Protein 7C94 (pdb70)

Nearest PDB structures (foldseek):
  7c94-assembly1_B  TM=1.005E+00  e=8.792E-43  Mus musculus
  7c94-assembly2_E  TM=1.000E+00  e=1.530E-39  Mus musculus
  4kvc-assembly1_H  TM=7.774E-01  e=2.489E-33  Mus musculus
  4aei-assembly1_H  TM=5.999E-01  e=3.374E-35  Mus musculus
  6p50-assembly1_H  TM=6.810E-01  e=2.862E-30  Mus musculus

GO terms:
  GO:0005102 signaling receptor binding (F, IDA)
  GO:0032587 ruffle membrane (C, IDA)
  GO:0042995 cell projection (C, IDA)
  GO:0045121 membrane raft (C, IDA)
  GO:0061851 leading edge of lamellipodium (C, IDA)
  GO:0097197 tetraspanin-enriched microdomain (C, IDA)
  GO:0005829 cytosol (C, IDA)
  GO:0005886 plasma membrane (C, IDA)
  GO:0016020 membrane (C, IDA)
  GO:0016323 basolateral plasma membrane (C, IDA)
  GO:0016324 apical plasma membrane (C, IDA)
  GO:0031258 lamellipodium membrane (C, IDA)
  GO:0031410 cytoplasmic vesicle (C, IDA)
  GO:0031527 filopodium membrane (C, IDA)
  GO:0031528 microvillus membrane (C, IDA)
  GO:1901731 positive regulation of platelet aggregation (P, IDA)
  GO:0090091 positive regulation of extracellular matrix disassembly (P, IDA)
  GO:0016020 membrane (C, EXP)
  GO:0030168 platelet activation (P, TAS)
  GO:0044319 wound healing, spreading of cells (P, IMP)

Sequence (901 aa):
DIVMTQSPSSLAMSVGQKVTMNCKSSQSLLNSSNQKNYLAWYQQKPGQSPKLLVYFASTRESGVPDRFIGSGSGTDFTLTISSAQAEDLADYFCQQYYSTPPTFGAGTKLELKRADAAPTVSIFPPSSEQLTSGGASVVCFLNNFYPKDINVKWKIDGSERQNGVLNSWTDQDSKDSTYSMSSTLTLTKDEYERHNSYTCEATHKTSTSPIVKSFNRNECEVQLVESGGGLVKPGGSLKLSCAASGFTFTRYAMSWVRQTPEKRLEWVATISNGGSYTYYLDSVKGRFTLSRDNAKNTLYLQMSSLRSEDTAMYYCARREGGQAGPAWFVYWGQGTLVTVSAAKTTPPSVYPLAPGAQTNSMVTLGCLVKGYFPEPVTVTWNSGSLSSGVHTFPAVLQSDLYTLSSSVTVPSSTWPSETVTCNVAHPASSTKVDKKIVPRDCGVTGIRIEDDIVMTQSPSSLAMSVGQKVTMNCKSSQSLLNSSNQKNYLAWYQQKPGQSPKLLVYFASTRESGVPDRFIGSGSGTDFTLTISSAQAEDLADYFCQQYYSTPPTFGAGTKLELKRADAAPTVSIFPPSSEQLTSGGASVVCFLNNFYPKDINVKWKIDGSERQNGVLNSWTDQDSKDSTYSMSSTLTLTKDEYERHNSYTCEATHKTSTSPIVKSFNRNEEVQLVESGGGLVKPGGSLKLSCAASGFTFTRYAMSWVRQTPEKRLEWVATISNGGSYTYYLDSVKGRFTLSRDNAKNTLYLQMSSLRSEDTAMYYCARREGGQAGPAWFVYWGQGTLVTVSAAKTTPPSVYPLAPGSQTNSMVTLGCLVKGYFPEPVTVTWNSGSLSSGVHTFPAVLQSDLYTLSSSVTVPSSTWPSETVTCNVAHPASSTKVDKKIVPRDCGVTGIRIED

CATH classification: 2.60.40.10 (+1 more: 2.60.40.10)

InterPro domains:
  IPR052684 Podoplanin domain-containing protein [PTHR47390] (1-162)

Organism: Homo sapiens (NCBI:txid9606)

Solvent-accessible surface area: 39483 Å² total; per-residue (Å²): 133,4,89,8,77,19,50,60,88,33,30,37,0,47,90,35,76,144,5,61,0,59,0,82,6,79,91,58,0,58,39,92,101,59,126,90,16,38,0,0,0,0,12,14,52,107,84,108,21,2,92,5,0,0,46,43,3,70,58,86,41,103,76,10,44,114,55,2,70,9,43,39,67,15,54,65,2,31,0,18,0,48,63,0,73,59,134,3,49,7,22,0,2,0,0,0,3,83,29,65,24,6,22,9,0,62,8,0,92,9,15,49,113,68,78,68,27,52,11,68,12,17,16,0,9,1,5,56,70,6,37,120,78,35,17,0,3,0,0,0,0,0,4,59,0,1,29,50,117,29,77,27,67,5,48,13,58,65,71,108,64,155,113,38,33,56,54,10,110,24,103,39,53,126,99,57,18,6,9,2,2,4,1,12,0,29,10,80,77,92,58,15,79,172,61,67,38,0,16,0,21,2,55,14,137,48,39,144,72,62,44,78,90,61,26,56,69,113,127,87,126,38,100,13,76,20,57,43,27,28,100,18,124,69,51,23,79,29,95,0,30,0,50,10,52,51,33,78,2,73,179,67,1,0,0,0,0,7,14,25,98,145,83,108,4,49,2,0,0,1,3,0,12,46,28,78,95,48,44,47,23,109,65,0,112,86,27,4,75,10,42,34,55,51,104,65,47,16,0,66,0,51,0,43,59,2,106,77,112,3,25,3,60,0,8,0,0,20,4,27,40,47,65,48,20,8,1,22,1,28,89,23,2,126,18,15,110,1,33,7,12,63,14,162,68,39,65,15,50,12,20,14,5,3,44,52,124,89,125,102,86,94,11,14,0,0,0,2,0,37,15,1,5,36,86,84,14,79,26,51,0,21,46,34,79,41,83,102,42,43,31,60,0,59,29,32,102,51,99,77,43,32,11,18,4,0,1,0,45,7,60,24,99,26,11,30,23,98,33,6,3,0,15,3,18,1,85,48,26,98,42,140,44,65,53,53,5,21,30,60,61,83,112,128,128,29,26,2,45,44,184,138,8,85,5,74,15,48,59,90,36,33,43,0,44,89,40,72,149,3,60,0,58,1,117,7,72,104,54,0,55,38,103,109,68,124,79,10,42,0,0,0,0,17,13,41,115,88,113,36,4,119,4,3,0,48,39,5,67,64,92,44,106,81,10,48,112,63,3,87,8,47,36,67,14,53,75,4,31,0,19,0,41,55,0,69,60,121,3,49,6,23,0,2,0,0,1,2,85,38,62,13,4,24,6,0,58,11,1,85,4,12,50,76,71,79,88,25,59,7,74,8,20,19,2,9,11,12,81,72,2,40,30,20,10,17,0,2,0,0,0,0,0,2,52,0,8,25,46,112,31,66,26,80,5,51,10,69,77,66,95,60,142,111,42,39,49,52,12,109,23,104,41,57,120,101,59,15,4,8,2,2,4,0,10,0,25,14,78,56,49,41,11,76,158,52,68,35,0,19,0,22,0,47,7,145,54,42,143,70,59,43,84,81,61,21,56,67,89,138,168,33,90,11,85,13,61,35,27,32,94,32,132,69,45,26,61,34,61,0,30,0,54,6,50,48,34,85,4,69,149,29,0,0,0,0,0,9,9,22,82,142,110,108,3,57,2,0,0,1,3,0,6,42,26,81,103,49,40,45,22,96,64,0,115,88,22,8,76,6,49,31,52,46,100,152,54,16,0,53,0,68,0,38,65,2,114,70,111,1,27,1,57,0,9,0,0,19,3,27,39,44,89,63,17,8,4,21,2,27,83,27,5,78,14,23,98,0,17,9,13,56,19,64,29,10,5,6,5,14,10,13,3,10,42,29,146,139,144,91,92,94,14,11,0,0,0,1,0,37,7,0,4,27,82,89,22,68,19,55,1,42,105,36,87,49,88,99,37,40,24,67,1,61,31,35,88,45,102,62,44,34,12,17,5,0,0,0,39,9,60,28,108,32,10,62,107,102,76,8,26,0,25,3,14,1,82,48,17,104,4,150,24,102,45,111,3,82,56,84,134,92,111,183,127,20,26,4,51,36,189

B-factor: mean 46.24, std 14.69, range [21.7, 136.29]

Structure (mmCIF, N/CA/C/O backbone):
data_7C94
#
_entry.id   7C94
#
_cell.length_a   43.100
_cell.length_b   42.960
_cell.length_c   221.080
_cell.angle_alpha   90.000
_cell.angle_beta   91.366
_cell.angle_gamma   90.000
#
_symmetry.space_group_name_H-M   'P 1 21 1'
#
loop_
_entity.id
_entity.type
_entity.pdbx_description
1 polymer 'Light chain of Fab fragment'
2 polymer 'Heavy chain of Fab fragment'
3 polymer 'Peptide from Podoplanin'
4 branched 'N-acetyl-alpha-neuraminic acid-(2-3)-beta-D-galactopyranose-(1-3)-[N-acetyl-alpha-neuraminic acid-(2-6)]2-acetamido-2-deoxy-alpha-D-galactopyranose'
5 non-polymer 'PHOSPHATE ION'
6 non-polymer GLYCEROL
7 water water
#
loop_
_atom_site.group_PDB
_atom_site.id
_atom_site.type_symbol
_atom_site.label_atom_id
_atom_site.label_alt_id
_atom_site.label_comp_id
_atom_site.label_asym_id
_atom_site.label_entity_id
_atom_site.label_seq_id
_atom_site.pdbx_PDB_ins_code
_atom_site.Cartn_x
_atom_site.Cartn_y
_atom_site.Cartn_z
_atom_site.occupancy
_atom_site.B_iso_or_equiv
_atom_site.auth_seq_id
_atom_site.auth_comp_id
_atom_site.auth_asym_id
_atom_site.auth_atom_id
_atom_site.pdbx_PDB_model_num
ATOM 1 N N . ASP A 1 1 ? -36.04723 7.68116 -98.96405 1.000 58.26494 1 ASP A N 1
ATOM 2 C CA . ASP A 1 1 ? -34.88489 7.39941 -98.13021 1.000 56.78241 1 ASP A CA 1
ATOM 3 C C . ASP A 1 1 ? -33.95389 6.40804 -98.82292 1.000 51.15994 1 ASP A C 1
ATOM 4 O O . ASP A 1 1 ? -34.22831 5.20888 -98.86333 1.000 52.24447 1 ASP A O 1
ATOM 9 N N . ILE A 1 2 ? -32.85405 6.91600 -99.36727 1.000 45.79005 2 ILE A N 1
ATOM 10 C CA . ILE A 1 2 ? -31.88771 6.09955 -100.09279 1.000 41.97572 2 ILE A CA 1
ATOM 11 C C . ILE A 1 2 ? -30.87129 5.54361 -99.10681 1.000 40.16289 2 ILE A C 1
ATOM 12 O O . ILE A 1 2 ? -30.49935 6.20849 -98.13274 1.000 39.75710 2 ILE A O 1
ATOM 17 N N . VAL A 1 3 ? -30.42501 4.31482 -99.35169 1.000 38.96592 3 VAL A N 1
ATOM 18 C CA . VAL A 1 3 ? -29.49156 3.61946 -98.47268 1.000 37.71594 3 VAL A CA 1
ATOM 19 C C . VAL A 1 3 ? -28.13357 3.57377 -99.15926 1.000 35.88669 3 VAL A C 1
ATOM 20 O O . VAL A 1 3 ? -27.99394 2.98361 -100.23791 1.000 34.30255 3 VAL A O 1
ATOM 24 N N . MET A 1 4 ? -27.13575 4.19323 -98.53474 1.000 36.23356 4 MET A N 1
ATOM 25 C CA . MET A 1 4 ? -25.77257 4.20992 -99.04771 1.000 38.02899 4 MET A CA 1
ATOM 26 C C . MET A 1 4 ? -24.96453 3.11369 -98.36617 1.000 40.08575 4 MET A C 1
ATOM 27 O O . MET A 1 4 ? -24.92271 3.04315 -97.13337 1.000 41.96462 4 MET A O 1
ATOM 32 N N . THR A 1 5 ? -24.32494 2.26544 -99.16614 1.000 41.09102 5 THR A N 1
ATOM 33 C CA . THR A 1 5 ? -23.53488 1.14755 -98.66398 1.000 42.31095 5 THR A CA 1
ATOM 34 C C . THR A 1 5 ? -22.07036 1.38722 -99.00934 1.000 42.68762 5 THR A C 1
ATOM 35 O O . THR A 1 5 ? -21.71308 1.46303 -100.18994 1.000 42.94904 5 THR A O 1
ATOM 39 N N . GLN A 1 6 ? -21.22937 1.50379 -97.98552 1.000 43.96812 6 GLN A N 1
ATOM 40 C CA . GLN A 1 6 ? -19.80234 1.73287 -98.16611 1.000 47.60885 6 GLN A CA 1
ATOM 41 C C . GLN A 1 6 ? -19.03729 0.44304 -97.91676 1.000 52.62220 6 GLN A C 1
ATOM 42 O O . GLN A 1 6 ? -19.28518 -0.25119 -96.92510 1.000 56.88632 6 GLN A O 1
ATOM 48 N N . SER A 1 7 ? -18.10851 0.12864 -98.81825 1.000 52.42251 7 SER A N 1
ATOM 49 C CA . SER A 1 7 ? -17.32986 -1.09974 -98.74188 1.000 54.37134 7 SER A CA 1
ATOM 50 C C . SER A 1 7 ? -15.85718 -0.79036 -98.98126 1.000 56.91931 7 SER A C 1
ATOM 51 O O . SER A 1 7 ? -15.52822 -0.02112 -99.90079 1.000 57.16385 7 SER A O 1
ATOM 54 N N . PRO A 1 8 ? -14.94244 -1.33849 -98.16237 1.000 57.76407 8 PRO A N 1
ATOM 55 C CA . PRO A 1 8 ? -15.27770 -2.03815 -96.92133 1.000 59.75662 8 PRO A CA 1
ATOM 56 C C . PRO A 1 8 ? -15.30066 -1.06912 -95.74119 1.000 60.48739 8 PRO A C 1
ATOM 57 O O . PRO A 1 8 ? -15.04048 0.11835 -95.94113 1.000 58.14865 8 PRO A O 1
ATOM 61 N N . SER A 1 9 ? -15.59927 -1.56046 -94.53663 1.000 62.75387 9 SER A N 1
ATOM 62 C CA . SER A 1 9 ? -15.66986 -0.66348 -93.38763 1.000 39.02278 9 SER A CA 1
ATOM 63 C C . SER A 1 9 ? -14.28849 -0.14557 -93.00142 1.000 49.11522 9 SER A C 1
ATOM 64 O O . SER A 1 9 ? -14.14657 1.01855 -92.61135 1.000 38.00137 9 SER A O 1
ATOM 67 N N . SER A 1 10 ? -13.25809 -0.98037 -93.12394 1.000 50.03145 10 SER A N 1
ATOM 68 C CA . SER A 1 10 ? -11.88766 -0.58444 -92.83271 1.000 48.28639 10 SER A CA 1
ATOM 69 C C . SER A 1 10 ? -11.00576 -0.92883 -94.02417 1.000 48.94294 10 SER A C 1
ATOM 70 O O . SER A 1 10 ? -11.25387 -1.90503 -94.73634 1.000 49.73182 10 SER A O 1
ATOM 73 N N . LEU A 1 11 ? -9.97044 -0.11981 -94.23920 1.000 49.56795 11 LEU A N 1
ATOM 74 C CA . LEU A 1 11 ? -9.10915 -0.25760 -95.41031 1.000 52.37776 11 LEU A CA 1
ATOM 75 C C . LEU A 1 11 ? -7.65264 -0.17294 -94.97266 1.000 54.72565 11 LEU A C 1
ATOM 76 O O . LEU A 1 11 ? -7.19545 0.88414 -94.52652 1.000 56.12216 11 LEU A O 1
ATOM 81 N N . ALA A 1 12 ? -6.92793 -1.28236 -95.10083 1.000 52.57971 12 ALA A N 1
ATOM 82 C CA . ALA A 1 12 ? -5.51289 -1.33750 -94.75562 1.000 51.31016 12 ALA A CA 1
ATOM 83 C C . ALA A 1 12 ? -4.68670 -0.93486 -95.97057 1.000 49.36965 12 ALA A C 1
ATOM 84 O O . ALA A 1 12 ? -4.79559 -1.55535 -97.03392 1.000 49.13575 12 ALA A O 1
ATOM 86 N N . MET A 1 13 ? -3.85715 0.09371 -95.81179 1.000 48.20456 13 MET A N 1
ATOM 87 C CA . MET A 1 13 ? -3.10921 0.66027 -96.92281 1.000 47.59811 13 MET A CA 1
ATOM 88 C C . MET A 1 13 ? -1.63417 0.78676 -96.56911 1.000 48.36323 13 MET A C 1
ATOM 89 O O . MET A 1 13 ? -1.25001 0.83294 -95.39766 1.000 37.47288 13 MET A O 1
ATOM 94 N N . SER A 1 14 ? -0.81231 0.85740 -97.61078 1.000 36.27969 14 SER A N 1
ATOM 95 C CA . SER A 1 14 ? 0.59623 1.19456 -97.49332 1.000 36.12072 14 SER A CA 1
ATOM 96 C C . SER A 1 14 ? 0.84627 2.53537 -98.16995 1.000 35.57139 14 SER A C 1
ATOM 97 O O . SER A 1 14 ? 0.18604 2.88334 -99.15261 1.000 33.64596 14 SER A O 1
ATOM 100 N N . VAL A 1 15 ? 1.80060 3.29230 -97.62857 1.000 36.27277 15 VAL A N 1
ATOM 101 C CA . VAL A 1 15 ? 2.07836 4.62462 -98.15435 1.000 34.88621 15 VAL A CA 1
ATOM 102 C C . VAL A 1 15 ? 2.54807 4.50494 -99.59625 1.000 33.38890 15 VAL A C 1
ATOM 103 O O . VAL A 1 15 ? 3.52711 3.80868 -99.89186 1.000 34.28130 15 VAL A O 1
ATOM 107 N N . GLY A 1 16 ? 1.84160 5.17442 -100.50451 1.000 30.92171 16 GLY A N 1
ATOM 108 C CA . GLY A 1 16 ? 2.19702 5.19057 -101.90562 1.000 30.18488 16 GLY A CA 1
ATOM 109 C C . GLY A 1 16 ? 1.42699 4.22092 -102.77601 1.000 43.24213 16 GLY A C 1
ATOM 110 O O . GLY A 1 16 ? 1.57569 4.26901 -104.00379 1.000 29.88525 16 GLY A O 1
ATOM 111 N N . GLN A 1 17 ? 0.61444 3.34727 -102.18804 1.000 43.88642 17 GLN A N 1
ATOM 112 C CA . GLN A 1 17 ? -0.13990 2.37238 -102.95964 1.000 43.55839 17 GLN A CA 1
ATOM 113 C C . GLN A 1 17 ? -1.50100 2.93810 -103.34664 1.000 40.09336 17 GLN A C 1
ATOM 114 O O . GLN A 1 17 ? -2.08429 3.76037 -102.63378 1.000 38.52522 17 GLN A O 1
ATOM 120 N N . LYS A 1 18 ? -1.99913 2.49285 -104.49821 1.000 39.16691 18 LYS A N 1
ATOM 121 C CA . LYS A 1 18 ? -3.31164 2.92297 -104.96376 1.000 36.78102 18 LYS A CA 1
ATOM 122 C C . LYS A 1 18 ? -4.39453 2.34728 -104.06019 1.000 41.00490 18 LYS A C 1
ATOM 123 O O . LYS A 1 18 ? -4.34728 1.16860 -103.69170 1.000 41.58211 18 LYS A O 1
ATOM 129 N N . VAL A 1 19 ? -5.36853 3.18117 -103.70068 1.000 45.38959 19 VAL A N 1
ATOM 130 C CA . VAL A 1 19 ? -6.41436 2.81891 -102.75133 1.000 51.36377 19 VAL A CA 1
ATOM 131 C C . VAL A 1 19 ? -7.76368 3.04488 -103.41570 1.000 56.04419 19 VAL A C 1
ATOM 132 O O . VAL A 1 19 ? -7.99034 4.09733 -104.02477 1.000 56.42393 19 VAL A O 1
ATOM 136 N N . THR A 1 20 ? -8.64783 2.05283 -103.31506 1.000 59.60178 20 THR A N 1
ATOM 137 C CA . THR A 1 20 ? -9.97046 2.11334 -103.92622 1.000 62.28496 20 THR A CA 1
ATOM 138 C C . THR A 1 20 ? -11.03396 1.91693 -102.85374 1.000 62.90789 20 THR A C 1
ATOM 139 O O . THR A 1 20 ? -10.89411 1.05240 -101.97975 1.000 64.64023 20 THR A O 1
ATOM 143 N N . MET A 1 21 ? -12.07666 2.74253 -102.91080 1.000 58.37255 21 MET A N 1
ATOM 144 C CA . MET A 1 21 ? -13.20630 2.68620 -101.99367 1.000 55.13344 21 MET A CA 1
ATOM 145 C C . MET A 1 21 ? -14.49637 2.59663 -102.79317 1.000 51.04179 21 MET A C 1
ATOM 146 O O . MET A 1 21 ? -14.65346 3.28017 -103.80960 1.000 49.59468 21 MET A O 1
ATOM 151 N N . ASN A 1 22 ? -15.41973 1.76054 -102.33039 1.000 49.03626 22 ASN A N 1
ATOM 152 C CA . ASN A 1 22 ? -16.67534 1.53610 -103.02954 1.000 46.50026 22 ASN A CA 1
ATOM 153 C C . ASN A 1 22 ? -17.84132 2.12902 -102.24889 1.000 43.12060 22 ASN A C 1
ATOM 154 O O . ASN A 1 22 ? -17.83327 2.16834 -101.01484 1.000 41.73314 22 ASN A O 1
ATOM 159 N N . CYS A 1 23 ? -18.84466 2.59184 -102.99056 1.000 42.12333 23 CYS A N 1
ATOM 160 C CA . CYS A 1 23 ? -20.04192 3.17870 -102.40061 1.000 42.23518 23 CYS A CA 1
ATOM 161 C C . CYS A 1 23 ? -21.21274 2.87867 -103.32047 1.000 42.25672 23 CYS A C 1
ATOM 162 O O . CYS A 1 23 ? -21.16738 3.21480 -104.50779 1.000 29.31584 23 CYS A O 1
ATOM 165 N N . LYS A 1 24 ? -22.25600 2.25850 -102.77777 1.000 31.00618 24 LYS A N 1
ATOM 166 C CA . LYS A 1 24 ? -23.40376 1.83780 -103.56706 1.000 44.71449 24 LYS A CA 1
ATOM 167 C C . LYS A 1 24 ? -24.68135 2.39037 -102.94895 1.000 43.20100 24 LYS A C 1
ATOM 168 O O . LYS A 1 24 ? -24.82414 2.42076 -101.72247 1.000 43.48599 24 LYS A O 1
ATOM 173 N N . SER A 1 25 ? -25.60403 2.83088 -103.80294 1.000 43.41728 25 SER A N 1
ATOM 174 C CA . SER A 1 25 ? -26.88069 3.38593 -103.37511 1.000 44.15712 25 SER A CA 1
ATOM 175 C C . SER A 1 25 ? -28.02702 2.48510 -103.81867 1.000 45.40322 25 SER A C 1
ATOM 176 O O . SER A 1 25 ? -27.96864 1.85209 -104.87717 1.000 44.73615 25 SER A O 1
ATOM 179 N N . SER A 1 26 ? -29.08171 2.44454 -103.00170 1.000 42.54892 26 SER A N 1
ATOM 180 C CA . SER A 1 26 ? -30.26134 1.64894 -103.32130 1.000 41.80355 26 SER A CA 1
ATOM 181 C C . SER A 1 26 ? -31.08670 2.24226 -104.45579 1.000 42.30805 26 SER A C 1
ATOM 182 O O . SER A 1 26 ? -32.05694 1.61248 -104.88614 1.000 44.80228 26 SER A O 1
ATOM 185 N N . GLN A 1 27 ? -30.73175 3.42625 -104.94533 1.000 40.83348 27 GLN A N 1
ATOM 186 C CA . GLN A 1 27 ? -31.41704 4.06464 -106.05667 1.000 39.93302 27 GLN A CA 1
ATOM 187 C C . GLN A 1 27 ? -30.38201 4.60600 -107.03154 1.000 39.16896 27 GLN A C 1
ATOM 188 O O . GLN A 1 27 ? -29.20386 4.76103 -106.69882 1.000 39.24470 27 GLN A O 1
ATOM 194 N N . SER A 1 28 ? -30.83648 4.89990 -108.24538 1.000 38.33282 28 SER A N 1
ATOM 195 C CA . SER A 1 28 ? -29.96949 5.49474 -109.25336 1.000 37.98297 28 SER A CA 1
ATOM 196 C C . SER A 1 28 ? -29.84504 6.99101 -108.99277 1.000 40.18899 28 SER A C 1
ATOM 197 O O . SER A 1 28 ? -30.85317 7.70455 -108.94247 1.000 40.96892 28 SER A O 1
ATOM 200 N N . LEU A 1 29 ? -28.61115 7.46367 -108.81671 1.000 40.14225 29 LEU A N 1
ATOM 201 C CA . LEU A 1 29 ? -28.33149 8.88150 -108.64078 1.000 31.35440 29 LEU A CA 1
ATOM 202 C C . LEU A 1 29 ? -28.06913 9.58877 -109.96574 1.000 32.22200 29 LEU A C 1
ATOM 203 O O . LEU A 1 29 ? -27.50780 10.69002 -109.97200 1.000 50.73126 29 LEU A O 1
ATOM 208 N N . LEU A 1 30 ? -28.46657 8.98054 -111.08074 1.000 37.41487 30 LEU A N 1
ATOM 209 C CA . LEU A 1 30 ? -28.21454 9.52131 -112.40978 1.000 39.72817 30 LEU A CA 1
ATOM 210 C C . LEU A 1 30 ? -29.40634 10.36381 -112.85047 1.000 43.99799 30 LEU A C 1
ATOM 211 O O . LEU A 1 30 ? -30.52134 9.84775 -112.98524 1.000 46.84050 30 LEU A O 1
ATOM 216 N N . ASN A 1 31 ? -29.16890 11.65225 -113.08428 1.000 45.18710 31 ASN A N 1
ATOM 217 C CA . ASN A 1 31 ? -30.17761 12.54152 -113.65167 1.000 47.09258 31 ASN A CA 1
ATOM 218 C C . ASN A 1 31 ? -30.00704 12.53946 -115.16679 1.000 51.07256 31 ASN A C 1
ATOM 219 O O . ASN A 1 31 ? -29.03914 13.10021 -115.68990 1.000 49.82547 31 ASN A O 1
ATOM 224 N N . SER A 1 32 ? -30.95014 11.91123 -115.87210 1.000 55.39348 32 SER A N 1
ATOM 225 C CA . SER A 1 32 ? -30.84440 11.75072 -117.31862 1.000 59.45355 32 SER A CA 1
ATOM 226 C C . SER A 1 32 ? -30.95825 13.06444 -118.08106 1.000 59.76118 32 SER A C 1
ATOM 227 O O . SER A 1 32 ? -30.67720 13.08635 -119.28379 1.000 64.02917 32 SER A O 1
ATOM 230 N N . SER A 1 33 ? -31.35761 14.15308 -117.42134 1.000 55.19981 33 SER A N 1
ATOM 231 C CA . SER A 1 33 ? -31.49354 15.42962 -118.11518 1.000 56.52208 33 SER A CA 1
ATOM 232 C C . SER A 1 33 ? -30.15463 16.14677 -118.23633 1.000 56.63914 33 SER A C 1
ATOM 233 O O . SER A 1 33 ? -29.89469 16.81381 -119.24355 1.000 57.62572 33 SER A O 1
ATOM 236 N N . ASN A 1 34 ? -29.30147 16.03569 -117.22090 1.000 57.87418 34 ASN A N 1
ATOM 237 C CA . ASN A 1 34 ? -27.95880 16.59893 -117.26624 1.000 60.12984 34 ASN A CA 1
ATOM 238 C C . ASN A 1 34 ? -26.86838 15.53558 -117.23649 1.000 61.48375 34 ASN A C 1
ATOM 239 O O . ASN A 1 34 ? -25.68221 15.88442 -117.20730 1.000 62.26172 34 ASN A O 1
ATOM 244 N N . GLN A 1 35 ? -27.23899 14.25183 -117.23932 1.000 61.39934 35 GLN A N 1
ATOM 245 C CA . GLN A 1 35 ? -26.28738 13.13880 -117.30870 1.000 60.57914 35 GLN A CA 1
ATOM 246 C C . GLN A 1 35 ? -25.25784 13.19571 -116.18407 1.000 57.94036 35 GLN A C 1
ATOM 247 O O . GLN A 1 35 ? -24.10491 12.79719 -116.36312 1.000 57.51774 35 GLN A O 1
ATOM 253 N N . LYS A 1 36 ? -25.65890 13.69081 -115.01788 1.000 55.75502 36 LYS A N 1
ATOM 254 C CA . LYS A 1 36 ? -24.75094 13.87270 -113.89580 1.000 54.50439 36 LYS A CA 1
ATOM 255 C C . LYS A 1 36 ? -25.20749 13.04311 -112.70520 1.000 51.09367 36 LYS A C 1
ATOM 256 O O . LYS A 1 36 ? -26.40245 12.97619 -112.39996 1.000 49.72383 36 LYS A O 1
ATOM 262 N N . ASN A 1 37 ? -24.24362 12.41315 -112.04021 1.000 48.21752 37 ASN A N 1
ATOM 263 C CA . ASN A 1 37 ? -24.50381 11.60242 -110.86117 1.000 45.79786 37 ASN A CA 1
ATOM 264 C C . ASN A 1 37 ? -24.44393 12.46172 -109.60640 1.000 44.60042 37 ASN A C 1
ATOM 265 O O . ASN A 1 37 ? -23.57856 13.33086 -109.47598 1.000 45.69085 37 ASN A O 1
ATOM 270 N N . TYR A 1 38 ? -25.35552 12.19914 -108.67383 1.000 42.64978 38 TYR A N 1
ATOM 271 C CA . TYR A 1 38 ? -25.53055 13.02690 -107.48145 1.000 39.92357 38 TYR A CA 1
ATOM 272 C C . TYR A 1 38 ? -24.93797 12.28859 -106.28231 1.000 37.03660 38 TYR A C 1
ATOM 273 O O . TYR A 1 38 ? -25.65168 11.70477 -105.46621 1.000 36.09571 38 TYR A O 1
ATOM 282 N N . LEU A 1 39 ? -23.61104 12.33813 -106.17211 1.000 35.18366 39 LEU A N 1
ATOM 283 C CA . LEU A 1 39 ? -22.88760 11.62041 -105.13040 1.000 35.95410 39 LEU A CA 1
ATOM 284 C C . LEU A 1 39 ? -21.63813 12.41080 -104.77203 1.000 37.95428 39 LEU A C 1
ATOM 285 O O . LEU A 1 39 ? -20.86708 12.78910 -105.65938 1.000 40.04393 39 LEU A O 1
ATOM 290 N N . ALA A 1 40 ? -21.43979 12.65548 -103.47928 1.000 36.65858 40 ALA A N 1
ATOM 291 C CA . ALA A 1 40 ? -20.29597 13.41225 -102.99484 1.000 34.96432 40 ALA A CA 1
ATOM 292 C C . ALA A 1 40 ? -19.45430 12.55294 -102.06066 1.000 34.99934 40 ALA A C 1
ATOM 293 O O . ALA A 1 40 ? -19.93367 11.57570 -101.48193 1.000 36.11205 40 ALA A O 1
ATOM 295 N N . TRP A 1 41 ? -18.18565 12.93036 -101.91841 1.000 34.30874 41 TRP A N 1
ATOM 296 C CA . TRP A 1 41 ? -17.24545 12.23754 -101.04844 1.000 33.73985 41 TRP A CA 1
ATOM 297 C C . TRP A 1 41 ? -16.66896 13.20731 -100.02671 1.000 33.03260 41 TRP A C 1
ATOM 298 O O . TRP A 1 41 ? -16.29606 14.33395 -100.36848 1.000 33.70799 41 TRP A O 1
ATOM 309 N N . TYR A 1 42 ? -16.58746 12.76181 -98.77346 1.000 32.06948 42 TYR A N 1
ATOM 310 C CA . TYR A 1 42 ? -16.07073 13.58083 -97.68656 1.000 32.99464 42 TYR A CA 1
ATOM 311 C C . TYR A 1 42 ? -14.95218 12.84835 -96.96174 1.000 36.94539 42 TYR A C 1
ATOM 312 O O . TYR A 1 42 ? -14.99097 11.62370 -96.81550 1.000 39.05233 42 TYR A O 1
ATOM 321 N N . GLN A 1 43 ?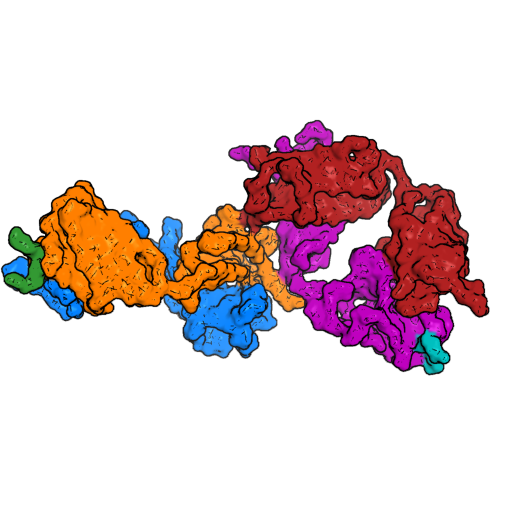 -13.96042 13.60786 -96.50713 1.000 38.42102 43 GLN A N 1
ATOM 322 C CA . GLN A 1 43 ? -12.89064 13.10293 -95.65979 1.000 38.70773 43 GLN A CA 1
ATOM 323 C C . GLN A 1 43 ? -13.03135 13.70816 -94.27051 1.000 38.35500 43 GLN A C 1
ATOM 324 O O . GLN A 1 43 ? -13.37744 14.88537 -94.13234 1.000 39.87870 43 GLN A O 1
ATOM 330 N N . GLN A 1 44 ? -12.76861 12.90515 -93.24093 1.000 38.71076 44 GLN A N 1
ATOM 331 C CA . GLN A 1 44 ? -12.86639 13.37513 -91.86104 1.000 38.71631 44 GLN A CA 1
ATOM 332 C C . GLN A 1 44 ? -11.69590 12.82304 -91.06026 1.000 40.46497 44 GLN A C 1
ATOM 333 O O . GLN A 1 44 ? -11.64647 11.62185 -90.77708 1.000 39.47103 44 GLN A O 1
ATOM 339 N N . LYS A 1 45 ? -10.75211 13.70032 -90.70154 1.000 41.92160 45 LYS A N 1
ATOM 340 C CA . LYS A 1 45 ? -9.72181 13.34989 -89.73854 1.000 43.96681 45 LYS A CA 1
ATOM 341 C C . LYS A 1 45 ? -10.31230 13.36246 -88.33018 1.000 41.94000 45 LYS A C 1
ATOM 342 O O . LYS A 1 45 ? -11.27665 14.08402 -88.06430 1.000 30.39139 45 LYS A O 1
ATOM 348 N N . PRO A 1 46 ? -9.76039 12.56828 -87.41422 1.000 41.76991 46 PRO A N 1
ATOM 349 C CA . PRO A 1 46 ? -10.25847 12.58763 -86.03288 1.000 43.13960 46 PRO A CA 1
ATOM 350 C C . PRO A 1 46 ? -10.13531 13.97582 -85.41911 1.000 45.54949 46 PRO A C 1
ATOM 351 O O . PRO A 1 46 ? -9.12951 14.66756 -85.59544 1.000 47.75608 46 PRO A O 1
ATOM 355 N N . GLY A 1 47 ? -11.17984 14.38459 -84.70117 1.000 48.64290 47 GLY A N 1
ATOM 356 C CA . GLY A 1 47 ? -11.20240 15.67973 -84.05782 1.000 53.97111 47 GLY A CA 1
ATOM 357 C C . GLY A 1 47 ? -11.49379 16.84831 -84.97210 1.000 55.40436 47 GLY A C 1
ATOM 358 O O . GLY A 1 47 ? -11.44371 17.99820 -84.51586 1.000 60.12379 47 GLY A O 1
ATOM 359 N N . GLN A 1 48 ? -11.79302 16.59829 -86.24119 1.000 49.68694 48 GLN A N 1
ATOM 360 C CA . GLN A 1 48 ? -12.09508 17.63738 -87.21522 1.000 49.49419 48 GLN A CA 1
ATOM 361 C C . GLN A 1 48 ? -13.47264 17.38796 -87.82066 1.000 50.13866 48 GLN A C 1
ATOM 362 O O . GLN A 1 48 ? -14.12612 16.37434 -87.54918 1.000 50.28719 48 GLN A O 1
ATOM 368 N N . SER A 1 49 ? -13.90851 18.32925 -88.65247 1.000 47.74059 49 SER A N 1
ATOM 369 C CA . SER A 1 49 ? -15.17520 18.25603 -89.36341 1.000 43.42841 49 SER A CA 1
ATOM 370 C C . SER A 1 49 ? -14.98241 17.59795 -90.72077 1.000 40.33079 49 SER A C 1
ATOM 371 O O . SER A 1 49 ? -13.87221 17.58674 -91.26105 1.000 40.55130 49 SER A O 1
ATOM 374 N N . PRO A 1 50 ? -16.04670 17.04723 -91.30927 1.000 37.14793 50 PRO A N 1
ATOM 375 C CA . PRO A 1 50 ? -15.91055 16.43082 -92.63455 1.000 35.49978 50 PRO A CA 1
ATOM 376 C C . PRO A 1 50 ? -15.50016 17.45903 -93.67711 1.000 35.39713 50 PRO A C 1
ATOM 377 O O . PRO A 1 50 ? -15.98799 18.59080 -93.69007 1.000 34.69874 50 PRO A O 1
ATOM 381 N N . LYS A 1 51 ? -14.58382 17.05449 -94.54951 1.000 36.17315 51 LYS A N 1
ATOM 382 C CA . LYS A 1 51 ? -14.06426 17.91023 -95.60567 1.000 38.22221 51 LYS A CA 1
ATOM 383 C C . LYS A 1 51 ? -14.46655 17.33747 -96.95348 1.000 28.53556 51 LYS A C 1
ATOM 384 O O . LYS A 1 51 ? -14.20339 16.16281 -97.23474 1.000 28.50723 51 LYS A O 1
ATOM 390 N N . LEU A 1 52 ? -15.10981 18.16169 -97.77745 1.000 30.18996 52 LEU A N 1
ATOM 391 C CA . LEU A 1 52 ? -15.51092 17.70572 -99.10092 1.000 29.95307 52 LEU A CA 1
ATOM 392 C C . LEU A 1 52 ? -14.28722 17.41450 -99.95816 1.000 29.97637 52 LEU A C 1
ATOM 393 O O . LEU A 1 52 ? -13.31733 18.18027 -99.97172 1.000 29.85661 52 LEU A O 1
ATOM 398 N N . LEU A 1 53 ? -14.33919 16.29575 -100.67622 1.000 30.93044 53 LEU A N 1
ATOM 399 C CA . LEU A 1 53 ? -13.27827 15.89750 -101.58906 1.000 33.52589 53 LEU A CA 1
ATOM 400 C C . LEU A 1 53 ? -13.73927 15.95500 -103.03919 1.000 35.64181 53 LEU A C 1
ATOM 401 O O . LEU A 1 53 ? -13.14525 16.66687 -103.85506 1.000 36.45657 53 LEU A O 1
ATOM 406 N N . VAL A 1 54 ? -14.79165 15.21591 -103.37956 1.000 36.97746 54 VAL A N 1
ATOM 407 C CA . VAL A 1 54 ? -15.30550 15.14048 -104.74105 1.000 37.60525 54 VAL A CA 1
ATOM 408 C C . VAL A 1 54 ? -16.82400 15.12328 -104.68166 1.000 40.12614 54 VAL A C 1
ATOM 409 O O . VAL A 1 54 ? -17.40970 14.31110 -103.95961 1.000 42.16283 54 VAL A O 1
ATOM 413 N N . TYR A 1 55 ? -17.45707 16.02734 -105.42140 1.000 38.20743 55 TYR A N 1
ATOM 414 C CA . TYR A 1 55 ? -18.89726 16.02970 -105.62794 1.000 38.20278 55 TYR A CA 1
ATOM 415 C C . TYR A 1 55 ? -19.19864 15.70545 -107.08589 1.000 38.21162 55 TYR A C 1
ATOM 416 O O . TYR A 1 55 ? -18.31333 15.72188 -107.94551 1.000 37.14508 55 TYR A O 1
ATOM 425 N N . PHE A 1 56 ? -20.47202 15.41225 -107.35546 1.000 39.39675 56 PHE A N 1
ATOM 426 C CA . PHE A 1 56 ? -20.91892 14.99740 -108.68702 1.000 40.14437 56 PHE A CA 1
ATOM 427 C C . PHE A 1 56 ? -20.11791 13.79546 -109.18076 1.000 38.76369 56 PHE A C 1
ATOM 428 O O . PHE A 1 56 ? -19.68976 13.73739 -110.33598 1.000 38.77552 56 PHE A O 1
ATOM 436 N N . ALA A 1 57 ? -19.89634 12.83937 -108.27446 1.000 37.63053 57 ALA A N 1
ATOM 437 C CA . ALA A 1 57 ? -19.23194 11.56994 -108.55669 1.000 39.43366 57 ALA A CA 1
ATOM 438 C C . ALA A 1 57 ? -17.75445 11.73533 -108.90084 1.000 41.97920 57 ALA A C 1
ATOM 439 O O . ALA A 1 57 ? -16.90616 11.06091 -108.31042 1.000 42.53344 57 ALA A O 1
ATOM 441 N N . SER A 1 58 ? -17.42618 12.61910 -109.84613 1.000 42.79734 58 SER A N 1
ATOM 442 C CA . SER A 1 58 ? -16.05853 12.73164 -110.33507 1.000 33.81486 58 SER A CA 1
ATOM 443 C C . SER A 1 58 ? -15.47567 14.13721 -110.29880 1.000 48.77819 58 SER A C 1
ATOM 444 O O . SER A 1 58 ? -14.28426 14.28921 -110.58997 1.000 52.84124 58 SER A O 1
ATOM 447 N N . THR A 1 59 ? -16.25708 15.16050 -109.96516 1.000 44.84877 59 THR A N 1
ATOM 448 C CA . THR A 1 59 ? -15.75576 16.52979 -109.96606 1.000 43.92829 59 THR A CA 1
ATOM 449 C C . THR A 1 59 ? -15.05879 16.82132 -108.64172 1.000 43.96696 59 THR A C 1
ATOM 450 O O . THR A 1 59 ? -15.66731 16.70240 -107.57327 1.000 43.42825 59 THR A O 1
ATOM 454 N N . ARG A 1 60 ? -13.78675 17.20680 -108.71289 1.000 42.55144 60 ARG A N 1
ATOM 455 C CA . ARG A 1 60 ? -12.97650 17.43099 -107.52459 1.000 41.16645 60 ARG A CA 1
ATOM 456 C C . ARG A 1 60 ? -13.08877 18.87500 -107.05418 1.000 38.68602 60 ARG A C 1
ATOM 457 O O . ARG A 1 60 ? -13.07811 19.80917 -107.86102 1.000 38.78195 60 ARG A O 1
ATOM 465 N N . GLU A 1 61 ? -13.19274 19.04771 -105.73935 1.000 32.18370 61 GLU A N 1
ATOM 466 C CA . GLU A 1 61 ? -13.26166 20.37711 -105.15131 1.000 50.36892 61 GLU A CA 1
ATOM 467 C C . GLU A 1 61 ? -11.89529 21.05435 -105.21163 1.000 54.96955 61 GLU A C 1
ATOM 468 O O . GLU A 1 61 ? -10.85248 20.39630 -105.25937 1.000 59.79711 61 GLU A O 1
ATOM 474 N N . SER A 1 62 ? -11.91072 22.38635 -105.23014 1.000 53.07503 62 SER A N 1
ATOM 475 C CA . SER A 1 62 ? -10.67055 23.14915 -105.24365 1.000 57.56827 62 SER A CA 1
ATOM 476 C C . SER A 1 62 ? -9.89116 22.91916 -103.95488 1.000 53.86465 62 SER A C 1
ATOM 477 O O . SER A 1 62 ? -10.45533 22.92605 -102.85692 1.000 52.86674 62 SER A O 1
ATOM 480 N N . GLY A 1 63 ? -8.58126 22.71489 -104.09550 1.000 52.38068 63 GLY A N 1
ATOM 481 C CA . GLY A 1 63 ? -7.71344 22.43865 -102.97464 1.000 51.26050 63 GLY A CA 1
ATOM 482 C C . GLY A 1 63 ? -7.54090 20.96735 -102.65403 1.000 48.77428 63 GLY A C 1
ATOM 483 O O . GLY A 1 63 ? -6.54149 20.59915 -102.03226 1.000 49.72467 63 GLY A O 1
ATOM 484 N N . VAL A 1 64 ? -8.47948 20.12675 -103.06418 1.000 45.58109 64 VAL A N 1
ATOM 485 C CA . VAL A 1 64 ? -8.37323 18.68138 -102.83055 1.000 40.49423 64 VAL A CA 1
ATOM 486 C C . VAL A 1 64 ? -7.19823 18.13057 -103.63071 1.000 40.71432 64 VAL A C 1
ATOM 487 O O . VAL A 1 64 ? -6.98004 18.56623 -104.77265 1.000 41.40272 64 VAL A O 1
ATOM 491 N N . PRO A 1 65 ? -6.41232 17.20346 -103.07963 1.000 41.32439 65 PRO A N 1
ATOM 492 C CA . PRO A 1 65 ? -5.27561 16.65573 -103.82890 1.000 43.46948 65 PRO A CA 1
ATOM 493 C C . PRO A 1 65 ? -5.70826 15.93512 -105.09685 1.000 46.14804 65 PRO A C 1
ATOM 494 O O . PRO A 1 65 ? -6.76987 15.31139 -105.15577 1.000 47.73744 65 PRO A O 1
ATOM 498 N N . ASP A 1 66 ? -4.85455 16.02723 -106.12325 1.000 49.06603 66 ASP A N 1
ATOM 499 C CA . ASP A 1 66 ? -5.13338 15.39212 -107.40797 1.000 53.18492 66 ASP A CA 1
ATOM 500 C C . ASP A 1 66 ? -5.11800 13.87197 -107.32804 1.000 53.79706 66 ASP A C 1
ATOM 501 O O . ASP A 1 66 ? -5.65449 13.21766 -108.22704 1.000 52.47272 66 ASP A O 1
ATOM 506 N N . ARG A 1 67 ? -4.51133 13.30337 -106.28498 1.000 56.25911 67 ARG A N 1
ATOM 507 C CA . ARG A 1 67 ? -4.46970 11.85824 -106.13075 1.000 58.61986 67 ARG A CA 1
ATOM 508 C C . ARG A 1 67 ? -5.84338 11.25680 -105.86952 1.000 37.10638 67 ARG A C 1
ATOM 509 O O . ARG A 1 67 ? -6.05194 10.07360 -106.16562 1.000 37.33483 67 ARG A O 1
ATOM 517 N N . PHE A 1 68 ? -6.78001 12.03520 -105.32921 1.000 35.97234 68 PHE A N 1
ATOM 518 C CA . PHE A 1 68 ? -8.13723 11.55037 -105.12617 1.000 34.92871 68 PHE A CA 1
ATOM 519 C C . PHE A 1 68 ? -8.87461 11.51219 -106.45958 1.000 35.17964 68 PHE A C 1
ATOM 520 O O . PHE A 1 68 ? -8.89978 12.50735 -107.19246 1.000 35.46586 68 PHE A O 1
ATOM 528 N N . ILE A 1 69 ? -9.48077 10.36371 -106.76874 1.000 35.76786 69 ILE A N 1
ATOM 529 C CA . ILE A 1 69 ? -10.16997 10.15269 -108.03538 1.000 36.14400 69 ILE A CA 1
ATOM 530 C C . ILE A 1 69 ? -11.59234 9.70803 -107.73992 1.000 35.22981 69 ILE A C 1
ATOM 531 O O . ILE A 1 69 ? -11.80261 8.75019 -106.99157 1.000 34.31996 69 ILE A O 1
ATOM 536 N N . GLY A 1 70 ? -12.56477 10.40113 -108.32341 1.000 35.39698 70 GLY A N 1
ATOM 537 C CA . GLY A 1 70 ? -13.96807 10.03087 -108.22161 1.000 33.70161 70 GLY A CA 1
ATOM 538 C C . GLY A 1 70 ? -14.42583 9.37285 -109.51262 1.000 44.81082 70 GLY A C 1
ATOM 539 O O . GLY A 1 70 ? -14.19104 9.89472 -110.60025 1.000 45.87666 70 GLY A O 1
ATOM 540 N N . SER A 1 71 ? -15.10182 8.23756 -109.36804 1.000 45.04278 71 SER A N 1
ATOM 541 C CA . SER A 1 71 ? -15.53575 7.46997 -110.52101 1.000 46.29556 71 SER A CA 1
ATOM 542 C C . SER A 1 71 ? -16.80965 6.71087 -110.17901 1.000 48.95422 71 SER A C 1
ATOM 543 O O . SER A 1 71 ? -17.10974 6.45406 -109.00769 1.000 47.59411 71 SER A O 1
ATOM 546 N N . GLY A 1 72 ? -17.56043 6.36734 -111.21762 1.000 53.20857 72 GLY A N 1
ATOM 547 C CA . GLY A 1 72 ? -18.78730 5.61211 -111.07244 1.000 57.75357 72 GLY A CA 1
ATOM 548 C C . GLY A 1 72 ? -19.97179 6.32139 -111.69791 1.000 62.92172 72 GLY A C 1
ATOM 549 O O . GLY A 1 72 ? -19.90215 7.47851 -112.10844 1.000 64.66516 72 GLY A O 1
ATOM 550 N N . SER A 1 73 ? -21.07774 5.57929 -111.75920 1.000 67.04309 73 SER A N 1
ATOM 551 C CA . SER A 1 73 ? -22.33366 6.10419 -112.28533 1.000 69.42028 73 SER A CA 1
ATOM 552 C C . SER A 1 73 ? -23.47063 5.19602 -111.83010 1.000 68.26290 73 SER A C 1
ATOM 553 O O . SER A 1 73 ? -23.24593 4.08113 -111.34818 1.000 68.13847 73 SER A O 1
ATOM 556 N N . GLY A 1 74 ? -24.69991 5.68009 -111.99982 1.000 66.93602 74 GLY A N 1
ATOM 557 C CA . GLY A 1 74 ? -25.86051 4.93039 -111.57887 1.000 65.28099 74 GLY A CA 1
ATOM 558 C C . GLY A 1 74 ? -25.93313 4.69240 -110.08569 1.000 61.29888 74 GLY A C 1
ATOM 559 O O . GLY A 1 74 ? -25.99854 5.64739 -109.30503 1.000 60.11711 74 GLY A O 1
ATOM 560 N N . THR A 1 75 ? -25.91034 3.42255 -109.68088 1.000 58.95088 75 THR A N 1
ATOM 561 C CA . THR A 1 75 ? -25.99016 3.05093 -108.27843 1.000 54.07569 75 THR A CA 1
ATOM 562 C C . THR A 1 75 ? -24.63885 2.70213 -107.67185 1.000 50.73484 75 THR A C 1
ATOM 563 O O . THR A 1 75 ? -24.57422 2.45057 -106.46750 1.000 48.97885 75 THR A O 1
ATOM 567 N N . ASP A 1 76 ? -23.56198 2.69444 -108.45859 1.000 49.65420 76 ASP A N 1
ATOM 568 C CA . ASP A 1 76 ? -22.23906 2.30755 -107.97876 1.000 47.57276 76 ASP A CA 1
ATOM 569 C C . ASP A 1 76 ? -21.26243 3.45599 -108.18309 1.000 43.55108 76 ASP A C 1
ATOM 570 O O . ASP A 1 76 ? -21.19030 4.02559 -109.27667 1.000 44.14671 76 ASP A O 1
ATOM 575 N N . PHE A 1 77 ? -20.50861 3.78437 -107.13355 1.000 39.43957 77 PHE A N 1
ATOM 576 C CA . PHE A 1 77 ? -19.54375 4.87568 -107.17375 1.000 37.64164 77 PHE A CA 1
ATOM 577 C C . PHE A 1 77 ? -18.25847 4.45334 -106.47658 1.000 34.92000 77 PHE A C 1
ATOM 578 O O . PHE A 1 77 ? -18.26685 3.59095 -105.59429 1.000 33.77210 77 PHE A O 1
ATOM 586 N N . THR A 1 78 ? -17.15351 5.08271 -106.87253 1.000 35.79641 78 THR A N 1
ATOM 587 C CA . THR A 1 78 ? -15.83479 4.69786 -106.39461 1.000 38.18094 78 THR A CA 1
ATOM 588 C C . THR A 1 78 ? -14.99841 5.93492 -106.09998 1.000 39.87293 78 THR A C 1
ATOM 589 O O . THR A 1 78 ? -14.98894 6.89218 -106.87951 1.000 39.49283 78 THR A O 1
ATOM 593 N N . LEU A 1 79 ? -14.30619 5.90815 -104.96398 1.000 40.97113 79 LEU A N 1
ATOM 594 C CA . LEU A 1 79 ? -13.29324 6.89711 -104.61816 1.000 32.59611 79 LEU A CA 1
ATOM 595 C C . LEU A 1 79 ? -11.93168 6.21906 -104.68737 1.000 53.56180 79 LEU A C 1
ATOM 596 O O . LEU A 1 79 ? -11.71056 5.19684 -104.02831 1.000 55.31861 79 LEU A O 1
ATOM 601 N N . THR A 1 80 ? -11.02604 6.78339 -105.48180 1.000 53.32757 80 THR A N 1
ATOM 602 C CA . THR A 1 80 ? -9.71722 6.19276 -105.72589 1.000 54.58590 80 THR A CA 1
ATOM 603 C C . THR A 1 80 ? -8.62966 7.15683 -105.27656 1.000 53.16386 80 THR A C 1
ATOM 604 O O . THR A 1 80 ? -8.69528 8.35476 -105.57125 1.000 53.46265 80 THR A O 1
ATOM 608 N N . ILE A 1 81 ? -7.63195 6.63086 -104.57046 1.000 51.94236 81 ILE A N 1
ATOM 609 C CA . ILE A 1 81 ? -6.50965 7.41535 -104.06529 1.000 50.45463 81 ILE A CA 1
ATOM 610 C C . ILE A 1 81 ? -5.24357 6.82490 -104.67276 1.000 52.73302 81 ILE A C 1
ATOM 611 O O . ILE A 1 81 ? -4.71648 5.82164 -104.17739 1.000 54.68152 81 ILE A O 1
ATOM 616 N N . SER A 1 82 ? -4.74505 7.43997 -105.74164 1.000 43.01254 82 SER A N 1
ATOM 617 C CA . SER A 1 82 ? -3.49004 7.00681 -106.34133 1.000 44.03383 82 SER A CA 1
ATOM 618 C C . SER A 1 82 ? -2.32417 7.50775 -105.49894 1.000 45.79766 82 SER A C 1
ATOM 619 O O . SER A 1 82 ? -2.26795 8.69029 -105.15003 1.000 47.23435 82 SER A O 1
ATOM 622 N N . SER A 1 83 ? -1.39184 6.61124 -105.18112 1.000 45.22706 83 SER A N 1
ATOM 623 C CA . SER A 1 83 ? -0.24720 6.92684 -104.32731 1.000 46.24864 83 SER A CA 1
ATOM 624 C C . SER A 1 83 ? -0.72303 7.52668 -103.00083 1.000 45.47870 83 SER A C 1
ATOM 625 O O . SER A 1 83 ? -0.55461 8.71143 -102.71162 1.000 46.64289 83 SER A O 1
ATOM 628 N N . ALA A 1 84 ? -1.34866 6.66003 -102.20792 1.000 43.69802 84 ALA A N 1
ATOM 629 C CA . ALA A 1 84 ? -1.90716 7.08042 -100.93070 1.000 41.53323 84 ALA A CA 1
ATOM 630 C C . ALA A 1 84 ? -0.79867 7.51532 -99.98204 1.000 42.00939 84 ALA A C 1
ATOM 631 O O . ALA A 1 84 ? 0.29861 6.95446 -99.97356 1.000 43.05870 84 ALA A O 1
ATOM 633 N N . GLN A 1 85 ? -1.10133 8.52458 -99.17136 1.000 43.62541 85 GLN A N 1
ATOM 634 C CA . GLN A 1 85 ? -0.12451 9.13448 -98.28105 1.000 49.60167 85 GLN A CA 1
ATOM 635 C C . GLN A 1 85 ? -0.60771 9.04414 -96.83892 1.000 57.71753 85 GLN A C 1
ATOM 636 O O . GLN A 1 85 ? -1.80031 8.88887 -96.57892 1.000 56.89620 85 GLN A O 1
ATOM 642 N N . ALA A 1 86 ? 0.33726 9.14778 -95.89862 1.000 68.17938 86 ALA A N 1
ATOM 643 C CA . ALA A 1 86 ? 0.00358 9.05485 -94.48354 1.000 78.27805 86 ALA A CA 1
ATOM 644 C C . ALA A 1 86 ? -0.87424 10.20610 -94.01441 1.000 86.96581 86 ALA A C 1
ATOM 645 O O . ALA A 1 86 ? -1.52980 10.07177 -92.97801 1.000 94.54855 86 ALA A O 1
ATOM 647 N N . GLU A 1 87 ? -0.90042 11.32973 -94.73881 1.000 86.24086 87 GLU A N 1
ATOM 648 C CA . GLU A 1 87 ? -1.84465 12.38259 -94.40379 1.000 91.61401 87 GLU A CA 1
ATOM 649 C C . GLU A 1 87 ? -3.27103 11.98923 -94.74741 1.000 86.22603 87 GLU A C 1
ATOM 650 O O . GLU A 1 87 ? -4.20283 12.57810 -94.19785 1.000 85.78012 87 GLU A O 1
ATOM 656 N N . ASP A 1 88 ? -3.46377 11.01201 -95.63483 1.000 74.23168 88 ASP A N 1
ATOM 657 C CA . ASP A 1 88 ? -4.78910 10.59269 -96.06413 1.000 63.74913 88 ASP A CA 1
ATOM 658 C C . ASP A 1 88 ? -5.42291 9.55548 -95.14675 1.000 57.18454 88 ASP A C 1
ATOM 659 O O . ASP A 1 88 ? -6.53863 9.11389 -95.43069 1.000 57.50634 88 ASP A O 1
ATOM 664 N N . LEU A 1 89 ? -4.75980 9.16063 -94.06198 1.000 49.21432 89 LEU A N 1
ATOM 665 C CA . LEU A 1 89 ? -5.33067 8.20248 -93.11358 1.000 39.20823 89 LEU A CA 1
ATOM 666 C C . LEU A 1 89 ? -6.50096 8.86267 -92.39618 1.000 34.16728 89 LEU A C 1
ATOM 667 O O . LEU A 1 89 ? -6.30983 9.64744 -91.46392 1.000 32.05911 89 LEU A O 1
ATOM 672 N N . ALA A 1 90 ? -7.72004 8.55093 -92.82804 1.000 32.91924 90 ALA A N 1
ATOM 673 C CA . ALA A 1 90 ? -8.89698 9.20769 -92.27831 1.000 33.05000 90 ALA A CA 1
ATOM 674 C C . ALA A 1 90 ? -10.13694 8.38231 -92.59900 1.000 32.65762 90 ALA A C 1
ATOM 675 O O . ALA A 1 90 ? -10.06581 7.32861 -93.23421 1.000 31.06310 90 ALA A O 1
ATOM 677 N N . ASP A 1 91 ? -11.28041 8.88205 -92.13942 1.000 33.27412 91 ASP A N 1
ATOM 678 C CA . ASP A 1 91 ? -12.59133 8.34600 -92.48216 1.000 31.72627 91 ASP A CA 1
ATOM 679 C C . ASP A 1 91 ? -13.07266 8.97157 -93.77837 1.000 32.41221 91 ASP A C 1
ATOM 680 O O . ASP A 1 91 ? -12.81717 10.14948 -94.04399 1.000 34.47269 91 ASP A O 1
ATOM 685 N N . TYR A 1 92 ? -13.76472 8.17712 -94.58727 1.000 32.21233 92 TYR A N 1
ATOM 686 C CA . TYR A 1 92 ? -14.33633 8.65375 -95.83649 1.000 33.30202 92 TYR A CA 1
ATOM 687 C C . TYR A 1 92 ? -15.80883 8.28172 -95.90413 1.000 34.26168 92 TYR A C 1
ATOM 688 O O . TYR A 1 92 ? -16.18096 7.12891 -95.65593 1.000 33.12830 92 TYR A O 1
ATOM 697 N N . PHE A 1 93 ? -16.63996 9.27362 -96.20842 1.000 35.07500 93 PHE A N 1
ATOM 698 C CA . PHE A 1 93 ? -18.07792 9.10602 -96.34007 1.000 27.46845 93 PHE A CA 1
ATOM 699 C C . PHE A 1 93 ? -18.51057 9.46812 -97.75000 1.000 35.30580 93 PHE A C 1
ATOM 700 O O . PHE A 1 93 ? -17.95360 10.38070 -98.36375 1.000 36.28116 93 PHE A O 1
ATOM 708 N N . CYS A 1 94 ? -19.51638 8.76643 -98.25216 1.000 35.08387 94 CYS A N 1
ATOM 709 C CA . CYS A 1 94 ? -20.17459 9.15194 -99.48898 1.000 36.45058 94 CYS A CA 1
ATOM 710 C C . CYS A 1 94 ? -21.59866 9.58838 -99.18181 1.000 37.84452 94 CYS A C 1
ATOM 711 O O . CYS A 1 94 ? -22.25770 9.01691 -98.30975 1.000 37.24884 94 CYS A O 1
ATOM 714 N N . GLN A 1 95 ? -22.05700 10.62359 -99.88115 1.000 40.28053 95 GLN A N 1
ATOM 715 C CA . GLN A 1 95 ? -23.36776 11.21558 -99.64075 1.000 39.18081 95 GLN A CA 1
ATOM 716 C C . GLN A 1 95 ? -24.10519 11.38170 -100.95806 1.000 39.69659 95 GLN A C 1
ATOM 717 O O . GLN A 1 95 ? -23.54261 11.90638 -101.92375 1.000 39.64972 95 GLN A O 1
ATOM 723 N N . GLN A 1 96 ? -25.36092 10.95575 -100.99193 1.000 38.67672 96 GLN A N 1
ATOM 724 C CA . GLN A 1 96 ? -26.21945 11.20674 -102.13779 1.000 29.79952 96 GLN A CA 1
ATOM 725 C C . GLN A 1 96 ? -27.05419 12.44879 -101.86758 1.000 37.04715 96 GLN A C 1
ATOM 726 O O . GLN A 1 96 ? -27.51296 12.67067 -100.74318 1.000 38.23540 96 GLN A O 1
ATOM 732 N N . TYR A 1 97 ? -27.22687 13.27249 -102.89933 1.000 36.89582 97 TYR A N 1
ATOM 733 C CA . TYR A 1 97 ? -28.12175 14.41997 -102.81300 1.000 37.89453 97 TYR A CA 1
ATOM 734 C C . TYR A 1 97 ? -29.13157 14.41894 -103.95257 1.000 39.65433 97 TYR A C 1
ATOM 735 O O . TYR A 1 97 ? -29.70072 15.46461 -104.27823 1.000 39.78710 97 TYR A O 1
ATOM 744 N N . TYR A 1 98 ? -29.35446 13.25605 -104.56581 1.000 42.24805 98 TYR A N 1
ATOM 745 C CA . TYR A 1 98 ? -30.39016 13.12564 -105.58457 1.000 43.68573 98 TYR A CA 1
ATOM 746 C C . TYR A 1 98 ? -31.76456 13.37239 -104.97467 1.000 45.16632 98 TYR A C 1
ATOM 747 O O . TYR A 1 98 ? -32.50553 14.26476 -105.40214 1.000 44.16368 98 TYR A O 1
ATOM 756 N N . SER A 1 99 ? -32.10570 12.59868 -103.94916 1.000 44.92149 99 SER A N 1
ATOM 757 C CA . SER A 1 99 ? -33.39686 12.66251 -103.28342 1.000 47.46225 99 SER A CA 1
ATOM 758 C C . SER A 1 99 ? -33.24409 13.20611 -101.86919 1.000 51.58269 99 SER A C 1
ATOM 759 O O . SER A 1 99 ? -32.14190 13.29181 -101.31903 1.000 49.04140 99 SER A O 1
ATOM 762 N N . THR A 1 100 ? -34.37965 13.58372 -101.29590 1.000 59.92242 100 THR A N 1
ATOM 763 C CA . THR A 1 100 ? -34.49824 14.05514 -99.92206 1.000 66.64202 100 THR A CA 1
ATOM 764 C C . THR A 1 100 ? -35.02312 12.92796 -99.05482 1.000 59.50279 100 THR A C 1
ATOM 765 O O . THR A 1 100 ? -36.00958 12.28680 -99.42848 1.000 59.99675 100 THR A O 1
ATOM 769 N N . PRO A 1 101 ? -34.42249 12.65424 -97.88814 1.000 52.79062 101 PRO A N 1
ATOM 770 C CA . PRO A 1 101 ? -33.32421 13.38356 -97.25218 1.000 48.83017 101 PRO A CA 1
ATOM 771 C C . PRO A 1 101 ? -31.93956 13.04157 -97.79409 1.000 47.03877 101 PRO A C 1
ATOM 772 O O . PRO A 1 101 ? -31.77079 11.98788 -98.41020 1.000 48.76695 101 PRO A O 1
ATOM 776 N N . PRO A 1 102 ? -30.96994 13.93062 -97.57939 1.000 45.22586 102 PRO A N 1
ATOM 777 C CA . PRO A 1 102 ? -29.57008 13.56760 -97.82760 1.000 41.64419 102 PRO A CA 1
ATOM 778 C C . PRO A 1 102 ? -29.14732 12.44575 -96.89819 1.000 40.77838 102 PRO A C 1
ATOM 779 O O . PRO A 1 102 ? -29.27091 12.55136 -95.67818 1.000 37.71898 102 PRO A O 1
ATOM 783 N N . THR A 1 103 ? -28.65199 11.36386 -97.48201 1.000 42.84505 103 THR A N 1
ATOM 784 C CA . THR A 1 103 ? -28.17322 10.22662 -96.71626 1.000 44.80035 103 THR A CA 1
ATOM 785 C C . THR A 1 103 ? -26.69215 10.00706 -96.97967 1.000 44.50398 103 THR A C 1
ATOM 786 O O . THR A 1 103 ? -26.20243 10.23503 -98.08803 1.000 29.67599 103 THR A O 1
ATOM 790 N N . PHE A 1 104 ? -25.98769 9.57228 -95.94104 1.000 43.78320 104 PHE A N 1
ATOM 791 C CA . PHE A 1 104 ? -24.57512 9.23021 -96.01991 1.000 42.12421 104 PHE A CA 1
ATOM 792 C C . PHE A 1 104 ? -24.39449 7.72525 -95.85876 1.000 43.04444 104 PHE A C 1
ATOM 793 O O . PHE A 1 104 ? -25.30498 6.99366 -95.45821 1.000 42.71546 104 PHE A O 1
ATOM 801 N N . GLY A 1 105 ? -23.19384 7.26008 -96.17615 1.000 46.25000 105 GLY A N 1
ATOM 802 C CA . GLY A 1 105 ? -22.84048 5.88908 -95.89300 1.000 48.88718 105 GLY A CA 1
ATOM 803 C C . GLY A 1 105 ? -22.33577 5.71771 -94.46298 1.000 50.48361 105 GLY A C 1
ATOM 804 O O . GLY A 1 105 ? -22.16429 6.67710 -93.71184 1.000 52.05641 105 GLY A O 1
ATOM 805 N N . ALA A 1 106 ? -22.09327 4.45853 -94.08769 1.000 52.40469 106 ALA A N 1
ATOM 806 C CA . ALA A 1 106 ? -21.55760 4.17328 -92.76131 1.000 53.27404 106 ALA A CA 1
ATOM 807 C C . ALA A 1 106 ? -20.13102 4.68019 -92.58684 1.000 50.72119 106 ALA A C 1
ATOM 808 O O . ALA A 1 106 ? -19.68957 4.87239 -91.44846 1.000 52.15670 106 ALA A O 1
ATOM 810 N N . GLY A 1 107 ? -19.40103 4.87810 -93.67314 1.000 47.76138 107 GLY A N 1
ATOM 811 C CA . GLY A 1 107 ? -18.02954 5.33420 -93.57648 1.000 50.06657 107 GLY A CA 1
ATOM 812 C C . GLY A 1 107 ? -17.02904 4.21249 -93.78250 1.000 51.02022 107 GLY A C 1
ATOM 813 O O . GLY A 1 107 ? -17.29912 3.04096 -93.50538 1.000 52.74541 107 GLY A O 1
ATOM 814 N N . THR A 1 108 ? -15.84418 4.57420 -94.27897 1.000 45.26262 108 THR A N 1
ATOM 815 C CA . THR A 1 108 ? -14.77039 3.61544 -94.51585 1.000 40.10580 108 THR A CA 1
ATOM 816 C C . THR A 1 108 ? -13.49429 4.15795 -93.89637 1.000 37.52075 108 THR A C 1
ATOM 817 O O . THR A 1 108 ? -12.97350 5.17706 -94.34761 1.000 37.02688 108 THR A O 1
ATOM 821 N N . LYS A 1 109 ? -13.00197 3.48805 -92.85679 1.000 35.92640 109 LYS A N 1
ATOM 822 C CA . LYS A 1 109 ? -11.75203 3.89385 -92.22599 1.000 34.99962 109 LYS A CA 1
ATOM 823 C C . LYS A 1 109 ? -10.56918 3.46397 -93.08061 1.000 34.61800 109 LYS A C 1
ATOM 824 O O . LYS A 1 109 ? -10.53356 2.34142 -93.58991 1.000 27.25186 109 LYS A O 1
ATOM 830 N N . LEU A 1 110 ? -9.61020 4.36636 -93.25301 1.000 35.25460 110 LEU A N 1
ATOM 831 C CA . LEU A 1 110 ? -8.35046 4.05846 -93.91304 1.000 36.25190 110 LEU A CA 1
ATOM 832 C C . LEU A 1 110 ? -7.29192 3.85797 -92.83673 1.000 38.79123 110 LEU A C 1
ATOM 833 O O . LEU A 1 110 ? -6.96018 4.79642 -92.10619 1.000 39.47869 110 LEU A O 1
ATOM 838 N N . GLU A 1 111 ? -6.77727 2.63849 -92.72947 1.000 41.05617 111 GLU A N 1
ATOM 839 C CA . GLU A 1 111 ? -5.80840 2.29755 -91.70119 1.000 44.45332 111 GLU A CA 1
ATOM 840 C C . GLU A 1 111 ? -4.48673 1.88984 -92.33661 1.000 42.98684 111 GLU A C 1
ATOM 841 O O . GLU A 1 111 ? -4.42502 1.52123 -93.51149 1.000 43.58881 111 GLU A O 1
ATOM 847 N N . LEU A 1 112 ? -3.42639 1.95858 -91.53997 1.000 40.81516 112 LEU A N 1
ATOM 848 C CA . LEU A 1 112 ? -2.10128 1.59411 -92.01568 1.000 40.78585 112 LEU A CA 1
ATOM 849 C C . LEU A 1 112 ? -1.93967 0.08101 -92.02748 1.000 40.25986 112 LEU A C 1
ATOM 850 O O . LEU A 1 112 ? -2.40128 -0.61361 -91.11913 1.000 40.33770 112 LEU A O 1
ATOM 855 N N . LYS A 1 113 ? -1.28833 -0.42572 -93.06968 1.000 39.93613 113 LYS A N 1
ATOM 856 C CA . LYS A 1 113 ? -1.01454 -1.85044 -93.20152 1.000 37.93060 113 LYS A CA 1
ATOM 857 C C . LYS A 1 113 ? 0.29158 -2.18388 -92.49412 1.000 37.71791 113 LYS A C 1
ATOM 858 O O . LYS A 1 113 ? 1.30768 -1.51669 -92.70799 1.000 37.10912 113 LYS A O 1
ATOM 864 N N . ARG A 1 114 ? 0.25823 -3.20902 -91.64814 1.000 37.63334 114 ARG A N 1
ATOM 865 C CA . ARG A 1 114 ? 1.44676 -3.67733 -90.95392 1.000 31.14026 114 ARG A CA 1
ATOM 866 C C . ARG A 1 114 ? 1.39512 -5.19506 -90.85172 1.000 47.03043 114 ARG A C 1
ATOM 867 O O . ARG A 1 114 ? 0.38729 -5.82619 -91.17165 1.000 48.72988 114 ARG A O 1
ATOM 875 N N . ALA A 1 115 ? 2.50151 -5.78435 -90.40992 1.000 45.35058 115 ALA A N 1
ATOM 876 C CA . ALA A 1 115 ? 2.57475 -7.23313 -90.28428 1.000 41.70092 115 ALA A CA 1
ATOM 877 C C . ALA A 1 115 ? 1.68731 -7.71954 -89.14505 1.000 40.29694 115 ALA A C 1
ATOM 878 O O . ALA A 1 115 ? 1.52140 -7.04209 -88.13193 1.000 39.51426 115 ALA A O 1
ATOM 880 N N . ASP A 1 116 ? 1.12166 -8.91262 -89.31988 1.000 41.33303 116 ASP A N 1
ATOM 881 C CA . ASP A 1 116 ? 0.23556 -9.48037 -88.31216 1.000 41.52541 116 ASP A CA 1
ATOM 882 C C . ASP A 1 116 ? 0.96104 -9.63477 -86.98507 1.000 40.51769 116 ASP A C 1
ATOM 883 O O . ASP A 1 116 ? 2.12686 -10.02908 -86.94070 1.000 40.44430 116 ASP A O 1
ATOM 888 N N . ALA A 1 117 ? 0.26882 -9.29620 -85.90203 1.000 40.33678 117 ALA A N 1
ATOM 889 C CA . ALA A 1 117 ? 0.74736 -9.54432 -84.55065 1.000 41.31602 117 ALA A CA 1
ATOM 890 C C . ALA A 1 117 ? -0.35803 -10.22236 -83.75383 1.000 43.21630 117 ALA A C 1
ATOM 891 O O . ALA A 1 117 ? -1.52130 -9.82067 -83.83033 1.000 42.68940 117 ALA A O 1
ATOM 893 N N . ALA A 1 118 ? 0.00060 -11.26494 -83.01400 1.000 45.45507 118 ALA A N 1
ATOM 894 C CA . ALA A 1 118 ? -0.98599 -11.94188 -82.18875 1.000 47.36633 118 ALA A CA 1
ATOM 895 C C . ALA A 1 118 ? -1.31269 -11.10259 -80.95616 1.000 47.56056 118 ALA A C 1
ATOM 896 O O . ALA A 1 118 ? -0.45804 -10.36628 -80.45792 1.000 48.19896 118 ALA A O 1
ATOM 898 N N . PRO A 1 119 ? -2.54198 -11.19447 -80.45130 1.000 47.44709 119 PRO A N 1
ATOM 899 C CA . PRO A 1 119 ? -2.91377 -10.40958 -79.27270 1.000 47.17051 119 PRO A CA 1
ATOM 900 C C . PRO A 1 119 ? -2.22555 -10.92642 -78.02596 1.000 47.61020 119 PRO A C 1
ATOM 901 O O . PRO A 1 119 ? -1.88185 -12.10264 -77.91973 1.000 49.23985 119 PRO A O 1
ATOM 905 N N . THR A 1 120 ? -2.00968 -10.01858 -77.07982 1.000 35.59099 120 THR A N 1
ATOM 906 C CA . THR A 1 120 ? -1.47407 -10.36904 -75.76344 1.000 31.58598 120 THR A CA 1
ATOM 907 C C . THR A 1 120 ? -2.64046 -10.35426 -74.78397 1.000 29.08169 120 THR A C 1
ATOM 908 O O . THR A 1 120 ? -2.99646 -9.31455 -74.23450 1.000 29.01803 120 THR A O 1
ATOM 912 N N . VAL A 1 121 ? -3.22957 -11.52970 -74.56948 1.000 27.88973 121 VAL A N 1
ATOM 913 C CA . VAL A 1 121 ? -4.44742 -11.65682 -73.77509 1.000 25.70479 121 VAL A CA 1
ATOM 914 C C . VAL A 1 121 ? -4.08976 -11.73360 -72.29764 1.000 25.88786 121 VAL A C 1
ATOM 915 O O . VAL A 1 121 ? -3.18725 -12.47949 -71.89870 1.000 26.13176 121 VAL A O 1
ATOM 919 N N . SER A 1 122 ? -4.77731 -10.93329 -71.48557 1.000 25.86669 122 SER A N 1
ATOM 920 C CA . SER A 1 122 ? -4.65966 -10.97682 -70.03628 1.000 30.00203 122 SER A CA 1
ATOM 921 C C . SER A 1 122 ? -6.05843 -10.94237 -69.43709 1.000 31.16512 122 SER A C 1
ATOM 922 O O . SER A 1 122 ? -6.93562 -10.23008 -69.93351 1.000 32.60666 122 SER A O 1
ATOM 925 N N . ILE A 1 123 ? -6.27300 -11.71734 -68.37660 1.000 30.60926 123 ILE A N 1
ATOM 926 C CA . ILE A 1 123 ? -7.56396 -11.76449 -67.70043 1.000 30.53710 123 ILE A CA 1
ATOM 927 C C . ILE A 1 123 ? -7.38049 -11.35312 -66.24799 1.000 31.77715 123 ILE A C 1
ATOM 928 O O . ILE A 1 123 ? -6.38677 -11.71259 -65.60706 1.000 26.99605 123 ILE A O 1
ATOM 933 N N . PHE A 1 124 ? -8.33368 -10.57123 -65.74273 1.000 32.66435 124 PHE A N 1
ATOM 934 C CA . PHE A 1 124 ? -8.26438 -10.02624 -64.39504 1.000 33.63786 124 PHE A CA 1
ATOM 935 C C . PHE A 1 124 ? -9.59079 -10.29323 -63.69547 1.000 34.56556 124 PHE A C 1
ATOM 936 O O . PHE A 1 124 ? -10.65315 -9.90368 -64.20878 1.000 33.80012 124 PHE A O 1
ATOM 944 N N . PRO A 1 125 ? -9.57512 -10.93464 -62.53463 1.000 38.03201 125 PRO A N 1
ATOM 945 C CA . PRO A 1 125 ? -10.81573 -11.19554 -61.80945 1.000 38.60438 125 PRO A CA 1
ATOM 946 C C . PRO A 1 125 ? -11.31041 -9.93955 -61.11653 1.000 38.62333 125 PRO A C 1
ATOM 947 O O . PRO A 1 125 ? -10.59065 -8.93292 -61.05626 1.000 38.63323 125 PRO A O 1
ATOM 951 N N . PRO A 1 126 ? -12.54317 -9.94677 -60.60893 1.000 39.32102 126 PRO A N 1
ATOM 952 C CA . PRO A 1 126 ? -13.05026 -8.77960 -59.87770 1.000 37.76652 126 PRO A CA 1
ATOM 953 C C . PRO A 1 126 ? -12.17795 -8.43847 -58.67930 1.000 36.98416 126 PRO A C 1
ATOM 954 O O . PRO A 1 126 ? -11.69880 -9.31851 -57.96557 1.000 38.22201 126 PRO A O 1
ATOM 958 N N . SER A 1 127 ? -11.97630 -7.14418 -58.46207 1.000 37.60759 127 SER A N 1
ATOM 959 C CA . SER A 1 127 ? -11.23790 -6.69271 -57.29311 1.000 39.16813 127 SER A CA 1
ATOM 960 C C . SER A 1 127 ? -12.08024 -6.87627 -56.03886 1.000 41.57320 127 SER A C 1
ATOM 961 O O . SER A 1 127 ? -13.31159 -6.80331 -56.07330 1.000 43.06381 127 SER A O 1
ATOM 964 N N . SER A 1 128 ? -11.40022 -7.11851 -54.91713 1.000 40.24421 128 SER A N 1
ATOM 965 C CA . SER A 1 128 ? -12.10747 -7.22826 -53.64576 1.000 41.90144 128 SER A CA 1
ATOM 966 C C . SER A 1 128 ? -12.82097 -5.93147 -53.28700 1.000 41.17532 128 SER A C 1
ATOM 967 O O . SER A 1 128 ? -13.87991 -5.96381 -52.64959 1.000 41.74494 128 SER A O 1
ATOM 970 N N . GLU A 1 129 ? -12.26603 -4.78592 -53.69409 1.000 40.19688 129 GLU A N 1
ATOM 971 C CA . GLU A 1 129 ? -12.90923 -3.50774 -53.40848 1.000 41.80002 129 GLU A CA 1
ATOM 972 C C . GLU A 1 129 ? -14.22558 -3.36964 -54.16569 1.000 40.18847 129 GLU A C 1
ATOM 973 O O . GLU A 1 129 ? -15.19235 -2.81440 -53.63453 1.000 39.04275 129 GLU A O 1
ATOM 979 N N . GLN A 1 130 ? -14.28152 -3.85581 -55.41025 1.000 39.03438 130 GLN A N 1
ATOM 980 C CA . GLN A 1 130 ? -15.54930 -3.88643 -56.13439 1.000 38.48410 130 GLN A CA 1
ATOM 981 C C . GLN A 1 130 ? -16.49445 -4.93029 -55.56003 1.000 39.17764 130 GLN A C 1
ATOM 982 O O . GLN A 1 130 ? -17.70688 -4.71055 -55.53115 1.000 28.33515 130 GLN A O 1
ATOM 988 N N . LEU A 1 131 ? -15.96111 -6.06186 -55.09444 1.000 39.79801 131 LEU A N 1
ATOM 989 C CA . LEU A 1 131 ? -16.79861 -7.09486 -54.49697 1.000 38.52963 131 LEU A CA 1
ATOM 990 C C . LEU A 1 131 ? -17.46810 -6.60459 -53.22362 1.000 40.47471 131 LEU A C 1
ATOM 991 O O . LEU A 1 131 ? -18.55522 -7.07560 -52.88349 1.000 39.84627 131 LEU A O 1
ATOM 996 N N . THR A 1 132 ? -16.83397 -5.67635 -52.50302 1.000 43.17890 132 THR A N 1
ATOM 997 C CA . THR A 1 132 ? -17.44034 -5.11445 -51.30263 1.000 47.95983 132 THR A CA 1
ATOM 998 C C . THR A 1 132 ? -18.61892 -4.20625 -51.62810 1.000 53.39201 132 THR A C 1
ATOM 999 O O . THR A 1 132 ? -19.44232 -3.94517 -50.74759 1.000 56.84021 132 THR A O 1
ATOM 1003 N N . SER A 1 133 ? -18.71506 -3.71810 -52.86075 1.000 54.85745 133 SER A N 1
ATOM 1004 C CA . SER A 1 133 ? -19.84552 -2.91131 -53.29371 1.000 55.62572 133 SER A CA 1
ATOM 1005 C C . SER A 1 133 ? -20.92021 -3.74024 -53.98821 1.000 54.26435 133 SER A C 1
ATOM 1006 O O . SER A 1 133 ? -21.83572 -3.16666 -54.58760 1.000 55.48621 133 SER A O 1
ATOM 1009 N N . GLY A 1 134 ? -20.82267 -5.06864 -53.92414 1.000 49.56707 134 GLY A N 1
ATOM 1010 C CA . GLY A 1 134 ? -21.81925 -5.93348 -54.52080 1.000 46.60717 134 GLY A CA 1
ATOM 1011 C C . GLY A 1 134 ? -21.72958 -6.05877 -56.02285 1.000 43.33634 134 GLY A C 1
ATOM 1012 O O . GLY A 1 134 ? -22.70855 -6.45927 -56.65917 1.000 41.64212 134 GLY A O 1
ATOM 1013 N N . GLY A 1 135 ? -20.58364 -5.72050 -56.61959 1.000 28.41712 135 GLY A N 1
ATOM 1014 C CA . GLY A 1 135 ? -20.40238 -5.85514 -58.04550 1.000 34.02276 135 GLY A CA 1
ATOM 1015 C C . GLY A 1 135 ? -19.17184 -6.68457 -58.35958 1.000 34.91221 135 GLY A C 1
ATOM 1016 O O . GLY A 1 135 ? -18.34496 -6.95766 -57.48908 1.000 34.14502 135 GLY A O 1
ATOM 1017 N N . ALA A 1 136 ? -19.06647 -7.07469 -59.63027 1.000 35.29239 136 ALA A N 1
ATOM 1018 C CA . ALA A 1 136 ? -17.95531 -7.91267 -60.07213 1.000 27.59011 136 ALA A CA 1
ATOM 1019 C C . ALA A 1 136 ? -17.76623 -7.72911 -61.57127 1.000 29.40706 136 ALA A C 1
ATOM 1020 O O . ALA A 1 136 ? -18.60950 -8.16331 -62.36044 1.000 27.32562 136 ALA A O 1
ATOM 1022 N N . SER A 1 137 ? -16.67338 -7.08043 -61.95595 1.000 29.58206 137 SER A N 1
ATOM 1023 C CA . SER A 1 137 ? -16.32181 -6.88039 -63.35649 1.000 29.17504 137 SER A CA 1
ATOM 1024 C C . SER A 1 137 ? -15.08752 -7.71444 -63.66858 1.000 29.25552 137 SER A C 1
ATOM 1025 O O . SER A 1 137 ? -14.03727 -7.53614 -63.04119 1.000 29.07671 137 SER A O 1
ATOM 1028 N N . VAL A 1 138 ? -15.21902 -8.62995 -64.62227 1.000 30.27968 138 VAL A N 1
ATOM 1029 C CA . VAL A 1 138 ? -14.09654 -9.41724 -65.11814 1.000 31.26450 138 VAL A CA 1
ATOM 1030 C C . VAL A 1 138 ? -13.58840 -8.73802 -66.38223 1.000 32.96936 138 VAL A C 1
ATOM 1031 O O . VAL A 1 138 ? -14.33615 -8.58498 -67.35569 1.000 34.59599 138 VAL A O 1
ATOM 1035 N N . VAL A 1 139 ? -12.32990 -8.30812 -66.36690 1.000 33.68106 139 VAL A N 1
ATOM 1036 C CA . VAL A 1 139 ? -11.73636 -7.58119 -67.48302 1.000 34.74273 139 VAL A CA 1
ATOM 1037 C C . VAL A 1 139 ? -10.78975 -8.50825 -68.22916 1.000 38.64693 139 VAL A C 1
ATOM 1038 O O . VAL A 1 139 ? -10.06249 -9.30176 -67.61762 1.000 40.16554 139 VAL A O 1
ATOM 1042 N N . CYS A 1 140 ? -10.82169 -8.42054 -69.55668 1.000 39.93298 140 CYS A N 1
ATOM 1043 C CA . CYS A 1 140 ? -9.90907 -9.15436 -70.42158 1.000 39.74208 140 CYS A CA 1
ATOM 1044 C C . CYS A 1 140 ? -9.26236 -8.16138 -71.37472 1.000 39.32518 140 CYS A C 1
ATOM 1045 O O . CYS A 1 140 ? -9.95630 -7.52135 -72.17090 1.000 41.37787 140 CYS A O 1
ATOM 1048 N N . PHE A 1 141 ? -7.94596 -8.01351 -71.28380 1.000 35.17635 141 PHE A N 1
ATOM 1049 C CA . PHE A 1 141 ? -7.20765 -7.11103 -72.15723 1.000 32.52902 141 PHE A CA 1
ATOM 1050 C C . PHE A 1 141 ? -6.59707 -7.91461 -73.29703 1.000 33.48700 141 PHE A C 1
ATOM 1051 O O . PHE A 1 141 ? -5.88517 -8.89475 -73.05910 1.000 35.17413 141 PHE A O 1
ATOM 1059 N N . LEU A 1 142 ? -6.87895 -7.50987 -74.52696 1.000 32.66820 142 LEU A N 1
ATOM 1060 C CA . LEU A 1 142 ? -6.20563 -8.05434 -75.69961 1.000 32.11202 142 LEU A CA 1
ATOM 1061 C C . LEU A 1 142 ? -5.43470 -6.91375 -76.35054 1.000 32.53233 142 LEU A C 1
ATOM 1062 O O . LEU A 1 142 ? -6.03193 -6.03935 -76.98481 1.000 31.62832 142 LEU A O 1
ATOM 1067 N N . ASN A 1 143 ? -4.11235 -6.92252 -76.18965 1.000 34.30547 143 ASN A N 1
ATOM 1068 C CA . ASN A 1 143 ? -3.27327 -5.80278 -76.58573 1.000 37.07923 143 ASN A CA 1
ATOM 1069 C C . ASN A 1 143 ? -2.35617 -6.17699 -77.74007 1.000 41.77506 143 ASN A C 1
ATOM 1070 O O . ASN A 1 143 ? -1.94797 -7.33201 -77.88063 1.000 41.57985 143 ASN A O 1
ATOM 1075 N N . ASN A 1 144 ? -2.04315 -5.17392 -78.56025 1.000 47.28503 144 ASN A N 1
ATOM 1076 C CA . ASN A 1 144 ? -1.01008 -5.26458 -79.58910 1.000 50.36707 144 ASN A CA 1
ATOM 1077 C C . ASN A 1 144 ? -1.28645 -6.40834 -80.56691 1.000 49.23065 144 ASN A C 1
ATOM 1078 O O . ASN A 1 144 ? -0.52023 -7.36796 -80.67874 1.000 51.17032 144 ASN A O 1
ATOM 1083 N N . PHE A 1 145 ? -2.40016 -6.28763 -81.28581 1.000 45.69785 145 PHE A N 1
ATOM 1084 C CA . PHE A 1 145 ? -2.75273 -7.25126 -82.31590 1.000 43.97918 145 PHE A CA 1
ATOM 1085 C C . PHE A 1 145 ? -3.12654 -6.52670 -83.60054 1.000 46.23766 145 PHE A C 1
ATOM 1086 O O . PHE A 1 145 ? -3.51682 -5.35604 -83.59438 1.000 28.55228 145 PHE A O 1
ATOM 1094 N N . TYR A 1 146 ? -2.99047 -7.25168 -84.71256 1.000 28.18959 146 TYR A N 1
ATOM 1095 C CA . TYR A 1 146 ? -3.33880 -6.75995 -86.03432 1.000 34.35422 146 TYR A CA 1
ATOM 1096 C C . TYR A 1 146 ? -3.50087 -7.96830 -86.93752 1.000 35.80211 146 TYR A C 1
ATOM 1097 O O . TYR A 1 146 ? -2.68076 -8.89288 -86.85366 1.000 36.17118 146 TYR A O 1
ATOM 1106 N N . PRO A 1 147 ? -4.51890 -8.00408 -87.81331 1.000 35.99143 147 PRO A N 1
ATOM 1107 C CA . PRO A 1 147 ? -5.50127 -6.94387 -88.06401 1.000 30.05015 147 PRO A CA 1
ATOM 1108 C C . PRO A 1 147 ? -6.53093 -6.75159 -86.95424 1.000 58.07897 147 PRO A C 1
ATOM 1109 O O . PRO A 1 147 ? -6.54396 -7.47064 -85.95591 1.000 28.96581 147 PRO A O 1
ATOM 1113 N N . LYS A 1 148 ? -7.39588 -5.75848 -87.16414 1.000 58.21036 148 LYS A N 1
ATOM 1114 C CA . LYS A 1 148 ? -8.37403 -5.33974 -86.16702 1.000 55.09131 148 LYS A CA 1
ATOM 1115 C C . LYS A 1 148 ? -9.43475 -6.39574 -85.89615 1.000 53.95131 148 LYS A C 1
ATOM 1116 O O . LYS A 1 148 ? -10.03934 -6.38783 -84.81903 1.000 54.13452 148 LYS A O 1
ATOM 1122 N N . ASP A 1 149 ? -9.66240 -7.30874 -86.83430 1.000 52.05288 149 ASP A N 1
ATOM 1123 C CA . ASP A 1 149 ? -10.77248 -8.25889 -86.75300 1.000 50.42323 149 ASP A CA 1
ATOM 1124 C C . ASP A 1 149 ? -10.46359 -9.34329 -85.72925 1.000 47.46967 149 ASP A C 1
ATOM 1125 O O . ASP A 1 149 ? -9.62996 -10.22106 -85.97045 1.000 46.91616 149 ASP A O 1
ATOM 1130 N N . ILE A 1 150 ? -11.15349 -9.28946 -84.59375 1.000 46.24336 150 ILE A N 1
ATOM 1131 C CA . ILE A 1 150 ? -10.96373 -10.24110 -83.50568 1.000 44.39930 150 ILE A CA 1
ATOM 1132 C C . ILE A 1 150 ? -12.32420 -10.70763 -83.01257 1.000 44.49422 150 ILE A C 1
ATOM 1133 O O . ILE A 1 150 ? -13.31042 -9.96694 -83.07401 1.000 46.20672 150 ILE A O 1
ATOM 1138 N N . ASN A 1 151 ? -12.37269 -11.95927 -82.53287 1.000 43.87060 151 ASN A N 1
ATOM 1139 C CA . ASN A 1 151 ? -13.61323 -12.61078 -82.08830 1.000 43.68258 151 ASN A CA 1
ATOM 1140 C C . ASN A 1 151 ? -13.40060 -13.07931 -80.64668 1.000 41.50088 151 ASN A C 1
ATOM 1141 O O . ASN A 1 151 ? -13.10918 -14.25253 -80.40468 1.000 43.07463 151 ASN A O 1
ATOM 1146 N N . VAL A 1 152 ? -13.60116 -12.17304 -79.70023 1.000 37.67976 152 VAL A N 1
ATOM 1147 C CA . VAL A 1 152 ? -13.44642 -12.49345 -78.28493 1.000 35.76845 152 VAL A CA 1
ATOM 1148 C C . VAL A 1 152 ? -14.75036 -13.05800 -77.73999 1.000 34.01129 152 VAL A C 1
ATOM 1149 O O . VAL A 1 152 ? -15.84138 -12.70886 -78.19953 1.000 28.13239 152 VAL A O 1
ATOM 1153 N N . LYS A 1 153 ? -14.63765 -13.94390 -76.75235 1.000 32.66945 153 LYS A N 1
ATOM 1154 C CA . LYS A 1 153 ? -15.79646 -14.60540 -76.17610 1.000 34.13926 153 LYS A CA 1
ATOM 1155 C C . LYS A 1 153 ? -15.60564 -14.77268 -74.67641 1.000 34.52285 153 LYS A C 1
ATOM 1156 O O . LYS A 1 153 ? -14.48984 -14.98009 -74.19517 1.000 35.78340 153 LYS A O 1
ATOM 1162 N N . TRP A 1 154 ? -16.71013 -14.68105 -73.94385 1.000 34.42881 154 TRP A N 1
ATOM 1163 C CA . TRP A 1 154 ? -16.73110 -14.92063 -72.50624 1.000 33.48488 154 TRP A CA 1
ATOM 1164 C C . TRP A 1 154 ? -17.45189 -16.23293 -72.23860 1.000 33.24962 154 TRP A C 1
ATOM 1165 O O . TRP A 1 154 ? -18.59879 -16.40840 -72.65912 1.000 33.83530 154 TRP A O 1
ATOM 1176 N N . LYS A 1 155 ? -16.79002 -17.14568 -71.53645 1.000 34.04784 155 LYS A N 1
ATOM 1177 C CA . LYS A 1 155 ? -17.39377 -18.41185 -71.14797 1.000 35.51650 155 LYS A CA 1
ATOM 1178 C C . LYS A 1 155 ? -17.31458 -18.55574 -69.63681 1.000 29.60525 155 LYS A C 1
ATOM 1179 O O . LYS A 1 155 ? -16.25102 -18.34836 -69.04487 1.000 29.19743 155 LYS A O 1
ATOM 1185 N N . ILE A 1 156 ? -18.44140 -18.88666 -69.01824 1.000 30.27423 156 ILE A N 1
ATOM 1186 C CA . ILE A 1 156 ? -18.52620 -19.07943 -67.57876 1.000 42.94748 156 ILE A CA 1
ATOM 1187 C C . ILE A 1 156 ? -18.91947 -20.53083 -67.33833 1.000 44.30988 156 ILE A C 1
ATOM 1188 O O . ILE A 1 156 ? -20.02308 -20.95002 -67.71136 1.000 32.35472 156 ILE A O 1
ATOM 1193 N N . ASP A 1 157 ? -18.02452 -21.29612 -66.71602 1.000 45.08305 157 ASP A N 1
ATOM 1194 C CA . ASP A 1 157 ? -18.26406 -22.70500 -66.40623 1.000 46.97780 157 ASP A CA 1
ATOM 1195 C C . ASP A 1 157 ? -18.60956 -23.49880 -67.66498 1.000 50.74011 157 ASP A C 1
ATOM 1196 O O . ASP A 1 157 ? -19.52227 -24.32622 -67.66644 1.000 52.72079 157 ASP A O 1
ATOM 1201 N N . GLY A 1 158 ? -17.88546 -23.23018 -68.75305 1.000 51.23173 158 GLY A N 1
ATOM 1202 C CA . GLY A 1 158 ? -18.04052 -23.97453 -69.98778 1.000 53.47520 158 GLY A CA 1
ATOM 1203 C C . GLY A 1 158 ? -19.11611 -23.47483 -70.92472 1.000 55.09687 158 GLY A C 1
ATOM 1204 O O . GLY A 1 158 ? -19.23183 -23.99976 -72.03747 1.000 55.74694 158 GLY A O 1
ATOM 1205 N N . SER A 1 159 ? -19.89453 -22.47344 -70.52568 1.000 56.68392 159 SER A N 1
ATOM 1206 C CA . SER A 1 159 ? -20.99838 -21.96712 -71.32819 1.000 54.45360 159 SER A CA 1
ATOM 1207 C C . SER A 1 159 ? -20.71004 -20.53258 -71.74155 1.000 50.41504 159 SER A C 1
ATOM 1208 O O . SER A 1 159 ? -20.35687 -19.70000 -70.90038 1.000 45.99492 159 SER A O 1
ATOM 1211 N N . GLU A 1 160 ? -20.86334 -20.24752 -73.03233 1.000 50.68218 160 GLU A N 1
ATOM 1212 C CA . GLU A 1 160 ? -20.66395 -18.88931 -73.51609 1.000 50.66606 160 GLU A CA 1
ATOM 1213 C C . GLU A 1 160 ? -21.71962 -17.96238 -72.93208 1.000 50.53448 160 GLU A C 1
ATOM 1214 O O . GLU A 1 160 ? -22.90379 -18.30026 -72.87497 1.000 32.38907 160 GLU A O 1
ATOM 1220 N N . ARG A 1 161 ? -21.28010 -16.78364 -72.50305 1.000 48.90825 161 ARG A N 1
ATOM 1221 C CA . ARG A 1 161 ? -22.14341 -15.77918 -71.89901 1.000 47.33780 161 ARG A CA 1
ATOM 1222 C C . ARG A 1 161 ? -22.08111 -14.50175 -72.72063 1.000 47.06889 161 ARG A C 1
ATOM 1223 O O . ARG A 1 161 ? -20.99119 -13.99609 -73.00655 1.000 46.04217 161 ARG A O 1
ATOM 1231 N N . GLN A 1 162 ? -23.24711 -13.98776 -73.10094 1.000 47.29549 162 GLN A N 1
ATOM 1232 C CA . GLN A 1 162 ? -23.33730 -12.73806 -73.84025 1.000 47.48286 162 GLN A CA 1
ATOM 1233 C C . GLN A 1 162 ? -23.85638 -11.57828 -73.01075 1.000 51.86153 162 GLN A C 1
ATOM 1234 O O . GLN A 1 162 ? -23.55369 -10.42648 -73.32720 1.000 53.87424 162 GLN A O 1
ATOM 1240 N N . ASN A 1 163 ? -24.62500 -11.85411 -71.96054 1.000 54.77893 163 ASN A N 1
ATOM 1241 C CA . ASN A 1 163 ? -25.27176 -10.79293 -71.20039 1.000 56.45572 163 ASN A CA 1
ATOM 1242 C C . ASN A 1 163 ? -24.26362 -10.05768 -70.32554 1.000 52.52249 163 ASN A C 1
ATOM 1243 O O . ASN A 1 163 ? -23.41738 -10.67341 -69.67488 1.000 51.05320 163 ASN A O 1
ATOM 1248 N N . GLY A 1 164 ? -24.36648 -8.73071 -70.30599 1.000 48.49861 164 GLY A N 1
ATOM 1249 C CA . GLY A 1 164 ? -23.51261 -7.91696 -69.46298 1.000 45.47378 164 GLY A CA 1
ATOM 1250 C C . GLY A 1 164 ? -22.06992 -7.83483 -69.90726 1.000 43.30194 164 GLY A C 1
ATOM 1251 O O . GLY A 1 164 ? -21.16975 -7.75785 -69.06287 1.000 41.64529 164 GLY A O 1
ATOM 1252 N N . VAL A 1 165 ? -21.81904 -7.84578 -71.21353 1.000 42.54964 165 VAL A N 1
ATOM 1253 C CA . VAL A 1 165 ? -20.46979 -7.80060 -71.76331 1.000 42.71905 165 VAL A CA 1
ATOM 1254 C C . VAL A 1 165 ? -20.32232 -6.52716 -72.58334 1.000 44.25478 165 VAL A C 1
ATOM 1255 O O . VAL A 1 165 ? -21.13266 -6.26194 -73.47832 1.000 46.18856 165 VAL A O 1
ATOM 1259 N N . LEU A 1 166 ? -19.29341 -5.74302 -72.28067 1.000 45.54813 166 LEU A N 1
ATOM 1260 C CA . LEU A 1 166 ? -19.00177 -4.52243 -73.01798 1.000 47.70897 166 LEU A CA 1
ATOM 1261 C C . LEU A 1 166 ? -17.58191 -4.56392 -73.55889 1.000 44.67398 166 LEU A C 1
ATOM 1262 O O . LEU A 1 166 ? -16.65558 -4.99423 -72.86629 1.000 43.90317 166 LEU A O 1
ATOM 1267 N N . ASN A 1 167 ? -17.42159 -4.11904 -74.80018 1.000 42.50839 167 ASN A N 1
ATOM 1268 C CA . ASN A 1 167 ? -16.12684 -4.09187 -75.46095 1.000 41.02486 167 ASN A CA 1
ATOM 1269 C C . ASN A 1 167 ? -15.74507 -2.66537 -75.82244 1.000 39.62061 167 ASN A C 1
ATOM 1270 O O . ASN A 1 167 ? -16.60477 -1.82552 -76.09916 1.000 39.29897 167 ASN A O 1
ATOM 1275 N N . SER A 1 168 ? -14.44163 -2.40433 -75.82008 1.000 38.66085 168 SER A N 1
ATOM 1276 C CA . SER A 1 168 ? -13.91842 -1.09502 -76.18199 1.000 38.47727 168 SER A CA 1
ATOM 1277 C C . SER A 1 168 ? -12.69695 -1.27678 -77.06820 1.000 37.87007 168 SER A C 1
ATOM 1278 O O . SER A 1 168 ? -11.81396 -2.08160 -76.75735 1.000 39.36664 168 SER A O 1
ATOM 1281 N N . TRP A 1 169 ? -12.64562 -0.53748 -78.16881 1.000 36.87382 169 TRP A N 1
ATOM 1282 C CA . TRP A 1 169 ? -11.54359 -0.64649 -79.11397 1.000 37.89758 169 TRP A CA 1
ATOM 1283 C C . TRP A 1 169 ? -10.73851 0.64280 -79.14260 1.000 40.98176 169 TRP A C 1
ATOM 1284 O O . TRP A 1 169 ? -11.30595 1.73500 -79.22680 1.000 42.72810 169 TRP A O 1
ATOM 1295 N N . THR A 1 170 ? -9.42074 0.51151 -79.09413 1.000 41.77852 170 THR A N 1
ATOM 1296 C CA . THR A 1 170 ? -8.56414 1.67323 -79.23712 1.000 45.07466 170 THR A CA 1
ATOM 1297 C C . THR A 1 170 ? -8.33959 1.98820 -80.70983 1.000 48.05222 170 THR A C 1
ATOM 1298 O O . THR A 1 170 ? -8.54213 1.14972 -81.59218 1.000 48.61870 170 THR A O 1
ATOM 1302 N N . ASP A 1 171 ? -7.89205 3.21161 -80.96833 1.000 48.34898 171 ASP A N 1
ATOM 1303 C CA . ASP A 1 171 ? -7.47522 3.55807 -82.31685 1.000 53.25975 171 ASP A CA 1
ATOM 1304 C C . ASP A 1 171 ? -6.18440 2.82273 -82.67096 1.000 52.67902 171 ASP A C 1
ATOM 1305 O O . ASP A 1 171 ? -5.49865 2.26354 -81.81050 1.000 53.01750 171 ASP A O 1
ATOM 1310 N N . GLN A 1 172 ? -5.85956 2.81386 -83.95919 1.000 53.28290 172 GLN A N 1
ATOM 1311 C CA . GLN A 1 172 ? -4.60490 2.21289 -84.38868 1.000 53.86489 172 GLN A CA 1
ATOM 1312 C C . GLN A 1 172 ? -3.44204 3.01009 -83.81047 1.000 52.42377 172 GLN A C 1
ATOM 1313 O O . GLN A 1 172 ? -3.37036 4.23266 -83.97752 1.000 55.48783 172 GLN A O 1
ATOM 1319 N N . ASP A 1 173 ? -2.54401 2.32094 -83.11089 1.000 48.03455 173 ASP A N 1
ATOM 1320 C CA . ASP A 1 173 ? -1.45117 2.99934 -82.42798 1.000 46.04421 173 ASP A CA 1
ATOM 1321 C C . ASP A 1 173 ? -0.53576 3.69401 -83.42951 1.000 46.51868 173 ASP A C 1
ATOM 1322 O O . ASP A 1 173 ? -0.19768 3.14057 -84.47864 1.000 44.50905 173 ASP A O 1
ATOM 1327 N N . SER A 1 174 ? -0.13419 4.91962 -83.09727 1.000 50.25774 174 SER A N 1
ATOM 1328 C CA . SER A 1 174 ? 0.66507 5.74022 -83.99804 1.000 52.73249 174 SER A CA 1
ATOM 1329 C C . SER A 1 174 ? 2.14815 5.39680 -83.96555 1.000 54.88269 174 SER A C 1
ATOM 1330 O O . SER A 1 174 ? 2.93195 6.03906 -84.67378 1.000 57.69876 174 SER A O 1
ATOM 1333 N N . LYS A 1 175 ? 2.55128 4.40566 -83.17713 1.000 54.74275 175 LYS A N 1
ATOM 1334 C CA . LYS A 1 175 ? 3.94543 3.99323 -83.10639 1.000 55.50279 175 LYS A CA 1
ATOM 1335 C C . LYS A 1 175 ? 4.19832 2.58026 -83.61186 1.000 55.02671 175 LYS A C 1
ATOM 1336 O O . LYS A 1 175 ? 5.28706 2.31726 -84.12527 1.000 56.29386 175 LYS A O 1
ATOM 1338 N N . ASP A 1 176 ? 3.23452 1.66384 -83.48439 1.000 50.55630 176 ASP A N 1
ATOM 1339 C CA . ASP A 1 176 ? 3.40669 0.31025 -83.99361 1.000 48.58162 176 ASP A CA 1
ATOM 1340 C C . ASP A 1 176 ? 2.21979 -0.19348 -84.80545 1.000 46.72964 176 ASP A C 1
ATOM 1341 O O . ASP A 1 176 ? 2.23488 -1.35404 -85.23184 1.000 45.81194 176 ASP A O 1
ATOM 1346 N N . SER A 1 177 ? 1.19409 0.63500 -85.01590 1.000 44.57116 177 SER A N 1
ATOM 1347 C CA . SER A 1 177 ? 0.06629 0.31625 -85.89314 1.000 43.05157 177 SER A CA 1
ATOM 1348 C C . SER A 1 177 ? -0.70583 -0.91294 -85.42164 1.000 43.09740 177 SER A C 1
ATOM 1349 O O . SER A 1 177 ? -1.33469 -1.60687 -86.22465 1.000 43.59015 177 SER A O 1
ATOM 1352 N N . THR A 1 178 ? -0.67495 -1.19200 -84.12196 1.000 42.59779 178 THR A N 1
ATOM 1353 C CA . THR A 1 178 ? -1.37447 -2.33648 -83.56364 1.000 41.51762 178 THR A CA 1
ATOM 1354 C C . THR A 1 178 ? -2.73179 -1.90577 -83.01407 1.000 40.80524 178 THR A C 1
ATOM 1355 O O . THR A 1 178 ? -3.11308 -0.73386 -83.05963 1.000 41.18873 178 THR A O 1
ATOM 1359 N N . TYR A 1 179 ? -3.46938 -2.87671 -82.48229 1.000 40.15320 179 TYR A N 1
ATOM 1360 C CA . TYR A 1 179 ? -4.77904 -2.63408 -81.90001 1.000 37.91855 179 TYR A CA 1
ATOM 1361 C C . TYR A 1 179 ? -4.84663 -3.23467 -80.50440 1.000 35.61168 179 TYR A C 1
ATOM 1362 O O . TYR A 1 179 ? -4.13960 -4.19363 -80.18373 1.000 33.44143 179 TYR A O 1
ATOM 1371 N N . SER A 1 180 ? -5.70293 -2.64779 -79.67572 1.000 35.50537 180 SER A N 1
ATOM 1372 C CA . SER A 1 180 ? -5.96031 -3.12838 -78.32873 1.000 27.80909 180 SER A CA 1
ATOM 1373 C C . SER A 1 180 ? -7.45847 -3.12160 -78.07805 1.000 36.03951 180 SER A C 1
ATOM 1374 O O . SER A 1 180 ? -8.15377 -2.16664 -78.43694 1.000 36.77730 180 SER A O 1
ATOM 1377 N N . MET A 1 181 ? -7.95169 -4.19236 -77.46397 1.000 31.94017 181 MET A N 1
ATOM 1378 C CA . MET A 1 181 ? -9.36901 -4.33440 -77.16993 1.000 29.34195 181 MET A CA 1
ATOM 1379 C C . MET A 1 181 ? -9.54388 -4.78102 -75.72759 1.000 28.20885 181 MET A C 1
ATOM 1380 O O . MET A 1 181 ? -8.84682 -5.68997 -75.26429 1.000 24.55881 181 MET A O 1
ATOM 1385 N N . SER A 1 182 ? -10.46618 -4.13237 -75.02393 1.000 28.64117 182 SER A N 1
ATOM 1386 C CA . SER A 1 182 ? -10.80904 -4.46824 -73.64967 1.000 28.59395 182 SER A CA 1
ATOM 1387 C C . SER A 1 182 ? -12.23460 -4.99804 -73.61026 1.000 29.20313 182 SER A C 1
ATOM 1388 O O . SER A 1 182 ? -13.13686 -4.40690 -74.21242 1.000 28.79263 182 SER A O 1
ATOM 1391 N N . SER A 1 183 ? -12.43206 -6.11099 -72.90969 1.000 29.73654 183 SER A N 1
ATOM 1392 C CA . SER A 1 183 ? -13.74848 -6.71025 -72.74610 1.000 31.09971 183 SER A CA 1
ATOM 1393 C C . SER A 1 183 ? -14.02980 -6.86434 -71.26074 1.000 33.52814 183 SER A C 1
ATOM 1394 O O . SER A 1 183 ? -13.21909 -7.44204 -70.52951 1.000 34.27564 183 SER A O 1
ATOM 1397 N N . THR A 1 184 ? -15.17167 -6.34520 -70.81791 1.000 34.75151 184 THR A N 1
ATOM 1398 C CA . THR A 1 184 ? -15.54832 -6.35820 -69.41040 1.000 32.56921 184 THR A CA 1
ATOM 1399 C C . THR A 1 184 ? -16.86335 -7.10531 -69.25540 1.000 31.93018 184 THR A C 1
ATOM 1400 O O . THR A 1 184 ? -17.86161 -6.75419 -69.89335 1.000 34.50034 184 THR A O 1
ATOM 1404 N N . LEU A 1 185 ? -16.85963 -8.13127 -68.41444 1.000 28.17874 185 LEU A N 1
ATOM 1405 C CA . LEU A 1 185 ? -18.06520 -8.86784 -68.06266 1.000 28.09081 185 LEU A CA 1
ATOM 1406 C C . LEU A 1 185 ? -18.51971 -8.38178 -66.69281 1.000 40.62417 185 LEU A C 1
ATOM 1407 O O . LEU A 1 185 ? -17.86685 -8.65526 -65.68053 1.000 28.38049 185 LEU A O 1
ATOM 1412 N N . THR A 1 186 ? -19.62640 -7.64700 -66.66466 1.000 39.06859 186 THR A N 1
ATOM 1413 C CA . THR A 1 186 ? -20.14682 -7.06633 -65.43579 1.000 35.44492 186 THR A CA 1
ATOM 1414 C C . THR A 1 186 ? -21.30644 -7.91083 -64.92799 1.000 33.01203 186 THR A C 1
ATOM 1415 O O . THR A 1 186 ? -22.21446 -8.25425 -65.69202 1.000 30.10000 186 THR A O 1
ATOM 1419 N N . LEU A 1 187 ? -21.26278 -8.25086 -63.64341 1.000 30.17214 187 LEU A N 1
ATOM 1420 C CA . LEU A 1 187 ? -22.30564 -9.04576 -63.01474 1.000 34.41095 187 LEU A CA 1
ATOM 1421 C C . LEU A 1 187 ? -22.24934 -8.81332 -61.51331 1.000 34.25632 187 LEU A C 1
ATOM 1422 O O . LEU A 1 187 ? -21.20231 -8.45643 -60.96783 1.000 34.38728 187 LEU A O 1
ATOM 1427 N N . THR A 1 188 ? -23.38939 -9.01178 -60.85668 1.000 35.92672 188 THR A N 1
ATOM 1428 C CA . THR A 1 188 ? -23.48388 -8.76870 -59.42559 1.000 36.85739 188 THR A CA 1
ATOM 1429 C C . THR A 1 188 ? -22.57033 -9.71523 -58.65072 1.000 38.94741 188 THR A C 1
ATOM 1430 O O . THR A 1 188 ? -22.17049 -10.77748 -59.13561 1.000 37.32991 188 THR A O 1
ATOM 1434 N N . LYS A 1 189 ? -22.23667 -9.30426 -57.42375 1.000 43.87689 189 LYS A N 1
ATOM 1435 C CA . LYS A 1 189 ? -21.39347 -10.12841 -56.56339 1.000 49.02123 189 LYS A CA 1
ATOM 1436 C C . LYS A 1 189 ? -22.01356 -11.49978 -56.33306 1.000 60.11519 189 LYS A C 1
ATOM 1437 O O . LYS A 1 189 ? -21.31160 -12.51780 -56.35203 1.000 64.19503 189 LYS A O 1
ATOM 1443 N N . ASP A 1 190 ? -23.33005 -11.54810 -56.11400 1.000 65.65014 190 ASP A N 1
ATOM 1444 C CA . ASP A 1 190 ? -23.99701 -12.83471 -55.95046 1.000 69.43612 190 ASP A CA 1
ATOM 1445 C C . ASP A 1 190 ? -23.95834 -13.64956 -57.23560 1.000 68.29810 190 ASP A C 1
ATOM 1446 O O . ASP A 1 190 ? -23.86284 -14.87963 -57.18306 1.000 68.64703 190 ASP A O 1
ATOM 1451 N N . GLU A 1 191 ? -24.02181 -12.98557 -58.39236 1.000 64.24973 191 GLU A N 1
ATOM 1452 C CA . GLU A 1 191 ? -23.92216 -13.69373 -59.66398 1.000 62.25852 191 GLU A CA 1
ATOM 1453 C C . GLU A 1 191 ? -22.51056 -14.21418 -59.90460 1.000 60.69684 191 GLU A C 1
ATOM 1454 O O . GLU A 1 191 ? -22.33347 -15.24688 -60.56138 1.000 59.82937 191 GLU A O 1
ATOM 1460 N N . TYR A 1 192 ? -21.49979 -13.51708 -59.38015 1.000 60.26198 192 TYR A N 1
ATOM 1461 C CA . TYR A 1 192 ? -20.11751 -13.94425 -59.57108 1.000 59.76722 192 TYR A CA 1
ATOM 1462 C C . TYR A 1 192 ? -19.78345 -15.15131 -58.70375 1.000 35.05213 192 TYR A C 1
ATOM 1463 O O . TYR A 1 192 ? -19.05847 -16.05260 -59.13896 1.000 35.19866 192 TYR A O 1
ATOM 1472 N N . GLU A 1 193 ? -20.30998 -15.19200 -57.47868 1.000 35.95129 193 GLU A N 1
ATOM 1473 C CA . GLU A 1 193 ? -20.03183 -16.29341 -56.56662 1.000 46.65834 193 GLU A CA 1
ATOM 1474 C C . GLU A 1 193 ? -20.74731 -17.58192 -56.94957 1.000 46.96026 193 GLU A C 1
ATOM 1475 O O . GLU A 1 193 ? -20.41506 -18.63614 -56.39676 1.000 48.41530 193 GLU A O 1
ATOM 1481 N N . ARG A 1 194 ? -21.71626 -17.52609 -57.86570 1.000 46.02674 194 ARG A N 1
ATOM 1482 C CA . ARG A 1 194 ? -22.45671 -18.72870 -58.23113 1.000 45.27634 194 ARG A CA 1
ATOM 1483 C C . ARG A 1 194 ? -21.61883 -19.67645 -59.07643 1.000 45.70399 194 ARG A C 1
ATOM 1484 O O . ARG A 1 194 ? -21.78529 -20.89646 -58.98559 1.000 46.88267 194 ARG A O 1
ATOM 1492 N N . HIS A 1 195 ? -20.71621 -19.14123 -59.88959 1.000 45.73219 195 HIS A N 1
ATOM 1493 C CA . HIS A 1 195 ? -19.94817 -19.92989 -60.83824 1.000 45.56728 195 HIS A CA 1
ATOM 1494 C C . HIS A 1 195 ? -18.46297 -19.86004 -60.51108 1.000 46.23053 195 HIS A C 1
ATOM 1495 O O . HIS A 1 195 ? -17.99159 -18.90848 -59.88960 1.000 46.61453 195 HIS A O 1
ATOM 1502 N N . ASN A 1 196 ? -17.72584 -20.88185 -60.94862 1.000 45.86584 196 ASN A N 1
ATOM 1503 C CA . ASN A 1 196 ? -16.34721 -21.08168 -60.52044 1.000 45.72182 196 ASN A CA 1
ATOM 1504 C C . ASN A 1 196 ? -15.31554 -20.86257 -61.61737 1.000 43.52508 196 ASN A C 1
ATOM 1505 O O . ASN A 1 196 ? -14.23961 -20.34086 -61.33311 1.000 42.29525 196 ASN A O 1
ATOM 1510 N N . SER A 1 197 ? -15.61100 -21.24044 -62.85745 1.000 43.34706 197 SER A N 1
ATOM 1511 C CA . SER A 1 197 ? -14.65192 -21.16630 -63.95403 1.000 36.80183 197 SER A CA 1
ATOM 1512 C C . SER A 1 197 ? -15.03184 -20.01632 -64.87221 1.000 35.50273 197 SER A C 1
ATOM 1513 O O . SER A 1 197 ? -16.06430 -20.07215 -65.54474 1.000 40.23263 197 SER A O 1
ATOM 1516 N N . TYR A 1 198 ? -14.18712 -18.98871 -64.91581 1.000 48.57539 198 TYR A N 1
ATOM 1517 C CA . TYR A 1 198 ? -14.33738 -17.87605 -65.84408 1.000 33.37503 198 TYR A CA 1
ATOM 1518 C C . TYR A 1 198 ? -13.23219 -17.96686 -66.88221 1.000 36.83935 198 TYR A C 1
ATOM 1519 O O . TYR A 1 198 ? -12.05947 -18.10754 -66.52890 1.000 37.57921 198 TYR A O 1
ATOM 1528 N N . THR A 1 199 ? -13.60572 -17.91413 -68.15699 1.000 36.81554 199 THR A N 1
ATOM 1529 C CA . THR A 1 199 ? -12.62851 -18.04434 -69.22906 1.000 38.63270 199 THR A CA 1
ATOM 1530 C C . THR A 1 199 ? -12.87194 -16.98145 -70.28727 1.000 37.86348 199 THR A C 1
ATOM 1531 O O . THR A 1 199 ? -13.98441 -16.86216 -70.80480 1.000 37.46707 199 THR A O 1
ATOM 1535 N N . CYS A 1 200 ? -11.83245 -16.21495 -70.60191 1.000 37.72270 200 CYS A N 1
ATOM 1536 C CA . CYS A 1 200 ? -11.85898 -15.27523 -71.71609 1.000 36.87677 200 CYS A CA 1
ATOM 1537 C C . CYS A 1 200 ? -11.07371 -15.88355 -72.86982 1.000 35.42768 200 CYS A C 1
ATOM 1538 O O . CYS A 1 200 ? -9.90380 -16.24474 -72.70369 1.000 36.45581 200 CYS A O 1
ATOM 1541 N N . GLU A 1 201 ? -11.71296 -16.00552 -74.02862 1.000 35.03487 201 GLU A N 1
ATOM 1542 C CA . GLU A 1 201 ? -11.04549 -16.54719 -75.20006 1.000 39.00600 201 GLU A CA 1
ATOM 1543 C C . GLU A 1 201 ? -11.37617 -15.70601 -76.42169 1.000 39.18576 201 GLU A C 1
ATOM 1544 O O . GLU A 1 201 ? -12.44224 -15.09182 -76.50562 1.000 39.98407 201 GLU A O 1
ATOM 1550 N N . ALA A 1 202 ? -10.44678 -15.69212 -77.37378 1.000 40.08715 202 ALA A N 1
ATOM 1551 C CA . ALA A 1 202 ? -10.62467 -14.95951 -78.61586 1.000 41.32699 202 ALA A CA 1
ATOM 1552 C C . ALA A 1 202 ? -10.03184 -15.75939 -79.76482 1.000 44.97092 202 ALA A C 1
ATOM 1553 O O . ALA A 1 202 ? -9.18031 -16.63097 -79.57044 1.000 46.55395 202 ALA A O 1
ATOM 1555 N N . THR A 1 203 ? -10.49689 -15.45386 -80.97266 1.000 46.96651 203 THR A N 1
ATOM 1556 C CA . THR A 1 203 ? -9.96149 -16.04438 -82.19067 1.000 49.24065 203 THR A CA 1
ATOM 1557 C C . THR A 1 203 ? -9.43470 -14.93107 -83.08381 1.000 45.51019 203 THR A C 1
ATOM 1558 O O . THR A 1 203 ? -10.10670 -13.91250 -83.27961 1.000 43.71422 203 THR A O 1
ATOM 1562 N N . HIS A 1 204 ? -8.22947 -15.12549 -83.61094 1.000 44.12387 204 HIS A N 1
ATOM 1563 C CA . HIS A 1 204 ? -7.57965 -14.14908 -84.47002 1.000 42.66341 204 HIS A CA 1
ATOM 1564 C C . HIS A 1 204 ? -6.88310 -14.89522 -85.59712 1.000 44.42517 204 HIS A C 1
ATOM 1565 O O . HIS A 1 204 ? -6.55804 -16.07810 -85.47214 1.000 47.34665 204 HIS A O 1
ATOM 1572 N N . LYS A 1 205 ? -6.65522 -14.19456 -86.70985 1.000 43.26479 205 LYS A N 1
ATOM 1573 C CA . LYS A 1 205 ? -6.02200 -14.84103 -87.85307 1.000 45.20331 205 LYS A CA 1
ATOM 1574 C C . LYS A 1 205 ? -4.59005 -15.27035 -87.55841 1.000 46.76377 205 LYS A C 1
ATOM 1575 O O . LYS A 1 205 ? -4.04093 -16.09507 -88.29664 1.000 48.37438 205 LYS A O 1
ATOM 1581 N N . THR A 1 206 ? -3.97789 -14.73998 -86.49647 1.000 46.14878 206 THR A N 1
ATOM 1582 C CA . THR A 1 206 ? -2.59112 -15.07830 -86.19665 1.000 48.39748 206 THR A CA 1
ATOM 1583 C C . THR A 1 206 ? -2.45167 -16.49933 -85.66571 1.000 50.77283 206 THR A C 1
ATOM 1584 O O . THR A 1 206 ? -1.40240 -17.12608 -85.85215 1.000 51.34694 206 THR A O 1
ATOM 1588 N N . SER A 1 207 ? -3.48201 -17.02448 -85.00669 1.000 53.34656 207 SER A N 1
ATOM 1589 C CA . SER A 1 207 ? -3.42960 -18.35662 -84.41633 1.000 56.49682 207 SER A CA 1
ATOM 1590 C C . SER A 1 207 ? -4.69237 -19.11645 -84.78980 1.000 57.07627 207 SER A C 1
ATOM 1591 O O . SER A 1 207 ? -5.80407 -18.64117 -84.53544 1.000 53.79503 207 SER A O 1
ATOM 1594 N N . THR A 1 208 ? -4.51842 -20.29501 -85.39326 1.000 61.79187 208 THR A N 1
ATOM 1595 C CA . THR A 1 208 ? -5.66510 -21.13579 -85.71710 1.000 65.16261 208 THR A CA 1
ATOM 1596 C C . THR A 1 208 ? -6.33697 -21.66984 -84.45927 1.000 68.51488 208 THR A C 1
ATOM 1597 O O . THR A 1 208 ? -7.54989 -21.90924 -84.45916 1.000 70.56974 208 THR A O 1
ATOM 1601 N N . SER A 1 209 ? -5.57395 -21.86317 -83.38816 1.000 69.93026 209 SER A N 1
ATOM 1602 C CA . SER A 1 209 ? -6.14143 -22.24501 -82.10095 1.000 70.54054 209 SER A CA 1
ATOM 1603 C C . SER A 1 209 ? -6.52733 -20.99299 -81.32384 1.000 67.37115 209 SER A C 1
ATOM 1604 O O . SER A 1 209 ? -5.73874 -20.04219 -81.26761 1.000 67.44736 209 SER A O 1
ATOM 1607 N N . PRO A 1 210 ? -7.71596 -20.94573 -80.72568 1.000 62.23466 210 PRO A N 1
ATOM 1608 C CA . PRO A 1 210 ? -8.12052 -19.73665 -79.99905 1.000 57.50465 210 PRO A CA 1
ATOM 1609 C C . PRO A 1 210 ? -7.28710 -19.53443 -78.74294 1.000 52.46145 210 PRO A C 1
ATOM 1610 O O . PRO A 1 210 ? -7.02179 -20.47496 -77.99057 1.000 50.85258 210 PRO A O 1
ATOM 1614 N N . ILE A 1 211 ? -6.86857 -18.28764 -78.52648 1.000 49.18053 211 ILE A N 1
ATOM 1615 C CA . ILE A 1 211 ? -6.11913 -17.94610 -77.32407 1.000 46.90213 211 ILE A CA 1
ATOM 1616 C C . ILE A 1 211 ? -7.06755 -17.93500 -76.13450 1.000 48.20712 211 ILE A C 1
ATOM 1617 O O . ILE A 1 211 ? -8.12120 -17.28717 -76.16665 1.000 50.45983 211 ILE A O 1
ATOM 1622 N N . VAL A 1 212 ? -6.69950 -18.65396 -75.07774 1.000 47.19944 212 VAL A N 1
ATOM 1623 C CA . VAL A 1 212 ? -7.56686 -18.86608 -73.92606 1.000 46.40934 212 VAL A CA 1
ATOM 1624 C C . VAL A 1 212 ? -6.88412 -18.31884 -72.68080 1.000 45.90161 212 VAL A C 1
ATOM 1625 O O . VAL A 1 212 ? -5.67626 -18.50106 -72.49174 1.000 47.62208 212 VAL A O 1
ATOM 1629 N N . LYS A 1 213 ? -7.65946 -17.63825 -71.83860 1.000 43.44463 213 LYS A N 1
ATOM 1630 C CA . LYS A 1 213 ? -7.20081 -17.21211 -70.52099 1.000 32.63533 213 LYS A CA 1
ATOM 1631 C C . LYS A 1 213 ? -8.33965 -17.41540 -69.53596 1.000 42.33667 213 LYS A C 1
ATOM 1632 O O . LYS A 1 213 ? -9.42120 -16.84426 -69.70825 1.000 41.57130 213 LYS A O 1
ATOM 1638 N N . SER A 1 214 ? -8.10053 -18.22774 -68.51104 1.000 33.62448 214 SER A N 1
ATOM 1639 C CA . SER A 1 214 ? -9.12375 -18.57178 -67.53831 1.000 33.93099 214 SER A CA 1
ATOM 1640 C C . SER A 1 214 ? -8.59093 -18.35181 -66.12968 1.000 42.11418 214 SER A C 1
ATOM 1641 O O . SER A 1 214 ? -7.40156 -18.09943 -65.91779 1.000 34.26095 214 SER A O 1
ATOM 1644 N N . PHE A 1 215 ? -9.49975 -18.44403 -65.16256 1.000 41.50125 215 PHE A N 1
ATOM 1645 C CA . PHE A 1 215 ? -9.14037 -18.44510 -63.75268 1.000 39.98168 215 PHE A CA 1
ATOM 1646 C C . PHE A 1 215 ? -10.30531 -19.02662 -62.96911 1.000 38.45034 215 PHE A C 1
ATOM 1647 O O . PHE A 1 215 ? -11.46894 -18.85427 -63.34159 1.000 35.64509 215 PHE A O 1
ATOM 1655 N N . ASN A 1 216 ? -9.97975 -19.71243 -61.88078 1.000 40.83157 216 ASN A N 1
ATOM 1656 C CA . ASN A 1 216 ? -10.99209 -20.27646 -61.00411 1.000 43.24095 216 ASN A CA 1
ATOM 1657 C C . ASN A 1 216 ? -11.27600 -19.31154 -59.86082 1.000 46.76094 216 ASN A C 1
ATOM 1658 O O . ASN A 1 216 ? -10.35887 -18.69242 -59.31485 1.000 47.57519 216 ASN A O 1
ATOM 1663 N N . ARG A 1 217 ? -12.55721 -19.18436 -59.50431 1.000 50.69636 217 ARG A N 1
ATOM 1664 C CA . ARG A 1 217 ? -12.95352 -18.21832 -58.48503 1.000 54.85516 217 ARG A CA 1
ATOM 1665 C C . ARG A 1 217 ? -12.32512 -18.51103 -57.12830 1.000 59.07846 217 ARG A C 1
ATOM 1666 O O . ARG A 1 217 ? -12.18873 -17.59314 -56.31164 1.000 59.44177 217 ARG A O 1
ATOM 1674 N N . ASN A 1 218 ? -11.93477 -19.76105 -56.87053 1.000 63.43550 218 ASN A N 1
ATOM 1675 C CA . ASN A 1 218 ? -11.31644 -20.14801 -55.60853 1.000 73.01207 218 ASN A CA 1
ATOM 1676 C C . ASN A 1 218 ? -9.85102 -20.53815 -55.77533 1.000 83.05879 218 ASN A C 1
ATOM 1677 O O . ASN A 1 218 ? -9.29876 -21.24161 -54.92325 1.000 83.71124 218 ASN A O 1
ATOM 1682 N N . GLU A 1 219 ? -9.21115 -20.09584 -56.85529 1.000 94.59722 219 GLU A N 1
ATOM 1683 C CA . GLU A 1 219 ? -7.80799 -20.38171 -57.10971 1.000 105.94748 219 GLU A CA 1
ATOM 1684 C C . GLU A 1 219 ? -7.09740 -19.09720 -57.51279 1.000 120.25295 219 GLU A C 1
ATOM 1685 O O . GLU A 1 219 ? -7.70442 -18.18639 -58.08337 1.000 128.36656 219 GLU A O 1
ATOM 1691 N N . CYS A 1 220 ? -5.80594 -19.02787 -57.20207 1.000 123.01268 220 CYS A N 1
ATOM 1692 C CA . CYS A 1 220 ? -4.99529 -17.86975 -57.56099 1.000 124.82095 220 CYS A CA 1
ATOM 1693 C C . CYS A 1 220 ? -3.60347 -18.29979 -58.01560 1.000 125.03794 220 CYS A C 1
ATOM 1694 O O . CYS A 1 220 ? -3.35753 -19.48123 -58.26197 1.000 125.76501 220 CYS A O 1
ATOM 1697 N N . GLU B 2 1 ? -12.83705 33.76046 -96.85656 1.000 47.91727 1 GLU B N 1
ATOM 1698 C CA . GLU B 2 1 ? -12.63550 33.23345 -95.51129 1.000 46.36692 1 GLU B CA 1
ATOM 1699 C C . GLU B 2 1 ? -13.96349 32.87920 -94.84934 1.000 45.13600 1 GLU B C 1
ATOM 1700 O O . GLU B 2 1 ? -14.33851 33.47394 -93.83836 1.000 46.01867 1 GLU B O 1
ATOM 1702 N N . VAL B 2 2 ? -14.66847 31.90554 -95.42724 1.000 43.04341 2 VAL B N 1
ATOM 1703 C CA . VAL B 2 2 ? -15.96017 31.48854 -94.89442 1.000 43.41020 2 VAL B CA 1
ATOM 1704 C C . VAL B 2 2 ? -15.76329 30.87413 -93.51517 1.000 44.30137 2 VAL B C 1
ATOM 1705 O O . VAL B 2 2 ? -14.86933 30.04259 -93.30717 1.000 44.59882 2 VAL B O 1
ATOM 1709 N N . GLN B 2 3 ? -16.59998 31.28070 -92.56317 1.000 44.18581 3 GLN B N 1
ATOM 1710 C CA . GLN B 2 3 ? -16.48061 30.82860 -91.18557 1.000 44.81374 3 GLN B CA 1
ATOM 1711 C C . GLN B 2 3 ? -17.86325 30.53016 -90.62532 1.000 44.77671 3 GLN B C 1
ATOM 1712 O O . GLN B 2 3 ? -18.81442 31.27816 -90.86839 1.000 44.62495 3 GLN B O 1
ATOM 1718 N N . LEU B 2 4 ? -17.96739 29.42914 -89.88057 1.000 44.57367 4 LEU B N 1
ATOM 1719 C CA . LEU B 2 4 ? -19.21822 28.99882 -89.26410 1.000 43.09690 4 LEU B CA 1
ATOM 1720 C C . LEU B 2 4 ? -18.94516 28.62937 -87.81406 1.000 44.15248 4 LEU B C 1
ATOM 1721 O O . LEU B 2 4 ? -18.15669 27.71764 -87.54296 1.000 44.03131 4 LEU B O 1
ATOM 1726 N N . VAL B 2 5 ? -19.59562 29.33079 -86.88845 1.000 46.05973 5 VAL B N 1
ATOM 1727 C CA . VAL B 2 5 ? -19.40431 29.12858 -85.45583 1.000 46.24777 5 VAL B CA 1
ATOM 1728 C C . VAL B 2 5 ? -20.71261 28.62543 -84.86442 1.000 46.39526 5 VAL B C 1
ATOM 1729 O O . VAL B 2 5 ? -21.73473 29.32102 -84.92294 1.000 45.59369 5 VAL B O 1
ATOM 1733 N N . GLU B 2 6 ? -20.67868 27.42814 -84.28863 1.000 43.72268 6 GLU B N 1
ATOM 1734 C CA . GLU B 2 6 ? -21.82948 26.84968 -83.61376 1.000 43.20285 6 GLU B CA 1
ATOM 1735 C C . GLU B 2 6 ? -21.72477 27.06525 -82.11047 1.000 44.53874 6 GLU B C 1
ATOM 1736 O O . GLU B 2 6 ? -20.63264 27.06511 -81.53730 1.000 45.53542 6 GLU B O 1
ATOM 1742 N N . SER B 2 7 ? -22.87919 27.24484 -81.47571 1.000 44.14597 7 SER B N 1
ATOM 1743 C CA . SER B 2 7 ? -22.94307 27.39093 -80.03084 1.000 44.61029 7 SER B CA 1
ATOM 1744 C C . SER B 2 7 ? -24.32748 26.96359 -79.56568 1.000 42.99366 7 SER B C 1
ATOM 1745 O O . SER B 2 7 ? -25.21936 26.68687 -80.37182 1.000 40.78374 7 SER B O 1
ATOM 1748 N N . GLY B 2 8 ? -24.49551 26.90207 -78.24679 1.000 43.71987 8 GLY B N 1
ATOM 1749 C CA . GLY B 2 8 ? -25.75009 26.53473 -77.63701 1.000 45.02820 8 GLY B CA 1
ATOM 1750 C C . GLY B 2 8 ? -25.86183 25.07568 -77.24794 1.000 46.63556 8 GLY B C 1
ATOM 1751 O O . GLY B 2 8 ? -26.73392 24.73037 -76.44190 1.000 48.99953 8 GLY B O 1
ATOM 1752 N N . GLY B 2 9 ? -25.00980 24.21448 -77.79699 1.000 44.52160 9 GLY B N 1
ATOM 1753 C CA . GLY B 2 9 ? -25.05710 22.80882 -77.43948 1.000 44.09302 9 GLY B CA 1
ATOM 1754 C C . GLY B 2 9 ? -24.53582 22.57935 -76.03230 1.000 44.75135 9 GLY B C 1
ATOM 1755 O O . GLY B 2 9 ? -23.56172 23.19388 -75.59905 1.000 46.80179 9 GLY B O 1
ATOM 1756 N N . GLY B 2 10 ? -25.20159 21.68308 -75.31039 1.000 44.84211 10 GLY B N 1
ATOM 1757 C CA . GLY B 2 10 ? -24.79996 21.37471 -73.95279 1.000 45.04072 10 GLY B CA 1
ATOM 1758 C C . GLY B 2 10 ? -25.47995 20.11309 -73.47115 1.000 43.87451 10 GLY B C 1
ATOM 1759 O O . GLY B 2 10 ? -26.18907 19.43600 -74.21863 1.000 43.49888 10 GLY B O 1
ATOM 1760 N N . LEU B 2 11 ? -25.24445 19.79895 -72.20025 1.000 43.73319 11 LEU B N 1
ATOM 1761 C CA . LEU B 2 11 ? -25.88816 18.65663 -71.56825 1.000 44.65793 11 LEU B CA 1
ATOM 1762 C C . LEU B 2 11 ? -27.33620 18.99771 -71.24421 1.000 45.14611 11 LEU B C 1
ATOM 1763 O O . LEU B 2 11 ? -27.61942 20.04087 -70.64700 1.000 46.40413 11 LEU B O 1
ATOM 1768 N N . VAL B 2 12 ? -28.25235 18.11593 -71.63814 1.000 44.02602 12 VAL B N 1
ATOM 1769 C CA . VAL B 2 12 ? -29.67924 18.33634 -71.44787 1.000 44.03642 12 VAL B CA 1
ATOM 1770 C C . VAL B 2 12 ? -30.34078 17.00639 -71.11304 1.000 45.07739 12 VAL B C 1
ATOM 1771 O O . VAL B 2 12 ? -29.90330 15.94287 -71.56095 1.000 46.63317 12 VAL B O 1
ATOM 1775 N N . LYS B 2 13 ? -31.39287 17.06877 -70.30408 1.000 44.95231 13 LYS B N 1
ATOM 1776 C CA . LYS B 2 13 ? -32.12771 15.87175 -69.93104 1.000 46.60209 13 LYS B CA 1
ATOM 1777 C C . LYS B 2 13 ? -33.10736 15.47620 -71.03337 1.000 44.85275 13 LYS B C 1
ATOM 1778 O O . LYS B 2 13 ? -33.47137 16.29888 -71.87825 1.000 42.43763 13 LYS B O 1
ATOM 1784 N N . PRO B 2 14 ? -33.53553 14.21267 -71.05960 1.000 46.22901 14 PRO B N 1
ATOM 1785 C CA . PRO B 2 14 ? -34.51321 13.78961 -72.07160 1.000 47.81051 14 PRO B CA 1
ATOM 1786 C C . PRO B 2 14 ? -35.82986 14.53550 -71.91237 1.000 50.44587 14 PRO B C 1
ATOM 1787 O O . PRO B 2 14 ? -36.38148 14.63306 -70.81385 1.000 52.85993 14 PRO B O 1
ATOM 1791 N N . GLY B 2 15 ? -36.33506 15.05882 -73.02793 1.000 49.33548 15 GLY B N 1
ATOM 1792 C CA . GLY B 2 15 ? -37.50909 15.89838 -73.01842 1.000 43.17261 15 GLY B CA 1
ATOM 1793 C C . GLY B 2 15 ? -37.22567 17.37394 -72.84009 1.000 42.32379 15 GLY B C 1
ATOM 1794 O O . GLY B 2 15 ? -38.13189 18.19078 -73.04507 1.000 42.17546 15 GLY B O 1
ATOM 1795 N N . GLY B 2 16 ? -36.00003 17.74120 -72.46284 1.000 41.93278 16 GLY B N 1
ATOM 1796 C CA . GLY B 2 16 ? -35.64778 19.13420 -72.30841 1.000 41.27358 16 GLY B CA 1
ATOM 1797 C C . GLY B 2 16 ? -35.47216 19.84857 -73.63490 1.000 61.79076 16 GLY B C 1
ATOM 1798 O O . GLY B 2 16 ? -35.43827 19.24435 -74.70472 1.000 38.50696 16 GLY B O 1
ATOM 1799 N N . SER B 2 17 ? -35.35943 21.17104 -73.54895 1.000 59.22262 17 SER B N 1
ATOM 1800 C CA . SER B 2 17 ? -35.23655 22.02434 -74.71935 1.000 53.24579 17 SER B CA 1
ATOM 1801 C C . SER B 2 17 ? -33.82111 22.57574 -74.83115 1.000 50.87108 17 SER B C 1
ATOM 1802 O O . SER B 2 17 ? -33.12940 22.77586 -73.82858 1.000 50.32861 17 SER B O 1
ATOM 1805 N N . LEU B 2 18 ? -33.40230 22.82502 -76.06882 1.000 50.91441 18 LEU B N 1
ATOM 1806 C CA . LEU B 2 18 ? -32.07027 23.33585 -76.35333 1.000 46.98219 18 LEU B CA 1
ATOM 1807 C C . LEU B 2 18 ? -32.10727 23.98967 -77.72652 1.000 45.56427 18 LEU B C 1
ATOM 1808 O O . LEU B 2 18 ? -32.76284 23.48027 -78.63701 1.000 46.88271 18 LEU B O 1
ATOM 1813 N N . LYS B 2 19 ? -31.42210 25.12132 -77.86872 1.000 43.60173 19 LYS B N 1
ATOM 1814 C CA . LYS B 2 19 ? -31.37465 25.83320 -79.13971 1.000 42.65025 19 LYS B CA 1
ATOM 1815 C C . LYS B 2 19 ? -29.92681 26.06198 -79.54127 1.000 41.51980 19 LYS B C 1
ATOM 1816 O O . LYS B 2 19 ? -29.13719 26.59940 -78.75807 1.000 41.00839 19 LYS B O 1
ATOM 1822 N N . LEU B 2 20 ? -29.58855 25.65981 -80.76165 1.000 40.06421 20 LEU B N 1
ATOM 1823 C CA . LEU B 2 20 ? -28.25144 25.83286 -81.30751 1.000 29.93871 20 LEU B CA 1
ATOM 1824 C C . LEU B 2 20 ? -28.23465 27.04228 -82.23155 1.000 56.59533 20 LEU B C 1
ATOM 1825 O O . LEU B 2 20 ? -29.11796 27.19331 -83.08205 1.000 29.40614 20 LEU B O 1
ATOM 1830 N N . SER B 2 21 ? -27.23305 27.89725 -82.06030 1.000 55.32078 21 SER B N 1
ATOM 1831 C CA . SER B 2 21 ? -27.01508 29.04068 -82.93080 1.000 49.34438 21 SER B CA 1
ATOM 1832 C C . SER B 2 21 ? -25.85843 28.74737 -83.87772 1.000 49.27405 21 SER B C 1
ATOM 1833 O O . SER B 2 21 ? -24.97753 27.93773 -83.57743 1.000 50.30137 21 SER B O 1
ATOM 1836 N N . CYS B 2 22 ? -25.87362 29.40388 -85.03524 1.000 46.79353 22 CYS B N 1
ATOM 1837 C CA . CYS B 2 22 ? -24.79394 29.27385 -86.01177 1.000 45.11210 22 CYS B CA 1
ATOM 1838 C C . CYS B 2 22 ? -24.54497 30.63743 -86.63842 1.000 46.09982 22 CYS B C 1
ATOM 1839 O O . CYS B 2 22 ? -25.35378 31.11011 -87.44099 1.000 45.56654 22 CYS B O 1
ATOM 1842 N N . ALA B 2 23 ? -23.43305 31.26810 -86.27544 1.000 47.04036 23 ALA B N 1
ATOM 1843 C CA . ALA B 2 23 ? -23.02499 32.52277 -86.89289 1.000 29.91799 23 ALA B CA 1
ATOM 1844 C C . ALA B 2 23 ? -22.21745 32.23390 -88.15170 1.000 31.58554 23 ALA B C 1
ATOM 1845 O O . ALA B 2 23 ? -21.39713 31.31529 -88.17236 1.000 29.82487 23 ALA B O 1
ATOM 1847 N N . ALA B 2 24 ? -22.46294 33.01106 -89.20470 1.000 29.87158 24 ALA B N 1
ATOM 1848 C CA . ALA B 2 24 ? -21.81128 32.80680 -90.49105 1.000 29.66570 24 ALA B CA 1
ATOM 1849 C C . ALA B 2 24 ? -21.08945 34.07062 -90.92609 1.000 44.05593 24 ALA B C 1
ATOM 1850 O O . ALA B 2 24 ? -21.61859 35.17616 -90.78688 1.000 46.59927 24 ALA B O 1
ATOM 1852 N N . SER B 2 25 ? -19.88958 33.89712 -91.47694 1.000 42.70402 25 SER B N 1
ATOM 1853 C CA . SER B 2 25 ? -19.08158 35.02354 -91.92604 1.000 44.51036 25 SER B CA 1
ATOM 1854 C C . SER B 2 25 ? -18.30656 34.61375 -93.17204 1.000 44.79303 25 SER B C 1
ATOM 1855 O O . SER B 2 25 ? -18.22405 33.43226 -93.51753 1.000 43.35562 25 SER B O 1
ATOM 1858 N N . GLY B 2 26 ? -17.73987 35.60987 -93.85035 1.000 45.93834 26 GLY B N 1
ATOM 1859 C CA . GLY B 2 26 ? -16.92079 35.36438 -95.01486 1.000 33.05917 26 GLY B CA 1
ATOM 1860 C C . GLY B 2 26 ? -17.66950 35.19605 -96.31506 1.000 33.06266 26 GLY B C 1
ATOM 1861 O O . GLY B 2 26 ? -17.02763 35.02690 -97.35608 1.000 33.37763 26 GLY B O 1
ATOM 1862 N N . PHE B 2 27 ? -18.99625 35.24399 -96.29787 1.000 32.88703 27 PHE B N 1
ATOM 1863 C CA . PHE B 2 27 ? -19.77909 35.04148 -97.50933 1.000 33.06242 27 PHE B CA 1
ATOM 1864 C C . PHE B 2 27 ? -21.13656 35.70469 -97.32228 1.000 57.92304 27 PHE B C 1
ATOM 1865 O O . PHE B 2 27 ? -21.47601 36.16779 -96.23264 1.000 33.62057 27 PHE B O 1
ATOM 1873 N N . THR B 2 28 ? -21.91430 35.73406 -98.40363 1.000 57.12288 28 THR B N 1
ATOM 1874 C CA . THR B 2 28 ? -23.24553 36.33309 -98.39329 1.000 54.26545 28 THR B CA 1
ATOM 1875 C C . THR B 2 28 ? -24.24296 35.30073 -97.87697 1.000 48.87975 28 THR B C 1
ATOM 1876 O O . THR B 2 28 ? -24.52924 34.30663 -98.55281 1.000 46.12851 28 THR B O 1
ATOM 1880 N N . PHE B 2 29 ? -24.77204 35.54579 -96.67576 1.000 48.75959 29 PHE B N 1
ATOM 1881 C CA . PHE B 2 29 ? -25.67256 34.60047 -96.01922 1.000 49.48198 29 PHE B CA 1
ATOM 1882 C C . PHE B 2 29 ? -26.99712 34.45178 -96.76354 1.000 52.51147 29 PHE B C 1
ATOM 1883 O O . PHE B 2 29 ? -27.61717 33.38386 -96.71021 1.000 53.30568 29 PHE B O 1
ATOM 1891 N N . THR B 2 30 ? -27.44666 35.50202 -97.45290 1.000 54.42430 30 THR B N 1
ATOM 1892 C CA . THR B 2 30 ? -28.72504 35.48214 -98.15277 1.000 55.79011 30 THR B CA 1
ATOM 1893 C C . THR B 2 30 ? -28.67898 34.70154 -99.46508 1.000 57.72599 30 THR B C 1
ATOM 1894 O O . THR B 2 30 ? -29.73975 34.38499 -100.01537 1.000 60.46937 30 THR B O 1
ATOM 1898 N N . ARG B 2 31 ? -27.49429 34.37658 -99.97740 1.000 56.30778 31 ARG B N 1
ATOM 1899 C CA . ARG B 2 31 ? -27.38410 33.69412 -101.26051 1.000 59.25682 31 ARG B CA 1
ATOM 1900 C C . ARG B 2 31 ? -27.35798 32.17726 -101.13801 1.000 57.50275 31 ARG B C 1
ATOM 1901 O O . ARG B 2 31 ? -27.50741 31.49075 -102.15417 1.000 56.70925 31 ARG B O 1
ATOM 1909 N N . TYR B 2 32 ? -27.20009 31.63665 -99.93246 1.000 55.78371 32 TYR B N 1
ATOM 1910 C CA . TYR B 2 32 ? -27.04143 30.20263 -99.75205 1.000 54.43879 32 TYR B CA 1
ATOM 1911 C C . TYR B 2 32 ? -28.08839 29.64337 -98.80075 1.000 53.55432 32 TYR B C 1
ATOM 1912 O O . TYR B 2 32 ? -28.68003 30.36124 -97.99198 1.000 53.87001 32 TYR B O 1
ATOM 1921 N N . ALA B 2 33 ? -28.30734 28.33973 -98.92136 1.000 52.38553 33 ALA B N 1
ATOM 1922 C CA . ALA B 2 33 ? -29.14992 27.59039 -98.00306 1.000 51.91815 33 ALA B CA 1
ATOM 1923 C C . ALA B 2 33 ? -28.27054 26.99572 -96.91402 1.000 50.71122 33 ALA B C 1
ATOM 1924 O O . ALA B 2 33 ? -27.17216 26.50742 -97.19620 1.000 51.81559 33 ALA B O 1
ATOM 1926 N N . MET B 2 34 ? -28.73931 27.05862 -95.67469 1.000 50.16077 34 MET B N 1
ATOM 1927 C CA . MET B 2 34 ? -27.98646 26.52951 -94.54885 1.000 46.45351 34 MET B CA 1
ATOM 1928 C C . MET B 2 34 ? -28.62922 25.24283 -94.05132 1.000 45.52437 34 MET B C 1
ATOM 1929 O O . MET B 2 34 ? -29.83495 25.03171 -94.20117 1.000 44.40018 34 MET B O 1
ATOM 1934 N N . SER B 2 35 ? -27.80504 24.37592 -93.47005 1.000 45.92411 35 SER B N 1
ATOM 1935 C CA . SER B 2 35 ? -28.25191 23.05981 -93.04891 1.000 47.53579 35 SER B CA 1
ATOM 1936 C C . SER B 2 35 ? -27.57329 22.68025 -91.74172 1.000 26.28106 35 SER B C 1
ATOM 1937 O O . SER B 2 35 ? -26.52758 23.22280 -91.37667 1.000 45.39521 35 SER B O 1
ATOM 1940 N N . TRP B 2 36 ? -28.18883 21.73583 -91.03635 1.000 26.45863 36 TRP B N 1
ATOM 1941 C CA . TRP B 2 36 ? -27.60925 21.12766 -89.84749 1.000 30.34734 36 TRP B CA 1
ATOM 1942 C C . TRP B 2 36 ? -27.41472 19.64241 -90.10778 1.000 26.44451 36 TRP B C 1
ATOM 1943 O O . TRP B 2 36 ? -28.34561 18.95922 -90.54723 1.000 32.39821 36 TRP B O 1
ATOM 1954 N N . VAL B 2 37 ? -26.20863 19.14844 -89.84790 1.000 26.24157 37 VAL B N 1
ATOM 1955 C CA . VAL B 2 37 ? -25.89066 17.73256 -89.98281 1.000 33.93045 37 VAL B CA 1
ATOM 1956 C C . VAL B 2 37 ? -25.25647 17.27358 -88.68017 1.000 34.35772 37 VAL B C 1
ATOM 1957 O O . VAL B 2 37 ? -24.34464 17.93024 -88.16713 1.000 35.58161 37 VAL B O 1
ATOM 1961 N N . ARG B 2 38 ? -25.74072 16.16040 -88.13957 1.000 34.77802 38 ARG B N 1
ATOM 1962 C CA . ARG B 2 38 ? -25.23514 15.64513 -86.87805 1.000 34.97142 38 ARG B CA 1
ATOM 1963 C C . ARG B 2 38 ? -24.47325 14.34390 -87.09452 1.000 33.91745 38 ARG B C 1
ATOM 1964 O O . ARG B 2 38 ? -24.75716 13.58346 -88.02444 1.000 30.49315 38 ARG B O 1
ATOM 1972 N N . GLN B 2 39 ? -23.49120 14.10152 -86.22680 1.000 38.12236 39 GLN B N 1
ATOM 1973 C CA . GLN B 2 39 ? -22.69651 12.87924 -86.25186 1.000 38.59571 39 GLN B CA 1
ATOM 1974 C C . GLN B 2 39 ? -22.83190 12.17956 -84.90728 1.000 41.26102 39 GLN B C 1
ATOM 1975 O O . GLN B 2 39 ? -22.47636 12.74706 -83.86876 1.000 42.59883 39 GLN B O 1
ATOM 1981 N N . THR B 2 40 ? -23.32876 10.94501 -84.93469 1.000 39.83791 40 THR B N 1
ATOM 1982 C CA . THR B 2 40 ? -23.63840 10.19598 -83.72906 1.000 41.80877 40 THR B CA 1
ATOM 1983 C C . THR B 2 40 ? -22.35948 9.74221 -83.02779 1.000 43.63904 40 THR B C 1
ATOM 1984 O O . THR B 2 40 ? -21.26786 9.81334 -83.59680 1.000 43.74145 40 THR B O 1
ATOM 1988 N N . PRO B 2 41 ? -22.46288 9.27970 -81.77393 1.000 45.72222 41 PRO B N 1
ATOM 1989 C CA . PRO B 2 41 ? -21.28562 8.67697 -81.12377 1.000 46.63502 41 PRO B CA 1
ATOM 1990 C C . PRO B 2 41 ? -20.68754 7.52702 -81.91150 1.000 46.05178 41 PRO B C 1
ATOM 1991 O O . PRO B 2 41 ? -19.48814 7.25384 -81.78175 1.000 46.72606 41 PRO B O 1
ATOM 1995 N N . GLU B 2 42 ? -21.48764 6.84418 -82.72795 1.000 46.31601 42 GLU B N 1
ATOM 1996 C CA . GLU B 2 42 ? -21.00124 5.78896 -83.60242 1.000 47.58479 42 GLU B CA 1
ATOM 1997 C C . GLU B 2 42 ? -20.40834 6.32859 -84.90339 1.000 44.82688 42 GLU B C 1
ATOM 1998 O O . GLU B 2 42 ? -20.25337 5.56094 -85.86204 1.000 43.64949 42 GLU B O 1
ATOM 2004 N N . LYS B 2 43 ? -20.09374 7.62769 -84.95200 1.000 44.72935 43 LYS B N 1
ATOM 2005 C CA . LYS B 2 43 ? -19.40710 8.26201 -86.08092 1.000 44.85806 43 LYS B CA 1
ATOM 2006 C C . LYS B 2 43 ? -20.22020 8.18157 -87.37241 1.000 46.52136 43 LYS B C 1
ATOM 2007 O O . LYS B 2 43 ? -19.66322 8.03833 -88.46412 1.000 45.20979 43 LYS B O 1
ATOM 2011 N N . ARG B 2 44 ? -21.53998 8.28244 -87.26510 1.000 49.91835 44 ARG B N 1
ATOM 2012 C CA . ARG B 2 44 ? -22.42752 8.24250 -88.42268 1.000 50.02115 44 ARG B CA 1
ATOM 2013 C C . ARG B 2 44 ? -22.89335 9.65236 -88.75973 1.000 46.80745 44 ARG B C 1
ATOM 2014 O O . ARG B 2 44 ? -23.44786 10.34381 -87.90049 1.000 43.63666 44 ARG B O 1
ATOM 2022 N N . LEU B 2 45 ? -22.67920 10.07234 -90.00447 1.000 46.71952 45 LEU B N 1
ATOM 2023 C CA . LEU B 2 45 ? -23.13496 11.38952 -90.43306 1.000 46.53698 45 LEU B CA 1
ATOM 2024 C C . LEU B 2 45 ? -24.62433 11.34585 -90.74659 1.000 44.06306 45 LEU B C 1
ATOM 2025 O O . LEU B 2 45 ? -25.07568 10.51858 -91.54329 1.000 29.42495 45 LEU B O 1
ATOM 2030 N N . GLU B 2 46 ? -25.38426 12.23877 -90.11538 1.000 42.03974 46 GLU B N 1
ATOM 2031 C CA . GLU B 2 46 ? -26.84037 12.22984 -90.21341 1.000 40.24033 46 GLU B CA 1
ATOM 2032 C C . GLU B 2 46 ? -27.33264 13.65360 -90.43635 1.000 39.85574 46 GLU B C 1
ATOM 2033 O O . GLU B 2 46 ? -27.15265 14.51523 -89.57159 1.000 40.07110 46 GLU B O 1
ATOM 2039 N N . TRP B 2 47 ? -27.93905 13.90323 -91.59452 1.000 38.20544 47 TRP B N 1
ATOM 2040 C CA . TRP B 2 47 ? -28.50625 15.21543 -91.87903 1.000 36.02679 47 TRP B CA 1
ATOM 2041 C C . TRP B 2 47 ? -29.73812 15.45525 -91.01771 1.000 34.34760 47 TRP B C 1
ATOM 2042 O O . TRP B 2 47 ? -30.54218 14.54945 -90.79589 1.000 35.63944 47 TRP B O 1
ATOM 2053 N N . VAL B 2 48 ? -29.88270 16.68295 -90.52575 1.000 32.34229 48 VAL B N 1
ATOM 2054 C CA . VAL B 2 48 ? -30.97660 17.05138 -89.63005 1.000 33.01677 48 VAL B CA 1
ATOM 2055 C C . VAL B 2 48 ? -32.02425 17.89518 -90.34979 1.000 32.03344 48 VAL B C 1
ATOM 2056 O O . VAL B 2 48 ? -33.17219 17.47622 -90.50222 1.000 30.83034 48 VAL B O 1
ATOM 2060 N N . ALA B 2 49 ? -31.64844 19.08825 -90.80105 1.000 31.29360 49 ALA B N 1
ATOM 2061 C CA . ALA B 2 49 ? -32.62597 19.99446 -91.37972 1.000 32.56533 49 ALA B CA 1
ATOM 2062 C C . ALA B 2 49 ? -31.93795 20.94776 -92.34304 1.000 30.36653 49 ALA B C 1
ATOM 2063 O O . ALA B 2 49 ? -30.72704 21.16865 -92.27443 1.000 27.55519 49 ALA B O 1
ATOM 2065 N N . THR B 2 50 ? -32.73808 21.51547 -93.24331 1.000 30.88168 50 THR B N 1
ATOM 2066 C CA . THR B 2 50 ? -32.26622 22.45661 -94.25077 1.000 32.63255 50 THR B CA 1
ATOM 2067 C C . THR B 2 50 ? -33.28568 23.57677 -94.39042 1.000 36.57770 50 THR B C 1
ATOM 2068 O O . THR B 2 50 ? -34.48867 23.31395 -94.48335 1.000 38.27986 50 THR B O 1
ATOM 2072 N N . ILE B 2 51 ? -32.80795 24.81906 -94.39589 1.000 35.30490 51 ILE B N 1
ATOM 2073 C CA . ILE B 2 51 ? -33.66013 25.99032 -94.54536 1.000 30.28003 51 ILE B CA 1
ATOM 2074 C C . ILE B 2 51 ? -33.22850 26.75231 -95.79002 1.000 45.61452 51 ILE B C 1
ATOM 2075 O O . ILE B 2 51 ? -32.03277 26.85304 -96.08929 1.000 30.12891 51 ILE B O 1
ATOM 2080 N N . SER B 2 52 ? -34.20825 27.27233 -96.52432 1.000 46.03142 52 SER B N 1
ATOM 2081 C CA . SER B 2 52 ? -33.91697 28.06741 -97.70391 1.000 46.16281 52 SER B CA 1
ATOM 2082 C C . SER B 2 52 ? -33.33366 29.42062 -97.29844 1.000 45.84730 52 SER B C 1
ATOM 2083 O O . SER B 2 52 ? -33.37257 29.82524 -96.13286 1.000 45.95513 52 SER B O 1
ATOM 2086 N N . ASN B 2 53 ? -32.78611 30.12722 -98.28990 1.000 45.96309 53 ASN B N 1
ATOM 2087 C CA . ASN B 2 53 ? -32.11146 31.39186 -98.01571 1.000 46.97921 53 ASN B CA 1
ATOM 2088 C C . ASN B 2 53 ? -33.06750 32.43964 -97.45943 1.000 51.78787 53 ASN B C 1
ATOM 2089 O O . ASN B 2 53 ? -32.66261 33.27716 -96.64556 1.000 52.49836 53 ASN B O 1
ATOM 2094 N N . GLY B 2 54 ? -34.32747 32.41562 -97.88066 1.000 56.50664 54 GLY B N 1
ATOM 2095 C CA . GLY B 2 54 ? -35.31823 33.32070 -97.34487 1.000 57.31789 54 GLY B CA 1
ATOM 2096 C C . GLY B 2 54 ? -36.08577 32.79554 -96.15736 1.000 59.71470 54 GLY B C 1
ATOM 2097 O O . GLY B 2 54 ? -36.90843 33.52088 -95.58872 1.000 58.96165 54 GLY B O 1
ATOM 2098 N N . GLY B 2 55 ? -35.84341 31.54863 -95.76051 1.000 59.87199 55 GLY B N 1
ATOM 2099 C CA . GLY B 2 55 ? -36.54079 30.95030 -94.64427 1.000 34.51282 55 GLY B CA 1
ATOM 2100 C C . GLY B 2 55 ? -37.96539 30.52582 -94.92222 1.000 52.24391 55 GLY B C 1
ATOM 2101 O O . GLY B 2 55 ? -38.62807 30.01451 -94.01033 1.000 35.44764 55 GLY B O 1
ATOM 2102 N N . SER B 2 56 ? -38.45923 30.71355 -96.14713 1.000 52.19613 56 SER B N 1
ATOM 2103 C CA . SER B 2 56 ? -39.84746 30.37890 -96.44527 1.000 51.67367 56 SER B CA 1
ATOM 2104 C C . SER B 2 56 ? -40.08658 28.87844 -96.33641 1.000 50.50579 56 SER B C 1
ATOM 2105 O O . SER B 2 56 ? -41.07410 28.43704 -95.73357 1.000 50.98105 56 SER B O 1
ATOM 2108 N N . TYR B 2 57 ? -39.18808 28.08051 -96.90727 1.000 50.89584 57 TYR B N 1
ATOM 2109 C CA . TYR B 2 57 ? -39.34653 26.63510 -96.98720 1.000 53.11385 57 TYR B CA 1
ATOM 2110 C C . TYR B 2 57 ? -38.28558 25.96177 -96.13127 1.000 53.95269 57 TYR B C 1
ATOM 2111 O O . TYR B 2 57 ? -37.09340 26.23064 -96.29291 1.000 52.89354 57 TYR B O 1
ATOM 2120 N N . THR B 2 58 ? -38.72278 25.09958 -95.21928 1.000 55.19193 58 THR B N 1
ATOM 2121 C CA . THR B 2 58 ? -37.83541 24.37630 -94.31954 1.000 33.03359 58 THR B CA 1
ATOM 2122 C C . THR B 2 58 ? -38.00980 22.87806 -94.51144 1.000 47.58045 58 THR B C 1
ATOM 2123 O O . THR B 2 58 ? -39.13202 22.38390 -94.62808 1.000 50.21072 58 THR B O 1
ATOM 2127 N N . TYR B 2 59 ? -36.89369 22.16048 -94.52906 1.000 44.60269 59 TYR B N 1
ATOM 2128 C CA . TYR B 2 59 ? -36.87927 20.71869 -94.72901 1.000 42.23128 59 TYR B CA 1
ATOM 2129 C C . TYR B 2 59 ? -36.21463 20.07122 -93.52522 1.000 41.36129 59 TYR B C 1
ATOM 2130 O O . TYR B 2 59 ? -35.10553 20.45898 -93.14968 1.000 41.26029 59 TYR B O 1
ATOM 2139 N N . TYR B 2 60 ? -36.88806 19.09544 -92.92113 1.000 41.85033 60 TYR B N 1
ATOM 2140 C CA . TYR B 2 60 ? -36.40334 18.45080 -91.70844 1.000 42.30560 60 TYR B CA 1
ATOM 2141 C C . TYR B 2 60 ? -36.27590 16.94724 -91.91088 1.000 42.81679 60 TYR B C 1
ATOM 2142 O O . TYR B 2 60 ? -37.01588 16.34446 -92.69161 1.000 42.59748 60 TYR B O 1
ATOM 2151 N N . LEU B 2 61 ? -35.33048 16.34788 -91.19220 1.000 43.68640 61 LEU B N 1
ATOM 2152 C CA . LEU B 2 61 ? -35.23199 14.89489 -91.14823 1.000 45.99015 61 LEU B CA 1
ATOM 2153 C C . LEU B 2 61 ? -36.49723 14.30785 -90.53950 1.000 48.88965 61 LEU B C 1
ATOM 2154 O O . LEU B 2 61 ? -37.06618 14.86302 -89.59647 1.000 48.56265 61 LEU B O 1
ATOM 2159 N N . ASP B 2 62 ? -36.92726 13.16701 -91.08201 1.000 50.54999 62 ASP B N 1
ATOM 2160 C CA . ASP B 2 62 ? -38.22646 12.60771 -90.71968 1.000 52.26945 62 ASP B CA 1
ATOM 2161 C C . ASP B 2 62 ? -38.27930 12.20917 -89.25023 1.000 52.64213 62 ASP B C 1
ATOM 2162 O O . ASP B 2 62 ? -39.29666 12.42391 -88.58283 1.000 53.22876 62 ASP B O 1
ATOM 2167 N N . SER B 2 63 ? -37.19291 11.63077 -88.72766 1.000 52.27083 63 SER B N 1
ATOM 2168 C CA . SER B 2 63 ? -37.17562 11.22047 -87.32607 1.000 52.55009 63 SER B CA 1
ATOM 2169 C C . SER B 2 63 ? -37.34856 12.40838 -86.39240 1.000 51.58433 63 SER B C 1
ATOM 2170 O O . SER B 2 63 ? -37.82000 12.24663 -85.26069 1.000 51.27634 63 SER B O 1
ATOM 2173 N N . VAL B 2 64 ? -36.97878 13.60562 -86.85041 1.000 53.18557 64 VAL B N 1
ATOM 2174 C CA . VAL B 2 64 ? -36.95229 14.79071 -85.99934 1.000 54.52991 64 VAL B CA 1
ATOM 2175 C C . VAL B 2 64 ? -38.17987 15.68012 -86.19525 1.000 57.82521 64 VAL B C 1
ATOM 2176 O O . VAL B 2 64 ? -38.39806 16.60258 -85.38791 1.000 56.85098 64 VAL B O 1
ATOM 2180 N N . LYS B 2 65 ? -39.01919 15.38737 -87.18716 1.000 62.10013 65 LYS B N 1
ATOM 2181 C CA . LYS B 2 65 ? -40.13730 16.25559 -87.55109 1.000 63.41847 65 LYS B CA 1
ATOM 2182 C C . LYS B 2 65 ? -41.07355 16.52421 -86.37760 1.000 62.02273 65 LYS B C 1
ATOM 2183 O O . LYS B 2 65 ? -41.43745 15.61182 -85.62937 1.000 61.52291 65 LYS B O 1
ATOM 2189 N N . GLY B 2 66 ? -41.49008 17.78496 -86.24538 1.000 60.07930 66 GLY B N 1
ATOM 2190 C CA . GLY B 2 66 ? -42.39036 18.20327 -85.20031 1.000 60.05371 66 GLY B CA 1
ATOM 2191 C C . GLY B 2 66 ? -41.71431 18.64543 -83.92118 1.000 58.91845 66 GLY B C 1
ATOM 2192 O O . GLY B 2 66 ? -42.34959 19.32023 -83.10321 1.000 60.69676 66 GLY B O 1
ATOM 2193 N N . ARG B 2 67 ? -40.44600 18.29315 -83.72587 1.000 55.64187 67 ARG B N 1
ATOM 2194 C CA . ARG B 2 67 ? -39.70053 18.64170 -82.52209 1.000 52.71799 67 ARG B CA 1
ATOM 2195 C C . ARG B 2 67 ? -38.61947 19.68035 -82.76972 1.000 52.62460 67 ARG B C 1
ATOM 2196 O O . ARG B 2 67 ? -38.47774 20.61458 -81.97796 1.000 51.75095 67 ARG B O 1
ATOM 2204 N N . PHE B 2 68 ? -37.84571 19.53526 -83.84575 1.000 53.76449 68 PHE B N 1
ATOM 2205 C CA . PHE B 2 68 ? -36.85089 20.52891 -84.22644 1.000 54.04872 68 PHE B CA 1
ATOM 2206 C C . PHE B 2 68 ? -37.50536 21.57096 -85.12377 1.000 54.15700 68 PHE B C 1
ATOM 2207 O O . PHE B 2 68 ? -38.21896 21.22250 -86.06826 1.000 54.97281 68 PHE B O 1
ATOM 2215 N N . THR B 2 69 ? -37.26343 22.84550 -84.82686 1.000 53.75970 69 THR B N 1
ATOM 2216 C CA . THR B 2 69 ? -37.75615 23.95154 -85.63996 1.000 52.99948 69 THR B CA 1
ATOM 2217 C C . THR B 2 69 ? -36.56735 24.78789 -86.08588 1.000 51.41311 69 THR B C 1
ATOM 2218 O O . THR B 2 69 ? -35.79992 25.27918 -85.25177 1.000 52.51291 69 THR B O 1
ATOM 2222 N N . LEU B 2 70 ? -36.42167 24.94761 -87.39619 1.000 49.33790 70 LEU B N 1
ATOM 2223 C CA . LEU B 2 70 ? -35.32045 25.69807 -87.97312 1.000 46.24281 70 LEU B CA 1
ATOM 2224 C C . LEU B 2 70 ? -35.74886 27.13728 -88.21884 1.000 46.00839 70 LEU B C 1
ATOM 2225 O O . LEU B 2 70 ? -36.85954 27.39479 -88.69008 1.000 48.12870 70 LEU B O 1
ATOM 2230 N N . SER B 2 71 ? -34.86497 28.07598 -87.88837 1.000 43.80237 71 SER B N 1
ATOM 2231 C CA . SER B 2 71 ? -35.15925 29.49573 -88.04191 1.000 44.12628 71 SER B CA 1
ATOM 2232 C C . SER B 2 71 ? -33.90086 30.22789 -88.48164 1.000 44.15632 71 SER B C 1
ATOM 2233 O O . SER B 2 71 ? -32.81604 29.98780 -87.94207 1.000 45.71631 71 SER B O 1
ATOM 2236 N N . ARG B 2 72 ? -34.04836 31.11270 -89.46360 1.000 42.19371 72 ARG B N 1
ATOM 2237 C CA . ARG B 2 72 ? -32.93397 31.84890 -90.03981 1.000 38.89788 72 ARG B CA 1
ATOM 2238 C C . ARG B 2 72 ? -33.12563 33.34095 -89.80413 1.000 38.21879 72 ARG B C 1
ATOM 2239 O O . ARG B 2 72 ? -34.24981 33.84955 -89.86321 1.000 37.25816 72 ARG B O 1
ATOM 2247 N N . ASP B 2 73 ? -32.02394 34.03808 -89.53458 1.000 39.11243 73 ASP B N 1
ATOM 2248 C CA . ASP B 2 73 ? -32.01925 35.48467 -89.32887 1.000 43.87392 73 ASP B CA 1
ATOM 2249 C C . ASP B 2 73 ? -31.01065 36.07680 -90.30842 1.000 50.67455 73 ASP B C 1
ATOM 2250 O O . ASP B 2 73 ? -29.81228 36.13725 -90.02280 1.000 51.71131 73 ASP B O 1
ATOM 2255 N N . ASN B 2 74 ? -31.50321 36.51308 -91.46980 1.000 56.76912 74 ASN B N 1
ATOM 2256 C CA . ASN B 2 74 ? -30.63992 37.10966 -92.48207 1.000 60.40098 74 ASN B CA 1
ATOM 2257 C C . ASN B 2 74 ? -30.17951 38.51353 -92.11687 1.000 68.13566 74 ASN B C 1
ATOM 2258 O O . ASN B 2 74 ? -29.33509 39.07090 -92.82580 1.000 70.95368 74 ASN B O 1
ATOM 2263 N N . ALA B 2 75 ? -30.71416 39.09982 -91.04439 1.000 72.05134 75 ALA B N 1
ATOM 2264 C CA . ALA B 2 75 ? -30.25290 40.41271 -90.61167 1.000 72.68209 75 ALA B CA 1
ATOM 2265 C C . ALA B 2 75 ? -28.96884 40.32047 -89.79967 1.000 70.48880 75 ALA B C 1
ATOM 2266 O O . ALA B 2 75 ? -28.13886 41.23508 -89.85293 1.000 71.87446 75 ALA B O 1
ATOM 2268 N N . LYS B 2 76 ? -28.78767 39.23304 -89.05245 1.000 68.09133 76 LYS B N 1
ATOM 2269 C CA . LYS B 2 76 ? -27.58375 39.01391 -88.26625 1.000 67.43266 76 LYS B CA 1
ATOM 2270 C C . LYS B 2 76 ? -26.71761 37.88745 -88.81185 1.000 63.11049 76 LYS B C 1
ATOM 2271 O O . LYS B 2 76 ? -25.69255 37.56425 -88.20100 1.000 62.89561 76 LYS B O 1
ATOM 2273 N N . ASN B 2 77 ? -27.09573 37.29139 -89.94199 1.000 59.19726 77 ASN B N 1
ATOM 2274 C CA . ASN B 2 77 ? -26.37474 36.16976 -90.54222 1.000 55.11607 77 ASN B CA 1
ATOM 2275 C C . ASN B 2 77 ? -26.18642 35.04328 -89.52724 1.000 52.84166 77 ASN B C 1
ATOM 2276 O O . ASN B 2 77 ? -25.07516 34.58694 -89.25382 1.000 53.97212 77 ASN B O 1
ATOM 2281 N N . THR B 2 78 ? -27.30676 34.60089 -88.96169 1.000 50.76891 78 THR B N 1
ATOM 2282 C CA . THR B 2 78 ? -27.28326 33.60034 -87.90482 1.000 48.39927 78 THR B CA 1
ATOM 2283 C C . THR B 2 78 ? -28.34851 32.54861 -88.16849 1.000 47.13261 78 THR B C 1
ATOM 2284 O O . THR B 2 78 ? -29.49178 32.88422 -88.49077 1.000 48.76901 78 THR B O 1
ATOM 2288 N N . LEU B 2 79 ? -27.96615 31.28214 -88.03393 1.000 43.74191 79 LEU B N 1
ATOM 2289 C CA . LEU B 2 79 ? -28.87999 30.15728 -88.17052 1.000 41.37570 79 LEU B CA 1
ATOM 2290 C C . LEU B 2 79 ? -29.23766 29.64120 -86.78345 1.000 39.90130 79 LEU B C 1
ATOM 2291 O O . LEU B 2 79 ? -28.35587 29.46819 -85.93495 1.000 39.72645 79 LEU B O 1
ATOM 2296 N N . TYR B 2 80 ? -30.52598 29.39723 -86.55663 1.000 39.87608 80 TYR B N 1
ATOM 2297 C CA . TYR B 2 80 ? -31.02785 28.91800 -85.27492 1.000 39.98926 80 TYR B CA 1
ATOM 2298 C C . TYR B 2 80 ? -31.72567 27.57989 -85.46521 1.000 39.40933 80 TYR B C 1
ATOM 2299 O O . TYR B 2 80 ? -32.58006 27.44238 -86.34644 1.000 39.40285 80 TYR B O 1
ATOM 2308 N N . LEU B 2 81 ? -31.37106 26.60408 -84.63055 1.000 39.03216 81 LEU B N 1
ATOM 2309 C CA . LEU B 2 81 ? -31.99013 25.27877 -84.63819 1.000 37.99985 81 LEU B CA 1
ATOM 2310 C C . LEU B 2 81 ? -32.62904 25.02678 -83.27731 1.000 37.61162 81 LEU B C 1
ATOM 2311 O O . LEU B 2 81 ? -31.94556 24.65013 -82.32157 1.000 30.26068 81 LEU B O 1
ATOM 2316 N N . GLN B 2 82 ? -33.93813 25.23546 -83.19430 1.000 38.32651 82 GLN B N 1
ATOM 2317 C CA . GLN B 2 82 ? -34.66879 24.92340 -81.97364 1.000 38.53345 82 GLN B CA 1
ATOM 2318 C C . GLN B 2 82 ? -34.84600 23.41754 -81.85011 1.000 38.71294 82 GLN B C 1
ATOM 2319 O O . GLN B 2 82 ? -35.21127 22.74890 -82.81920 1.000 38.28757 82 GLN B O 1
ATOM 2325 N N . MET B 2 83 ? -34.55360 22.88198 -80.66650 1.000 39.72620 83 MET B N 1
ATOM 2326 C CA . MET B 2 83 ? -34.69790 21.45826 -80.38695 1.000 41.73835 83 MET B CA 1
ATOM 2327 C C . MET B 2 83 ? -35.57007 21.28595 -79.15386 1.000 46.34172 83 MET B C 1
ATOM 2328 O O . MET B 2 83 ? -35.23338 21.78939 -78.07762 1.000 49.38955 83 MET B O 1
ATOM 2333 N N . SER B 2 84 ? -36.68922 20.58426 -79.31273 1.000 47.06512 84 SER B N 1
ATOM 2334 C CA . SER B 2 84 ? -37.58912 20.28349 -78.21176 1.000 47.67173 84 SER B CA 1
ATOM 2335 C C . SER B 2 84 ? -37.82457 18.78097 -78.14694 1.000 48.23928 84 SER B C 1
ATOM 2336 O O . SER B 2 84 ? -37.58941 18.05169 -79.11653 1.000 47.38299 84 SER B O 1
ATOM 2339 N N . SER B 2 85 ? -38.29570 18.33205 -76.98126 1.000 49.17217 85 SER B N 1
ATOM 2340 C CA . SER B 2 85 ? -38.59655 16.92398 -76.73103 1.000 49.38108 85 SER B CA 1
ATOM 2341 C C . SER B 2 85 ? -37.39076 16.04913 -77.06650 1.000 47.73826 85 SER B C 1
ATOM 2342 O O . SER B 2 85 ? -37.49803 15.03191 -77.75267 1.000 47.19977 85 SER B O 1
ATOM 2345 N N . LEU B 2 86 ? -36.22433 16.47023 -76.57957 1.000 46.91455 86 LEU B N 1
ATOM 2346 C CA . LEU B 2 86 ? -34.97270 15.82349 -76.95133 1.000 45.81187 86 LEU B CA 1
ATOM 2347 C C . LEU B 2 86 ? -34.90552 14.40195 -76.41811 1.000 49.21642 86 LEU B C 1
ATOM 2348 O O . LEU B 2 86 ? -35.23872 14.13504 -75.26345 1.000 51.58950 86 LEU B O 1
ATOM 2353 N N . ARG B 2 87 ? -34.46373 13.49218 -77.27715 1.000 49.54118 87 ARG B N 1
ATOM 2354 C CA . ARG B 2 87 ? -34.38047 12.07554 -76.97392 1.000 51.21595 87 ARG B CA 1
ATOM 2355 C C . ARG B 2 87 ? -32.92208 11.65477 -76.85471 1.000 50.83391 87 ARG B C 1
ATOM 2356 O O . ARG B 2 87 ? -32.00962 12.35507 -77.30290 1.000 48.13376 87 ARG B O 1
ATOM 2364 N N . SER B 2 88 ? -32.71188 10.49079 -76.24084 1.000 53.08015 88 SER B N 1
ATOM 2365 C CA . SER B 2 88 ? -31.37098 9.93052 -76.13440 1.000 53.80946 88 SER B CA 1
ATOM 2366 C C . SER B 2 88 ? -30.81859 9.46732 -77.47483 1.000 54.26880 88 SER B C 1
ATOM 2367 O O . SER B 2 88 ? -29.67537 9.00316 -77.52433 1.000 54.41105 88 SER B O 1
ATOM 2370 N N . GLU B 2 89 ? -31.59741 9.56255 -78.55100 1.000 55.13260 89 GLU B N 1
ATOM 2371 C CA . GLU B 2 89 ? -31.08810 9.33591 -79.89459 1.000 56.27721 89 GLU B CA 1
ATOM 2372 C C . GLU B 2 89 ? -30.60568 10.61844 -80.55208 1.000 52.13361 89 GLU B C 1
ATOM 2373 O O . GLU B 2 89 ? -30.04879 10.56385 -81.65376 1.000 50.30310 89 GLU B O 1
ATOM 2379 N N . ASP B 2 90 ? -30.81648 11.76351 -79.90766 1.000 50.83501 90 ASP B N 1
ATOM 2380 C CA . ASP B 2 90 ? -30.40164 13.05105 -80.44129 1.000 47.17242 90 ASP B CA 1
ATOM 2381 C C . ASP B 2 90 ? -29.02045 13.47356 -79.96463 1.000 45.07802 90 ASP B C 1
ATOM 2382 O O . ASP B 2 90 ? -28.46721 14.43894 -80.50162 1.000 44.64582 90 ASP B O 1
ATOM 2387 N N . THR B 2 91 ? -28.45045 12.78334 -78.97892 1.000 44.35807 91 THR B N 1
ATOM 2388 C CA . THR B 2 91 ? -27.11885 13.12937 -78.48947 1.000 42.69786 91 THR B CA 1
ATOM 2389 C C . THR B 2 91 ? -26.09911 12.85617 -79.58624 1.000 42.09831 91 THR B C 1
ATOM 2390 O O . THR B 2 91 ? -25.80955 11.69843 -79.89840 1.000 44.11094 91 THR B O 1
ATOM 2394 N N . ALA B 2 92 ? -25.55788 13.92019 -80.16920 1.000 39.69019 92 ALA B N 1
ATOM 2395 C CA . ALA B 2 92 ? -24.58492 13.80609 -81.24421 1.000 37.36086 92 ALA B CA 1
ATOM 2396 C C . ALA B 2 92 ? -23.88885 15.15084 -81.39183 1.000 38.21707 92 ALA B C 1
ATOM 2397 O O . ALA B 2 92 ? -24.26519 16.13647 -80.75817 1.000 35.98900 92 ALA B O 1
ATOM 2399 N N . MET B 2 93 ? -22.86106 15.17986 -82.23373 1.000 40.04986 93 MET B N 1
ATOM 2400 C CA . MET B 2 93 ? -22.21885 16.43655 -82.60170 1.000 41.02452 93 MET B CA 1
ATOM 2401 C C . MET B 2 93 ? -23.00708 17.05933 -83.74415 1.000 40.56253 93 MET B C 1
ATOM 2402 O O . MET B 2 93 ? -23.21547 16.41460 -84.77578 1.000 41.46289 93 MET B O 1
ATOM 2407 N N . TYR B 2 94 ? -23.46199 18.29517 -83.55592 1.000 38.89690 94 TYR B N 1
ATOM 2408 C CA . TYR B 2 94 ? -24.29144 18.97997 -84.53411 1.000 36.25352 94 TYR B CA 1
ATOM 2409 C C . TYR B 2 94 ? -23.43521 19.96649 -85.31343 1.000 34.92388 94 TYR B C 1
ATOM 2410 O O . TYR B 2 94 ? -22.84076 20.87938 -84.73328 1.000 34.53079 94 TYR B O 1
ATOM 2419 N N . TYR B 2 95 ? -23.38769 19.78574 -86.62673 1.000 35.07287 95 TYR B N 1
ATOM 2420 C CA . TYR B 2 95 ? -22.56183 20.59682 -87.51029 1.000 36.37592 95 TYR B CA 1
ATOM 2421 C C . TYR B 2 95 ? -23.43103 21.54313 -88.32401 1.000 37.86818 95 TYR B C 1
ATOM 2422 O O . TYR B 2 95 ? -24.41420 21.11597 -88.93930 1.000 39.75091 95 TYR B O 1
ATOM 2431 N N . CYS B 2 96 ? -23.05101 22.81704 -88.33587 1.000 38.91477 96 CYS B N 1
ATOM 2432 C CA . CYS B 2 96 ? -23.63598 23.80166 -89.23164 1.000 37.88522 96 CYS B CA 1
ATOM 2433 C C . CYS B 2 96 ? -22.89660 23.77224 -90.55958 1.000 35.02762 96 CYS B C 1
ATOM 2434 O O . CYS B 2 96 ? -21.66415 23.72816 -90.59526 1.000 36.61796 96 CYS B O 1
ATOM 2437 N N . ALA B 2 97 ? -23.65315 23.78071 -91.65288 1.000 31.05388 97 ALA B N 1
ATOM 2438 C CA . ALA B 2 97 ? -23.05454 23.66214 -92.97387 1.000 31.22869 97 ALA B CA 1
ATOM 2439 C C . ALA B 2 97 ? -23.78530 24.56175 -93.96315 1.000 31.94656 97 ALA B C 1
ATOM 2440 O O . ALA B 2 97 ? -24.92569 24.97216 -93.74018 1.000 34.54254 97 ALA B O 1
ATOM 2442 N N . ARG B 2 98 ? -23.10072 24.87599 -95.05929 1.000 29.84967 98 ARG B N 1
ATOM 2443 C CA . ARG B 2 98 ? -23.63212 25.71739 -96.12380 1.000 29.37227 98 ARG B CA 1
ATOM 2444 C C . ARG B 2 98 ? -23.97313 24.83926 -97.32037 1.000 27.96342 98 ARG B C 1
ATOM 2445 O O . ARG B 2 98 ? -23.08798 24.19206 -97.89076 1.000 26.60589 98 ARG B O 1
ATOM 2453 N N . ARG B 2 99 ? -25.24722 24.82215 -97.70282 1.000 30.00122 99 ARG B N 1
ATOM 2454 C CA . ARG B 2 99 ? -25.65706 24.01797 -98.84543 1.000 33.27710 99 ARG B CA 1
ATOM 2455 C C . ARG B 2 99 ? -25.07803 24.58695 -100.13153 1.000 35.62334 99 ARG B C 1
ATOM 2456 O O . ARG B 2 99 ? -24.78550 25.77992 -100.23624 1.000 37.76741 99 ARG B O 1
ATOM 2464 N N . GLU B 2 100 ? -24.89480 23.70738 -101.11020 1.000 43.12312 100 GLU B N 1
ATOM 2465 C CA . GLU B 2 100 ? -24.41161 24.12371 -102.41815 1.000 44.66618 100 GLU B CA 1
ATOM 2466 C C . GLU B 2 100 ? -25.45854 23.79491 -103.47117 1.000 45.62450 100 GLU B C 1
ATOM 2467 O O . GLU B 2 100 ? -26.64516 23.69267 -103.15556 1.000 44.68075 100 GLU B O 1
ATOM 2473 N N . GLY B 2 101 ? -25.03764 23.64612 -104.71613 1.000 46.89048 101 GLY B N 1
ATOM 2474 C CA . GLY B 2 101 ? -25.96246 23.26412 -105.76829 1.000 49.26588 101 GLY B CA 1
ATOM 2475 C C . GLY B 2 101 ? -26.97521 24.34132 -106.11898 1.000 51.81017 101 GLY B C 1
ATOM 2476 O O . GLY B 2 101 ? -26.85232 25.50833 -105.75254 1.000 53.48118 101 GLY B O 1
ATOM 2477 N N . GLY B 2 102 ? -28.00569 23.91837 -106.84676 1.000 52.44498 102 GLY B N 1
ATOM 2478 C CA . GLY B 2 102 ? -29.01056 24.82761 -107.35649 1.000 52.98217 102 GLY B CA 1
ATOM 2479 C C . GLY B 2 102 ? -30.11894 25.12219 -106.36276 1.000 53.48534 102 GLY B C 1
ATOM 2480 O O . GLY B 2 102 ? -30.03803 24.80276 -105.17554 1.000 52.74861 102 GLY B O 1
ATOM 2481 N N . GLN B 2 103 ? -31.18349 25.74239 -106.87956 1.000 56.31007 103 GLN B N 1
ATOM 2482 C CA . GLN B 2 103 ? -32.28617 26.16922 -106.02793 1.000 55.93435 103 GLN B CA 1
ATOM 2483 C C . GLN B 2 103 ? -33.06622 24.99096 -105.46491 1.000 52.86082 103 GLN B C 1
ATOM 2484 O O . GLN B 2 103 ? -33.58665 25.08098 -104.34864 1.000 52.02910 103 GLN B O 1
ATOM 2490 N N . ALA B 2 104 ? -33.16050 23.89039 -106.20522 1.000 51.39977 104 ALA B N 1
ATOM 2491 C CA . ALA B 2 104 ? -33.98293 22.75801 -105.81192 1.000 49.94751 104 ALA B CA 1
ATOM 2492 C C . ALA B 2 104 ? -33.12399 21.57237 -105.39938 1.000 47.19226 104 ALA B C 1
ATOM 2493 O O . ALA B 2 104 ? -32.03200 21.35557 -105.93048 1.000 46.87734 104 ALA B O 1
ATOM 2495 N N . GLY B 2 105 ? -33.64392 20.80194 -104.44811 1.000 45.07884 105 GLY B N 1
ATOM 2496 C CA . GLY B 2 105 ? -33.05281 19.54336 -104.06681 1.000 42.89853 105 GLY B CA 1
ATOM 2497 C C . GLY B 2 105 ? -31.89926 19.66362 -103.09585 1.000 42.16744 105 GLY B C 1
ATOM 2498 O O . GLY B 2 105 ? -31.38077 20.75163 -102.83514 1.000 40.44011 105 GLY B O 1
ATOM 2499 N N . PRO B 2 106 ? -31.47937 18.53288 -102.53822 1.000 43.91619 106 PRO B N 1
ATOM 2500 C CA . PRO B 2 106 ? -30.31480 18.52021 -101.65077 1.000 45.17767 106 PRO B CA 1
ATOM 2501 C C . PRO B 2 106 ? -29.02318 18.71386 -102.42952 1.000 35.90318 106 PRO B C 1
ATOM 2502 O O . PRO B 2 106 ? -28.98317 18.64640 -103.65713 1.000 36.45825 106 PRO B O 1
ATOM 2506 N N . ALA B 2 107 ? -27.95116 18.94097 -101.67821 1.000 35.40495 107 ALA B N 1
ATOM 2507 C CA . ALA B 2 107 ? -26.64622 19.13268 -102.28896 1.000 41.59290 107 ALA B CA 1
ATOM 2508 C C . ALA B 2 107 ? -25.55694 18.79131 -101.28151 1.000 40.98029 107 ALA B C 1
ATOM 2509 O O . ALA B 2 107 ? -25.81938 18.54502 -100.10368 1.000 42.19257 107 ALA B O 1
ATOM 2511 N N . TRP B 2 108 ? -24.32342 18.77333 -101.77396 1.000 40.99521 108 TRP B N 1
ATOM 2512 C CA . TRP B 2 108 ? -23.13520 18.54296 -100.96780 1.000 40.16074 108 TRP B CA 1
ATOM 2513 C C . TRP B 2 108 ? -22.80479 19.78428 -100.14696 1.000 37.28463 108 TRP B C 1
ATOM 2514 O O . TRP B 2 108 ? -23.31357 20.87449 -100.39848 1.000 35.53423 108 TRP B O 1
ATOM 2525 N N . PHE B 2 109 ? -21.93392 19.60621 -99.15848 1.000 37.54944 109 PHE B N 1
ATOM 2526 C CA . PHE B 2 109 ? -21.53870 20.68157 -98.25729 1.000 38.94321 109 PHE B CA 1
ATOM 2527 C C . PHE B 2 109 ? -20.02835 20.84539 -98.32077 1.000 39.33711 109 PHE B C 1
ATOM 2528 O O . PHE B 2 109 ? -19.29057 19.93099 -97.95153 1.000 33.71108 109 PHE B O 1
ATOM 2536 N N . VAL B 2 110 ? -19.57335 22.00598 -98.79471 1.000 40.95390 110 VAL B N 1
ATOM 2537 C CA . VAL B 2 110 ? -18.13915 22.28795 -98.84537 1.000 41.06308 110 VAL B CA 1
ATOM 2538 C C . VAL B 2 110 ? -17.63785 22.73231 -97.47758 1.000 40.55869 110 VAL B C 1
ATOM 2539 O O . VAL B 2 110 ? -16.70167 22.14962 -96.91638 1.000 40.93571 110 VAL B O 1
ATOM 2543 N N . TYR B 2 111 ? -18.27266 23.75314 -96.91551 1.000 40.79891 111 TYR B N 1
ATOM 2544 C CA . TYR B 2 111 ? -17.83348 24.36099 -95.67015 1.000 41.06821 111 TYR B CA 1
ATOM 2545 C C . TYR B 2 111 ? -18.65900 23.82143 -94.51188 1.000 41.05860 111 TYR B C 1
ATOM 2546 O O . TYR B 2 111 ? -19.89324 23.86349 -94.54588 1.000 39.59150 111 TYR B O 1
ATOM 2555 N N . TRP B 2 112 ? -17.97290 23.29581 -93.50499 1.000 41.45255 112 TRP B N 1
ATOM 2556 C CA . TRP B 2 112 ? -18.58870 22.81819 -92.28115 1.000 33.04761 112 TRP B CA 1
ATOM 2557 C C . TRP B 2 112 ? -18.05894 23.63286 -91.11003 1.000 37.65123 112 TRP B C 1
ATOM 2558 O O . TRP B 2 112 ? -16.97056 24.21140 -91.17084 1.000 37.27775 112 TRP B O 1
ATOM 2569 N N . GLY B 2 113 ? -18.85024 23.68395 -90.04396 1.000 38.59880 113 GLY B N 1
ATOM 2570 C CA . GLY B 2 113 ? -18.39020 24.25698 -88.79872 1.000 41.09619 113 GLY B CA 1
ATOM 2571 C C . GLY B 2 113 ? -17.71246 23.22255 -87.91582 1.000 43.82300 113 GLY B C 1
ATOM 2572 O O . GLY B 2 113 ? -17.70064 22.02787 -88.20611 1.000 44.86493 113 GLY B O 1
ATOM 2573 N N . GLN B 2 114 ? -17.13010 23.70440 -86.81622 1.000 45.86638 114 GLN B N 1
ATOM 2574 C CA . GLN B 2 114 ? -16.50581 22.79238 -85.86519 1.000 46.72799 114 GLN B CA 1
ATOM 2575 C C . GLN B 2 114 ? -17.53359 21.97385 -85.09812 1.000 45.32927 114 GLN B C 1
ATOM 2576 O O . GLN B 2 114 ? -17.19422 20.90634 -84.57749 1.000 43.30666 114 GLN B O 1
ATOM 2582 N N . GLY B 2 115 ? -18.77340 22.44759 -85.01505 1.000 46.24694 115 GLY B N 1
ATOM 2583 C CA . GLY B 2 115 ? -19.84486 21.65853 -84.44393 1.000 45.62228 115 GLY B CA 1
ATOM 2584 C C . GLY B 2 115 ? -20.05043 21.83004 -82.95425 1.000 45.57481 115 GLY B C 1
ATOM 2585 O O . GLY B 2 115 ? -19.09088 21.99744 -82.19590 1.000 45.72178 115 GLY B O 1
ATOM 2586 N N . THR B 2 116 ? -21.30848 21.79017 -82.52882 1.000 46.61230 116 THR B N 1
ATOM 2587 C CA . THR B 2 116 ? -21.67013 21.80897 -81.12015 1.000 48.27201 116 THR B CA 1
ATOM 2588 C C . THR B 2 116 ? -21.96844 20.39343 -80.65219 1.000 45.98659 116 THR B C 1
ATOM 2589 O O . THR B 2 116 ? -22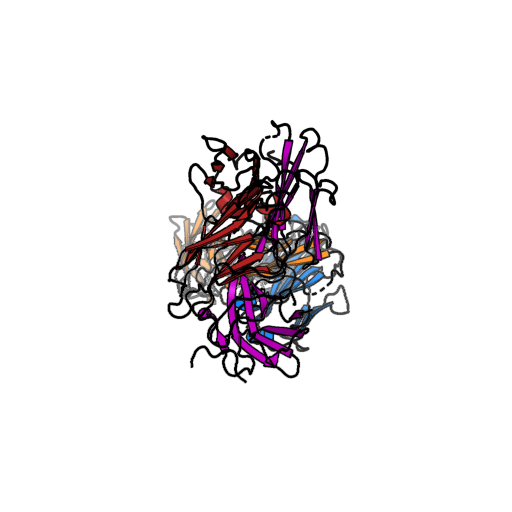.60883 19.61584 -81.36529 1.000 45.36192 116 THR B O 1
ATOM 2593 N N . LEU B 2 117 ? -21.50291 20.06351 -79.45265 1.000 45.68245 117 LEU B N 1
ATOM 2594 C CA . LEU B 2 117 ? -21.79491 18.77246 -78.85093 1.000 45.17943 117 LEU B CA 1
ATOM 2595 C C . LEU B 2 117 ? -23.06479 18.87594 -78.01755 1.000 47.29934 117 LEU B C 1
ATOM 2596 O O . LEU B 2 117 ? -23.19164 19.76656 -77.17045 1.000 47.27027 117 LEU B O 1
ATOM 2601 N N . VAL B 2 118 ? -24.00288 17.96815 -78.26963 1.000 50.27148 118 VAL B N 1
ATOM 2602 C CA . VAL B 2 118 ? -25.25385 17.88146 -77.52701 1.000 49.01185 118 VAL B CA 1
ATOM 2603 C C . VAL B 2 118 ? -25.31676 16.49668 -76.90260 1.000 47.53956 118 VAL B C 1
ATOM 2604 O O . VAL B 2 118 ? -25.20748 15.48702 -77.60952 1.000 47.18203 118 VAL B O 1
ATOM 2608 N N . THR B 2 119 ? -25.47991 16.44819 -75.58284 1.000 43.94492 119 THR B N 1
ATOM 2609 C CA . THR B 2 119 ? -25.53064 15.19492 -74.83653 1.000 41.72362 119 THR B CA 1
ATOM 2610 C C . THR B 2 119 ? -26.86592 15.12362 -74.10930 1.000 40.35267 119 THR B C 1
ATOM 2611 O O . THR B 2 119 ? -27.12338 15.91441 -73.19562 1.000 41.37107 119 THR B O 1
ATOM 2615 N N . VAL B 2 120 ? -27.71425 14.18179 -74.51376 1.000 38.39051 120 VAL B N 1
ATOM 2616 C CA . VAL B 2 120 ? -29.00518 13.95061 -73.86914 1.000 35.79591 120 VAL B CA 1
ATOM 2617 C C . VAL B 2 120 ? -28.84699 12.78236 -72.90740 1.000 35.79271 120 VAL B C 1
ATOM 2618 O O . VAL B 2 120 ? -28.54208 11.65771 -73.32487 1.000 35.11151 120 VAL B O 1
ATOM 2622 N N . SER B 2 121 ? -29.03614 13.04988 -71.61876 1.000 36.07603 121 SER B N 1
ATOM 2623 C CA . SER B 2 121 ? -28.84317 12.03526 -70.59432 1.000 29.10771 121 SER B CA 1
ATOM 2624 C C . SER B 2 121 ? -29.58457 12.44498 -69.33377 1.000 29.65135 121 SER B C 1
ATOM 2625 O O . SER B 2 121 ? -29.69538 13.63265 -69.02409 1.000 30.02732 121 SER B O 1
ATOM 2628 N N . ALA B 2 122 ? -30.08754 11.44604 -68.61307 1.000 29.77529 122 ALA B N 1
ATOM 2629 C CA . ALA B 2 122 ? -30.73530 11.65596 -67.32793 1.000 42.30920 122 ALA B CA 1
ATOM 2630 C C . ALA B 2 122 ? -29.80062 11.38274 -66.15843 1.000 39.58336 122 ALA B C 1
ATOM 2631 O O . ALA B 2 122 ? -30.22597 11.48345 -65.00245 1.000 30.53106 122 ALA B O 1
ATOM 2633 N N . ALA B 2 123 ? -28.54286 11.04140 -66.43111 1.000 38.02632 123 ALA B N 1
ATOM 2634 C CA . ALA B 2 123 ? -27.60723 10.71169 -65.36618 1.000 37.03682 123 ALA B CA 1
ATOM 2635 C C . ALA B 2 123 ? -27.14455 11.96655 -64.64594 1.000 38.59163 123 ALA B C 1
ATOM 2636 O O . ALA B 2 123 ? -26.88720 12.99636 -65.26805 1.000 39.06159 123 ALA B O 1
ATOM 2638 N N . LYS B 2 124 ? -27.05947 11.87972 -63.32501 1.000 37.27082 124 LYS B N 1
ATOM 2639 C CA . LYS B 2 124 ? -26.50357 12.96404 -62.53210 1.000 38.06247 124 LYS B CA 1
ATOM 2640 C C . LYS B 2 124 ? -24.99391 12.79093 -62.41194 1.000 37.75896 124 LYS B C 1
ATOM 2641 O O . LYS B 2 124 ? -24.44718 11.72752 -62.70688 1.000 38.90237 124 LYS B O 1
ATOM 2647 N N . THR B 2 125 ? -24.31900 13.86051 -61.99783 1.000 36.68621 125 THR B N 1
ATOM 2648 C CA . THR B 2 125 ? -22.86892 13.80765 -61.86366 1.000 35.61027 125 THR B CA 1
ATOM 2649 C C . THR B 2 125 ? -22.47872 12.76780 -60.82284 1.000 34.74212 125 THR B C 1
ATOM 2650 O O . THR B 2 125 ? -22.80134 12.90557 -59.63805 1.000 36.53153 125 THR B O 1
ATOM 2654 N N . THR B 2 126 ? -21.79868 11.71349 -61.27590 1.000 32.54318 126 THR B N 1
ATOM 2655 C CA . THR B 2 126 ? -21.43726 10.58683 -60.42362 1.000 31.70092 126 THR B CA 1
ATOM 2656 C C . THR B 2 126 ? -19.93336 10.35286 -60.50081 1.000 29.19942 126 THR B C 1
ATOM 2657 O O . THR B 2 126 ? -19.37480 10.31179 -61.60852 1.000 27.81219 126 THR B O 1
ATOM 2661 N N . PRO B 2 127 ? -19.24768 10.22079 -59.37054 1.000 28.77066 127 PRO B N 1
ATOM 2662 C CA . PRO B 2 127 ? -17.80955 9.95194 -59.38822 1.000 28.54410 127 PRO B CA 1
ATOM 2663 C C . PRO B 2 127 ? -17.53876 8.52350 -59.82095 1.000 28.02893 127 PRO B C 1
ATOM 2664 O O . PRO B 2 127 ? -18.36321 7.62585 -59.58398 1.000 28.00297 127 PRO B O 1
ATOM 2668 N N . PRO B 2 128 ? -16.39839 8.26923 -60.45233 1.000 27.30646 128 PRO B N 1
ATOM 2669 C CA . PRO B 2 128 ? -16.07201 6.89931 -60.84699 1.000 28.17800 128 PRO B CA 1
ATOM 2670 C C . PRO B 2 128 ? -15.68390 6.04772 -59.65284 1.000 28.53275 128 PRO B C 1
ATOM 2671 O O . PRO B 2 128 ? -15.18599 6.54275 -58.64208 1.000 29.77834 128 PRO B O 1
ATOM 2675 N N . SER B 2 129 ? -15.93765 4.74768 -59.77674 1.000 27.66750 129 SER B N 1
ATOM 2676 C CA . SER B 2 129 ? -15.40236 3.75433 -58.85973 1.000 28.36651 129 SER B CA 1
ATOM 2677 C C . SER B 2 129 ? -14.16899 3.14588 -59.51854 1.000 30.62100 129 SER B C 1
ATOM 2678 O O . SER B 2 129 ? -14.24857 2.63482 -60.64291 1.000 29.66268 129 SER B O 1
ATOM 2681 N N . VAL B 2 130 ? -13.02693 3.23973 -58.83979 1.000 33.56958 130 VAL B N 1
ATOM 2682 C CA . VAL B 2 130 ? -11.73228 2.88040 -59.41143 1.000 36.28525 130 VAL B CA 1
ATOM 2683 C C . VAL B 2 130 ? -11.27290 1.58146 -58.77543 1.000 33.91427 130 VAL B C 1
ATOM 2684 O O . VAL B 2 130 ? -11.10144 1.50184 -57.55253 1.000 27.15808 130 VAL B O 1
ATOM 2688 N N . TYR B 2 131 ? -11.06371 0.57110 -59.61099 1.000 34.51680 131 TYR B N 1
ATOM 2689 C CA . TYR B 2 131 ? -10.77145 -0.76921 -59.14894 1.000 35.61168 131 TYR B CA 1
ATOM 2690 C C . TYR B 2 131 ? -9.42368 -1.23248 -59.67998 1.000 38.63483 131 TYR B C 1
ATOM 2691 O O . TYR B 2 131 ? -9.13511 -1.04751 -60.87082 1.000 39.99979 131 TYR B O 1
ATOM 2700 N N . PRO B 2 132 ? -8.57491 -1.81955 -58.83887 1.000 36.78584 132 PRO B N 1
ATOM 2701 C CA . PRO B 2 132 ? -7.27936 -2.30080 -59.31698 1.000 36.06738 132 PRO B CA 1
ATOM 2702 C C . PRO B 2 132 ? -7.41619 -3.64808 -60.00100 1.000 37.45689 132 PRO B C 1
ATOM 2703 O O . PRO B 2 132 ? -8.21739 -4.49409 -59.60074 1.000 40.88204 132 PRO B O 1
ATOM 2707 N N . LEU B 2 133 ? -6.63255 -3.83465 -61.05699 1.000 36.56444 133 LEU B N 1
ATOM 2708 C CA . LEU B 2 133 ? -6.64124 -5.06325 -61.84282 1.000 35.50181 133 LEU B CA 1
ATOM 2709 C C . LEU B 2 133 ? -5.30459 -5.76185 -61.63500 1.000 35.50704 133 LEU B C 1
ATOM 2710 O O . LEU B 2 133 ? -4.26081 -5.26060 -62.06614 1.000 33.28384 133 LEU B O 1
ATOM 2715 N N . ALA B 2 134 ? -5.33998 -6.91410 -60.96678 1.000 37.67288 134 ALA B N 1
ATOM 2716 C CA . ALA B 2 134 ? -4.15994 -7.70871 -60.69133 1.000 29.10124 134 ALA B CA 1
ATOM 2717 C C . ALA B 2 134 ? -4.29618 -9.09176 -61.31437 1.000 55.20573 134 ALA B C 1
ATOM 2718 O O . ALA B 2 134 ? -5.36901 -9.70039 -61.24204 1.000 58.77917 134 ALA B O 1
ATOM 2720 N N . PRO B 2 135 ? -3.23668 -9.61325 -61.92652 1.000 52.46742 135 PRO B N 1
ATOM 2721 C CA . PRO B 2 135 ? -3.33050 -10.93201 -62.55947 1.000 50.97610 135 PRO B CA 1
ATOM 2722 C C . PRO B 2 135 ? -3.48224 -12.03823 -61.52869 1.000 54.85527 135 PRO B C 1
ATOM 2723 O O . PRO B 2 135 ? -3.02116 -11.93041 -60.38968 1.000 55.39843 135 PRO B O 1
ATOM 2727 N N . GLY B 2 136 ? -4.14574 -13.11203 -61.94491 1.000 58.97864 136 GLY B N 1
ATOM 2728 C CA . GLY B 2 136 ? -4.35661 -14.26150 -61.08357 1.000 59.96860 136 GLY B CA 1
ATOM 2729 C C . GLY B 2 136 ? -3.15465 -15.18293 -60.99270 1.000 60.77665 136 GLY B C 1
ATOM 2730 O O . GLY B 2 136 ? -2.28298 -15.17574 -61.86298 1.000 60.93189 136 GLY B O 1
ATOM 2731 N N . ALA B 2 139 ? 1.97878 -15.76866 -61.98124 1.000 80.63943 139 ALA B N 1
ATOM 2732 C CA . ALA B 2 139 ? 2.94081 -16.86103 -62.07068 1.000 83.68469 139 ALA B CA 1
ATOM 2733 C C . ALA B 2 139 ? 4.21926 -16.40486 -62.76608 1.000 90.37130 139 ALA B C 1
ATOM 2734 O O . ALA B 2 139 ? 5.21006 -17.13669 -62.80220 1.000 88.74094 139 ALA B O 1
ATOM 2736 N N . GLN B 2 140 ? 4.18203 -15.18604 -63.30897 1.000 100.08053 140 GLN B N 1
ATOM 2737 C CA . GLN B 2 140 ? 5.30719 -14.60789 -64.04548 1.000 108.90343 140 GLN B CA 1
ATOM 2738 C C . GLN B 2 140 ? 5.75019 -15.53036 -65.17868 1.000 124.36769 140 GLN B C 1
ATOM 2739 O O . GLN B 2 140 ? 6.94176 -15.77262 -65.38536 1.000 133.90583 140 GLN B O 1
ATOM 2745 N N . THR B 2 141 ? 4.76821 -16.05906 -65.91361 1.000 127.52420 141 THR B N 1
ATOM 2746 C CA . THR B 2 141 ? 5.05872 -16.93521 -67.04447 1.000 131.45840 141 THR B CA 1
ATOM 2747 C C . THR B 2 141 ? 5.90050 -16.20906 -68.08585 1.000 133.51284 141 THR B C 1
ATOM 2748 O O . THR B 2 141 ? 7.02985 -16.61143 -68.38863 1.000 136.29091 141 THR B O 1
ATOM 2752 N N . ASN B 2 142 ? 5.36176 -15.12861 -68.64090 1.000 119.86195 142 ASN B N 1
ATOM 2753 C CA . ASN B 2 142 ? 6.10202 -14.29324 -69.56854 1.000 107.40169 142 ASN B CA 1
ATOM 2754 C C . ASN B 2 142 ? 7.08419 -13.40566 -68.80864 1.000 96.18269 142 ASN B C 1
ATOM 2755 O O . ASN B 2 142 ? 6.99332 -13.23223 -67.58982 1.000 95.24373 142 ASN B O 1
ATOM 2760 N N . SER B 2 143 ? 8.03902 -12.84000 -69.55018 1.000 84.33094 143 SER B N 1
ATOM 2761 C CA . SER B 2 143 ? 8.96250 -11.88105 -68.95617 1.000 70.92073 143 SER B CA 1
ATOM 2762 C C . SER B 2 143 ? 8.28082 -10.55902 -68.62630 1.000 62.66938 143 SER B C 1
ATOM 2763 O O . SER B 2 143 ? 8.80256 -9.79324 -67.80884 1.000 61.41693 143 SER B O 1
ATOM 2766 N N . MET B 2 144 ? 7.13228 -10.27927 -69.23580 1.000 56.57215 144 MET B N 1
ATOM 2767 C CA . MET B 2 144 ? 6.35620 -9.08083 -68.96193 1.000 53.27663 144 MET B CA 1
ATOM 2768 C C . MET B 2 144 ? 5.11575 -9.43345 -68.15078 1.000 49.58971 144 MET B C 1
ATOM 2769 O O . MET B 2 144 ? 4.56078 -10.52878 -68.27721 1.000 49.65307 144 MET B O 1
ATOM 2774 N N . VAL B 2 145 ? 4.68487 -8.49057 -67.31556 1.000 45.28044 145 VAL B N 1
ATOM 2775 C CA . VAL B 2 145 ? 3.46079 -8.61592 -66.53353 1.000 40.00663 145 VAL B CA 1
ATOM 2776 C C . VAL B 2 145 ? 2.55287 -7.44524 -66.87912 1.000 38.62417 145 VAL B C 1
ATOM 2777 O O . VAL B 2 145 ? 3.01428 -6.30590 -67.00787 1.000 38.83122 145 VAL B O 1
ATOM 2781 N N . THR B 2 146 ? 1.26518 -7.72826 -67.04543 1.000 31.08830 146 THR B N 1
ATOM 2782 C CA . THR B 2 146 ? 0.29012 -6.72450 -67.44928 1.000 30.40850 146 THR B CA 1
ATOM 2783 C C . THR B 2 146 ? -0.62205 -6.40345 -66.27301 1.000 39.78549 146 THR B C 1
ATOM 2784 O O . THR B 2 146 ? -1.30446 -7.29100 -65.74860 1.000 29.84304 146 THR B O 1
ATOM 2788 N N . LEU B 2 147 ? -0.61882 -5.14091 -65.85688 1.000 38.79540 147 LEU B N 1
ATOM 2789 C CA . LEU B 2 147 ? -1.54095 -4.62752 -64.85733 1.000 36.77532 147 LEU B CA 1
ATOM 2790 C C . LEU B 2 147 ? -2.59903 -3.76700 -65.53563 1.000 36.28406 147 LEU B C 1
ATOM 2791 O O . LEU B 2 147 ? -2.44061 -3.33403 -66.68030 1.000 35.82835 147 LEU B O 1
ATOM 2796 N N . GLY B 2 148 ? -3.69232 -3.51984 -64.81412 1.000 36.05161 148 GLY B N 1
ATOM 2797 C CA . GLY B 2 148 ? -4.80959 -2.78444 -65.36626 1.000 36.71189 148 GLY B CA 1
ATOM 2798 C C . GLY B 2 148 ? -5.48216 -1.91621 -64.32246 1.000 36.82263 148 GLY B C 1
ATOM 2799 O O . GLY B 2 148 ? -5.10645 -1.91372 -63.15060 1.000 27.52239 148 GLY B O 1
ATOM 2800 N N . CYS B 2 149 ? -6.49543 -1.18430 -64.77739 1.000 37.68366 149 CYS B N 1
ATOM 2801 C CA . CYS B 2 149 ? -7.23006 -0.26595 -63.91015 1.000 37.18994 149 CYS B CA 1
ATOM 2802 C C . CYS B 2 149 ? -8.60587 -0.04647 -64.51169 1.000 26.57187 149 CYS B C 1
ATOM 2803 O O . CYS B 2 149 ? -8.71199 0.38878 -65.66242 1.000 26.47559 149 CYS B O 1
ATOM 2806 N N . LEU B 2 150 ? -9.65272 -0.35210 -63.75155 1.000 26.50249 150 LEU B N 1
ATOM 2807 C CA . LEU B 2 150 ? -11.02568 -0.17524 -64.21075 1.000 32.57387 150 LEU B CA 1
ATOM 2808 C C . LEU B 2 150 ? -11.60463 1.09503 -63.60415 1.000 26.23726 150 LEU B C 1
ATOM 2809 O O . LEU B 2 150 ? -11.59350 1.26233 -62.37953 1.000 26.35501 150 LEU B O 1
ATOM 2814 N N . VAL B 2 151 ? -12.09697 1.98558 -64.46059 1.000 26.10060 151 VAL B N 1
ATOM 2815 C CA . VAL B 2 151 ? -12.72980 3.23035 -64.04081 1.000 26.55482 151 VAL B CA 1
ATOM 2816 C C . VAL B 2 151 ? -14.20683 3.10919 -64.38212 1.000 26.04079 151 VAL B C 1
ATOM 2817 O O . VAL B 2 151 ? -14.58832 3.18751 -65.55565 1.000 25.93740 151 VAL B O 1
ATOM 2821 N N . LYS B 2 152 ? -15.04830 2.91643 -63.36631 1.000 26.39119 152 LYS B N 1
ATOM 2822 C CA . LYS B 2 152 ? -16.42593 2.50560 -63.60736 1.000 28.52983 152 LYS B CA 1
ATOM 2823 C C . LYS B 2 152 ? -17.43353 3.46653 -62.98456 1.000 28.31790 152 LYS B C 1
ATOM 2824 O O . LYS B 2 152 ? -17.24034 3.96313 -61.86949 1.000 26.56810 152 LYS B O 1
ATOM 2830 N N . GLY B 2 153 ? -18.51244 3.71739 -63.72734 1.000 26.43472 153 GLY B N 1
ATOM 2831 C CA . GLY B 2 153 ? -19.69289 4.38252 -63.21599 1.000 26.70651 153 GLY B CA 1
ATOM 2832 C C . GLY B 2 153 ? -19.55606 5.86653 -62.96208 1.000 30.47452 153 GLY B C 1
ATOM 2833 O O . GLY B 2 153 ? -19.90989 6.33857 -61.87738 1.000 30.36877 153 GLY B O 1
ATOM 2834 N N . TYR B 2 154 ? -19.07045 6.61117 -63.95373 1.000 31.30616 154 TYR B N 1
ATOM 2835 C CA . TYR B 2 154 ? -18.83934 8.04167 -63.82480 1.000 32.10471 154 TYR B CA 1
ATOM 2836 C C . TYR B 2 154 ? -19.62382 8.79530 -64.88668 1.000 32.81559 154 TYR B C 1
ATOM 2837 O O . TYR B 2 154 ? -19.76821 8.32327 -66.01909 1.000 26.64777 154 TYR B O 1
ATOM 2846 N N . PHE B 2 155 ? -20.13802 9.96475 -64.50366 1.000 33.55325 155 PHE B N 1
ATOM 2847 C CA . PHE B 2 155 ? -20.81514 10.87894 -65.40536 1.000 32.54806 155 PHE B CA 1
ATOM 2848 C C . PHE B 2 155 ? -20.58297 12.29509 -64.90151 1.000 31.72848 155 PHE B C 1
ATOM 2849 O O . PHE B 2 155 ? -20.63156 12.52132 -63.68579 1.000 30.93578 155 PHE B O 1
ATOM 2857 N N . PRO B 2 156 ? -20.31546 13.26284 -65.79295 1.000 32.49968 156 PRO B N 1
ATOM 2858 C CA . PRO B 2 156 ? -20.09820 13.07627 -67.22794 1.000 34.06468 156 PRO B CA 1
ATOM 2859 C C . PRO B 2 156 ? -18.65088 12.74262 -67.56850 1.000 37.45844 156 PRO B C 1
ATOM 2860 O O . PRO B 2 156 ? -17.87296 12.37773 -66.68996 1.000 38.31195 156 PRO B O 1
ATOM 2864 N N . GLU B 2 157 ? -18.30938 12.85520 -68.83555 1.000 39.22487 157 GLU B N 1
ATOM 2865 C CA . GLU B 2 157 ? -16.93033 12.69804 -69.26143 1.000 41.66075 157 GLU B CA 1
ATOM 2866 C C . GLU B 2 157 ? -16.18206 14.01841 -69.12954 1.000 43.08107 157 GLU B C 1
ATOM 2867 O O . GLU B 2 157 ? -16.80169 15.07708 -68.99192 1.000 43.80582 157 GLU B O 1
ATOM 2873 N N . PRO B 2 158 ? -14.83041 13.99281 -69.15132 1.000 44.83089 158 PRO B N 1
ATOM 2874 C CA . PRO B 2 158 ? -13.93328 12.83232 -69.22984 1.000 45.62338 158 PRO B CA 1
ATOM 2875 C C . PRO B 2 158 ? -13.30472 12.45187 -67.89229 1.000 46.79103 158 PRO B C 1
ATOM 2876 O O . PRO B 2 158 ? -13.56984 13.08638 -66.87046 1.000 48.68970 158 PRO B O 1
ATOM 2880 N N . VAL B 2 159 ? -12.48006 11.40864 -67.91000 1.000 46.41232 159 VAL B N 1
ATOM 2881 C CA . VAL B 2 159 ? -11.64077 11.04954 -66.77442 1.000 46.64174 159 VAL B CA 1
ATOM 2882 C C . VAL B 2 159 ? -10.20333 10.95017 -67.26281 1.000 47.40233 159 VAL B C 1
ATOM 2883 O O . VAL B 2 159 ? -9.93655 10.34068 -68.30536 1.000 47.46307 159 VAL B O 1
ATOM 2887 N N . THR B 2 160 ? -9.28473 11.56246 -66.52284 1.000 41.88744 160 THR B N 1
ATOM 2888 C CA . THR B 2 160 ? -7.86535 11.48456 -66.83455 1.000 37.80616 160 THR B CA 1
ATOM 2889 C C . THR B 2 160 ? -7.28931 10.25741 -66.14334 1.000 34.14016 160 THR B C 1
ATOM 2890 O O . THR B 2 160 ? -7.39878 10.12091 -64.92062 1.000 33.44355 160 THR B O 1
ATOM 2894 N N . VAL B 2 161 ? -6.68861 9.36393 -66.92104 1.000 31.62525 161 VAL B N 1
ATOM 2895 C CA . VAL B 2 161 ? -6.09451 8.14163 -66.39521 1.000 30.02935 161 VAL B CA 1
ATOM 2896 C C . VAL B 2 161 ? -4.62122 8.13164 -66.76963 1.000 29.30734 161 VAL B C 1
ATOM 2897 O O . VAL B 2 161 ? -4.27683 8.13243 -67.95837 1.000 28.10921 161 VAL B O 1
ATOM 2901 N N . THR B 2 162 ? -3.75530 8.12486 -65.75935 1.000 30.56937 162 THR B N 1
ATOM 2902 C CA . THR B 2 162 ? -2.31962 8.04033 -65.97457 1.000 31.82081 162 THR B CA 1
ATOM 2903 C C . THR B 2 162 ? -1.73303 7.05804 -64.96878 1.000 33.51963 162 THR B C 1
ATOM 2904 O O . THR B 2 162 ? -2.36657 6.70637 -63.97026 1.000 34.36900 162 THR B O 1
ATOM 2908 N N . TRP B 2 163 ? -0.51491 6.60376 -65.25088 1.000 33.58185 163 TRP B N 1
ATOM 2909 C CA . TRP B 2 163 ? 0.16501 5.60850 -64.43102 1.000 33.56155 163 TRP B CA 1
ATOM 2910 C C . TRP B 2 163 ? 1.41332 6.23384 -63.82958 1.000 35.88760 163 TRP B C 1
ATOM 2911 O O . TRP B 2 163 ? 2.26365 6.75202 -64.56195 1.000 37.49539 163 TRP B O 1
ATOM 2922 N N . ASN B 2 164 ? 1.52285 6.17320 -62.50086 1.000 36.33082 164 ASN B N 1
ATOM 2923 C CA . ASN B 2 164 ? 2.64264 6.77162 -61.77393 1.000 37.03088 164 ASN B CA 1
ATOM 2924 C C . ASN B 2 164 ? 2.83074 8.23415 -62.16471 1.000 40.17071 164 ASN B C 1
ATOM 2925 O O . ASN B 2 164 ? 3.95054 8.70664 -62.37083 1.000 41.75163 164 ASN B O 1
ATOM 2930 N N . SER B 2 165 ? 1.71090 8.95081 -62.27967 1.000 42.31915 165 SER B N 1
ATOM 2931 C CA . SER B 2 165 ? 1.70613 10.37776 -62.60155 1.000 41.52619 165 SER B CA 1
ATOM 2932 C C . SER B 2 165 ? 2.45996 10.66444 -63.89797 1.000 38.67375 165 SER B C 1
ATOM 2933 O O . SER B 2 165 ? 3.13275 11.68765 -64.03370 1.000 39.36327 165 SER B O 1
ATOM 2936 N N . GLY B 2 166 ? 2.34787 9.75296 -64.86068 1.000 36.96429 166 GLY B N 1
ATOM 2937 C CA . GLY B 2 166 ? 2.98694 9.90844 -66.14818 1.000 36.65166 166 GLY B CA 1
ATOM 2938 C C . GLY B 2 166 ? 4.31780 9.20011 -66.29223 1.000 37.31726 166 GLY B C 1
ATOM 2939 O O . GLY B 2 166 ? 4.84664 9.14060 -67.40924 1.000 36.36669 166 GLY B O 1
ATOM 2940 N N . SER B 2 167 ? 4.87390 8.66227 -65.20360 1.000 38.12750 167 SER B N 1
ATOM 2941 C CA . SER B 2 167 ? 6.14380 7.95361 -65.30558 1.000 40.48735 167 SER B CA 1
ATOM 2942 C C . SER B 2 167 ? 6.03112 6.71286 -66.18027 1.000 40.37791 167 SER B C 1
ATOM 2943 O O . SER B 2 167 ? 6.98010 6.37335 -66.89775 1.000 39.80530 167 SER B O 1
ATOM 2946 N N . LEU B 2 168 ? 4.89324 6.02685 -66.13722 1.000 40.81960 168 LEU B N 1
ATOM 2947 C CA . LEU B 2 168 ? 4.65361 4.87213 -66.99741 1.000 42.64497 168 LEU B CA 1
ATOM 2948 C C . LEU B 2 168 ? 3.91546 5.35792 -68.23737 1.000 45.00848 168 LEU B C 1
ATOM 2949 O O . LEU B 2 168 ? 2.69309 5.50937 -68.22601 1.000 44.14596 168 LEU B O 1
ATOM 2954 N N . SER B 2 169 ? 4.66173 5.61044 -69.31033 1.000 49.01882 169 SER B N 1
ATOM 2955 C CA . SER B 2 169 ? 4.08905 6.02184 -70.58548 1.000 51.34896 169 SER B CA 1
ATOM 2956 C C . SER B 2 169 ? 4.14933 4.91430 -71.62248 1.000 50.01539 169 SER B C 1
ATOM 2957 O O . SER B 2 169 ? 3.16300 4.66374 -72.31762 1.000 48.79463 169 SER B O 1
ATOM 2960 N N . SER B 2 170 ? 5.29355 4.24397 -71.73757 1.000 49.24665 170 SER B N 1
ATOM 2961 C CA . SER B 2 170 ? 5.44982 3.16926 -72.71181 1.000 49.14372 170 SER B CA 1
ATOM 2962 C C . SER B 2 170 ? 4.65681 1.94208 -72.28108 1.000 51.05098 170 SER B C 1
ATOM 2963 O O . SER B 2 170 ? 4.64670 1.57439 -71.10396 1.000 47.50478 170 SER B O 1
ATOM 2966 N N . GLY B 2 171 ? 4.00184 1.30231 -73.24628 1.000 55.20656 171 GLY B N 1
ATOM 2967 C CA . GLY B 2 171 ? 3.18177 0.14710 -72.95158 1.000 57.24845 171 GLY B CA 1
ATOM 2968 C C . GLY B 2 171 ? 1.94719 0.44294 -72.13321 1.000 53.03861 171 GLY B C 1
ATOM 2969 O O . GLY B 2 171 ? 1.56015 -0.37403 -71.29351 1.000 30.21405 171 GLY B O 1
ATOM 2970 N N . VAL B 2 172 ? 1.32245 1.59967 -72.33683 1.000 47.57859 172 VAL B N 1
ATOM 2971 C CA . VAL B 2 172 ? 0.07424 1.95627 -71.66879 1.000 45.75522 172 VAL B CA 1
ATOM 2972 C C . VAL B 2 172 ? -1.03700 1.99881 -72.71072 1.000 44.84588 172 VAL B C 1
ATOM 2973 O O . VAL B 2 172 ? -0.92515 2.70765 -73.71887 1.000 45.08524 172 VAL B O 1
ATOM 2977 N N . HIS B 2 173 ? -2.10398 1.23874 -72.47390 1.000 41.39766 173 HIS B N 1
ATOM 2978 C CA . HIS B 2 173 ? -3.27917 1.24256 -73.33866 1.000 39.42325 173 HIS B CA 1
ATOM 2979 C C . HIS B 2 173 ? -4.47023 1.73609 -72.53025 1.000 37.74881 173 HIS B C 1
ATOM 2980 O O . HIS B 2 173 ? -4.80927 1.14464 -71.50162 1.000 38.40548 173 HIS B O 1
ATOM 2987 N N . THR B 2 174 ? -5.09134 2.82533 -72.97784 1.000 35.88289 174 THR B N 1
ATOM 2988 C CA . THR B 2 174 ? -6.30712 3.34415 -72.35329 1.000 35.17767 174 THR B CA 1
ATOM 2989 C C . THR B 2 174 ? -7.45100 3.21350 -73.35011 1.000 33.81465 174 THR B C 1
ATOM 2990 O O . THR B 2 174 ? -7.53786 3.98685 -74.30752 1.000 31.93600 174 THR B O 1
ATOM 2994 N N . PHE B 2 175 ? -8.31994 2.24038 -73.12062 1.000 34.34868 175 PHE B N 1
ATOM 2995 C CA . PHE B 2 175 ? -9.42993 1.94649 -74.01520 1.000 34.42477 175 PHE B CA 1
ATOM 2996 C C . PHE B 2 175 ? -10.53846 2.98283 -73.83436 1.000 34.74220 175 PHE B C 1
ATOM 2997 O O . PHE B 2 175 ? -10.79209 3.42615 -72.71170 1.000 34.51243 175 PHE B O 1
ATOM 3005 N N . PRO B 2 176 ? -11.20265 3.38998 -74.91817 1.000 35.99665 176 PRO B N 1
ATOM 3006 C CA . PRO B 2 176 ? -12.23259 4.43079 -74.81125 1.000 37.18771 176 PRO B CA 1
ATOM 3007 C C . PRO B 2 176 ? -13.35044 4.04188 -73.85497 1.000 38.39195 176 PRO B C 1
ATOM 3008 O O . PRO B 2 176 ? -13.53124 2.87570 -73.49886 1.000 40.93159 176 PRO B O 1
ATOM 3012 N N . ALA B 2 177 ? -14.10899 5.04987 -73.43680 1.000 38.80246 177 ALA B N 1
ATOM 3013 C CA . ALA B 2 177 ? -15.19143 4.83410 -72.49099 1.000 38.31221 177 ALA B CA 1
ATOM 3014 C C . ALA B 2 177 ? -16.40401 4.22642 -73.18427 1.000 39.01119 177 ALA B C 1
ATOM 3015 O O . ALA B 2 177 ? -16.66403 4.47238 -74.36587 1.000 39.25711 177 ALA B O 1
ATOM 3017 N N . VAL B 2 178 ? -17.14326 3.41586 -72.43214 1.000 40.54606 178 VAL B N 1
ATOM 3018 C CA . VAL B 2 178 ? -18.36021 2.77781 -72.91326 1.000 42.01369 178 VAL B CA 1
ATOM 3019 C C . VAL B 2 178 ? -19.50277 3.17610 -71.99002 1.000 42.89969 178 VAL B C 1
ATOM 3020 O O . VAL B 2 178 ? -19.30674 3.41568 -70.79412 1.000 42.25219 178 VAL B O 1
ATOM 3024 N N . LEU B 2 179 ? -20.70272 3.25659 -72.55755 1.000 44.72367 179 LEU B N 1
ATOM 3025 C CA . LEU B 2 179 ? -21.89252 3.65119 -71.81520 1.000 45.84380 179 LEU B CA 1
ATOM 3026 C C . LEU B 2 179 ? -22.58132 2.41138 -71.25671 1.000 44.72803 179 LEU B C 1
ATOM 3027 O O . LEU B 2 179 ? -22.98735 1.52603 -72.01657 1.000 44.63120 179 LEU B O 1
ATOM 3032 N N . GLN B 2 180 ? -22.70782 2.34827 -69.93198 1.000 44.41445 180 GLN B N 1
ATOM 3033 C CA . GLN B 2 180 ? -23.42475 1.27271 -69.25628 1.000 45.96280 180 GLN B CA 1
ATOM 3034 C C . GLN B 2 180 ? -24.36051 1.88533 -68.22736 1.000 46.65470 180 GLN B C 1
ATOM 3035 O O . GLN B 2 180 ? -23.90064 2.52009 -67.27252 1.000 47.34331 180 GLN B O 1
ATOM 3041 N N . SER B 2 181 ? -25.66732 1.69541 -68.42498 1.000 46.21589 181 SER B N 1
ATOM 3042 C CA . SER B 2 181 ? -26.69019 2.18280 -67.49840 1.000 45.08146 181 SER B CA 1
ATOM 3043 C C . SER B 2 181 ? -26.56557 3.69097 -67.28183 1.000 43.78237 181 SER B C 1
ATOM 3044 O O . SER B 2 181 ? -26.47564 4.17624 -66.15176 1.000 44.15910 181 SER B O 1
ATOM 3047 N N . ASP B 2 182 ? -26.54701 4.43285 -68.38764 1.000 42.94060 182 ASP B N 1
ATOM 3048 C CA . ASP B 2 182 ? -26.42045 5.88849 -68.41337 1.000 43.65765 182 ASP B CA 1
ATOM 3049 C C . ASP B 2 182 ? -25.13309 6.39282 -67.76851 1.000 40.98349 182 ASP B C 1
ATOM 3050 O O . ASP B 2 182 ? -24.99321 7.60098 -67.54421 1.000 40.59532 182 ASP B O 1
ATOM 3055 N N . LEU B 2 183 ? -24.18722 5.50804 -67.46581 1.000 36.40945 183 LEU B N 1
ATOM 3056 C CA . LEU B 2 183 ? -22.90102 5.89139 -66.90625 1.000 32.96613 183 LEU B CA 1
ATOM 3057 C C . LEU B 2 183 ? -21.78184 5.39257 -67.80926 1.000 34.43989 183 LEU B C 1
ATOM 3058 O O . LEU B 2 183 ? -21.98526 4.53026 -68.66757 1.000 36.47244 183 LEU B O 1
ATOM 3063 N N . TYR B 2 184 ? -20.59003 5.93960 -67.60295 1.000 34.46295 184 TYR B N 1
ATOM 3064 C CA . TYR B 2 184 ? -19.43258 5.59466 -68.41257 1.000 35.43926 184 TYR B CA 1
ATOM 3065 C C . TYR B 2 184 ? -18.50292 4.65143 -67.65637 1.000 26.03330 184 TYR B C 1
ATOM 3066 O O . TYR B 2 184 ? -18.46507 4.63852 -66.42326 1.000 26.12737 184 TYR B O 1
ATOM 3075 N N . THR B 2 185 ? -17.75820 3.85055 -68.41713 1.000 36.99486 185 THR B N 1
ATOM 3076 C CA . THR B 2 185 ? -16.80264 2.90221 -67.85124 1.000 36.55228 185 THR B CA 1
ATOM 3077 C C . THR B 2 185 ? -15.68329 2.68422 -68.85617 1.000 33.91826 185 THR B C 1
ATOM 3078 O O . THR B 2 185 ? -15.94534 2.26487 -69.98706 1.000 33.17306 185 THR B O 1
ATOM 3082 N N . LEU B 2 186 ? -14.44469 2.96001 -68.45308 1.000 34.77606 186 LEU B N 1
ATOM 3083 C CA . LEU B 2 186 ? -13.28476 2.64866 -69.27641 1.000 38.79783 186 LEU B CA 1
ATOM 3084 C C . LEU B 2 186 ? -12.28988 1.82320 -68.47146 1.000 43.25252 186 LEU B C 1
ATOM 3085 O O . LEU B 2 186 ? -12.43070 1.63490 -67.25975 1.000 44.21205 186 LEU B O 1
ATOM 3090 N N . SER B 2 187 ? -11.27119 1.33104 -69.17119 1.000 41.16876 187 SER B N 1
ATOM 3091 C CA . SER B 2 187 ? -10.20374 0.55633 -68.56220 1.000 39.30575 187 SER B CA 1
ATOM 3092 C C . SER B 2 187 ? -8.87338 1.01355 -69.13843 1.000 36.52037 187 SER B C 1
ATOM 3093 O O . SER B 2 187 ? -8.80093 1.48950 -70.27435 1.000 36.05292 187 SER B O 1
ATOM 3096 N N . SER B 2 188 ? -7.82163 0.87638 -68.33750 1.000 36.69682 188 SER B N 1
ATOM 3097 C CA . SER B 2 188 ? -6.47035 1.21415 -68.75885 1.000 38.25887 188 SER B CA 1
ATOM 3098 C C . SER B 2 188 ? -5.53649 0.08720 -68.35383 1.000 40.94052 188 SER B C 1
ATOM 3099 O O . SER B 2 188 ? -5.58493 -0.38127 -67.21245 1.000 40.87962 188 SER B O 1
ATOM 3102 N N . SER B 2 189 ? -4.69487 -0.34644 -69.28712 1.000 42.56408 189 SER B N 1
ATOM 3103 C CA . SER B 2 189 ? -3.74385 -1.42127 -69.05165 1.000 27.92445 189 SER B CA 1
ATOM 3104 C C . SER B 2 189 ? -2.32358 -0.89786 -69.19438 1.000 36.78541 189 SER B C 1
ATOM 3105 O O . SER B 2 189 ? -2.02651 -0.11602 -70.10320 1.000 28.46641 189 SER B O 1
ATOM 3108 N N . VAL B 2 190 ? -1.45059 -1.33815 -68.29289 1.000 36.92279 190 VAL B N 1
ATOM 3109 C CA . VAL B 2 190 ? -0.03015 -1.02148 -68.34215 1.000 35.42735 190 VAL B CA 1
ATOM 3110 C C . VAL B 2 190 ? 0.75149 -2.32603 -68.26794 1.000 34.48764 190 VAL B C 1
ATOM 3111 O O . VAL B 2 190 ? 0.39499 -3.23471 -67.50935 1.000 29.64136 190 VAL B O 1
ATOM 3115 N N . THR B 2 191 ? 1.79997 -2.42831 -69.07869 1.000 35.26032 191 THR B N 1
ATOM 3116 C CA . THR B 2 191 ? 2.67163 -3.59399 -69.10665 1.000 35.39801 191 THR B CA 1
ATOM 3117 C C . THR B 2 191 ? 4.05796 -3.18694 -68.63062 1.000 36.69539 191 THR B C 1
ATOM 3118 O O . THR B 2 191 ? 4.65165 -2.24526 -69.16638 1.000 31.81039 191 THR B O 1
ATOM 3122 N N . VAL B 2 192 ? 4.56309 -3.89118 -67.62360 1.000 40.18206 192 VAL B N 1
ATOM 3123 C CA . VAL B 2 192 ? 5.86568 -3.58404 -67.03705 1.000 44.93059 192 VAL B CA 1
ATOM 3124 C C . VAL B 2 192 ? 6.67838 -4.86983 -66.97359 1.000 49.54378 192 VAL B C 1
ATOM 3125 O O . VAL B 2 192 ? 6.12476 -5.97783 -67.06345 1.000 33.08591 192 VAL B O 1
ATOM 3129 N N . PRO B 2 193 ? 8.00242 -4.75748 -66.84725 1.000 52.67696 193 PRO B N 1
ATOM 3130 C CA . PRO B 2 193 ? 8.82534 -5.95974 -66.67608 1.000 55.97053 193 PRO B CA 1
ATOM 3131 C C . PRO B 2 193 ? 8.46555 -6.70521 -65.39862 1.000 56.20357 193 PRO B C 1
ATOM 3132 O O . PRO B 2 193 ? 7.99809 -6.11948 -64.41986 1.000 56.69465 193 PRO B O 1
ATOM 3136 N N . SER B 2 194 ? 8.69380 -8.02133 -65.41836 1.000 57.52130 194 SER B N 1
ATOM 3137 C CA . SER B 2 194 ? 8.31592 -8.85234 -64.27992 1.000 59.04598 194 SER B CA 1
ATOM 3138 C C . SER B 2 194 ? 9.19354 -8.58829 -63.06516 1.000 63.02548 194 SER B C 1
ATOM 3139 O O . SER B 2 194 ? 8.75381 -8.79966 -61.92999 1.000 62.74671 194 SER B O 1
ATOM 3142 N N . SER B 2 195 ? 10.42994 -8.13501 -63.27566 1.000 68.59605 195 SER B N 1
ATOM 3143 C CA . SER B 2 195 ? 11.32486 -7.89045 -62.15208 1.000 67.48662 195 SER B CA 1
ATOM 3144 C C . SER B 2 195 ? 10.92941 -6.65812 -61.34754 1.000 66.54562 195 SER B C 1
ATOM 3145 O O . SER B 2 195 ? 11.32583 -6.54321 -60.18263 1.000 66.16089 195 SER B O 1
ATOM 3148 N N . THR B 2 196 ? 10.15093 -5.74389 -61.93053 1.000 70.13333 196 THR B N 1
ATOM 3149 C CA . THR B 2 196 ? 9.77350 -4.52822 -61.21620 1.000 70.47515 196 THR B CA 1
ATOM 3150 C C . THR B 2 196 ? 8.59150 -4.77285 -60.28401 1.000 64.97027 196 THR B C 1
ATOM 3151 O O . THR B 2 196 ? 8.66359 -4.47235 -59.08811 1.000 34.13164 196 THR B O 1
ATOM 3155 N N . TRP B 2 197 ? 7.49536 -5.31415 -60.81435 1.000 57.43168 197 TRP B N 1
ATOM 3156 C CA . TRP B 2 197 ? 6.27914 -5.60302 -60.06158 1.000 52.68995 197 TRP B CA 1
ATOM 3157 C C . TRP B 2 197 ? 6.30971 -7.03931 -59.54230 1.000 52.68972 197 TRP B C 1
ATOM 3158 O O . TRP B 2 197 ? 6.75279 -7.94480 -60.25455 1.000 52.17754 197 TRP B O 1
ATOM 3169 N N . PRO B 2 198 ? 5.84368 -7.29805 -58.30816 1.000 53.33126 198 PRO B N 1
ATOM 3170 C CA . PRO B 2 198 ? 5.21684 -6.36195 -57.37018 1.000 32.48511 198 PRO B CA 1
ATOM 3171 C C . PRO B 2 198 ? 6.20802 -5.62792 -56.47116 1.000 32.97895 198 PRO B C 1
ATOM 3172 O O . PRO B 2 198 ? 5.78742 -4.93095 -55.54818 1.000 32.76656 198 PRO B O 1
ATOM 3176 N N . SER B 2 199 ? 7.50539 -5.78621 -56.74036 1.000 35.06181 199 SER B N 1
ATOM 3177 C CA . SER B 2 199 ? 8.51831 -5.15283 -55.90224 1.000 34.33662 199 SER B CA 1
ATOM 3178 C C . SER B 2 199 ? 8.42734 -3.63410 -55.98632 1.000 35.63818 199 SER B C 1
ATOM 3179 O O . SER B 2 199 ? 8.42352 -2.94315 -54.96132 1.000 34.26652 199 SER B O 1
ATOM 3182 N N . GLU B 2 200 ? 8.35139 -3.09758 -57.19988 1.000 36.09190 200 GLU B N 1
ATOM 3183 C CA . GLU B 2 200 ? 8.20494 -1.66578 -57.40614 1.000 37.28081 200 GLU B CA 1
ATOM 3184 C C . GLU B 2 200 ? 6.73020 -1.29623 -57.54040 1.000 36.15427 200 GLU B C 1
ATOM 3185 O O . GLU B 2 200 ? 5.89075 -2.10983 -57.93423 1.000 35.48617 200 GLU B O 1
ATOM 3191 N N . THR B 2 201 ? 6.42429 -0.04468 -57.20872 1.000 35.98305 201 THR B N 1
ATOM 3192 C CA . THR B 2 201 ? 5.04516 0.40413 -57.07194 1.000 36.19150 201 THR B CA 1
ATOM 3193 C C . THR B 2 201 ? 4.49855 0.90343 -58.40368 1.000 31.65439 201 THR B C 1
ATOM 3194 O O . THR B 2 201 ? 5.09376 1.77738 -59.04215 1.000 33.90088 201 THR B O 1
ATOM 3198 N N . VAL B 2 202 ? 3.36233 0.34490 -58.81237 1.000 30.97294 202 VAL B N 1
ATOM 3199 C CA . VAL B 2 202 ? 2.62359 0.79298 -59.98648 1.000 30.50671 202 VAL B CA 1
ATOM 3200 C C . VAL B 2 202 ? 1.28314 1.32449 -59.50521 1.000 29.95595 202 VAL B C 1
ATOM 3201 O O . VAL B 2 202 ? 0.46667 0.56691 -58.96597 1.000 29.62353 202 VAL B O 1
ATOM 3205 N N . THR B 2 203 ? 1.05820 2.62204 -59.69317 1.000 53.46839 203 THR B N 1
ATOM 3206 C CA . THR B 2 203 ? -0.13909 3.29083 -59.20368 1.000 29.57611 203 THR B CA 1
ATOM 3207 C C . THR B 2 203 ? -0.94936 3.82336 -60.37417 1.000 35.28724 203 THR B C 1
ATOM 3208 O O . THR B 2 203 ? -0.42082 4.53861 -61.23181 1.000 29.38675 203 THR B O 1
ATOM 3212 N N . CYS B 2 204 ? -2.22839 3.46765 -60.39992 1.000 36.15907 204 CYS B N 1
ATOM 3213 C CA . CYS B 2 204 ? -3.17579 3.98944 -61.37267 1.000 36.02113 204 CYS B CA 1
ATOM 3214 C C . CYS B 2 204 ? -3.75240 5.29966 -60.84907 1.000 36.76160 204 CYS B C 1
ATOM 3215 O O . CYS B 2 204 ? -4.38503 5.32238 -59.78792 1.000 37.49342 204 CYS B O 1
ATOM 3218 N N . ASN B 2 205 ? -3.53563 6.38502 -61.58645 1.000 33.43295 205 ASN B N 1
ATOM 3219 C CA . ASN B 2 205 ? -3.99696 7.71054 -61.19121 1.000 31.02815 205 ASN B CA 1
ATOM 3220 C C . ASN B 2 205 ? -5.20304 8.09563 -62.03764 1.000 30.05407 205 ASN B C 1
ATOM 3221 O O . ASN B 2 205 ? -5.08446 8.25465 -63.25744 1.000 28.21822 205 ASN B O 1
ATOM 3226 N N . VAL B 2 206 ? -6.35570 8.24701 -61.38893 1.000 29.82794 206 VAL B N 1
ATOM 3227 C CA . VAL B 2 206 ? -7.59655 8.63712 -62.04583 1.000 29.72542 206 VAL B CA 1
ATOM 3228 C C . VAL B 2 206 ? -8.06665 9.95481 -61.44818 1.000 31.39306 206 VAL B C 1
ATOM 3229 O O . VAL B 2 206 ? -7.95890 10.17284 -60.23621 1.000 31.60990 206 VAL B O 1
ATOM 3233 N N . ALA B 2 207 ? -8.58478 10.83378 -62.30248 1.000 33.74779 207 ALA B N 1
ATOM 3234 C CA . ALA B 2 207 ? -9.12172 12.11475 -61.86715 1.000 34.27825 207 ALA B CA 1
ATOM 3235 C C . ALA B 2 207 ? -10.36825 12.42917 -62.67689 1.000 34.18080 207 ALA B C 1
ATOM 3236 O O . ALA B 2 207 ? -10.32677 12.42574 -63.91040 1.000 33.41748 207 ALA B O 1
ATOM 3238 N N . HIS B 2 208 ? -11.47266 12.68815 -61.98364 1.000 36.52952 208 HIS B N 1
ATOM 3239 C CA . HIS B 2 208 ? -12.71219 13.08939 -62.63693 1.000 39.31910 208 HIS B CA 1
ATOM 3240 C C . HIS B 2 208 ? -12.99103 14.54650 -62.30655 1.000 46.11509 208 HIS B C 1
ATOM 3241 O O . HIS B 2 208 ? -13.37873 14.85353 -61.16767 1.000 47.29894 208 HIS B O 1
ATOM 3248 N N . PRO B 2 209 ? -12.81565 15.47379 -63.25153 1.000 51.35462 209 PRO B N 1
ATOM 3249 C CA . PRO B 2 209 ? -12.98910 16.89517 -62.91959 1.000 53.26356 209 PRO B CA 1
ATOM 3250 C C . PRO B 2 209 ? -14.43207 17.28925 -62.67132 1.000 55.08170 209 PRO B C 1
ATOM 3251 O O . PRO B 2 209 ? -14.67192 18.29131 -61.98652 1.000 52.39962 209 PRO B O 1
ATOM 3255 N N . ALA B 2 210 ? -15.39647 16.53490 -63.20009 1.000 55.48471 210 ALA B N 1
ATOM 3256 C CA . ALA B 2 210 ? -16.79332 16.93196 -63.07562 1.000 29.81319 210 ALA B CA 1
ATOM 3257 C C . ALA B 2 210 ? -17.28797 16.77767 -61.64447 1.000 30.11744 210 ALA B C 1
ATOM 3258 O O . ALA B 2 210 ? -18.03158 17.62873 -61.14688 1.000 49.66385 210 ALA B O 1
ATOM 3260 N N . SER B 2 211 ? -16.90273 15.69557 -60.97498 1.000 47.85285 211 SER B N 1
ATOM 3261 C CA . SER B 2 211 ? -17.19453 15.51889 -59.55945 1.000 46.76996 211 SER B CA 1
ATOM 3262 C C . SER B 2 211 ? -16.03555 15.95856 -58.68104 1.000 45.47091 211 SER B C 1
ATOM 3263 O O . SER B 2 211 ? -16.13887 15.87781 -57.45198 1.000 44.10349 211 SER B O 1
ATOM 3266 N N . SER B 2 212 ? -14.95213 16.44517 -59.29064 1.000 47.24570 212 SER B N 1
ATOM 3267 C CA . SER B 2 212 ? -13.74925 16.88353 -58.58326 1.000 47.15910 212 SER B CA 1
ATOM 3268 C C . SER B 2 212 ? -13.21548 15.77016 -57.68770 1.000 44.74933 212 SER B C 1
ATOM 3269 O O . SER B 2 212 ? -13.01101 15.94711 -56.48856 1.000 44.58790 212 SER B O 1
ATOM 3272 N N . THR B 2 213 ? -12.99005 14.60485 -58.29046 1.000 42.12174 213 THR B N 1
ATOM 3273 C CA . THR B 2 213 ? -12.52631 13.42296 -57.57859 1.000 41.31258 213 THR B CA 1
ATOM 3274 C C . THR B 2 213 ? -11.19079 12.96415 -58.14120 1.000 40.89250 213 THR B C 1
ATOM 3275 O O . THR B 2 213 ? -10.98152 12.97570 -59.35590 1.000 40.79203 213 THR B O 1
ATOM 3279 N N . LYS B 2 214 ? -10.28775 12.57696 -57.24406 1.000 40.41978 214 LYS B N 1
ATOM 3280 C CA . LYS B 2 214 ? -8.97121 12.06851 -57.61407 1.000 39.14132 214 LYS B CA 1
ATOM 3281 C C . LYS B 2 214 ? -8.66372 10.86307 -56.74140 1.000 38.02499 214 LYS B C 1
ATOM 3282 O O . LYS B 2 214 ? -8.60537 10.98644 -55.51498 1.000 37.26425 214 LYS B O 1
ATOM 3288 N N . VAL B 2 215 ? -8.46232 9.70424 -57.36211 1.000 38.64982 215 VAL B N 1
ATOM 3289 C CA . VAL B 2 215 ? -8.17779 8.47187 -56.63472 1.000 35.21912 215 VAL B CA 1
ATOM 3290 C C . VAL B 2 215 ? -6.91782 7.85004 -57.21770 1.000 32.32231 215 VAL B C 1
ATOM 3291 O O . VAL B 2 215 ? -6.84622 7.60384 -58.42583 1.000 32.67257 215 VAL B O 1
ATOM 3295 N N . ASP B 2 216 ? -5.91987 7.62674 -56.37131 1.000 31.73316 216 ASP B N 1
ATOM 3296 C CA . ASP B 2 216 ? -4.67783 6.96732 -56.76470 1.000 34.62082 216 ASP B CA 1
ATOM 3297 C C . ASP B 2 216 ? -4.73360 5.53710 -56.24092 1.000 36.85981 216 ASP B C 1
ATOM 3298 O O . ASP B 2 216 ? -4.75126 5.31896 -55.02603 1.000 38.90735 216 ASP B O 1
ATOM 3303 N N . LYS B 2 217 ? -4.74701 4.56194 -57.14795 1.000 36.72724 217 LYS B N 1
ATOM 3304 C CA . LYS B 2 217 ? -4.96655 3.16816 -56.78071 1.000 35.81620 217 LYS B CA 1
ATOM 3305 C C . LYS B 2 217 ? -3.66771 2.38406 -56.90880 1.000 34.28088 217 LYS B C 1
ATOM 3306 O O . LYS B 2 217 ? -3.10742 2.27607 -58.00277 1.000 28.56785 217 LYS B O 1
ATOM 3312 N N . LYS B 2 218 ? -3.20216 1.83027 -55.79172 1.000 34.49856 218 LYS B N 1
ATOM 3313 C CA . LYS B 2 218 ? -2.02622 0.96841 -55.79570 1.000 35.49870 218 LYS B CA 1
ATOM 3314 C C . LYS B 2 218 ? -2.41999 -0.43511 -56.24420 1.000 37.44404 218 LYS B C 1
ATOM 3315 O O . LYS B 2 218 ? -3.39755 -1.00506 -55.74576 1.000 35.87700 218 LYS B O 1
ATOM 3321 N N . ILE B 2 219 ? -1.67039 -0.98592 -57.19461 1.000 38.77732 219 ILE B N 1
ATOM 3322 C CA . ILE B 2 219 ? -1.93347 -2.32506 -57.70986 1.000 40.44459 219 ILE B CA 1
ATOM 3323 C C . ILE B 2 219 ? -1.23551 -3.32582 -56.79691 1.000 42.30724 219 ILE B C 1
ATOM 3324 O O . ILE B 2 219 ? -0.00608 -3.35923 -56.72019 1.000 43.86113 219 ILE B O 1
ATOM 3329 N N . VAL B 2 220 ? -2.02067 -4.14139 -56.11106 1.000 42.23255 220 VAL B N 1
ATOM 3330 C CA . VAL B 2 220 ? -1.52818 -5.08988 -55.11552 1.000 40.37459 220 VAL B CA 1
ATOM 3331 C C . VAL B 2 220 ? -1.78378 -6.49789 -55.63551 1.000 41.72788 220 VAL B C 1
ATOM 3332 O O . VAL B 2 220 ? -2.88575 -6.77209 -56.12479 1.000 43.71557 220 VAL B O 1
ATOM 3336 N N . PRO B 2 221 ? -0.80821 -7.40537 -55.56520 1.000 42.85361 221 PRO B N 1
ATOM 3337 C CA . PRO B 2 221 ? -1.06421 -8.79247 -55.97120 1.000 45.31151 221 PRO B CA 1
ATOM 3338 C C . PRO B 2 221 ? -2.16289 -9.42401 -55.12948 1.000 47.04434 221 PRO B C 1
ATOM 3339 O O . PRO B 2 221 ? -2.38945 -9.05078 -53.97632 1.000 47.71973 221 PRO B O 1
ATOM 3343 N N . ARG B 2 222 ? -2.84471 -10.39914 -55.72385 1.000 48.85620 222 ARG B N 1
ATOM 3344 C CA . ARG B 2 222 ? -4.06160 -10.95018 -55.13706 1.000 50.71662 222 ARG B CA 1
ATOM 3345 C C . ARG B 2 222 ? -3.71797 -11.83295 -53.94322 1.000 52.38638 222 ARG B C 1
ATOM 3346 O O . ARG B 2 222 ? -3.14037 -12.91282 -54.10203 1.000 51.53080 222 ARG B O 1
ATOM 3354 N N . ASP B 2 223 ? -4.06929 -11.36825 -52.74739 1.000 55.85731 223 ASP B N 1
ATOM 3355 C CA . ASP B 2 223 ? -3.95787 -12.18687 -51.54890 1.000 60.83780 223 ASP B CA 1
ATOM 3356 C C . ASP B 2 223 ? -4.93783 -13.35100 -51.62515 1.000 68.35624 223 ASP B C 1
ATOM 3357 O O . ASP B 2 223 ? -6.09674 -13.18341 -52.01568 1.000 71.92674 223 ASP B O 1
ATOM 3362 N N . CYS B 2 224 ? -4.46657 -14.54131 -51.25172 1.000 71.67588 224 CYS B N 1
ATOM 3363 C CA . CYS B 2 224 ? -5.28912 -15.74164 -51.30165 1.000 82.49083 224 CYS B CA 1
ATOM 3364 C C . CYS B 2 224 ? -5.38047 -16.46729 -49.96772 1.000 75.08900 224 CYS B C 1
ATOM 3365 O O . CYS B 2 224 ? -6.03513 -17.51355 -49.89490 1.000 72.19296 224 CYS B O 1
ATOM 3368 N N . GLY B 2 225 ? -4.75037 -15.95363 -48.91764 1.000 72.87996 225 GLY B N 1
ATOM 3369 C CA . GLY B 2 225 ? -4.79280 -16.60512 -47.62285 1.000 73.52989 225 GLY B CA 1
ATOM 3370 C C . GLY B 2 225 ? -5.76560 -15.95738 -46.65896 1.000 73.39786 225 GLY B C 1
ATOM 3371 O O . GLY B 2 225 ? -5.50732 -15.88859 -45.45802 1.000 73.79957 225 GLY B O 1
ATOM 3372 N N . VAL C 3 9 ? -41.65454 25.43349 -109.17135 1.000 90.27857 75 VAL C N 1
ATOM 3373 C CA . VAL C 3 9 ? -40.53969 24.69090 -108.59344 1.000 90.89531 75 VAL C CA 1
ATOM 3374 C C . VAL C 3 9 ? -41.05847 23.77918 -107.48287 1.000 91.31377 75 VAL C C 1
ATOM 3375 O O . VAL C 3 9 ? -41.86983 24.20719 -106.66469 1.000 87.67266 75 VAL C O 1
ATOM 3379 N N . THR C 3 10 ? -40.58807 22.52943 -107.46201 1.000 95.76373 76 THR C N 1
ATOM 3380 C CA . THR C 3 10 ? -40.87738 21.58852 -106.37823 1.000 98.66771 76 THR C CA 1
ATOM 3381 C C . THR C 3 10 ? -39.57701 21.25747 -105.65891 1.000 95.29534 76 THR C C 1
ATOM 3382 O O . THR C 3 10 ? -38.66692 20.67998 -106.27052 1.000 97.51860 76 THR C O 1
ATOM 3386 N N . GLY C 3 11 ? -39.52529 21.54722 -104.36206 1.000 89.86497 77 GLY C N 1
ATOM 3387 C CA . GLY C 3 11 ? -38.33690 21.35668 -103.57190 1.000 85.08610 77 GLY C CA 1
ATOM 3388 C C . GLY C 3 11 ? -37.39271 22.52847 -103.54212 1.000 80.29582 77 GLY C C 1
ATOM 3389 O O . GLY C 3 11 ? -36.18031 22.30717 -103.45916 1.000 81.27979 77 GLY C O 1
ATOM 3390 N N . ILE C 3 12 ? -37.89322 23.75714 -103.64071 1.000 76.22805 78 ILE C N 1
ATOM 3391 C CA . ILE C 3 12 ? -37.03877 24.92904 -103.74237 1.000 72.55568 78 ILE C CA 1
ATOM 3392 C C . ILE C 3 12 ? -36.33178 25.19088 -102.41531 1.000 67.58791 78 ILE C C 1
ATOM 3393 O O . ILE C 3 12 ? -36.92555 25.09610 -101.32910 1.000 65.86770 78 ILE C O 1
ATOM 3398 N N . ARG C 3 13 ? -35.04813 25.54750 -102.50194 1.000 65.57666 79 ARG C N 1
ATOM 3399 C CA . ARG C 3 13 ? -34.27680 25.99675 -101.34954 1.000 63.04936 79 ARG C CA 1
ATOM 3400 C C . ARG C 3 13 ? -33.55798 27.31215 -101.62469 1.000 64.47360 79 ARG C C 1
ATOM 3401 O O . ARG C 3 13 ? -32.78462 27.77230 -100.77378 1.000 62.32838 79 ARG C O 1
ATOM 3409 N N . IL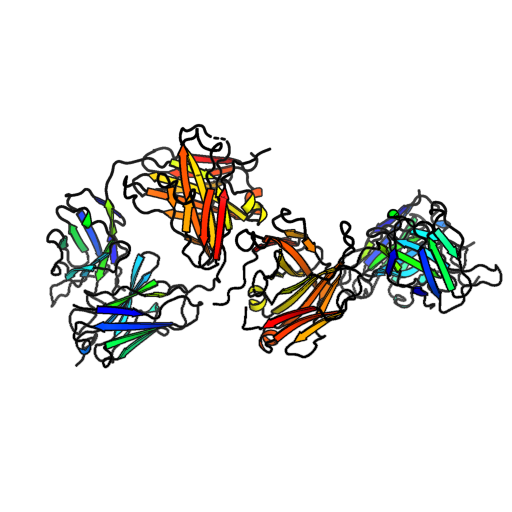E C 3 14 ? -33.79346 27.92024 -102.78714 1.000 67.86246 80 ILE C N 1
ATOM 3410 C CA . ILE C 3 14 ? -33.25956 29.23048 -103.13273 1.000 70.49392 80 ILE C CA 1
ATOM 3411 C C . ILE C 3 14 ? -34.36990 30.00043 -103.83578 1.000 71.20015 80 ILE C C 1
ATOM 3412 O O . ILE C 3 14 ? -34.73091 29.67373 -104.97194 1.000 71.39000 80 ILE C O 1
ATOM 3417 N N . GLU C 3 15 ? -34.91597 31.01158 -103.16480 1.000 72.44698 81 GLU C N 1
ATOM 3418 C CA . GLU C 3 15 ? -35.91643 31.86451 -103.78859 1.000 76.90090 81 GLU C CA 1
ATOM 3419 C C . GLU C 3 15 ? -35.26374 32.79758 -104.80265 1.000 87.63554 81 GLU C C 1
ATOM 3420 O O . GLU C 3 15 ? -34.09939 33.18445 -104.66736 1.000 88.61293 81 GLU C O 1
ATOM 3426 N N . ASP C 3 16 ? -36.03091 33.15795 -105.82706 1.000 43.95623 82 ASP C N 1
ATOM 3427 C CA . ASP C 3 16 ? -35.55616 34.06656 -106.86550 1.000 52.24154 82 ASP C CA 1
ATOM 3428 C C . ASP C 3 16 ? -35.26703 35.45466 -106.30343 1.000 56.96463 82 ASP C C 1
ATOM 3429 O O . ASP C 3 16 ? -34.11970 35.90331 -106.29259 1.000 59.66454 82 ASP C O 1
ATOM 3434 N N . ASP D 1 1 ? -14.63802 -0.65763 -12.02557 1.000 56.44469 1 ASP D N 1
ATOM 3435 C CA . ASP D 1 1 ? -13.70897 -1.62315 -11.44804 1.000 57.53391 1 ASP D CA 1
ATOM 3436 C C . ASP D 1 1 ? -12.50790 -0.92564 -10.81856 1.000 57.83885 1 ASP D C 1
ATOM 3437 O O . ASP D 1 1 ? -12.36842 0.29596 -10.91064 1.000 58.36496 1 ASP D O 1
ATOM 3442 N N . ILE D 1 2 ? -11.64213 -1.70998 -10.17893 1.000 56.78429 2 ILE D N 1
ATOM 3443 C CA . ILE D 1 2 ? -10.47132 -1.15372 -9.50994 1.000 55.70749 2 ILE D CA 1
ATOM 3444 C C . ILE D 1 2 ? -9.45498 -0.72815 -10.56072 1.000 53.23828 2 ILE D C 1
ATOM 3445 O O . ILE D 1 2 ? -8.94272 -1.55674 -11.32140 1.000 53.30054 2 ILE D O 1
ATOM 3450 N N . VAL D 1 3 ? -9.15654 0.56467 -10.60547 1.000 50.89438 3 VAL D N 1
ATOM 3451 C CA . VAL D 1 3 ? -8.19537 1.10419 -11.55910 1.000 49.47057 3 VAL D CA 1
ATOM 3452 C C . VAL D 1 3 ? -6.81990 1.13617 -10.90814 1.000 51.76472 3 VAL D C 1
ATOM 3453 O O . VAL D 1 3 ? -6.66304 1.63043 -9.78511 1.000 52.37313 3 VAL D O 1
ATOM 3457 N N . MET D 1 4 ? -5.82402 0.60497 -11.61058 1.000 52.73025 4 MET D N 1
ATOM 3458 C CA . MET D 1 4 ? -4.44856 0.58280 -11.13478 1.000 54.06634 4 MET D CA 1
ATOM 3459 C C . MET D 1 4 ? -3.64880 1.66061 -11.85301 1.000 50.93564 4 MET D C 1
ATOM 3460 O O . MET D 1 4 ? -3.72549 1.78323 -13.08046 1.000 42.26324 4 MET D O 1
ATOM 3465 N N . THR D 1 5 ? -2.88128 2.43318 -11.08816 1.000 48.41243 5 THR D N 1
ATOM 3466 C CA . THR D 1 5 ? -2.08042 3.52430 -11.62684 1.000 46.53906 5 THR D CA 1
ATOM 3467 C C . THR D 1 5 ? -0.64224 3.36848 -11.15736 1.000 46.81762 5 THR D C 1
ATOM 3468 O O . THR D 1 5 ? -0.38843 3.25178 -9.95413 1.000 46.04453 5 THR D O 1
ATOM 3472 N N . GLN D 1 6 ? 0.29269 3.36553 -12.10304 1.000 49.13577 6 GLN D N 1
ATOM 3473 C CA . GLN D 1 6 ? 1.71308 3.26882 -11.80088 1.000 55.11670 6 GLN D CA 1
ATOM 3474 C C . GLN D 1 6 ? 2.39969 4.59815 -12.07088 1.000 63.70165 6 GLN D C 1
ATOM 3475 O O . GLN D 1 6 ? 2.04388 5.31421 -13.01074 1.000 62.83035 6 GLN D O 1
ATOM 3481 N N . SER D 1 7 ? 3.39193 4.91849 -11.24150 1.000 74.66685 7 SER D N 1
ATOM 3482 C CA . SER D 1 7 ? 4.11895 6.16433 -11.34302 1.000 82.71182 7 SER D CA 1
ATOM 3483 C C . SER D 1 7 ? 5.57126 5.93171 -10.93924 1.000 95.93795 7 SER D C 1
ATOM 3484 O O . SER D 1 7 ? 5.82967 5.27484 -9.91824 1.000 103.18323 7 SER D O 1
ATOM 3487 N N . PRO D 1 8 ? 6.53763 6.44931 -11.71704 1.000 99.89007 8 PRO D N 1
ATOM 3488 C CA . PRO D 1 8 ? 6.25568 7.11583 -12.98885 1.000 97.32706 8 PRO D CA 1
ATOM 3489 C C . PRO D 1 8 ? 6.28048 6.14465 -14.16900 1.000 91.69771 8 PRO D C 1
ATOM 3490 O O . PRO D 1 8 ? 6.61879 4.97389 -13.98823 1.000 91.77713 8 PRO D O 1
ATOM 3494 N N . SER D 1 9 ? 5.92367 6.63301 -15.35949 1.000 92.08820 9 SER D N 1
ATOM 3495 C CA . SER D 1 9 ? 5.87464 5.76664 -16.53346 1.000 90.89404 9 SER D CA 1
ATOM 3496 C C . SER D 1 9 ? 7.26215 5.24783 -16.89862 1.000 81.91093 9 SER D C 1
ATOM 3497 O O . SER D 1 9 ? 7.40889 4.09555 -17.32218 1.000 40.91541 9 SER D O 1
ATOM 3500 N N . SER D 1 10 ? 8.28957 6.07795 -16.73867 1.000 66.77778 10 SER D N 1
ATOM 3501 C CA . SER D 1 10 ? 9.66603 5.68234 -16.99468 1.000 51.17027 10 SER D CA 1
ATOM 3502 C C . SER D 1 10 ? 10.51428 6.03018 -15.78091 1.000 46.25632 10 SER D C 1
ATOM 3503 O O . SER D 1 10 ? 10.23247 6.99343 -15.06349 1.000 43.72320 10 SER D O 1
ATOM 3506 N N . LEU D 1 11 ? 11.55927 5.23885 -15.55348 1.000 42.34038 11 LEU D N 1
ATOM 3507 C CA . LEU D 1 11 ? 12.38667 5.39102 -14.36027 1.000 42.94523 11 LEU D CA 1
ATOM 3508 C C . LEU D 1 11 ? 13.84693 5.21805 -14.75373 1.000 59.29733 11 LEU D C 1
ATOM 3509 O O . LEU D 1 11 ? 14.28850 4.10044 -15.04017 1.000 43.85472 11 LEU D O 1
ATOM 3514 N N . ALA D 1 12 ? 14.58931 6.32306 -14.77079 1.000 57.47668 12 ALA D N 1
ATOM 3515 C CA . ALA D 1 12 ? 16.01483 6.28760 -15.06527 1.000 54.50244 12 ALA D CA 1
ATOM 3516 C C . ALA D 1 12 ? 16.78854 5.85792 -13.82594 1.000 52.54696 12 ALA D C 1
ATOM 3517 O O . ALA D 1 12 ? 16.54472 6.36480 -12.72603 1.000 51.46445 12 ALA D O 1
ATOM 3519 N N . MET D 1 13 ? 17.72739 4.92988 -14.00492 1.000 52.12437 13 MET D N 1
ATOM 3520 C CA . MET D 1 13 ? 18.45864 4.35753 -12.88490 1.000 52.30030 13 MET D CA 1
ATOM 3521 C C . MET D 1 13 ? 19.92845 4.19258 -13.24385 1.000 51.26832 13 MET D C 1
ATOM 3522 O O . MET D 1 13 ? 20.30099 4.09120 -14.41581 1.000 50.56343 13 MET D O 1
ATOM 3527 N N . SER D 1 14 ? 20.75956 4.15972 -12.20658 1.000 51.23546 14 SER D N 1
ATOM 3528 C CA . SER D 1 14 ? 22.16466 3.80440 -12.31811 1.000 52.42581 14 SER D CA 1
ATOM 3529 C C . SER D 1 14 ? 22.39864 2.46407 -11.63366 1.000 53.16610 14 SER D C 1
ATOM 3530 O O . SER D 1 14 ? 21.68065 2.09282 -10.70064 1.000 52.67715 14 SER D O 1
ATOM 3533 N N . VAL D 1 15 ? 23.40788 1.73697 -12.10872 1.000 53.74438 15 VAL D N 1
ATOM 3534 C CA . VAL D 1 15 ? 23.69225 0.40758 -11.57874 1.000 51.42737 15 VAL D CA 1
ATOM 3535 C C . VAL D 1 15 ? 24.14841 0.53279 -10.13136 1.000 68.52196 15 VAL D C 1
ATOM 3536 O O . VAL D 1 15 ? 25.14365 1.20298 -9.83299 1.000 52.72617 15 VAL D O 1
ATOM 3540 N N . GLY D 1 16 ? 23.41771 -0.11129 -9.22447 1.000 67.35746 16 GLY D N 1
ATOM 3541 C CA . GLY D 1 16 ? 23.76825 -0.12317 -7.82082 1.000 67.25989 16 GLY D CA 1
ATOM 3542 C C . GLY D 1 16 ? 23.02222 0.86486 -6.95100 1.000 67.42790 16 GLY D C 1
ATOM 3543 O O . GLY D 1 16 ? 23.24685 0.87903 -5.73457 1.000 67.90623 16 GLY D O 1
ATOM 3544 N N . GLN D 1 17 ? 22.14716 1.68520 -7.52350 1.000 63.87725 17 GLN D N 1
ATOM 3545 C CA . GLN D 1 17 ? 21.40244 2.67855 -6.76474 1.000 62.80235 17 GLN D CA 1
ATOM 3546 C C . GLN D 1 17 ? 20.03352 2.13534 -6.37091 1.000 60.83892 17 GLN D C 1
ATOM 3547 O O . GLN D 1 17 ? 19.51017 1.19845 -6.97919 1.000 61.83872 17 GLN D O 1
ATOM 3553 N N . LYS D 1 18 ? 19.45609 2.73813 -5.33425 1.000 57.19404 18 LYS D N 1
ATOM 3554 C CA . LYS D 1 18 ? 18.11729 2.35419 -4.91075 1.000 54.03787 18 LYS D CA 1
ATOM 3555 C C . LYS D 1 18 ? 17.08392 2.86162 -5.90733 1.000 53.21599 18 LYS D C 1
ATOM 3556 O O . LYS D 1 18 ? 17.13640 4.01053 -6.35507 1.000 53.15461 18 LYS D O 1
ATOM 3562 N N . VAL D 1 19 ? 16.14158 1.99176 -6.25671 1.000 52.16154 19 VAL D N 1
ATOM 3563 C CA . VAL D 1 19 ? 15.10431 2.29333 -7.23290 1.000 47.92161 19 VAL D CA 1
ATOM 3564 C C . VAL D 1 19 ? 13.75363 1.98837 -6.60428 1.000 47.85034 19 VAL D C 1
ATOM 3565 O O . VAL D 1 19 ? 13.54231 0.88800 -6.08369 1.000 58.39144 19 VAL D O 1
ATOM 3569 N N . THR D 1 20 ? 12.84603 2.96107 -6.64593 1.000 61.53406 20 THR D N 1
ATOM 3570 C CA . THR D 1 20 ? 11.51428 2.82350 -6.07203 1.000 60.61938 20 THR D CA 1
ATOM 3571 C C . THR D 1 20 ? 10.46639 3.08427 -7.14401 1.000 58.72154 20 THR D C 1
ATOM 3572 O O . THR D 1 20 ? 10.53588 4.09028 -7.85857 1.000 45.28559 20 THR D O 1
ATOM 3576 N N . MET D 1 21 ? 9.51174 2.16689 -7.26012 1.000 58.69171 21 MET D N 1
ATOM 3577 C CA . MET D 1 21 ? 8.35809 2.31050 -8.13171 1.000 57.55878 21 MET D CA 1
ATOM 3578 C C . MET D 1 21 ? 7.09438 2.40515 -7.28969 1.000 58.97614 21 MET D C 1
ATOM 3579 O O . MET D 1 21 ? 7.04424 1.93407 -6.1507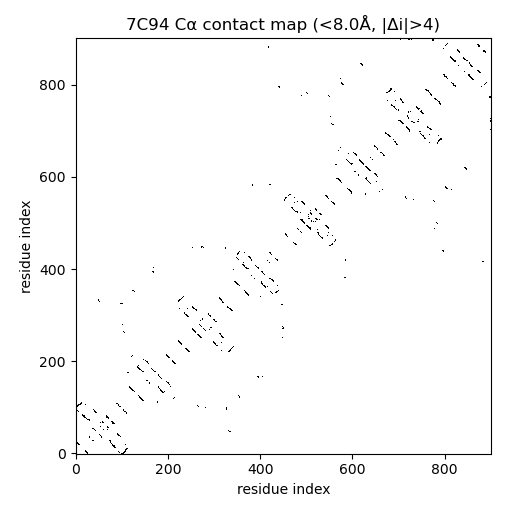8 1.000 61.46027 21 MET D O 1
ATOM 3584 N N . ASN D 1 22 ? 6.06686 3.02247 -7.86242 1.000 57.50647 22 ASN D N 1
ATOM 3585 C CA . ASN D 1 22 ? 4.81575 3.24879 -7.15858 1.000 57.85708 22 ASN D CA 1
ATOM 3586 C C . ASN D 1 22 ? 3.65797 2.61237 -7.91353 1.000 56.68848 22 ASN D C 1
ATOM 3587 O O . ASN D 1 22 ? 3.66917 2.51722 -9.14477 1.000 55.87976 22 ASN D O 1
ATOM 3592 N N . CYS D 1 23 ? 2.65799 2.17544 -7.15195 1.000 56.73870 23 CYS D N 1
ATOM 3593 C CA . CYS D 1 23 ? 1.45510 1.55273 -7.69658 1.000 55.51102 23 CYS D CA 1
ATOM 3594 C C . CYS D 1 23 ? 0.28031 2.01081 -6.84663 1.000 55.15932 23 CYS D C 1
ATOM 3595 O O . CYS D 1 23 ? 0.18720 1.64760 -5.66974 1.000 56.48564 23 CYS D O 1
ATOM 3598 N N . LYS D 1 24 ? -0.60934 2.80476 -7.43315 1.000 52.93926 24 LYS D N 1
ATOM 3599 C CA . LYS D 1 24 ? -1.73917 3.37369 -6.71535 1.000 52.77440 24 LYS D CA 1
ATOM 3600 C C . LYS D 1 24 ? -3.01996 2.64537 -7.09692 1.000 52.96162 24 LYS D C 1
ATOM 3601 O O . LYS D 1 24 ? -3.26165 2.36426 -8.27531 1.000 44.38281 24 LYS D O 1
ATOM 3607 N N . SER D 1 25 ? -3.83428 2.34137 -6.09242 1.000 45.66686 25 SER D N 1
ATOM 3608 C CA . SER D 1 25 ? -5.09364 1.63926 -6.27806 1.000 46.03335 25 SER D CA 1
ATOM 3609 C C . SER D 1 25 ? -6.25701 2.59710 -6.06273 1.000 65.75537 25 SER D C 1
ATOM 3610 O O . SER D 1 25 ? -6.18399 3.49983 -5.22283 1.000 68.72626 25 SER D O 1
ATOM 3613 N N . SER D 1 26 ? -7.32889 2.40060 -6.83358 1.000 62.07846 26 SER D N 1
ATOM 3614 C CA . SER D 1 26 ? -8.52529 3.21470 -6.64874 1.000 57.63758 26 SER D CA 1
ATOM 3615 C C . SER D 1 26 ? -9.24078 2.85004 -5.35432 1.000 57.54077 26 SER D C 1
ATOM 3616 O O . SER D 1 26 ? -9.71380 3.73254 -4.62899 1.000 54.29985 26 SER D O 1
ATOM 3619 N N . GLN D 1 27 ? -9.32879 1.56014 -5.04920 1.000 60.92183 27 GLN D N 1
ATOM 3620 C CA . GLN D 1 27 ? -9.92736 1.07275 -3.81694 1.000 64.87654 27 GLN D CA 1
ATOM 3621 C C . GLN D 1 27 ? -8.84758 0.57172 -2.86800 1.000 71.03313 27 GLN D C 1
ATOM 3622 O O . GLN D 1 27 ? -7.68017 0.41389 -3.23415 1.000 75.41878 27 GLN D O 1
ATOM 3628 N N . SER D 1 28 ? -9.25889 0.31921 -1.62917 1.000 71.13735 28 SER D N 1
ATOM 3629 C CA . SER D 1 28 ? -8.37704 -0.28990 -0.64366 1.000 71.45287 28 SER D CA 1
ATOM 3630 C C . SER D 1 28 ? -8.26803 -1.78137 -0.92746 1.000 70.71655 28 SER D C 1
ATOM 3631 O O . SER D 1 28 ? -9.27876 -2.49275 -0.93925 1.000 71.56766 28 SER D O 1
ATOM 3634 N N . LEU D 1 29 ? -7.04820 -2.25210 -1.16511 1.000 67.22785 29 LEU D N 1
ATOM 3635 C CA . LEU D 1 29 ? -6.79741 -3.66506 -1.40234 1.000 65.95482 29 LEU D CA 1
ATOM 3636 C C . LEU D 1 29 ? -6.51598 -4.43137 -0.11691 1.000 68.17595 29 LEU D C 1
ATOM 3637 O O . LEU D 1 29 ? -6.05742 -5.57583 -0.17991 1.000 69.53181 29 LEU D O 1
ATOM 3642 N N . LEU D 1 30 ? -6.78008 -3.83031 1.03964 1.000 68.32498 30 LEU D N 1
ATOM 3643 C CA . LEU D 1 30 ? -6.53828 -4.45972 2.32995 1.000 69.97269 30 LEU D CA 1
ATOM 3644 C C . LEU D 1 30 ? -7.82150 -5.10412 2.83679 1.000 74.39301 30 LEU D C 1
ATOM 3645 O O . LEU D 1 30 ? -8.86563 -4.44762 2.90850 1.000 76.18704 30 LEU D O 1
ATOM 3650 N N . ASN D 1 31 ? -7.73996 -6.38554 3.18381 1.000 76.59840 31 ASN D N 1
ATOM 3651 C CA . ASN D 1 31 ? -8.85510 -7.09434 3.79392 1.000 79.12870 31 ASN D CA 1
ATOM 3652 C C . ASN D 1 31 ? -8.78446 -6.94518 5.30830 1.000 80.03976 31 ASN D C 1
ATOM 3653 O O . ASN D 1 31 ? -7.71238 -7.06608 5.90627 1.000 80.77079 31 ASN D O 1
ATOM 3658 N N . SER D 1 32 ? -9.93776 -6.67628 5.92420 1.000 79.78586 32 SER D N 1
ATOM 3659 C CA . SER D 1 32 ? -9.97979 -6.47530 7.36991 1.000 81.08380 32 SER D CA 1
ATOM 3660 C C . SER D 1 32 ? -9.68519 -7.77155 8.11685 1.000 82.62264 32 SER D C 1
ATOM 3661 O O . SER D 1 32 ? -8.80872 -7.81342 8.98858 1.000 83.94710 32 SER D O 1
ATOM 3664 N N . SER D 1 33 ? -10.41102 -8.84320 7.78740 1.000 82.52181 33 SER D N 1
ATOM 3665 C CA . SER D 1 33 ? -10.23217 -10.11437 8.47965 1.000 83.23961 33 SER D CA 1
ATOM 3666 C C . SER D 1 33 ? -8.93695 -10.81761 8.09207 1.000 84.08094 33 SER D C 1
ATOM 3667 O O . SER D 1 33 ? -8.46068 -11.66807 8.85138 1.000 83.48073 33 SER D O 1
ATOM 3670 N N . ASN D 1 34 ? -8.36020 -10.49149 6.93459 1.000 86.24754 34 ASN D N 1
ATOM 3671 C CA . ASN D 1 34 ? -7.08317 -11.07121 6.53430 1.000 89.23150 34 ASN D CA 1
ATOM 3672 C C . ASN D 1 34 ? -5.89502 -10.20233 6.92128 1.000 92.59148 34 ASN D C 1
ATOM 3673 O O . ASN D 1 34 ? -4.80748 -10.73397 7.17538 1.000 96.27216 34 ASN D O 1
ATOM 3678 N N . GLN D 1 35 ? -6.08399 -8.88163 6.96765 1.000 91.72781 35 GLN D N 1
ATOM 3679 C CA . GLN D 1 35 ? -5.01507 -7.92626 7.26862 1.000 91.16098 35 GLN D CA 1
ATOM 3680 C C . GLN D 1 35 ? -3.83648 -8.09581 6.31033 1.000 90.35343 35 GLN D C 1
ATOM 3681 O O . GLN D 1 35 ? -2.66942 -8.01894 6.70284 1.000 91.58484 35 GLN D O 1
ATOM 3687 N N . LYS D 1 36 ? -4.14785 -8.33070 5.03798 1.000 88.47130 36 LYS D N 1
ATOM 3688 C CA . LYS D 1 36 ? -3.14036 -8.43625 3.99570 1.000 85.53196 36 LYS D CA 1
ATOM 3689 C C . LYS D 1 36 ? -3.69775 -7.84268 2.71135 1.000 82.65609 36 LYS D C 1
ATOM 3690 O O . LYS D 1 36 ? -4.91291 -7.76113 2.51562 1.000 85.98362 36 LYS D O 1
ATOM 3696 N N . ASN D 1 37 ? -2.79039 -7.42779 1.83311 1.000 75.21098 37 ASN D N 1
ATOM 3697 C CA . ASN D 1 37 ? -3.14728 -6.69777 0.62470 1.000 75.22887 37 ASN D CA 1
ATOM 3698 C C . ASN D 1 37 ? -3.06237 -7.61196 -0.58950 1.000 73.67575 37 ASN D C 1
ATOM 3699 O O . ASN D 1 37 ? -2.07146 -8.32739 -0.76997 1.000 74.00163 37 ASN D O 1
ATOM 3704 N N . TYR D 1 38 ? -4.10070 -7.57291 -1.42207 1.000 69.85587 38 TYR D N 1
ATOM 3705 C CA . TYR D 1 38 ? -4.20045 -8.43637 -2.59791 1.000 67.42010 38 TYR D CA 1
ATOM 3706 C C . TYR D 1 38 ? -3.56109 -7.72970 -3.79499 1.000 63.39510 38 TYR D C 1
ATOM 3707 O O . TYR D 1 38 ? -4.21795 -7.32933 -4.75702 1.000 62.38275 38 TYR D O 1
ATOM 3716 N N . LEU D 1 39 ? -2.24002 -7.57845 -3.71440 1.000 46.36488 39 LEU D N 1
ATOM 3717 C CA . LEU D 1 39 ? -1.47688 -6.86418 -4.73036 1.000 45.02948 39 LEU D CA 1
ATOM 3718 C C . LEU D 1 39 ? -0.22471 -7.65950 -5.06336 1.000 45.59081 39 LEU D C 1
ATOM 3719 O O . LEU D 1 39 ? 0.48152 -8.11645 -4.15984 1.000 45.98650 39 LEU D O 1
ATOM 3724 N N . ALA D 1 40 ? 0.04917 -7.81834 -6.35649 1.000 46.20547 40 ALA D N 1
ATOM 3725 C CA . ALA D 1 40 ? 1.21029 -8.55963 -6.82229 1.000 46.28027 40 ALA D CA 1
ATOM 3726 C C . ALA D 1 40 ? 2.00935 -7.71416 -7.80345 1.000 47.58857 40 ALA D C 1
ATOM 3727 O O . ALA D 1 40 ? 1.46196 -6.85062 -8.49359 1.000 48.43477 40 ALA D O 1
ATOM 3729 N N . TRP D 1 41 ? 3.31336 -7.97418 -7.85783 1.000 48.59749 41 TRP D N 1
ATOM 3730 C CA . TRP D 1 41 ? 4.22353 -7.29466 -8.76910 1.000 47.41390 41 TRP D CA 1
ATOM 3731 C C . TRP D 1 41 ? 4.74486 -8.27302 -9.81362 1.000 47.57441 41 TRP D C 1
ATOM 3732 O O . TRP D 1 41 ? 5.04439 -9.42997 -9.50076 1.000 48.64674 41 TRP D O 1
ATOM 3743 N N . TYR D 1 42 ? 4.85994 -7.79939 -11.05346 1.000 44.24683 42 TYR D N 1
ATOM 3744 C CA . TYR D 1 42 ? 5.32165 -8.61612 -12.16537 1.000 40.65840 42 TYR D CA 1
ATOM 3745 C C . TYR D 1 42 ? 6.46486 -7.91757 -12.88647 1.000 40.44414 42 TYR D C 1
ATOM 3746 O O . TYR D 1 42 ? 6.55775 -6.68745 -12.89658 1.000 41.36781 42 TYR D O 1
ATOM 3755 N N . GLN D 1 43 ? 7.33617 -8.72236 -13.48996 1.000 39.25751 43 GLN D N 1
ATOM 3756 C CA . GLN D 1 43 ? 8.45485 -8.23561 -14.28293 1.000 38.07349 43 GLN D CA 1
ATOM 3757 C C . GLN D 1 43 ? 8.39578 -8.87443 -15.66152 1.000 38.55729 43 GLN D C 1
ATOM 3758 O O . GLN D 1 43 ? 8.06273 -10.05675 -15.79000 1.000 37.30682 43 GLN D O 1
ATOM 3764 N N . GLN D 1 44 ? 8.71385 -8.09228 -16.69207 1.000 40.87381 44 GLN D N 1
ATOM 3765 C CA . GLN D 1 44 ? 8.68471 -8.58458 -18.06726 1.000 46.28961 44 GLN D CA 1
ATOM 3766 C C . GLN D 1 44 ? 9.84000 -7.96856 -18.84221 1.000 49.45923 44 GLN D C 1
ATOM 3767 O O . GLN D 1 44 ? 9.80403 -6.78112 -19.17968 1.000 51.21967 44 GLN D O 1
ATOM 3773 N N . LYS D 1 45 ? 10.85983 -8.77511 -19.12227 1.000 52.16079 45 LYS D N 1
ATOM 3774 C CA . LYS D 1 45 ? 11.90979 -8.37020 -20.03333 1.000 55.18239 45 LYS D CA 1
ATOM 3775 C C . LYS D 1 45 ? 11.37318 -8.36847 -21.46393 1.000 55.09546 45 LYS D C 1
ATOM 3776 O O . LYS D 1 45 ? 10.40509 -9.06852 -21.77443 1.000 53.93513 45 LYS D O 1
ATOM 3782 N N . PRO D 1 46 ? 11.97303 -7.57251 -22.34959 1.000 56.74020 46 PRO D N 1
ATOM 3783 C CA . PRO D 1 46 ? 11.50034 -7.53333 -23.74042 1.000 56.29655 46 PRO D CA 1
ATOM 3784 C C . PRO D 1 46 ? 11.61274 -8.89829 -24.40401 1.000 57.05862 46 PRO D C 1
ATOM 3785 O O . PRO D 1 46 ? 12.67887 -9.51715 -24.41728 1.000 58.45575 46 PRO D O 1
ATOM 3789 N N . GLY D 1 47 ? 10.49400 -9.37075 -24.94616 1.000 55.71688 47 GLY D N 1
ATOM 3790 C CA . GLY D 1 47 ? 10.47360 -10.64154 -25.63942 1.000 55.78320 47 GLY D CA 1
ATOM 3791 C C . GLY D 1 47 ? 10.23803 -11.85471 -24.76900 1.000 54.85121 47 GLY D C 1
ATOM 3792 O O . GLY D 1 47 ? 10.45978 -12.97915 -25.23238 1.000 57.01843 47 GLY D O 1
ATOM 3793 N N . GLN D 1 48 ? 9.79438 -11.67121 -23.52771 1.000 51.01393 48 GLN D N 1
ATOM 3794 C CA . GLN D 1 48 ? 9.53262 -12.77240 -22.61125 1.000 46.55401 48 GLN D CA 1
ATOM 3795 C C . GLN D 1 48 ? 8.13729 -12.61486 -22.01857 1.000 44.67183 48 GLN D C 1
ATOM 3796 O O . GLN D 1 48 ? 7.42428 -11.64449 -22.29177 1.000 45.15716 48 GLN D O 1
ATOM 3802 N N . SER D 1 49 ? 7.74946 -13.58407 -21.20293 1.000 43.07005 49 SER D N 1
ATOM 3803 C CA . SER D 1 49 ? 6.47994 -13.55917 -20.49737 1.000 41.59234 49 SER D CA 1
ATOM 3804 C C . SER D 1 49 ? 6.64507 -12.88853 -19.14081 1.000 40.72854 49 SER D C 1
ATOM 3805 O O . SER D 1 49 ? 7.75631 -12.80564 -18.60985 1.000 43.07492 49 SER D O 1
ATOM 3808 N N . PRO D 1 50 ? 5.55988 -12.37712 -18.55741 1.000 38.25812 50 PRO D N 1
ATOM 3809 C CA . PRO D 1 50 ? 5.67038 -11.73659 -17.24150 1.000 36.38328 50 PRO D CA 1
ATOM 3810 C C . PRO D 1 50 ? 6.15901 -12.70848 -16.17745 1.000 33.56139 50 PRO D C 1
ATOM 3811 O O . PRO D 1 50 ? 5.85637 -13.90319 -16.20397 1.000 32.70668 50 PRO D O 1
ATOM 3815 N N . LYS D 1 51 ? 6.92725 -12.17399 -15.23193 1.000 31.24191 51 LYS D N 1
ATOM 3816 C CA . LYS D 1 51 ? 7.53585 -12.95346 -14.16180 1.000 30.33211 51 LYS D CA 1
ATOM 3817 C C . LYS D 1 51 ? 7.09852 -12.37122 -12.82633 1.000 36.02511 51 LYS D C 1
ATOM 3818 O O . LYS D 1 51 ? 7.36193 -11.19778 -12.54279 1.000 36.67518 51 LYS D O 1
ATOM 3824 N N . LEU D 1 52 ? 6.43185 -13.18648 -12.01236 1.000 36.72856 52 LEU D N 1
ATOM 3825 C CA . LEU D 1 52 ? 5.97998 -12.72829 -10.70552 1.000 37.84065 52 LEU D CA 1
ATOM 3826 C C . LEU D 1 52 ? 7.16720 -12.52140 -9.77391 1.000 38.97562 52 LEU D C 1
ATOM 3827 O O . LEU D 1 52 ? 8.01565 -13.40586 -9.62379 1.000 39.26657 52 LEU D O 1
ATOM 3832 N N . LEU D 1 53 ? 7.22187 -11.35015 -9.14203 1.000 38.99046 53 LEU D N 1
ATOM 3833 C CA . LEU D 1 53 ? 8.25262 -11.03544 -8.16215 1.000 40.71039 53 LEU D CA 1
ATOM 3834 C C . LEU D 1 53 ? 7.70739 -11.07237 -6.74081 1.000 41.82890 53 LEU D C 1
ATOM 3835 O O . LEU D 1 53 ? 8.14379 -11.88838 -5.92416 1.000 41.66124 53 LEU D O 1
ATOM 3840 N N . VAL D 1 54 ? 6.75227 -10.20099 -6.42982 1.000 43.44186 54 VAL D N 1
ATOM 3841 C CA . VAL D 1 54 ? 6.19506 -10.05736 -5.09174 1.000 45.15003 54 VAL D CA 1
ATOM 3842 C C . VAL D 1 54 ? 4.68798 -10.24348 -5.17995 1.000 45.53130 54 VAL D C 1
ATOM 3843 O O . VAL D 1 54 ? 4.03976 -9.66836 -6.06073 1.000 41.30201 54 VAL D O 1
ATOM 3847 N N . TYR D 1 55 ? 4.13601 -11.05401 -4.28131 1.000 50.23553 55 TYR D N 1
ATOM 3848 C CA . TYR D 1 55 ? 2.69611 -11.19281 -4.13756 1.000 53.92143 55 TYR D CA 1
ATOM 3849 C C . TYR D 1 55 ? 2.30608 -10.88400 -2.69831 1.000 37.32105 55 TYR D C 1
ATOM 3850 O O . TYR D 1 55 ? 3.14596 -10.88129 -1.79477 1.000 37.86120 55 TYR D O 1
ATOM 3859 N N . PHE D 1 56 ? 1.01785 -10.61930 -2.49618 1.000 37.73936 56 PHE D N 1
ATOM 3860 C CA . PHE D 1 56 ? 0.48305 -10.23389 -1.19229 1.000 38.88986 56 PHE D CA 1
ATOM 3861 C C . PHE D 1 56 ? 1.26876 -9.05752 -0.61037 1.000 46.26618 56 PHE D C 1
ATOM 3862 O O . PHE D 1 56 ? 1.82491 -9.11998 0.48840 1.000 48.37158 56 PHE D O 1
ATOM 3870 N N . ALA D 1 57 ? 1.32332 -7.98332 -1.40345 1.000 45.04370 57 ALA D N 1
ATOM 3871 C CA . ALA D 1 57 ? 1.93484 -6.70610 -1.04110 1.000 43.85934 57 ALA D CA 1
ATOM 3872 C C . ALA D 1 57 ? 3.44928 -6.78821 -0.87574 1.000 44.94950 57 ALA D C 1
ATOM 3873 O O . ALA D 1 57 ? 4.18394 -6.05287 -1.54340 1.000 44.06205 57 ALA D O 1
ATOM 3875 N N . SER D 1 58 ? 3.93135 -7.66562 0.00889 1.000 46.70673 58 SER D N 1
ATOM 3876 C CA . SER D 1 58 ? 5.34798 -7.70288 0.34720 1.000 47.94024 58 SER D CA 1
ATOM 3877 C C . SER D 1 58 ? 5.98768 -9.08462 0.30137 1.000 49.14866 58 SER D C 1
ATOM 3878 O O . SER D 1 58 ? 7.22094 -9.16396 0.33187 1.000 49.79189 58 SER D O 1
ATOM 3881 N N . THR D 1 59 ? 5.21222 -10.16446 0.23632 1.000 50.90700 59 THR D N 1
ATOM 3882 C CA . THR D 1 59 ? 5.80194 -11.49608 0.16922 1.000 51.81159 59 THR D CA 1
ATOM 3883 C C . THR D 1 59 ? 6.45159 -11.70692 -1.19444 1.000 50.84723 59 THR D C 1
ATOM 3884 O O . THR D 1 59 ? 5.85929 -11.39483 -2.23129 1.000 49.22207 59 THR D O 1
ATOM 3888 N N . ARG D 1 60 ? 7.67173 -12.23671 -1.19193 1.000 48.98963 60 ARG D N 1
ATOM 3889 C CA . ARG D 1 60 ? 8.49550 -12.34000 -2.38951 1.000 47.00838 60 ARG D CA 1
ATOM 3890 C C . ARG D 1 60 ? 8.60437 -13.79427 -2.82920 1.000 47.13342 60 ARG D C 1
ATOM 3891 O O . ARG D 1 60 ? 8.83626 -14.68260 -2.00217 1.000 49.23854 60 ARG D O 1
ATOM 3899 N N . GLU D 1 61 ? 8.44077 -14.02785 -4.12981 1.000 45.25387 61 GLU D N 1
ATOM 3900 C CA . GLU D 1 61 ? 8.49770 -15.37468 -4.68030 1.000 44.33423 61 GLU D CA 1
ATOM 3901 C C . GLU D 1 61 ? 9.90166 -15.95581 -4.54463 1.000 44.51190 61 GLU D C 1
ATOM 3902 O O . GLU D 1 61 ? 10.90419 -15.23559 -4.56005 1.000 45.22676 61 GLU D O 1
ATOM 3908 N N . SER D 1 62 ? 9.96196 -17.27710 -4.39460 1.000 44.35010 62 SER D N 1
ATOM 3909 C CA . SER D 1 62 ? 11.24078 -17.96667 -4.29379 1.000 42.36679 62 SER D CA 1
ATOM 3910 C C . SER D 1 62 ? 12.01838 -17.85274 -5.59971 1.000 42.75156 62 SER D C 1
ATOM 3911 O O . SER D 1 62 ? 11.44799 -17.93217 -6.69107 1.000 41.69076 62 SER D O 1
ATOM 3914 N N . GLY D 1 63 ? 13.33312 -17.67422 -5.48061 1.000 42.69130 63 GLY D N 1
ATOM 3915 C CA . GLY D 1 63 ? 14.18423 -17.46209 -6.62295 1.000 36.28269 63 GLY D CA 1
ATOM 3916 C C . GLY D 1 63 ? 14.31293 -16.01741 -7.06061 1.000 45.16183 63 GLY D C 1
ATOM 3917 O O . GLY D 1 63 ? 15.20361 -15.70814 -7.86542 1.000 46.62403 63 GLY D O 1
ATOM 3918 N N . VAL D 1 64 ? 13.44596 -15.13030 -6.56763 1.000 43.93037 64 VAL D N 1
ATOM 3919 C CA . VAL D 1 64 ? 13.50447 -13.70176 -6.87205 1.000 43.38307 64 VAL D CA 1
ATOM 3920 C C . VAL D 1 64 ? 14.61098 -13.11460 -6.00424 1.000 45.06665 64 VAL D C 1
ATOM 3921 O O . VAL D 1 64 ? 14.69565 -13.43445 -4.80890 1.000 46.77957 64 VAL D O 1
ATOM 3925 N N . PRO D 1 65 ? 15.48165 -12.26856 -6.55729 1.000 45.14151 65 PRO D N 1
ATOM 3926 C CA . PRO D 1 65 ? 16.59807 -11.72656 -5.77555 1.000 46.99166 65 PRO D CA 1
ATOM 3927 C C . PRO D 1 65 ? 16.11532 -10.95536 -4.55745 1.000 49.52665 65 PRO D C 1
ATOM 3928 O O . PRO D 1 65 ? 14.98641 -10.46231 -4.50122 1.000 50.92047 65 PRO D O 1
ATOM 3932 N N . ASP D 1 66 ? 16.99818 -10.86925 -3.56145 1.000 50.95253 66 ASP D N 1
ATOM 3933 C CA . ASP D 1 66 ? 16.69760 -10.15539 -2.32802 1.000 52.03301 66 ASP D CA 1
ATOM 3934 C C . ASP D 1 66 ? 16.69702 -8.64454 -2.50341 1.000 49.87457 66 ASP D C 1
ATOM 3935 O O . ASP D 1 66 ? 16.29653 -7.93390 -1.57575 1.000 50.24139 66 ASP D O 1
ATOM 3940 N N . ARG D 1 67 ? 17.14075 -8.13676 -3.65530 1.000 46.91962 67 ARG D N 1
ATOM 3941 C CA . ARG D 1 67 ? 17.12031 -6.69539 -3.87383 1.000 45.43808 67 ARG D CA 1
ATOM 3942 C C . ARG D 1 67 ? 15.69998 -6.17548 -4.04464 1.000 45.12558 67 ARG D C 1
ATOM 3943 O O . ARG D 1 67 ? 15.41339 -5.02998 -3.67903 1.000 45.92327 67 ARG D O 1
ATOM 3951 N N . PHE D 1 68 ? 14.80406 -6.99226 -4.59224 1.000 43.85875 68 PHE D N 1
ATOM 3952 C CA . PHE D 1 68 ? 13.40664 -6.60670 -4.73189 1.000 42.91595 68 PHE D CA 1
ATOM 3953 C C . PHE D 1 68 ? 12.71456 -6.72770 -3.38102 1.000 43.48075 68 PHE D C 1
ATOM 3954 O O . PHE D 1 68 ? 12.73574 -7.79569 -2.76044 1.000 43.53547 68 PHE D O 1
ATOM 3962 N N . ILE D 1 69 ? 12.11219 -5.63385 -2.91955 1.000 44.00860 69 ILE D N 1
ATOM 3963 C CA . ILE D 1 69 ? 11.39085 -5.60908 -1.65205 1.000 45.54516 69 ILE D CA 1
ATOM 3964 C C . ILE D 1 69 ? 10.04529 -4.93816 -1.88540 1.000 47.82517 69 ILE D C 1
ATOM 3965 O O . ILE D 1 69 ? 9.99176 -3.75652 -2.24758 1.000 49.00623 69 ILE D O 1
ATOM 3970 N N . GLY D 1 70 ? 8.96397 -5.68915 -1.68552 1.000 46.33890 70 GLY D N 1
ATOM 3971 C CA . GLY D 1 70 ? 7.63793 -5.11544 -1.79052 1.000 47.08917 70 GLY D CA 1
ATOM 3972 C C . GLY D 1 70 ? 7.21045 -4.43877 -0.50123 1.000 50.78794 70 GLY D C 1
ATOM 3973 O O . GLY D 1 70 ? 7.62653 -4.80976 0.59577 1.000 51.03014 70 GLY D O 1
ATOM 3974 N N . SER D 1 71 ? 6.36397 -3.42271 -0.64316 1.000 53.16519 71 SER D N 1
ATOM 3975 C CA . SER D 1 71 ? 5.91725 -2.64501 0.50411 1.000 56.52414 71 SER D CA 1
ATOM 3976 C C . SER D 1 71 ? 4.62793 -1.92269 0.14006 1.000 60.34736 71 SER D C 1
ATOM 3977 O O . SER D 1 71 ? 4.22748 -1.86925 -1.02520 1.000 62.13603 71 SER D O 1
ATOM 3980 N N . GLY D 1 72 ? 3.98228 -1.36767 1.15850 1.000 62.13869 72 GLY D N 1
ATOM 3981 C CA . GLY D 1 72 ? 2.75248 -0.62855 0.98027 1.000 64.72005 72 GLY D CA 1
ATOM 3982 C C . GLY D 1 72 ? 1.53264 -1.42070 1.42406 1.000 66.98250 72 GLY D C 1
ATOM 3983 O O . GLY D 1 72 ? 1.56674 -2.64223 1.59261 1.000 67.91106 72 GLY D O 1
ATOM 3984 N N . SER D 1 73 ? 0.43138 -0.69918 1.61577 1.000 69.10365 73 SER D N 1
ATOM 3985 C CA . SER D 1 73 ? -0.82309 -1.31050 2.02921 1.000 70.73844 73 SER D CA 1
ATOM 3986 C C . SER D 1 73 ? -1.96317 -0.36144 1.69362 1.000 74.69714 73 SER D C 1
ATOM 3987 O O . SER D 1 73 ? -1.75519 0.83373 1.46750 1.000 70.35833 73 SER D O 1
ATOM 3990 N N . GLY D 1 74 ? -3.17332 -0.91314 1.66157 1.000 84.62750 74 GLY D N 1
ATOM 3991 C CA . GLY D 1 74 ? -4.34433 -0.13196 1.31962 1.000 92.27758 74 GLY D CA 1
ATOM 3992 C C . GLY D 1 74 ? -4.43531 0.16456 -0.16271 1.000 92.00991 74 GLY D C 1
ATOM 3993 O O . GLY D 1 74 ? -4.58579 -0.75221 -0.97583 1.000 99.57748 74 GLY D O 1
ATOM 3994 N N . THR D 1 75 ? -4.34000 1.44349 -0.52777 1.000 80.32785 75 THR D N 1
ATOM 3995 C CA . THR D 1 75 ? -4.40361 1.87163 -1.91968 1.000 78.33161 75 THR D CA 1
ATOM 3996 C C . THR D 1 75 ? -3.08374 2.44839 -2.42174 1.000 78.22382 75 THR D C 1
ATOM 3997 O O . THR D 1 75 ? -3.05171 3.04091 -3.50530 1.000 78.07163 75 THR D O 1
ATOM 4001 N N . ASP D 1 76 ? -1.99601 2.28643 -1.66875 1.000 73.30800 76 ASP D N 1
ATOM 4002 C CA . ASP D 1 76 ? -0.67555 2.75248 -2.07635 1.000 69.06013 76 ASP D CA 1
ATOM 4003 C C . ASP D 1 76 ? 0.34308 1.64908 -1.83465 1.000 63.79985 76 ASP D C 1
ATOM 4004 O O . ASP D 1 76 ? 0.40851 1.09087 -0.73470 1.000 63.81973 76 ASP D O 1
ATOM 4009 N N . PHE D 1 77 ? 1.13802 1.34183 -2.85820 1.000 58.02966 77 PHE D N 1
ATOM 4010 C CA . PHE D 1 77 ? 2.12594 0.27635 -2.77728 1.000 53.87499 77 PHE D CA 1
ATOM 4011 C C . PHE D 1 77 ? 3.42905 0.74170 -3.41015 1.000 50.53946 77 PHE D C 1
ATOM 4012 O O . PHE D 1 77 ? 3.46910 1.73165 -4.14473 1.000 49.35718 77 PHE D O 1
ATOM 4020 N N . THR D 1 78 ? 4.50105 0.00636 -3.12013 1.000 48.56124 78 THR D N 1
ATOM 4021 C CA . THR D 1 78 ? 5.83460 0.39952 -3.55584 1.000 46.32949 78 THR D CA 1
ATOM 4022 C C . THR D 1 78 ? 6.69159 -0.83590 -3.78565 1.000 42.53162 78 THR D C 1
ATOM 4023 O O . THR D 1 78 ? 6.77893 -1.70459 -2.91316 1.000 42.83832 78 THR D O 1
ATOM 4027 N N . LEU D 1 79 ? 7.31819 -0.90794 -4.95683 1.000 40.07732 79 LEU D N 1
ATOM 4028 C CA . LEU D 1 79 ? 8.29894 -1.93929 -5.27129 1.000 39.34225 79 LEU D CA 1
ATOM 4029 C C . LEU D 1 79 ? 9.67692 -1.29314 -5.31062 1.000 39.45328 79 LEU D C 1
ATOM 4030 O O . LEU D 1 79 ? 9.91827 -0.38815 -6.11709 1.000 39.46872 79 LEU D O 1
ATOM 4035 N N . THR D 1 80 ? 10.57365 -1.75483 -4.44431 1.000 39.61181 80 THR D N 1
ATOM 4036 C CA . THR D 1 80 ? 11.89184 -1.15911 -4.29073 1.000 42.09404 80 THR D CA 1
ATOM 4037 C C . THR D 1 80 ? 12.96877 -2.14607 -4.71916 1.000 43.24077 80 THR D C 1
ATOM 4038 O O . THR D 1 80 ? 12.90070 -3.33667 -4.39554 1.000 41.70644 80 THR D O 1
ATOM 4042 N N . ILE D 1 81 ? 13.95790 -1.64352 -5.45390 1.000 45.26437 81 ILE D N 1
ATOM 4043 C CA . ILE D 1 81 ? 15.11990 -2.42153 -5.86933 1.000 46.90000 81 ILE D CA 1
ATOM 4044 C C . ILE D 1 81 ? 16.33094 -1.79420 -5.19219 1.000 48.65995 81 ILE D C 1
ATOM 4045 O O . ILE D 1 81 ? 16.83639 -0.75705 -5.63826 1.000 51.91886 81 ILE D O 1
ATOM 4050 N N . SER D 1 82 ? 16.79870 -2.41154 -4.11190 1.000 47.74282 82 SER D N 1
ATOM 4051 C CA . SER D 1 82 ? 17.99279 -1.93792 -3.42692 1.000 47.68305 82 SER D CA 1
ATOM 4052 C C . SER D 1 82 ? 19.23339 -2.41835 -4.16921 1.000 50.02030 82 SER D C 1
ATOM 4053 O O . SER D 1 82 ? 19.38270 -3.61632 -4.42822 1.000 51.26099 82 SER D O 1
ATOM 4056 N N . SER D 1 83 ? 20.12194 -1.48230 -4.50917 1.000 47.95667 83 SER D N 1
ATOM 4057 C CA . SER D 1 83 ? 21.32036 -1.77521 -5.29604 1.000 46.95819 83 SER D CA 1
ATOM 4058 C C . SER D 1 83 ? 20.94581 -2.45071 -6.61733 1.000 47.34983 83 SER D C 1
ATOM 4059 O O . SER D 1 83 ? 21.27929 -3.60914 -6.87838 1.000 47.98079 83 SER D O 1
ATOM 4062 N N . ALA D 1 84 ? 20.23806 -1.69313 -7.45174 1.000 46.74386 84 ALA D N 1
ATOM 4063 C CA . ALA D 1 84 ? 19.71179 -2.22852 -8.69968 1.000 46.08179 84 ALA D CA 1
ATOM 4064 C C . ALA D 1 84 ? 20.83773 -2.61261 -9.65176 1.000 46.46771 84 ALA D C 1
ATOM 4065 O O . ALA D 1 84 ? 21.80575 -1.86843 -9.83178 1.000 43.51233 84 ALA D O 1
ATOM 4067 N N . GLN D 1 85 ? 20.70104 -3.78459 -10.26421 1.000 49.37166 85 GLN D N 1
ATOM 4068 C CA . GLN D 1 85 ? 21.67634 -4.30681 -11.20874 1.000 51.32657 85 GLN D CA 1
ATOM 4069 C C . GLN D 1 85 ? 21.17135 -4.14361 -12.63843 1.000 52.39818 85 GLN D C 1
ATOM 4070 O O . GLN D 1 85 ? 19.99268 -3.87999 -12.88523 1.000 52.85053 85 GLN D O 1
ATOM 4076 N N . ALA D 1 86 ? 22.09185 -4.31368 -13.59102 1.000 54.31281 86 ALA D N 1
ATOM 4077 C CA . ALA D 1 86 ? 21.74482 -4.15934 -14.99964 1.000 54.03737 86 ALA D CA 1
ATOM 4078 C C . ALA D 1 86 ? 20.74528 -5.20750 -15.46716 1.000 55.08349 86 ALA D C 1
ATOM 4079 O O . ALA D 1 86 ? 20.02746 -4.97138 -16.44455 1.000 54.55399 86 ALA D O 1
ATOM 4081 N N . GLU D 1 87 ? 20.68016 -6.35461 -14.79438 1.000 57.33018 87 GLU D N 1
ATOM 4082 C CA . GLU D 1 87 ? 19.71147 -7.39152 -15.12259 1.000 57.77232 87 GLU D CA 1
ATOM 4083 C C . GLU D 1 87 ? 18.30179 -7.04731 -14.65572 1.000 49.91376 87 GLU D C 1
ATOM 4084 O O . GLU D 1 87 ? 17.38344 -7.85045 -14.84985 1.000 48.44725 87 GLU D O 1
ATOM 4090 N N . ASP D 1 88 ? 18.10343 -5.88067 -14.05066 1.000 45.00202 88 ASP D N 1
ATOM 4091 C CA . ASP D 1 88 ? 16.78730 -5.45160 -13.60293 1.000 42.40087 88 ASP D CA 1
ATOM 4092 C C . ASP D 1 88 ? 16.09618 -4.53085 -14.59986 1.000 40.32454 88 ASP D C 1
ATOM 4093 O O . ASP D 1 88 ? 14.97562 -4.08412 -14.33685 1.000 39.90413 88 ASP D O 1
ATOM 4098 N N . LEU D 1 89 ? 16.72880 -4.24674 -15.73581 1.000 38.37585 89 LEU D N 1
ATOM 4099 C CA . LEU D 1 89 ? 16.15755 -3.36884 -16.75500 1.000 37.02772 89 LEU D CA 1
ATOM 4100 C C . LEU D 1 89 ? 15.05683 -4.12009 -17.49232 1.000 36.27650 89 LEU D C 1
ATOM 4101 O O . LEU D 1 89 ? 15.33042 -4.96235 -18.35040 1.000 36.61895 89 LEU D O 1
ATOM 4106 N N . ALA D 1 90 ? 13.80612 -3.80811 -17.16725 1.000 36.06957 90 ALA D N 1
ATOM 4107 C CA . ALA D 1 90 ? 12.65173 -4.43619 -17.80062 1.000 34.75753 90 ALA D CA 1
ATOM 4108 C C . ALA D 1 90 ? 11.41690 -3.60082 -17.48056 1.000 37.06379 90 ALA D C 1
ATOM 4109 O O . ALA D 1 90 ? 11.51675 -2.49991 -16.92850 1.000 38.37797 90 ALA D O 1
ATOM 4111 N N . ASP D 1 91 ? 10.24822 -4.12318 -17.83728 1.000 38.59438 91 ASP D N 1
ATOM 4112 C CA . ASP D 1 91 ? 8.98134 -3.51589 -17.46383 1.000 40.83432 91 ASP D CA 1
ATOM 4113 C C . ASP D 1 91 ? 8.47422 -4.14145 -16.17201 1.000 42.82289 91 ASP D C 1
ATOM 4114 O O . ASP D 1 91 ? 8.73133 -5.31348 -15.88371 1.000 43.44864 91 ASP D O 1
ATOM 4119 N N . TYR D 1 92 ? 7.75368 -3.34562 -15.38713 1.000 43.18616 92 TYR D N 1
ATOM 4120 C CA . TYR D 1 92 ? 7.25422 -3.78588 -14.09122 1.000 29.37072 92 TYR D CA 1
ATOM 4121 C C . TYR D 1 92 ? 5.78437 -3.41708 -13.96889 1.000 38.84953 92 TYR D C 1
ATOM 4122 O O . TYR D 1 92 ? 5.43178 -2.23365 -14.01557 1.000 29.69244 92 TYR D O 1
ATOM 4131 N N . PHE D 1 93 ? 4.93393 -4.43039 -13.81911 1.000 37.85701 93 PHE D N 1
ATOM 4132 C CA . PHE D 1 93 ? 3.49695 -4.25640 -13.67466 1.000 35.88013 93 PHE D CA 1
ATOM 4133 C C . PHE D 1 93 ? 3.05471 -4.66031 -12.27414 1.000 37.74947 93 PHE D C 1
ATOM 4134 O O . PHE D 1 93 ? 3.67505 -5.51119 -11.63030 1.000 39.77746 93 PHE D O 1
ATOM 4142 N N . CYS D 1 94 ? 1.97376 -4.03915 -11.80703 1.000 38.06796 94 CYS D N 1
ATOM 4143 C CA . CYS D 1 94 ? 1.35159 -4.38395 -10.53605 1.000 41.12036 94 CYS D CA 1
ATOM 4144 C C . CYS D 1 94 ? -0.10197 -4.75613 -10.78349 1.000 42.21257 94 CYS D C 1
ATOM 4145 O O . CYS D 1 94 ? -0.81406 -4.04993 -11.50488 1.000 41.94418 94 CYS D O 1
ATOM 4148 N N . GLN D 1 95 ? -0.53700 -5.86424 -10.18875 1.000 44.63852 95 GLN D N 1
ATOM 4149 C CA . GLN D 1 95 ? -1.87065 -6.40093 -10.41901 1.000 44.71995 95 GLN D CA 1
ATOM 4150 C C . GLN D 1 95 ? -2.57224 -6.62388 -9.09042 1.000 45.89717 95 GLN D C 1
ATOM 4151 O O . GLN D 1 95 ? -2.00442 -7.23415 -8.17853 1.000 46.39960 95 GLN D O 1
ATOM 4157 N N . GLN D 1 96 ? -3.80248 -6.13341 -8.98751 1.000 46.02928 96 GLN D N 1
ATOM 4158 C CA . GLN D 1 96 ? -4.63210 -6.38988 -7.82339 1.000 48.13080 96 GLN D CA 1
ATOM 4159 C C . GLN D 1 96 ? -5.50662 -7.61113 -8.07001 1.000 48.62437 96 GLN D C 1
ATOM 4160 O O . GLN D 1 96 ? -5.93237 -7.87968 -9.19694 1.000 48.81782 96 GLN D O 1
ATOM 4166 N N . TYR D 1 97 ? -5.75999 -8.36195 -7.00003 1.000 48.57577 97 TYR D N 1
ATOM 4167 C CA . TYR D 1 97 ? -6.69942 -9.47450 -7.04582 1.000 47.28440 97 TYR D CA 1
ATOM 4168 C C . TYR D 1 97 ? -7.67587 -9.40177 -5.88008 1.000 48.14346 97 TYR D C 1
ATOM 4169 O O . TYR D 1 97 ? -8.17668 -10.42671 -5.40855 1.000 48.29308 97 TYR D O 1
ATOM 4178 N N . TYR D 1 98 ? -7.95543 -8.18197 -5.41353 1.000 48.15373 98 TYR D N 1
ATOM 4179 C CA . TYR D 1 98 ? -8.99548 -7.98056 -4.41190 1.000 48.79283 98 TYR D CA 1
ATOM 4180 C C . TYR D 1 98 ? -10.37618 -8.20373 -5.02010 1.000 50.09338 98 TYR D C 1
ATOM 4181 O O . TYR D 1 98 ? -11.25483 -8.79045 -4.37929 1.000 50.37632 98 TYR D O 1
ATOM 4190 N N . SER D 1 99 ? -10.57983 -7.75990 -6.26242 1.000 50.39743 99 SER D N 1
ATOM 4191 C CA . SER D 1 99 ? -11.87000 -7.88115 -6.92911 1.000 51.80135 99 SER D CA 1
ATOM 4192 C C . SER D 1 99 ? -11.66702 -8.31353 -8.37478 1.000 51.77152 99 SER D C 1
ATOM 4193 O O . SER D 1 99 ? -10.56832 -8.21617 -8.92993 1.000 52.95212 99 SER D O 1
ATOM 4196 N N . THR D 1 100 ? -12.75732 -8.80039 -8.97490 1.000 51.48487 100 THR D N 1
ATOM 4197 C CA . THR D 1 100 ? -12.85997 -9.24773 -10.35834 1.000 50.07729 100 THR D CA 1
ATOM 4198 C C . THR D 1 100 ? -13.43467 -8.13377 -11.21866 1.000 48.02046 100 THR D C 1
ATOM 4199 O O . THR D 1 100 ? -14.40357 -7.48394 -10.80409 1.000 48.73501 100 THR D O 1
ATOM 4203 N N . PRO D 1 101 ? -12.88704 -7.86577 -12.41390 1.000 46.39140 101 PRO D N 1
ATOM 4204 C CA . PRO D 1 101 ? -11.72789 -8.53213 -13.01120 1.000 46.95893 101 PRO D CA 1
ATOM 4205 C C . PRO D 1 101 ? -10.38838 -8.10798 -12.41292 1.000 49.76040 101 PRO D C 1
ATOM 4206 O O . PRO D 1 101 ? -10.24634 -6.96380 -11.98914 1.000 50.28907 101 PRO D O 1
ATOM 4210 N N . PRO D 1 102 ? -9.43348 -9.03503 -12.36282 1.000 51.75392 102 PRO D N 1
ATOM 4211 C CA . PRO D 1 102 ? -8.05143 -8.66040 -12.04399 1.000 34.60401 102 PRO D CA 1
ATOM 4212 C C . PRO D 1 102 ? -7.56520 -7.57238 -12.98679 1.000 43.05960 102 PRO D C 1
ATOM 4213 O O . PRO D 1 102 ? -7.62550 -7.71322 -14.20917 1.000 33.23606 102 PRO D O 1
ATOM 4217 N N . THR D 1 103 ? -7.07712 -6.47928 -12.41279 1.000 42.16271 103 THR D N 1
ATOM 4218 C CA . THR D 1 103 ? -6.64681 -5.32034 -13.17970 1.000 40.32126 103 THR D CA 1
ATOM 4219 C C . THR D 1 103 ? -5.16745 -5.07253 -12.93775 1.000 39.43433 103 THR D C 1
ATOM 4220 O O . THR D 1 103 ? -4.71463 -5.06123 -11.78874 1.000 38.52349 103 THR D O 1
ATOM 4224 N N . PHE D 1 104 ? -4.42534 -4.87477 -14.02078 1.000 40.53755 104 PHE D N 1
ATOM 4225 C CA . PHE D 1 104 ? -3.00148 -4.58838 -13.96795 1.000 41.15406 104 PHE D CA 1
ATOM 4226 C C . PHE D 1 104 ? -2.76441 -3.08433 -14.05172 1.000 39.89488 104 PHE D C 1
ATOM 4227 O O . PHE D 1 104 ? -3.65815 -2.29989 -14.37639 1.000 31.90485 104 PHE D O 1
ATOM 4235 N N . GLY D 1 105 ? -1.53390 -2.68760 -13.75333 1.000 40.00022 105 GLY D N 1
ATOM 4236 C CA . GLY D 1 105 ? -1.13848 -1.30727 -13.91715 1.000 42.31157 105 GLY D CA 1
ATOM 4237 C C . GLY D 1 105 ? -0.68995 -1.01032 -15.33474 1.000 45.12059 105 GLY D C 1
ATOM 4238 O O . GLY D 1 105 ? -0.53656 -1.90625 -16.16416 1.000 43.37544 105 GLY D O 1
ATOM 4239 N N . ALA D 1 106 ? -0.48443 0.28106 -15.60501 1.000 48.87616 106 ALA D N 1
ATOM 4240 C CA . ALA D 1 106 ? 0.00834 0.68395 -16.91663 1.000 52.12410 106 ALA D CA 1
ATOM 4241 C C . ALA D 1 106 ? 1.42773 0.18746 -17.15713 1.000 52.80526 106 ALA D C 1
ATOM 4242 O O . ALA D 1 106 ? 1.79572 -0.10608 -18.30005 1.000 54.07413 106 ALA D O 1
ATOM 4244 N N . GLY D 1 107 ? 2.22499 0.08298 -16.11026 1.000 52.37898 107 GLY D N 1
ATOM 4245 C CA . GLY D 1 107 ? 3.58383 -0.39834 -16.22448 1.000 52.31963 107 GLY D CA 1
ATOM 4246 C C . GLY D 1 107 ? 4.59489 0.70629 -15.97525 1.000 52.49236 107 GLY D C 1
ATOM 4247 O O . GLY D 1 107 ? 4.32002 1.89893 -16.16623 1.000 53.11027 107 GLY D O 1
ATOM 4248 N N . THR D 1 108 ? 5.78383 0.30425 -15.53250 1.000 48.82829 108 THR D N 1
ATOM 4249 C CA . THR D 1 108 ? 6.89735 1.22080 -15.32230 1.000 46.49501 108 THR D CA 1
ATOM 4250 C C . THR D 1 108 ? 8.10979 0.67704 -16.05935 1.000 45.16734 108 THR D C 1
ATOM 4251 O O . THR D 1 108 ? 8.53177 -0.45822 -15.81419 1.000 46.19601 108 THR D O 1
ATOM 4255 N N . LYS D 1 109 ? 8.66071 1.48244 -16.96188 1.000 42.27398 109 LYS D N 1
ATOM 4256 C CA . LYS D 1 109 ? 9.82998 1.10013 -17.74381 1.000 40.77245 109 LYS D CA 1
ATOM 4257 C C . LYS D 1 109 ? 11.08061 1.49431 -16.96709 1.000 40.62923 109 LYS D C 1
ATOM 4258 O O . LYS D 1 109 ? 11.39716 2.68241 -16.84884 1.000 42.59247 109 LYS D O 1
ATOM 4264 N N . LEU D 1 110 ? 11.78741 0.50246 -16.43119 1.000 38.33015 110 LEU D N 1
ATOM 4265 C CA . LEU D 1 110 ? 13.04066 0.75088 -15.72244 1.000 37.44448 110 LEU D CA 1
ATOM 4266 C C . LEU D 1 110 ? 14.16350 0.80645 -16.74893 1.000 38.04607 110 LEU D C 1
ATOM 4267 O O . LEU D 1 110 ? 14.63085 -0.22634 -17.23405 1.000 37.18860 110 LEU D O 1
ATOM 4272 N N . GLU D 1 111 ? 14.59654 2.01743 -17.08482 1.000 38.55237 111 GLU D N 1
ATOM 4273 C CA . GLU D 1 111 ? 15.62891 2.24747 -18.08438 1.000 38.52745 111 GLU D CA 1
ATOM 4274 C C . GLU D 1 111 ? 16.89705 2.77708 -17.42476 1.000 36.61163 111 GLU D C 1
ATOM 4275 O O . GLU D 1 111 ? 16.89492 3.21550 -16.27157 1.000 37.42252 111 GLU D O 1
ATOM 4281 N N . LEU D 1 112 ? 17.98979 2.73936 -18.18223 1.000 35.03312 112 LEU D N 1
ATOM 4282 C CA . LEU D 1 112 ? 19.28843 3.14197 -17.66340 1.000 35.64075 112 LEU D CA 1
ATOM 4283 C C . LEU D 1 112 ? 19.47216 4.65285 -17.77087 1.000 35.96439 112 LEU D C 1
ATOM 4284 O O . LEU D 1 112 ? 18.94391 5.30398 -18.67671 1.000 35.06873 112 LEU D O 1
ATOM 4289 N N . LYS D 1 113 ? 20.22984 5.20708 -16.82830 1.000 36.48500 113 LYS D N 1
ATOM 4290 C CA . LYS D 1 113 ? 20.50466 6.63583 -16.77323 1.000 30.64109 113 LYS D CA 1
ATOM 4291 C C . LYS D 1 113 ? 21.82475 6.94307 -17.46787 1.000 36.10980 113 LYS D C 1
ATOM 4292 O O . LYS D 1 113 ? 22.77283 6.15493 -17.40202 1.000 30.89295 113 LYS D O 1
ATOM 4296 N N . ARG D 1 114 ? 21.87858 8.09240 -18.13504 1.000 35.09066 114 ARG D N 1
ATOM 4297 C CA . ARG D 1 114 ? 23.09272 8.53526 -18.80515 1.000 34.30479 114 ARG D CA 1
ATOM 4298 C C . ARG D 1 114 ? 23.04495 10.05148 -18.93033 1.000 35.21330 114 ARG D C 1
ATOM 4299 O O . ARG D 1 114 ? 22.03389 10.68791 -18.62484 1.000 35.76558 114 ARG D O 1
ATOM 4307 N N . ALA D 1 115 ? 24.15945 10.62377 -19.37813 1.000 37.67514 115 ALA D N 1
ATOM 4308 C CA . ALA D 1 115 ? 24.26531 12.07244 -19.48456 1.000 41.36208 115 ALA D CA 1
ATOM 4309 C C . ALA D 1 115 ? 23.37821 12.59774 -20.60667 1.000 44.43177 115 ALA D C 1
ATOM 4310 O O . ALA D 1 115 ? 23.29568 12.00397 -21.68432 1.000 46.35999 115 ALA D O 1
ATOM 4312 N N . ASP D 1 116 ? 22.72046 13.72686 -20.34833 1.000 45.91633 116 ASP D N 1
ATOM 4313 C CA . ASP D 1 116 ? 21.77805 14.29175 -21.30687 1.000 46.28162 116 ASP D CA 1
ATOM 4314 C C . ASP D 1 116 ? 22.46053 14.58763 -22.63651 1.000 46.84356 116 ASP D C 1
ATOM 4315 O O . ASP D 1 116 ? 23.53572 15.19293 -22.67663 1.000 47.25147 116 ASP D O 1
ATOM 4320 N N . ALA D 1 117 ? 21.83021 14.15475 -23.72789 1.000 45.58151 117 ALA D N 1
ATOM 4321 C CA . ALA D 1 117 ? 22.33531 14.39005 -25.07291 1.000 30.08463 117 ALA D CA 1
ATOM 4322 C C . ALA D 1 117 ? 21.25173 15.03978 -25.92065 1.000 36.72484 117 ALA D C 1
ATOM 4323 O O . ALA D 1 117 ? 20.05772 14.78445 -25.73743 1.000 37.05224 117 ALA D O 1
ATOM 4325 N N . ALA D 1 118 ? 21.68426 15.87239 -26.86161 1.000 35.71841 118 ALA D N 1
ATOM 4326 C CA . ALA D 1 118 ? 20.76024 16.62703 -27.68946 1.000 33.97695 118 ALA D CA 1
ATOM 4327 C C . ALA D 1 118 ? 20.32582 15.80575 -28.90211 1.000 33.09336 118 ALA D C 1
ATOM 4328 O O . ALA D 1 118 ? 21.10561 15.01198 -29.43597 1.000 32.11207 118 ALA D O 1
ATOM 4330 N N . PRO D 1 119 ? 19.08021 15.97742 -29.35210 1.000 32.11642 119 PRO D N 1
ATOM 4331 C CA . PRO D 1 119 ? 18.59837 15.22088 -30.51728 1.000 31.65083 119 PRO D CA 1
ATOM 4332 C C . PRO D 1 119 ? 19.15686 15.78184 -31.81718 1.000 34.12709 119 PRO D C 1
ATOM 4333 O O . PRO D 1 119 ? 19.15009 16.99424 -32.04138 1.000 36.63437 119 PRO D O 1
ATOM 4337 N N . THR D 1 120 ? 19.63683 14.88611 -32.67571 1.000 33.60076 120 THR D N 1
ATOM 4338 C CA . THR D 1 120 ? 20.12143 15.25377 -34.00485 1.000 32.38138 120 THR D CA 1
ATOM 4339 C C . THR D 1 120 ? 18.93655 15.20000 -34.96275 1.000 31.00797 120 THR D C 1
ATOM 4340 O O . THR D 1 120 ? 18.58773 14.13585 -35.48252 1.000 29.13111 120 THR D O 1
ATOM 4344 N N . VAL D 1 121 ? 18.31827 16.35215 -35.19660 1.000 27.68291 121 VAL D N 1
ATOM 4345 C CA . VAL D 1 121 ? 17.08721 16.44530 -35.97170 1.000 27.45139 121 VAL D CA 1
ATOM 4346 C C . VAL D 1 121 ? 17.42187 16.58423 -37.45006 1.000 29.55435 121 VAL D C 1
ATOM 4347 O O . VAL D 1 121 ? 18.32734 17.33384 -37.83248 1.000 27.86209 121 VAL D O 1
ATOM 4351 N N . SER D 1 122 ? 16.68506 15.85523 -38.28725 1.000 29.92613 122 SER D N 1
ATOM 4352 C CA . SER D 1 122 ? 16.84510 15.90865 -39.73459 1.000 29.70549 122 SER D CA 1
ATOM 4353 C C . SER D 1 122 ? 15.47058 15.79758 -40.37455 1.000 32.25553 122 SER D C 1
ATOM 4354 O O . SER D 1 122 ? 14.69072 14.91053 -40.01675 1.000 32.88940 122 SER D O 1
ATOM 4357 N N . ILE D 1 123 ? 15.17414 16.69029 -41.31351 1.000 32.18619 123 ILE D N 1
ATOM 4358 C CA . ILE D 1 123 ? 13.88955 16.69548 -42.00116 1.000 27.08995 123 ILE D CA 1
ATOM 4359 C C . ILE D 1 123 ? 14.10899 16.28357 -43.45087 1.000 29.43719 123 ILE D C 1
ATOM 4360 O O . ILE D 1 123 ? 15.14830 16.57738 -44.05299 1.000 27.29993 123 ILE D O 1
ATOM 4365 N N . PHE D 1 124 ? 13.12140 15.57690 -44.00917 1.000 28.92336 124 PHE D N 1
ATOM 4366 C CA . PHE D 1 124 ? 13.21177 15.04439 -45.36285 1.000 29.70685 124 PHE D CA 1
ATOM 4367 C C . PHE D 1 124 ? 11.90532 15.31083 -46.10228 1.000 32.35524 124 PHE D C 1
ATOM 4368 O O . PHE D 1 124 ? 10.82717 14.93817 -45.60422 1.000 33.22310 124 PHE D O 1
ATOM 4376 N N . PRO D 1 125 ? 11.95851 15.93172 -47.27636 1.000 33.42983 125 PRO D N 1
ATOM 4377 C CA . PRO D 1 125 ? 10.74327 16.13717 -48.06682 1.000 34.26171 125 PRO D CA 1
ATOM 4378 C C . PRO D 1 125 ? 10.27589 14.83335 -48.68655 1.000 36.37809 125 PRO D C 1
ATOM 4379 O O . PRO D 1 125 ? 11.02861 13.84749 -48.71929 1.000 36.29089 125 PRO D O 1
ATOM 4383 N N . PRO D 1 126 ? 9.03709 14.78139 -49.17568 1.000 38.06181 126 PRO D N 1
ATOM 4384 C CA . PRO D 1 126 ? 8.56589 13.56753 -49.85340 1.000 38.21108 126 PRO D CA 1
ATOM 4385 C C . PRO D 1 126 ? 9.38314 13.27744 -51.10312 1.000 39.80689 126 PRO D C 1
ATOM 4386 O O . PRO D 1 126 ? 9.75792 14.18367 -51.84966 1.000 41.94864 126 PRO D O 1
ATOM 4390 N N . SER D 1 127 ? 9.65737 11.99597 -51.32388 1.000 40.27941 127 SER D N 1
ATOM 4391 C CA . SER D 1 127 ? 10.46138 11.59004 -52.46312 1.000 42.14536 127 SER D CA 1
ATOM 4392 C C . SER D 1 127 ? 9.70246 11.81170 -53.76796 1.000 42.05006 127 SER D C 1
ATOM 4393 O O . SER D 1 127 ? 8.47459 11.93450 -53.79654 1.000 42.38569 127 SER D O 1
ATOM 4396 N N . SER D 1 128 ? 10.46192 11.86444 -54.86430 1.000 40.08048 128 SER D N 1
ATOM 4397 C CA . SER D 1 128 ? 9.84787 11.99410 -56.17983 1.000 37.78188 128 SER D CA 1
ATOM 4398 C C . SER D 1 128 ? 9.07010 10.74056 -56.55493 1.000 36.73392 128 SER D C 1
ATOM 4399 O O . SER D 1 128 ? 8.05985 10.82802 -57.26203 1.000 36.56651 128 SER D O 1
ATOM 4402 N N . GLU D 1 129 ? 9.52023 9.57260 -56.08784 1.000 35.48611 129 GLU D N 1
ATOM 4403 C CA . GLU D 1 129 ? 8.82348 8.32856 -56.39677 1.000 34.96246 129 GLU D CA 1
ATOM 4404 C C . GLU D 1 129 ? 7.44453 8.29204 -55.74969 1.000 32.66007 129 GLU D C 1
ATOM 4405 O O . GLU D 1 129 ? 6.46545 7.88779 -56.38674 1.000 31.29971 129 GLU D O 1
ATOM 4411 N N . GLN D 1 130 ? 7.34672 8.70990 -54.48502 1.000 32.52147 130 GLN D N 1
ATOM 4412 C CA . GLN D 1 130 ? 6.05347 8.71350 -53.80821 1.000 33.97659 130 GLN D CA 1
ATOM 4413 C C . GLN D 1 130 ? 5.10403 9.72651 -54.43587 1.000 36.32320 130 GLN D C 1
ATOM 4414 O O . GLN D 1 130 ? 3.89762 9.47345 -54.53947 1.000 28.43255 130 GLN D O 1
ATOM 4420 N N . LEU D 1 131 ? 5.63416 10.87617 -54.86611 1.000 37.77779 131 LEU D N 1
ATOM 4421 C CA . LEU D 1 131 ? 4.81264 11.88371 -55.52987 1.000 36.47297 131 LEU D CA 1
ATOM 4422 C C . LEU D 1 131 ? 4.15694 11.33823 -56.78997 1.000 37.29758 131 LEU D C 1
ATOM 4423 O O . LEU D 1 131 ? 3.04330 11.74781 -57.13652 1.000 38.01280 131 LEU D O 1
ATOM 4428 N N . THR D 1 132 ? 4.83098 10.42236 -57.48944 1.000 38.57933 132 THR D N 1
ATOM 4429 C CA . THR D 1 132 ? 4.24906 9.82654 -58.68632 1.000 40.74945 132 THR D CA 1
ATOM 4430 C C . THR D 1 132 ? 3.03422 8.96686 -58.35652 1.000 39.78066 132 THR D C 1
ATOM 4431 O O . THR D 1 132 ? 2.15467 8.78918 -59.20612 1.000 40.64293 132 THR D O 1
ATOM 4435 N N . SER D 1 133 ? 2.96150 8.43128 -57.14130 1.000 38.38166 133 SER D N 1
ATOM 4436 C CA . SER D 1 133 ? 1.81401 7.64533 -56.71402 1.000 41.57280 133 SER D CA 1
ATOM 4437 C C . SER D 1 133 ? 0.71035 8.50572 -56.10887 1.000 42.29993 133 SER D C 1
ATOM 4438 O O . SER D 1 133 ? -0.27253 7.96072 -55.59653 1.000 42.44675 133 SER D O 1
ATOM 4441 N N . GLY D 1 134 ? 0.85312 9.82999 -56.15331 1.000 42.06906 134 GLY D N 1
ATOM 4442 C CA . GLY D 1 134 ? -0.11224 10.72885 -55.56516 1.000 42.48125 134 GLY D CA 1
ATOM 4443 C C . GLY D 1 134 ? 0.01052 10.92148 -54.06990 1.000 44.66757 134 GLY D C 1
ATOM 4444 O O . GLY D 1 134 ? -0.85023 11.58366 -53.47643 1.000 44.02758 134 GLY D O 1
ATOM 4445 N N . GLY D 1 135 ? 1.04218 10.36650 -53.43906 1.000 48.53815 135 GLY D N 1
ATOM 4446 C CA . GLY D 1 135 ? 1.23361 10.53545 -52.01294 1.000 52.67395 135 GLY D CA 1
ATOM 4447 C C . GLY D 1 135 ? 2.42778 11.40378 -51.67170 1.000 55.11644 135 GLY D C 1
ATOM 4448 O O . GLY D 1 135 ? 3.30728 11.62180 -52.51052 1.000 58.26981 135 GLY D O 1
ATOM 4449 N N . ALA D 1 136 ? 2.47045 11.90757 -50.44049 1.000 53.89726 136 ALA D N 1
ATOM 4450 C CA . ALA D 1 136 ? 3.57497 12.74765 -49.98967 1.000 56.30835 136 ALA D CA 1
ATOM 4451 C C . ALA D 1 136 ? 3.72281 12.58062 -48.48716 1.000 58.13774 136 ALA D C 1
ATOM 4452 O O . ALA D 1 136 ? 2.77595 12.84016 -47.73839 1.000 60.48027 136 ALA D O 1
ATOM 4454 N N . SER D 1 137 ? 4.90183 12.14470 -48.04977 1.000 53.70891 137 SER D N 1
ATOM 4455 C CA . SER D 1 137 ? 5.17556 11.91192 -46.63750 1.000 49.90004 137 SER D CA 1
ATOM 4456 C C . SER D 1 137 ? 6.45653 12.63322 -46.25518 1.000 45.46823 137 SER D C 1
ATOM 4457 O O . SER D 1 137 ? 7.52200 12.35281 -46.81413 1.000 45.48627 137 SER D O 1
ATOM 4460 N N . VAL D 1 138 ? 6.34928 13.55751 -45.30745 1.000 40.96127 138 VAL D N 1
ATOM 4461 C CA . VAL D 1 138 ? 7.49408 14.28449 -44.77730 1.000 39.45708 138 VAL D CA 1
ATOM 4462 C C . VAL D 1 138 ? 7.94139 13.57942 -43.50453 1.000 40.49728 138 VAL D C 1
ATOM 4463 O O . VAL D 1 138 ? 7.16388 13.45087 -42.55095 1.000 41.68651 138 VAL D O 1
ATOM 4467 N N . VAL D 1 139 ? 9.18888 13.11821 -43.48613 1.000 37.16079 139 VAL D N 1
ATOM 4468 C CA . VAL D 1 139 ? 9.73833 12.36579 -42.36453 1.000 35.37484 139 VAL D CA 1
ATOM 4469 C C . VAL D 1 139 ? 10.73405 13.24502 -41.62013 1.000 36.16044 139 VAL D C 1
ATOM 4470 O O . VAL D 1 139 ? 11.52099 13.97201 -42.23803 1.000 36.53898 139 VAL D O 1
ATOM 4474 N N . CYS D 1 140 ? 10.69506 13.17896 -40.28916 1.000 35.56078 140 CYS D N 1
ATOM 4475 C CA . CYS D 1 140 ? 11.61293 13.91964 -39.42830 1.000 34.01143 140 CYS D CA 1
ATOM 4476 C C . CYS D 1 140 ? 12.26468 12.93969 -38.46211 1.000 33.20879 140 CYS D C 1
ATOM 4477 O O . CYS D 1 140 ? 11.58808 12.36807 -37.60144 1.000 33.14239 140 CYS D O 1
ATOM 4480 N N . PHE D 1 141 ? 13.57299 12.74870 -38.60166 1.000 33.01774 141 PHE D N 1
ATOM 4481 C CA . PHE D 1 141 ? 14.32182 11.84863 -37.73756 1.000 33.14627 141 PHE D CA 1
ATOM 4482 C C . PHE D 1 141 ? 14.92426 12.62367 -36.57389 1.000 34.68911 141 PHE D C 1
ATOM 4483 O O . PHE D 1 141 ? 15.52408 13.68573 -36.76844 1.000 36.52884 141 PHE D O 1
ATOM 4491 N N . LEU D 1 142 ? 14.75473 12.09096 -35.36495 1.000 34.18665 142 LEU D N 1
ATOM 4492 C CA . LEU D 1 142 ? 15.31390 12.67021 -34.14343 1.000 35.93080 142 LEU D CA 1
ATOM 4493 C C . LEU D 1 142 ? 15.96074 11.51876 -33.38269 1.000 39.23773 142 LEU D C 1
ATOM 4494 O O . LEU D 1 142 ? 15.28898 10.82057 -32.61916 1.000 39.35788 142 LEU D O 1
ATOM 4499 N N . ASN D 1 143 ? 17.25997 11.32167 -33.59169 1.000 43.07511 143 ASN D N 1
ATOM 4500 C CA . ASN D 1 143 ? 17.96211 10.16486 -33.06058 1.000 45.27559 143 ASN D CA 1
ATOM 4501 C C . ASN D 1 143 ? 19.03115 10.58371 -32.05993 1.000 49.79646 143 ASN D C 1
ATOM 4502 O O . ASN D 1 143 ? 19.51215 11.72060 -32.06364 1.000 51.39836 143 ASN D O 1
ATOM 4507 N N . ASN D 1 144 ? 19.38551 9.63193 -31.19392 1.000 52.14205 144 ASN D N 1
ATOM 4508 C CA . ASN D 1 144 ? 20.50959 9.75986 -30.26532 1.000 53.48100 144 ASN D CA 1
ATOM 4509 C C . ASN D 1 144 ? 20.31803 10.92674 -29.29722 1.000 52.42003 144 ASN D C 1
ATOM 4510 O O . ASN D 1 144 ? 21.16571 11.81425 -29.18198 1.000 55.30637 144 ASN D O 1
ATOM 4515 N N . PHE D 1 145 ? 19.19601 10.91469 -28.58118 1.000 46.83230 145 PHE D N 1
ATOM 4516 C CA . PHE D 1 145 ? 18.94123 11.91276 -27.55490 1.000 43.02360 145 PHE D CA 1
ATOM 4517 C C . PHE D 1 145 ? 18.57030 11.23191 -26.24542 1.000 39.14098 145 PHE D C 1
ATOM 4518 O O . PHE D 1 145 ? 18.22959 10.04700 -26.20362 1.000 36.35786 145 PHE D O 1
ATOM 4526 N N . TYR D 1 146 ? 18.65407 12.01270 -25.16679 1.000 38.03398 146 TYR D N 1
ATOM 4527 C CA . TYR D 1 146 ? 18.29652 11.57812 -23.82761 1.000 36.05945 146 TYR D CA 1
ATOM 4528 C C . TYR D 1 146 ? 18.12745 12.82783 -22.98305 1.000 37.29924 146 TYR D C 1
ATOM 4529 O O . TYR D 1 146 ? 18.93549 13.75695 -23.12035 1.000 35.55640 146 TYR D O 1
ATOM 4538 N N . PRO D 1 147 ? 17.11488 12.89652 -22.10220 1.000 39.74467 147 PRO D N 1
ATOM 4539 C CA . PRO D 1 147 ? 16.14487 11.84112 -21.78949 1.000 29.19074 147 PRO D CA 1
ATOM 4540 C C . PRO D 1 147 ? 15.10991 11.57848 -22.87993 1.000 28.55660 147 PRO D C 1
ATOM 4541 O O . PRO D 1 147 ? 15.06324 12.26754 -23.89891 1.000 28.42517 147 PRO D O 1
ATOM 4545 N N . LYS D 1 148 ? 14.28384 10.56088 -22.63237 1.000 41.60762 148 LYS D N 1
ATOM 4546 C CA . LYS D 1 148 ? 13.31402 10.09889 -23.61835 1.000 40.54589 148 LYS D CA 1
ATOM 4547 C C . LYS D 1 148 ? 12.21624 11.12709 -23.86669 1.000 41.53910 148 LYS D C 1
ATOM 4548 O O . LYS D 1 148 ? 11.69826 11.22147 -24.98603 1.000 40.28598 148 LYS D O 1
ATOM 4554 N N . ASP D 1 149 ? 11.85776 11.90410 -22.84851 1.000 44.49145 149 ASP D N 1
ATOM 4555 C CA . ASP D 1 149 ? 10.78852 12.88548 -22.97938 1.000 48.35318 149 ASP D CA 1
ATOM 4556 C C . ASP D 1 149 ? 11.15037 13.93244 -24.02521 1.000 49.58314 149 ASP D C 1
ATOM 4557 O O . ASP D 1 149 ? 12.15707 14.63510 -23.89164 1.000 51.42650 149 ASP D O 1
ATOM 4562 N N . ILE D 1 150 ? 10.33150 14.03282 -25.07156 1.000 48.14259 150 ILE D N 1
ATOM 4563 C CA . ILE D 1 150 ? 10.57468 14.98134 -26.15129 1.000 48.31199 150 ILE D CA 1
ATOM 4564 C C . ILE D 1 150 ? 9.23229 15.47160 -26.67379 1.000 48.44279 150 ILE D C 1
ATOM 4565 O O . ILE D 1 150 ? 8.21394 14.78280 -26.56624 1.000 50.11583 150 ILE D O 1
ATOM 4570 N N . ASN D 1 151 ? 9.23406 16.68143 -27.23051 1.000 47.29517 151 ASN D N 1
ATOM 4571 C CA . ASN D 1 151 ? 8.04052 17.29190 -27.80387 1.000 46.52669 151 ASN D CA 1
ATOM 4572 C C . ASN D 1 151 ? 8.34378 17.69723 -29.23748 1.000 46.37140 151 ASN D C 1
ATOM 4573 O O . ASN D 1 151 ? 9.21844 18.53652 -29.47438 1.000 46.55348 151 ASN D O 1
ATOM 4578 N N . VAL D 1 152 ? 7.62098 17.10784 -30.18677 1.000 45.45550 152 VAL D N 1
ATOM 4579 C CA . VAL D 1 152 ? 7.81797 17.35821 -31.60879 1.000 45.70128 152 VAL D CA 1
ATOM 4580 C C . VAL D 1 152 ? 6.51585 17.88267 -32.19702 1.000 44.93066 152 VAL D C 1
ATOM 4581 O O . VAL D 1 152 ? 5.43138 17.39357 -31.86251 1.000 45.63407 152 VAL D O 1
ATOM 4585 N N . LYS D 1 153 ? 6.62538 18.88671 -33.06605 1.000 43.17319 153 LYS D N 1
ATOM 4586 C CA . LYS D 1 153 ? 5.46929 19.49143 -33.71030 1.000 41.08243 153 LYS D CA 1
ATOM 4587 C C . LYS D 1 153 ? 5.79463 19.77263 -35.17011 1.000 38.92989 153 LYS D C 1
ATOM 4588 O O . LYS D 1 153 ? 6.94661 20.03216 -35.52730 1.000 38.81057 153 LYS D O 1
ATOM 4594 N N . TRP D 1 154 ? 4.76663 19.70963 -36.01162 1.000 38.15415 154 TRP D N 1
ATOM 4595 C CA . TRP D 1 154 ? 4.88379 19.99839 -37.43477 1.000 36.91998 154 TRP D CA 1
ATOM 4596 C C . TRP D 1 154 ? 4.24554 21.34679 -37.73503 1.000 37.78761 154 TRP D C 1
ATOM 4597 O O . TRP D 1 154 ? 3.08148 21.57562 -37.39165 1.000 36.70283 154 TRP D O 1
ATOM 4608 N N . LYS D 1 155 ? 5.00594 22.23099 -38.37518 1.000 39.60525 155 LYS D N 1
ATOM 4609 C CA . LYS D 1 155 ? 4.52632 23.54459 -38.78436 1.000 31.92201 155 LYS D CA 1
ATOM 4610 C C . LYS D 1 155 ? 4.48642 23.61108 -40.30447 1.000 31.82367 155 LYS D C 1
ATOM 4611 O O . LYS D 1 155 ? 5.46410 23.25449 -40.97026 1.000 36.24660 155 LYS D O 1
ATOM 4617 N N . ILE D 1 156 ? 3.36346 24.07072 -40.84930 1.000 32.42699 156 ILE D N 1
ATOM 4618 C CA . ILE D 1 156 ? 3.19472 24.23605 -42.28850 1.000 43.48637 156 ILE D CA 1
ATOM 4619 C C . ILE D 1 156 ? 2.74620 25.67046 -42.53404 1.000 44.16097 156 ILE D C 1
ATOM 4620 O O . ILE D 1 156 ? 1.63194 26.05001 -42.15105 1.000 34.37293 156 ILE D O 1
ATOM 4625 N N . ASP D 1 157 ? 3.61283 26.46531 -43.16430 1.000 43.99472 157 ASP D N 1
ATOM 4626 C CA . ASP D 1 157 ? 3.33542 27.86803 -43.47076 1.000 44.96919 157 ASP D CA 1
ATOM 4627 C C . ASP D 1 157 ? 2.93775 28.63553 -42.21021 1.000 48.45697 157 ASP D C 1
ATOM 4628 O O . ASP D 1 157 ? 1.95078 29.37436 -42.18109 1.000 49.11298 157 ASP D O 1
ATOM 4633 N N . GLY D 1 158 ? 3.72452 28.44716 -41.15197 1.000 52.13458 158 GLY D N 1
ATOM 4634 C CA . GLY D 1 158 ? 3.45038 29.09187 -39.88393 1.000 56.74614 158 GLY D CA 1
ATOM 4635 C C . GLY D 1 158 ? 2.24370 28.56568 -39.14418 1.000 58.97470 158 GLY D C 1
ATOM 4636 O O . GLY D 1 158 ? 1.78745 29.21088 -38.19546 1.000 61.82746 158 GLY D O 1
ATOM 4637 N N . SER D 1 159 ? 1.70938 27.41577 -39.54794 1.000 55.87366 159 SER D N 1
ATOM 4638 C CA . SER D 1 159 ? 0.55004 26.81710 -38.90643 1.000 53.46524 159 SER D CA 1
ATOM 4639 C C . SER D 1 159 ? 0.85026 25.36183 -38.58157 1.000 51.13956 159 SER D C 1
ATOM 4640 O O . SER D 1 159 ? 1.55562 24.67622 -39.32641 1.000 49.51316 159 SER D O 1
ATOM 4643 N N . GLU D 1 160 ? 0.30781 24.89693 -37.46040 1.000 50.74516 160 GLU D N 1
ATOM 4644 C CA . GLU D 1 160 ? 0.53182 23.52742 -37.02786 1.000 48.55063 160 GLU D CA 1
ATOM 4645 C C . GLU D 1 160 ? -0.39761 22.56664 -37.76107 1.000 47.34013 160 GLU D C 1
ATOM 4646 O O . GLU D 1 160 ? -1.51128 22.92113 -38.15812 1.000 48.77709 160 GLU D O 1
ATOM 4652 N N . ARG D 1 161 ? 0.08482 21.34162 -37.95386 1.000 46.86903 161 ARG D N 1
ATOM 4653 C CA . ARG D 1 161 ? -0.71204 20.24348 -38.48242 1.000 47.38797 161 ARG D CA 1
ATOM 4654 C C . ARG D 1 161 ? -0.64644 19.08405 -37.50099 1.000 49.05945 161 ARG D C 1
ATOM 4655 O O . ARG D 1 161 ? 0.44017 18.71385 -37.04473 1.000 48.71070 161 ARG D O 1
ATOM 4663 N N . GLN D 1 162 ? -1.80710 18.52020 -37.16928 1.000 53.13783 162 GLN D N 1
ATOM 4664 C CA . GLN D 1 162 ? -1.87357 17.38795 -36.26038 1.000 55.54073 162 GLN D CA 1
ATOM 4665 C C . GLN D 1 162 ? -2.50254 16.14627 -36.87031 1.000 59.45492 162 GLN D C 1
ATOM 4666 O O . GLN D 1 162 ? -2.30844 15.05281 -36.32821 1.000 61.32550 162 GLN D O 1
ATOM 4672 N N . ASN D 1 163 ? -3.24183 16.27649 -37.96862 1.000 62.22232 163 ASN D N 1
ATOM 4673 C CA . ASN D 1 163 ? -3.83698 15.12192 -38.62424 1.000 61.25982 163 ASN D CA 1
ATOM 4674 C C . ASN D 1 163 ? -2.82481 14.46139 -39.55033 1.000 58.59239 163 ASN D C 1
ATOM 4675 O O . ASN D 1 163 ? -2.05399 15.13830 -40.23681 1.000 57.36102 163 ASN D O 1
ATOM 4680 N N . GLY D 1 164 ? -2.83119 13.13137 -39.56497 1.000 55.34239 164 GLY D N 1
ATOM 4681 C CA . GLY D 1 164 ? -1.92467 12.39472 -40.42385 1.000 52.19954 164 GLY D CA 1
ATOM 4682 C C . GLY D 1 164 ? -0.48229 12.40899 -39.97281 1.000 47.70349 164 GLY D C 1
ATOM 4683 O O . GLY D 1 164 ? 0.42164 12.28960 -40.80654 1.000 47.89704 164 GLY D O 1
ATOM 4684 N N . VAL D 1 165 ? -0.23920 12.55627 -38.67289 1.000 42.61361 165 VAL D N 1
ATOM 4685 C CA . VAL D 1 165 ? 1.10407 12.54569 -38.10500 1.000 36.94825 165 VAL D CA 1
ATOM 4686 C C . VAL D 1 165 ? 1.27497 11.25585 -37.31561 1.000 35.91456 165 VAL D C 1
ATOM 4687 O O . VAL D 1 165 ? 0.46537 10.95019 -36.43115 1.000 36.40943 165 VAL D O 1
ATOM 4691 N N . LEU D 1 166 ? 2.32365 10.50026 -37.63615 1.000 33.42762 166 LEU D N 1
ATOM 4692 C CA . LEU D 1 166 ? 2.61463 9.23768 -36.97146 1.000 32.21729 166 LEU D CA 1
ATOM 4693 C C . LEU D 1 166 ? 4.03169 9.26692 -36.42356 1.000 32.37867 166 LEU D C 1
ATOM 4694 O O . LEU D 1 166 ? 4.98366 9.53415 -37.16465 1.000 32.89357 166 LEU D O 1
ATOM 4699 N N . ASN D 1 167 ? 4.16439 8.98569 -35.13224 1.000 32.25841 167 ASN D N 1
ATOM 4700 C CA . ASN D 1 167 ? 5.44567 8.97224 -34.45015 1.000 33.20968 167 ASN D CA 1
ATOM 4701 C C . ASN D 1 167 ? 5.82769 7.54913 -34.06973 1.000 37.81583 167 ASN D C 1
ATOM 4702 O O . ASN D 1 167 ? 4.97779 6.66671 -33.92898 1.000 40.49654 167 ASN D O 1
ATOM 4707 N N . SER D 1 168 ? 7.12910 7.33828 -33.89498 1.000 38.59885 168 SER D N 1
ATOM 4708 C CA . SER D 1 168 ? 7.64761 6.02699 -33.52177 1.000 37.73743 168 SER D CA 1
ATOM 4709 C C . SER D 1 168 ? 8.93098 6.22154 -32.73240 1.000 36.56527 168 SER D C 1
ATOM 4710 O O . SER D 1 168 ? 9.85826 6.88289 -33.20985 1.000 37.20600 168 SER D O 1
ATOM 4713 N N . TRP D 1 169 ? 8.98345 5.65024 -31.53370 1.000 36.01056 169 TRP D N 1
ATOM 4714 C CA . TRP D 1 169 ? 10.15244 5.73963 -30.67267 1.000 36.16459 169 TRP D CA 1
ATOM 4715 C C . TRP D 1 169 ? 10.91359 4.42102 -30.67676 1.000 37.17628 169 TRP D C 1
ATOM 4716 O O . TRP D 1 169 ? 10.31138 3.34350 -30.65405 1.000 39.20486 169 TRP D O 1
ATOM 4727 N N . THR D 1 170 ? 12.23866 4.51145 -30.70400 1.000 36.16123 170 THR D N 1
ATOM 4728 C CA . THR D 1 170 ? 13.07878 3.33802 -30.52766 1.000 37.19504 170 THR D CA 1
ATOM 4729 C C . THR D 1 170 ? 13.30033 3.07457 -29.04383 1.000 38.75421 170 THR D C 1
ATOM 4730 O O . THR D 1 170 ? 13.07463 3.93689 -28.19208 1.000 39.16506 170 THR D O 1
ATOM 4734 N N . ASP D 1 171 ? 13.74846 1.86142 -28.74033 1.000 39.53240 171 ASP D N 1
ATOM 4735 C CA . ASP D 1 171 ? 14.14608 1.55786 -27.37750 1.000 41.24049 171 ASP D CA 1
ATOM 4736 C C . ASP D 1 171 ? 15.49564 2.20110 -27.07308 1.000 41.85652 171 ASP D C 1
ATOM 4737 O O . ASP D 1 171 ? 16.18133 2.72695 -27.95491 1.000 40.79115 171 ASP D O 1
ATOM 4742 N N . GLN D 1 172 ? 15.87011 2.16113 -25.79971 1.000 41.99303 172 GLN D N 1
ATOM 4743 C CA . GLN D 1 172 ? 17.16084 2.68849 -25.38454 1.000 30.33815 172 GLN D CA 1
ATOM 4744 C C . GLN D 1 172 ? 18.27719 1.91406 -26.07395 1.000 51.59530 172 GLN D C 1
ATOM 4745 O O . GLN D 1 172 ? 18.33392 0.68374 -25.98630 1.000 53.52271 172 GLN D O 1
ATOM 4751 N N . ASP D 1 173 ? 19.14937 2.63204 -26.78117 1.000 50.55720 173 ASP D N 1
ATOM 4752 C CA . ASP D 1 173 ? 20.22972 1.98114 -27.51049 1.000 50.09363 173 ASP D CA 1
ATOM 4753 C C . ASP D 1 173 ? 21.15479 1.24992 -26.54766 1.000 51.56017 173 ASP D C 1
ATOM 4754 O O . ASP D 1 173 ? 21.40484 1.70620 -25.42980 1.000 51.26503 173 ASP D O 1
ATOM 4759 N N . SER D 1 174 ? 21.66239 0.09907 -26.98868 1.000 55.28979 174 SER D N 1
ATOM 4760 C CA . SER D 1 174 ? 22.48399 -0.72495 -26.10954 1.000 60.03296 174 SER D CA 1
ATOM 4761 C C . SER D 1 174 ? 23.87923 -0.14767 -25.92945 1.000 65.75943 174 SER D C 1
ATOM 4762 O O . SER D 1 174 ? 24.51593 -0.37834 -24.89858 1.000 67.58146 174 SER D O 1
ATOM 4765 N N . LYS D 1 175 ? 24.36638 0.60592 -26.90999 1.000 69.48836 175 LYS D N 1
ATOM 4766 C CA . LYS D 1 175 ? 25.75428 1.05030 -26.87575 1.000 70.97071 175 LYS D CA 1
ATOM 4767 C C . LYS D 1 175 ? 25.90514 2.35048 -26.09395 1.000 71.02643 175 LYS D C 1
ATOM 4768 O O . LYS D 1 175 ? 26.81688 2.48503 -25.26893 1.000 71.18816 175 LYS D O 1
ATOM 4770 N N . ASP D 1 176 ? 25.03844 3.32641 -26.35309 1.000 67.06677 176 ASP D N 1
ATOM 4771 C CA . ASP D 1 176 ? 25.17175 4.64701 -25.75180 1.000 64.98504 176 ASP D CA 1
ATOM 4772 C C . ASP D 1 176 ? 23.95644 5.08638 -24.94004 1.000 62.65532 176 ASP D C 1
ATOM 4773 O O . ASP D 1 176 ? 23.93564 6.22486 -24.45255 1.000 62.83495 176 ASP D O 1
ATOM 4778 N N . SER D 1 177 ? 22.94612 4.22633 -24.78510 1.000 59.06512 177 SER D N 1
ATOM 4779 C CA . SER D 1 177 ? 21.78288 4.50361 -23.93391 1.000 56.61025 177 SER D CA 1
ATOM 4780 C C . SER D 1 177 ? 21.06212 5.78439 -24.35094 1.000 55.22782 177 SER D C 1
ATOM 4781 O O . SER D 1 177 ? 20.62835 6.57585 -23.51211 1.000 52.58410 177 SER D O 1
ATOM 4784 N N . THR D 1 178 ? 20.93294 5.99289 -25.65525 1.000 55.61171 178 THR D N 1
ATOM 4785 C CA . THR D 1 178 ? 20.21243 7.13565 -26.19514 1.000 54.88633 178 THR D CA 1
ATOM 4786 C C . THR D 1 178 ? 18.87455 6.67637 -26.76714 1.000 51.10633 178 THR D C 1
ATOM 4787 O O . THR D 1 178 ? 18.53162 5.49092 -26.74730 1.000 30.12986 178 THR D O 1
ATOM 4791 N N . TYR D 1 179 ? 18.11206 7.63653 -27.28125 1.000 46.37236 179 TYR D N 1
ATOM 4792 C CA . TYR D 1 179 ? 16.80659 7.36827 -27.86125 1.000 38.43785 179 TYR D CA 1
ATOM 4793 C C . TYR D 1 179 ? 16.71935 7.97390 -29.25204 1.000 35.04854 179 TYR D C 1
ATOM 4794 O O . TYR D 1 179 ? 17.42033 8.93588 -29.57779 1.000 33.58715 179 TYR D O 1
ATOM 4803 N N . SER D 1 180 ? 15.84188 7.39799 -30.06799 1.000 32.95644 180 SER D N 1
ATOM 4804 C CA . SER D 1 180 ? 15.62275 7.86622 -31.42715 1.000 32.96382 180 SER D CA 1
ATOM 4805 C C . SER D 1 180 ? 14.13022 7.90124 -31.69861 1.000 34.32266 180 SER D C 1
ATOM 4806 O O . SER D 1 180 ? 13.42383 6.92708 -31.42392 1.000 36.63566 180 SER D O 1
ATOM 4809 N N . MET D 1 181 ? 13.65576 9.02208 -32.23002 1.000 34.03786 181 MET D N 1
ATOM 4810 C CA . MET D 1 181 ? 12.25402 9.19900 -32.56859 1.000 33.89576 181 MET D CA 1
ATOM 4811 C C . MET D 1 181 ? 12.12349 9.59206 -34.03156 1.000 33.75237 181 MET D C 1
ATOM 4812 O O . MET D 1 181 ? 12.87133 10.44211 -34.52539 1.000 33.23321 181 MET D O 1
ATOM 4817 N N . SER D 1 182 ? 11.17686 8.95864 -34.71998 1.000 34.08942 182 SER D N 1
ATOM 4818 C CA . SER D 1 182 ? 10.82535 9.30249 -36.08865 1.000 33.10508 182 SER D CA 1
ATOM 4819 C C . SER D 1 182 ? 9.39202 9.80959 -36.12565 1.000 33.11661 182 SER D C 1
ATOM 4820 O O . SER D 1 182 ? 8.50901 9.25520 -35.46339 1.000 32.06591 182 SER D O 1
ATOM 4823 N N . SER D 1 183 ? 9.16838 10.86734 -36.90064 1.000 34.33641 183 SER D N 1
ATOM 4824 C CA . SER D 1 183 ? 7.85024 11.46856 -37.05552 1.000 34.94093 183 SER D CA 1
ATOM 4825 C C . SER D 1 183 ? 7.59982 11.68248 -38.53873 1.000 35.82289 183 SER D C 1
ATOM 4826 O O . SER D 1 183 ? 8.40364 12.32971 -39.21778 1.000 37.19341 183 SER D O 1
ATOM 4829 N N . THR D 1 184 ? 6.49584 11.13503 -39.04045 1.000 35.86911 184 THR D N 1
ATOM 4830 C CA . THR D 1 184 ? 6.15408 11.21146 -40.45489 1.000 35.74286 184 THR D CA 1
ATOM 4831 C C . THR D 1 184 ? 4.85884 11.99157 -40.61338 1.000 40.63154 184 THR D C 1
ATOM 4832 O O . THR D 1 184 ? 3.81496 11.58170 -40.09418 1.000 41.49691 184 THR D O 1
ATOM 4836 N N . LEU D 1 185 ? 4.92895 13.11040 -41.32838 1.000 42.42700 185 LEU D N 1
ATOM 4837 C CA . LEU D 1 185 ? 3.74688 13.88654 -41.68239 1.000 26.90214 185 LEU D CA 1
ATOM 4838 C C . LEU D 1 185 ? 3.25521 13.40225 -43.04062 1.000 33.22490 185 LEU D C 1
ATOM 4839 O O . LEU D 1 185 ? 3.86212 13.70305 -44.07377 1.000 26.96138 185 LEU D O 1
ATOM 4844 N N . THR D 1 186 ? 2.16089 12.64808 -43.03768 1.000 32.74950 186 THR D N 1
ATOM 4845 C CA . THR D 1 186 ? 1.63258 12.02536 -44.24291 1.000 30.06291 186 THR D CA 1
ATOM 4846 C C . THR D 1 186 ? 0.54005 12.90175 -44.83943 1.000 29.30810 186 THR D C 1
ATOM 4847 O O . THR D 1 186 ? -0.39778 13.29716 -44.13888 1.000 29.30209 186 THR D O 1
ATOM 4851 N N . LEU D 1 187 ? 0.66738 13.20239 -46.13091 1.000 28.55101 187 LEU D N 1
ATOM 4852 C CA . LEU D 1 187 ? -0.31921 13.98284 -46.86123 1.000 29.22681 187 LEU D CA 1
ATOM 4853 C C . LEU D 1 187 ? -0.51973 13.35164 -48.23092 1.000 36.01525 187 LEU D C 1
ATOM 4854 O O . LEU D 1 187 ? 0.06615 12.31477 -48.55342 1.000 37.03161 187 LEU D O 1
ATOM 4859 N N . THR D 1 188 ? -1.35529 13.98727 -49.04215 1.000 36.58653 188 THR D N 1
ATOM 4860 C CA . THR D 1 188 ? -1.50957 13.62945 -50.44227 1.000 30.97834 188 THR D CA 1
ATOM 4861 C C . THR D 1 188 ? -0.66661 14.56538 -51.30077 1.000 33.72823 188 THR D C 1
ATOM 4862 O O . THR D 1 188 ? -0.09199 15.54370 -50.81794 1.000 30.35439 188 THR D O 1
ATOM 4866 N N . LYS D 1 189 ? -0.59448 14.25286 -52.59531 1.000 35.11321 189 LYS D N 1
ATOM 4867 C CA . LYS D 1 189 ? 0.15942 15.11162 -53.50234 1.000 35.24056 189 LYS D CA 1
ATOM 4868 C C . LYS D 1 189 ? -0.47569 16.49300 -53.60944 1.000 36.35734 189 LYS D C 1
ATOM 4869 O O . LYS D 1 189 ? 0.23228 17.50590 -53.61026 1.000 37.30283 189 LYS D O 1
ATOM 4875 N N . ASP D 1 190 ? -1.80743 16.55598 -53.68291 1.000 37.42398 190 ASP D N 1
ATOM 4876 C CA . ASP D 1 190 ? -2.48605 17.84444 -53.78773 1.000 39.15046 190 ASP D CA 1
ATOM 4877 C C . ASP D 1 190 ? -2.30520 18.66716 -52.51811 1.000 39.18720 190 ASP D C 1
ATOM 4878 O O . ASP D 1 190 ? -1.97104 19.85580 -52.58023 1.000 39.30404 190 ASP D O 1
ATOM 4883 N N . GLU D 1 191 ? -2.52733 18.05063 -51.35401 1.000 39.55156 191 GLU D N 1
ATOM 4884 C CA . GLU D 1 191 ? -2.36140 18.76487 -50.09160 1.000 39.17269 191 GLU D CA 1
ATOM 4885 C C . GLU D 1 191 ? -0.91965 19.21264 -49.88466 1.000 38.87283 191 GLU D C 1
ATOM 4886 O O . GLU D 1 191 ? -0.67444 20.25950 -49.27271 1.000 39.44543 191 GLU D O 1
ATOM 4892 N N . TYR D 1 192 ? 0.04556 18.44335 -50.39257 1.000 37.91492 192 TYR D N 1
ATOM 4893 C CA . TYR D 1 192 ? 1.44337 18.83784 -50.26230 1.000 35.82734 192 TYR D CA 1
ATOM 4894 C C . TYR D 1 192 ? 1.79501 19.98880 -51.19713 1.000 35.70140 192 TYR D C 1
ATOM 4895 O O . TYR D 1 192 ? 2.70647 20.76774 -50.89906 1.000 34.24430 192 TYR D O 1
ATOM 4904 N N . GLU D 1 193 ? 1.08192 20.12644 -52.31365 1.000 37.94613 193 GLU D N 1
ATOM 4905 C CA . GLU D 1 193 ? 1.40076 21.14791 -53.30266 1.000 41.01413 193 GLU D CA 1
ATOM 4906 C C . GLU D 1 193 ? 0.69188 22.47328 -53.05812 1.000 41.37098 193 GLU D C 1
ATOM 4907 O O . GLU D 1 193 ? 1.05025 23.47220 -53.68988 1.000 41.94827 193 GLU D O 1
ATOM 4913 N N . ARG D 1 194 ? -0.29790 22.51212 -52.16813 1.000 41.41820 194 ARG D N 1
ATOM 4914 C CA . ARG D 1 194 ? -0.94536 23.75936 -51.78971 1.000 42.48173 194 ARG D CA 1
ATOM 4915 C C . ARG D 1 194 ? -0.26947 24.42434 -50.59844 1.000 41.69043 194 ARG D C 1
ATOM 4916 O O . ARG D 1 194 ? -0.85282 25.32577 -49.98603 1.000 42.18406 194 ARG D O 1
ATOM 4924 N N . HIS D 1 195 ? 0.94408 23.99663 -50.25811 1.000 39.90675 195 HIS D N 1
ATOM 4925 C CA . HIS D 1 195 ? 1.71081 24.58613 -49.17272 1.000 40.56592 195 HIS D CA 1
ATOM 4926 C C . HIS D 1 195 ? 3.18464 24.56728 -49.54884 1.000 40.93719 195 HIS D C 1
ATOM 4927 O O . HIS D 1 195 ? 3.62443 23.74161 -50.35301 1.000 40.97019 195 HIS D O 1
ATOM 4934 N N . ASN D 1 196 ? 3.94509 25.48816 -48.96372 1.000 31.06178 196 ASN D N 1
ATOM 4935 C CA . ASN D 1 196 ? 5.33108 25.70048 -49.35934 1.000 31.01340 196 ASN D CA 1
ATOM 4936 C C . ASN D 1 196 ? 6.31541 25.47703 -48.22430 1.000 31.22285 196 ASN D C 1
ATOM 4937 O O . ASN D 1 196 ? 7.31409 24.77280 -48.40872 1.000 30.22812 196 ASN D O 1
ATOM 4942 N N . SER D 1 197 ? 6.07097 26.06007 -47.05549 1.000 33.25207 197 SER D N 1
ATOM 4943 C CA . SER D 1 197 ? 7.00507 25.97554 -45.94088 1.000 33.09581 197 SER D CA 1
ATOM 4944 C C . SER D 1 197 ? 6.61746 24.81129 -45.03770 1.000 34.33701 197 SER D C 1
ATOM 4945 O O . SER D 1 197 ? 5.51595 24.79244 -44.47842 1.000 36.37863 197 SER D O 1
ATOM 4948 N N . TYR D 1 198 ? 7.51998 23.84333 -44.90006 1.000 33.42990 198 TYR D N 1
ATOM 4949 C CA . TYR D 1 198 ? 7.32991 22.70085 -44.01524 1.000 33.51162 198 TYR D CA 1
ATOM 4950 C C . TYR D 1 198 ? 8.46436 22.68652 -43.00264 1.000 33.18045 198 TYR D C 1
ATOM 4951 O O . TYR D 1 198 ? 9.63930 22.65500 -43.38442 1.000 33.28970 198 TYR D O 1
ATOM 4960 N N . THR D 1 199 ? 8.11565 22.71526 -41.71865 1.000 28.89019 199 THR D N 1
ATOM 4961 C CA . THR D 1 199 ? 9.10173 22.73380 -40.64945 1.000 33.82466 199 THR D CA 1
ATOM 4962 C C . THR D 1 199 ? 8.79978 21.63858 -39.63882 1.000 34.75207 199 THR D C 1
ATOM 4963 O O . THR D 1 199 ? 7.63494 21.32987 -39.36987 1.000 35.25492 199 THR D O 1
ATOM 4967 N N . CYS D 1 200 ? 9.86184 21.05610 -39.08494 1.000 35.31589 200 CYS D N 1
ATOM 4968 C CA . CYS D 1 200 ? 9.77755 20.06242 -38.01939 1.000 35.68003 200 CYS D CA 1
ATOM 4969 C C . CYS D 1 200 ? 10.41225 20.66970 -36.77461 1.000 37.78725 200 CYS D C 1
ATOM 4970 O O . CYS D 1 200 ? 11.63040 20.87096 -36.72943 1.000 38.90575 200 CYS D O 1
ATOM 4973 N N . GLU D 1 201 ? 9.59140 20.96495 -35.77148 1.000 39.99917 201 GLU D N 1
ATOM 4974 C CA . GLU D 1 201 ? 10.03966 21.63626 -34.55893 1.000 43.87708 201 GLU D CA 1
ATOM 4975 C C . GLU D 1 201 ? 10.08494 20.64309 -33.40685 1.000 46.84600 201 GLU D C 1
ATOM 4976 O O . GLU D 1 201 ? 9.13071 19.88782 -33.19504 1.000 47.33891 201 GLU D O 1
ATOM 4982 N N . ALA D 1 202 ? 11.18923 20.65189 -32.66394 1.000 47.71900 202 ALA D N 1
ATOM 4983 C CA . ALA D 1 202 ? 11.36604 19.79310 -31.50314 1.000 30.77363 202 ALA D CA 1
ATOM 4984 C C . ALA D 1 202 ? 11.77266 20.63841 -30.30787 1.000 37.17533 202 ALA D C 1
ATOM 4985 O O . ALA D 1 202 ? 12.62536 21.52341 -30.42565 1.000 39.17315 202 ALA D O 1
ATOM 4987 N N . THR D 1 203 ? 11.16204 20.36453 -29.15726 1.000 36.71547 203 THR D N 1
ATOM 4988 C CA . THR D 1 203 ? 11.43958 21.09944 -27.92249 1.000 38.90267 203 THR D CA 1
ATOM 4989 C C . THR D 1 203 ? 11.90964 20.09672 -26.87192 1.000 39.61547 203 THR D C 1
ATOM 4990 O O . THR D 1 203 ? 11.13466 19.64472 -26.02656 1.000 39.81476 203 THR D O 1
ATOM 4994 N N . HIS D 1 204 ? 13.18894 19.74751 -26.93367 1.000 40.54096 204 HIS D N 1
ATOM 4995 C CA . HIS D 1 204 ? 13.80505 18.89445 -25.93128 1.000 42.49962 204 HIS D CA 1
ATOM 4996 C C . HIS D 1 204 ? 14.29985 19.74149 -24.76074 1.000 46.22097 204 HIS D C 1
ATOM 4997 O O . HIS D 1 204 ? 14.48752 20.95471 -24.87797 1.000 50.32859 204 HIS D O 1
ATOM 5004 N N . LYS D 1 205 ? 14.50766 19.08465 -23.61548 1.000 45.49624 205 LYS D N 1
ATOM 5005 C CA . LYS D 1 205 ? 14.93646 19.80614 -22.42132 1.000 47.60274 205 LYS D CA 1
ATOM 5006 C C . LYS D 1 205 ? 16.36715 20.31857 -22.53106 1.000 53.17745 205 LYS D C 1
ATOM 5007 O O . LYS D 1 205 ? 16.74067 21.23232 -21.78832 1.000 55.69431 205 LYS D O 1
ATOM 5013 N N . THR D 1 206 ? 17.17168 19.76112 -23.43973 1.000 57.94160 206 THR D N 1
ATOM 5014 C CA . THR D 1 206 ? 18.57087 20.16512 -23.53175 1.000 64.31668 206 THR D CA 1
ATOM 5015 C C . THR D 1 206 ? 18.72121 21.58739 -24.05502 1.000 75.67936 206 THR D C 1
ATOM 5016 O O . THR D 1 206 ? 19.66946 22.28542 -23.67919 1.000 81.56678 206 THR D O 1
ATOM 5020 N N . SER D 1 207 ? 17.80780 22.03567 -24.91051 1.000 79.80771 207 SER D N 1
ATOM 5021 C CA . SER D 1 207 ? 17.85598 23.37513 -25.47897 1.000 85.47679 207 SER D CA 1
ATOM 5022 C C . SER D 1 207 ? 16.64255 24.16631 -25.01486 1.000 86.98851 207 SER D C 1
ATOM 5023 O O . SER D 1 207 ? 15.50385 23.71311 -25.17275 1.000 86.77324 207 SER D O 1
ATOM 5026 N N . THR D 1 208 ? 16.89106 25.34545 -24.43766 1.000 83.39970 208 THR D N 1
ATOM 5027 C CA . THR D 1 208 ? 15.79275 26.21911 -24.03830 1.000 79.70029 208 THR D CA 1
ATOM 5028 C C . THR D 1 208 ? 15.01250 26.72235 -25.24525 1.000 74.10294 208 THR D C 1
ATOM 5029 O O . THR D 1 208 ? 13.80863 26.98226 -25.13966 1.000 73.70098 208 THR D O 1
ATOM 5033 N N . SER D 1 209 ? 15.67540 26.86732 -26.39236 1.000 68.86781 209 SER D N 1
ATOM 5034 C CA . SER D 1 209 ? 15.01488 27.25047 -27.63170 1.000 64.56515 209 SER D CA 1
ATOM 5035 C C . SER D 1 209 ? 14.81765 26.02297 -28.50351 1.000 59.14638 209 SER D C 1
ATOM 5036 O O . SER D 1 209 ? 15.75094 25.21899 -28.64442 1.000 58.00489 209 SER D O 1
ATOM 5039 N N . PRO D 1 210 ? 13.63817 25.83875 -29.09611 1.000 55.42677 210 PRO D N 1
ATOM 5040 C CA . PRO D 1 210 ? 13.38382 24.61435 -29.86233 1.000 52.61001 210 PRO D CA 1
ATOM 5041 C C . PRO D 1 210 ? 14.28638 24.50604 -31.08188 1.000 52.17307 210 PRO D C 1
ATOM 5042 O O . PRO D 1 210 ? 14.70926 25.50645 -31.66551 1.000 53.74661 210 PRO D O 1
ATOM 5046 N N . ILE D 1 211 ? 14.58348 23.26602 -31.45638 1.000 49.91594 211 ILE D N 1
ATOM 5047 C CA . ILE D 1 211 ? 15.40046 22.97481 -32.62810 1.000 47.53607 211 ILE D CA 1
ATOM 5048 C C . ILE D 1 211 ? 14.48673 22.93964 -33.84568 1.000 44.24419 211 ILE D C 1
ATOM 5049 O O . ILE D 1 211 ? 13.52026 22.17066 -33.88544 1.000 43.10573 211 ILE D O 1
ATOM 5054 N N . VAL D 1 212 ? 14.79050 23.77184 -34.83794 1.000 43.62111 212 VAL D N 1
ATOM 5055 C CA . VAL D 1 212 ? 13.94751 23.95135 -36.01424 1.000 41.83594 212 VAL D CA 1
ATOM 5056 C C . VAL D 1 212 ? 14.68867 23.42802 -37.23627 1.000 42.26613 212 VAL D C 1
ATOM 5057 O O . VAL D 1 212 ? 15.83823 23.81104 -37.48600 1.000 44.55862 212 VAL D O 1
ATOM 5061 N N . LYS D 1 213 ? 14.03033 22.55179 -37.99256 1.000 42.16002 213 LYS D N 1
ATOM 5062 C CA . LYS D 1 213 ? 14.52383 22.07891 -39.28078 1.000 44.83555 213 LYS D CA 1
ATOM 5063 C C . LYS D 1 213 ? 13.40302 22.23469 -40.29562 1.000 46.92307 213 LYS D C 1
ATOM 5064 O O . LYS D 1 213 ? 12.31197 21.68739 -40.10446 1.000 48.72128 213 LYS D O 1
ATOM 5070 N N . SER D 1 214 ? 13.66666 22.97805 -41.36746 1.000 46.61500 214 SER D N 1
ATOM 5071 C CA . SER D 1 214 ? 12.63705 23.33674 -42.33057 1.000 47.25783 214 SER D CA 1
ATOM 5072 C C . SER D 1 214 ? 13.12201 23.07433 -43.74994 1.000 46.74948 214 SER D C 1
ATOM 5073 O O . SER D 1 214 ? 14.30273 22.81100 -43.99633 1.000 47.57811 214 SER D O 1
ATOM 5076 N N . PHE D 1 215 ? 12.17798 23.14817 -44.68554 1.000 42.25627 215 PHE D N 1
ATOM 5077 C CA . PHE D 1 215 ? 12.47537 23.11179 -46.10989 1.000 40.52400 215 PHE D CA 1
ATOM 5078 C C . PHE D 1 215 ? 11.30103 23.72668 -46.85389 1.000 35.83462 215 PHE D C 1
ATOM 5079 O O . PHE D 1 215 ? 10.17707 23.77262 -46.34682 1.000 34.24249 215 PHE D O 1
ATOM 5087 N N . ASN D 1 216 ? 11.57538 24.19391 -48.06710 1.000 34.61019 216 ASN D N 1
ATOM 5088 C CA . ASN D 1 216 ? 10.56171 24.78298 -48.92977 1.000 35.08076 216 ASN D CA 1
ATOM 5089 C C . ASN D 1 216 ? 10.26514 23.83305 -50.08101 1.000 35.45229 216 ASN D C 1
ATOM 5090 O O . ASN D 1 216 ? 11.18859 23.35574 -50.74960 1.000 36.32888 216 ASN D O 1
ATOM 5095 N N . ARG D 1 217 ? 8.97598 23.55940 -50.30325 1.000 34.65422 217 ARG D N 1
ATOM 5096 C CA . ARG D 1 217 ? 8.58189 22.67207 -51.39311 1.000 30.30714 217 ARG D CA 1
ATOM 5097 C C . ARG D 1 217 ? 9.06834 23.19631 -52.73695 1.000 59.46300 217 ARG D C 1
ATOM 5098 O O . ARG D 1 217 ? 9.55287 22.42646 -53.57458 1.000 31.40534 217 ARG D O 1
ATOM 5106 N N . ASN D 1 218 ? 8.95431 24.50380 -52.95795 1.000 59.37054 218 ASN D N 1
ATOM 5107 C CA . ASN D 1 218 ? 9.36519 25.11928 -54.21948 1.000 56.96317 218 ASN D CA 1
ATOM 5108 C C . ASN D 1 218 ? 10.83048 25.55558 -54.15059 1.000 56.52351 218 ASN D C 1
ATOM 5109 O O . ASN D 1 218 ? 11.18289 26.71646 -54.35621 1.000 57.44373 218 ASN D O 1
ATOM 5114 N N . GLU D 1 219 ? 11.68900 24.58662 -53.85039 1.000 56.79244 219 GLU D N 1
ATOM 5115 C CA . GLU D 1 219 ? 13.12811 24.82112 -53.78283 1.000 59.19037 219 GLU D CA 1
ATOM 5116 C C . GLU D 1 219 ? 13.90379 23.52232 -53.98532 1.000 59.65600 219 GLU D C 1
ATOM 5117 O O . GLU D 1 219 ? 15.12881 23.49250 -53.85709 1.000 59.73307 219 GLU D O 1
ATOM 5123 N N . GLU E 2 1 ? 8.83465 -29.10622 -12.79115 1.000 69.89966 1 GLU E N 1
ATOM 5124 C CA . GLU E 2 1 ? 8.97674 -28.29875 -13.99669 1.000 68.96451 1 GLU E CA 1
ATOM 5125 C C . GLU E 2 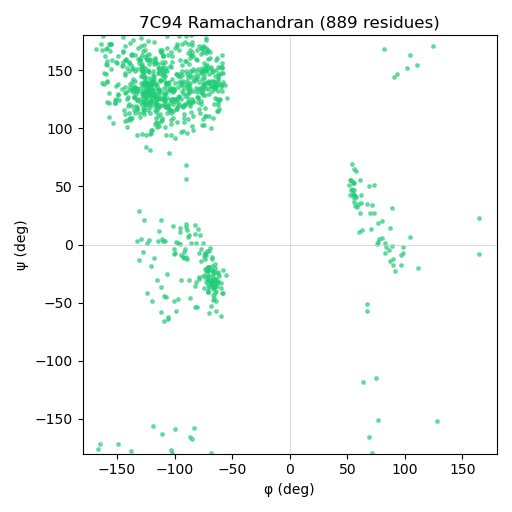1 ? 7.61735 -28.09875 -14.66131 1.000 67.99547 1 GLU E C 1
ATOM 5126 O O . GLU E 2 1 ? 7.11597 -28.98589 -15.35255 1.000 71.09630 1 GLU E O 1
ATOM 5132 N N . VAL E 2 2 ? 7.02820 -26.92661 -14.44470 1.000 61.18743 2 VAL E N 1
ATOM 5133 C CA . VAL E 2 2 ? 5.70364 -26.61704 -14.97117 1.000 59.91119 2 VAL E CA 1
ATOM 5134 C C . VAL E 2 2 ? 5.82395 -26.18358 -16.42586 1.000 52.51414 2 VAL E C 1
ATOM 5135 O O . VAL E 2 2 ? 6.77844 -25.49746 -16.81130 1.000 49.68035 2 VAL E O 1
ATOM 5139 N N . GLN E 2 3 ? 4.85360 -26.58784 -17.24388 1.000 52.91112 3 GLN E N 1
ATOM 5140 C CA . GLN E 2 3 ? 4.82838 -26.25205 -18.66054 1.000 50.93923 3 GLN E CA 1
ATOM 5141 C C . GLN E 2 3 ? 3.43151 -25.80266 -19.05493 1.000 47.59709 3 GLN E C 1
ATOM 5142 O O . GLN E 2 3 ? 2.44086 -26.44088 -18.68406 1.000 47.43636 3 GLN E O 1
ATOM 5148 N N . LEU E 2 4 ? 3.36103 -24.70871 -19.81196 1.000 44.73524 4 LEU E N 1
ATOM 5149 C CA . LEU E 2 4 ? 2.10270 -24.17663 -20.33654 1.000 42.70310 4 LEU E CA 1
ATOM 5150 C C . LEU E 2 4 ? 2.38525 -23.68598 -21.75238 1.000 42.91829 4 LEU E C 1
ATOM 5151 O O . LEU E 2 4 ? 2.94436 -22.60083 -21.93671 1.000 42.96817 4 LEU E O 1
ATOM 5156 N N . VAL E 2 5 ? 2.00687 -24.48496 -22.74502 1.000 43.41473 5 VAL E N 1
ATOM 5157 C CA . VAL E 2 5 ? 2.25432 -24.17456 -24.14837 1.000 42.52903 5 VAL E CA 1
ATOM 5158 C C . VAL E 2 5 ? 0.91392 -23.94044 -24.82787 1.000 42.87899 5 VAL E C 1
ATOM 5159 O O . VAL E 2 5 ? 0.05911 -24.83504 -24.85995 1.000 43.84683 5 VAL E O 1
ATOM 5163 N N . GLU E 2 6 ? 0.73669 -22.74479 -25.37683 1.000 42.31940 6 GLU E N 1
ATOM 5164 C CA . GLU E 2 6 ? -0.50060 -22.34911 -26.02855 1.000 44.57679 6 GLU E CA 1
ATOM 5165 C C . GLU E 2 6 ? -0.35394 -22.41374 -27.54404 1.000 49.10556 6 GLU E C 1
ATOM 5166 O O . GLU E 2 6 ? 0.74884 -22.34122 -28.09113 1.000 47.29254 6 GLU E O 1
ATOM 5172 N N . SER E 2 7 ? -1.49195 -22.54689 -28.21986 1.000 57.22614 7 SER E N 1
ATOM 5173 C CA . SER E 2 7 ? -1.51468 -22.62130 -29.67399 1.000 66.06668 7 SER E CA 1
ATOM 5174 C C . SER E 2 7 ? -2.90523 -22.24209 -30.15909 1.000 72.41741 7 SER E C 1
ATOM 5175 O O . SER E 2 7 ? -3.85093 -22.13356 -29.37574 1.000 75.25260 7 SER E O 1
ATOM 5178 N N . GLY E 2 8 ? -3.01579 -22.04650 -31.46899 1.000 75.60187 8 GLY E N 1
ATOM 5179 C CA . GLY E 2 8 ? -4.28120 -21.73479 -32.09598 1.000 74.67449 8 GLY E CA 1
ATOM 5180 C C . GLY E 2 8 ? -4.47974 -20.29258 -32.50367 1.000 70.59235 8 GLY E C 1
ATOM 5181 O O . GLY E 2 8 ? -5.58594 -19.93849 -32.92573 1.000 71.46600 8 GLY E O 1
ATOM 5182 N N . GLY E 2 9 ? -3.45519 -19.45182 -32.39293 1.000 65.31690 9 GLY E N 1
ATOM 5183 C CA . GLY E 2 9 ? -3.56924 -18.05216 -32.74543 1.000 61.24207 9 GLY E CA 1
ATOM 5184 C C . GLY E 2 9 ? -3.39102 -17.81466 -34.23137 1.000 59.87182 9 GLY E C 1
ATOM 5185 O O . GLY E 2 9 ? -3.57547 -18.70720 -35.06252 1.000 60.58430 9 GLY E O 1
ATOM 5186 N N . GLY E 2 10 ? -3.02944 -16.57818 -34.56716 1.000 55.84087 10 GLY E N 1
ATOM 5187 C CA . GLY E 2 10 ? -2.78190 -16.22432 -35.95071 1.000 54.05270 10 GLY E CA 1
ATOM 5188 C C . GLY E 2 10 ? -3.53659 -15.00376 -36.43271 1.000 49.02807 10 GLY E C 1
ATOM 5189 O O . GLY E 2 10 ? -3.86834 -14.11237 -35.64511 1.000 32.08887 10 GLY E O 1
ATOM 5190 N N . LEU E 2 11 ? -3.81332 -14.96034 -37.73369 1.000 46.44915 11 LEU E N 1
ATOM 5191 C CA . LEU E 2 11 ? -4.47271 -13.83216 -38.37598 1.000 42.40886 11 LEU E CA 1
ATOM 5192 C C . LEU E 2 11 ? -5.88969 -14.20687 -38.78563 1.000 41.79268 11 LEU E C 1
ATOM 5193 O O . LEU E 2 11 ? -6.13563 -15.32630 -39.25153 1.000 43.19411 11 LEU E O 1
ATOM 5198 N N . VAL E 2 12 ? -6.81665 -13.26169 -38.62356 1.000 39.46841 12 VAL E N 1
ATOM 5199 C CA . VAL E 2 12 ? -8.21581 -13.48726 -38.97152 1.000 41.11712 12 VAL E CA 1
ATOM 5200 C C . VAL E 2 12 ? -8.88410 -12.13279 -39.15028 1.000 38.16929 12 VAL E C 1
ATOM 5201 O O . VAL E 2 12 ? -8.44797 -11.12819 -38.58836 1.000 36.38389 12 VAL E O 1
ATOM 5205 N N . LYS E 2 13 ? -9.95485 -12.10589 -39.93836 1.000 38.30090 13 LYS E N 1
ATOM 5206 C CA . LYS E 2 13 ? -10.69290 -10.89096 -40.23647 1.000 36.63967 13 LYS E CA 1
ATOM 5207 C C . LYS E 2 13 ? -11.53813 -10.45519 -39.04395 1.000 32.87644 13 LYS E C 1
ATOM 5208 O O . LYS E 2 13 ? -11.88348 -11.26818 -38.18263 1.000 31.46941 13 LYS E O 1
ATOM 5214 N N . PRO E 2 14 ? -11.86788 -9.16472 -38.95868 1.000 30.21785 14 PRO E N 1
ATOM 5215 C CA . PRO E 2 14 ? -12.76776 -8.69955 -37.89165 1.000 28.09859 14 PRO E CA 1
ATOM 5216 C C . PRO E 2 14 ? -14.13348 -9.35822 -38.00664 1.000 30.85071 14 PRO E C 1
ATOM 5217 O O . PRO E 2 14 ? -14.85446 -9.17239 -38.98994 1.000 32.04218 14 PRO E O 1
ATOM 5221 N N . GLY E 2 15 ? -14.48545 -10.13800 -36.98774 1.000 31.44624 15 GLY E N 1
ATOM 5222 C CA . GLY E 2 15 ? -15.70498 -10.91282 -36.97340 1.000 33.07079 15 GLY E CA 1
ATOM 5223 C C . GLY E 2 15 ? -15.48738 -12.40788 -37.04795 1.000 36.62209 15 GLY E C 1
ATOM 5224 O O . GLY E 2 15 ? -16.38972 -13.17100 -36.67759 1.000 38.84719 15 GLY E O 1
ATOM 5225 N N . GLY E 2 16 ? -14.32221 -12.84821 -37.51117 1.000 36.93792 16 GLY E N 1
ATOM 5226 C CA . GLY E 2 16 ? -14.00984 -14.25976 -37.56273 1.000 37.28437 16 GLY E CA 1
ATOM 5227 C C . GLY E 2 16 ? -13.83917 -14.85574 -36.17658 1.000 37.26901 16 GLY E C 1
ATOM 5228 O O . GLY E 2 16 ? -13.96778 -14.19280 -35.14652 1.000 36.32906 16 GLY E O 1
ATOM 5229 N N . SER E 2 17 ? -13.53773 -16.14984 -36.15931 1.000 38.19473 17 SER E N 1
ATOM 5230 C CA . SER E 2 17 ? -13.38448 -16.88918 -34.91837 1.000 34.22686 17 SER E CA 1
ATOM 5231 C C . SER E 2 17 ? -12.01582 -17.55462 -34.86533 1.000 40.68231 17 SER E C 1
ATOM 5232 O O . SER E 2 17 ? -11.35834 -17.76263 -35.88881 1.000 36.19297 17 SER E O 1
ATOM 5235 N N . LEU E 2 18 ? -11.59636 -17.88929 -33.64716 1.000 44.74050 18 LEU E N 1
ATOM 5236 C CA . LEU E 2 18 ? -10.33045 -18.56839 -33.41995 1.000 43.12345 18 LEU E CA 1
ATOM 5237 C C . LEU E 2 18 ? -10.42164 -19.33002 -32.10561 1.000 43.00511 18 LEU E C 1
ATOM 5238 O O . LEU E 2 18 ? -11.15948 -18.93841 -31.19766 1.000 43.55078 18 LEU E O 1
ATOM 5243 N N . LYS E 2 19 ? -9.66964 -20.42570 -32.01324 1.000 42.56392 19 LYS E N 1
ATOM 5244 C CA . LYS E 2 19 ? -9.70615 -21.30939 -30.85238 1.000 42.15719 19 LYS E CA 1
ATOM 5245 C C . LYS E 2 19 ? -8.29293 -21.48983 -30.32052 1.000 41.97981 19 LYS E C 1
ATOM 5246 O O . LYS E 2 19 ? -7.43592 -22.05263 -31.00983 1.000 41.46932 19 LYS E O 1
ATOM 5250 N N . LEU E 2 20 ? -8.05409 -21.02320 -29.09750 1.000 42.57984 20 LEU E N 1
ATOM 5251 C CA . LEU E 2 20 ? -6.73884 -21.09204 -28.47320 1.000 44.35573 20 LEU E CA 1
ATOM 5252 C C . LEU E 2 20 ? -6.70209 -22.26009 -27.49562 1.000 44.10824 20 LEU E C 1
ATOM 5253 O O . LEU E 2 20 ? -7.53724 -22.34081 -26.59031 1.000 42.43690 20 LEU E O 1
ATOM 5258 N N . SER E 2 21 ? -5.73324 -23.15151 -27.67375 1.000 46.70932 21 SER E N 1
ATOM 5259 C CA . SER E 2 21 ? -5.50696 -24.26789 -26.76841 1.000 47.52481 21 SER E CA 1
ATOM 5260 C C . SER E 2 21 ? -4.31867 -23.96957 -25.86089 1.000 48.49805 21 SER E C 1
ATOM 5261 O O . SER E 2 21 ? -3.50769 -23.08401 -26.13678 1.000 47.99555 21 SER E O 1
ATOM 5264 N N . CYS E 2 22 ? -4.22557 -24.72236 -24.76231 1.000 50.78736 22 CYS E N 1
ATOM 5265 C CA . CYS E 2 22 ? -3.11948 -24.55714 -23.81741 1.000 51.60267 22 CYS E CA 1
ATOM 5266 C C . CYS E 2 22 ? -2.90533 -25.88840 -23.10198 1.000 52.70366 22 CYS E C 1
ATOM 5267 O O . CYS E 2 22 ? -3.68158 -26.24599 -22.21195 1.000 54.62993 22 CYS E O 1
ATOM 5270 N N . ALA E 2 23 ? -1.85097 -26.60510 -23.48544 1.000 51.13119 23 ALA E N 1
ATOM 5271 C CA . ALA E 2 23 ? -1.50574 -27.85818 -22.82759 1.000 50.72347 23 ALA E CA 1
ATOM 5272 C C . ALA E 2 23 ? -0.73780 -27.57352 -21.54325 1.000 50.01811 23 ALA E C 1
ATOM 5273 O O . ALA E 2 23 ? 0.17605 -26.74296 -21.52691 1.000 49.53471 23 ALA E O 1
ATOM 5275 N N . ALA E 2 24 ? -1.10983 -28.26269 -20.46785 1.000 50.31925 24 ALA E N 1
ATOM 5276 C CA . ALA E 2 24 ? -0.53269 -28.03995 -19.14964 1.000 52.02629 24 ALA E CA 1
ATOM 5277 C C . ALA E 2 24 ? 0.16089 -29.30517 -18.66989 1.000 54.35912 24 ALA E C 1
ATOM 5278 O O . ALA E 2 24 ? -0.42250 -30.39279 -18.71251 1.000 57.52678 24 ALA E O 1
ATOM 5280 N N . SER E 2 25 ? 1.40100 -29.15901 -18.21010 1.000 52.71596 25 SER E N 1
ATOM 5281 C CA . SER E 2 25 ? 2.16898 -30.27459 -17.68115 1.000 51.85546 25 SER E CA 1
ATOM 5282 C C . SER E 2 25 ? 2.91862 -29.81364 -16.44055 1.000 51.48353 25 SER E C 1
ATOM 5283 O O . SER E 2 25 ? 2.92641 -28.62939 -16.09485 1.000 51.22118 25 SER E O 1
ATOM 5286 N N . GLY E 2 26 ? 3.55099 -30.76961 -15.76534 1.000 52.88341 26 GLY E N 1
ATOM 5287 C CA . GLY E 2 26 ? 4.38205 -30.47328 -14.61954 1.000 55.05293 26 GLY E CA 1
ATOM 5288 C C . GLY E 2 26 ? 3.64681 -30.16021 -13.33525 1.000 56.33430 26 GLY E C 1
ATOM 5289 O O . GLY E 2 26 ? 4.30103 -29.84975 -12.33149 1.000 57.62480 26 GLY E O 1
ATOM 5290 N N . PHE E 2 27 ? 2.31855 -30.22663 -13.32408 1.000 55.72703 27 PHE E N 1
ATOM 5291 C CA . PHE E 2 27 ? 1.56238 -29.97190 -12.10576 1.000 56.87892 27 PHE E CA 1
ATOM 5292 C C . PHE E 2 27 ? 0.21757 -30.67595 -12.20938 1.000 58.55726 27 PHE E C 1
ATOM 5293 O O . PHE E 2 27 ? -0.18786 -31.13406 -13.28037 1.000 59.67693 27 PHE E O 1
ATOM 5301 N N . THR E 2 28 ? -0.46773 -30.76151 -11.07179 1.000 58.81171 28 THR E N 1
ATOM 5302 C CA . THR E 2 28 ? -1.79513 -31.37060 -11.00656 1.000 60.39637 28 THR E CA 1
ATOM 5303 C C . THR E 2 28 ? -2.80292 -30.37988 -11.57817 1.000 58.30000 28 THR E C 1
ATOM 5304 O O . THR E 2 28 ? -3.19137 -29.41614 -10.91491 1.000 57.74301 28 THR E O 1
ATOM 5308 N N . PHE E 2 29 ? -3.23331 -30.62316 -12.81749 1.000 58.15854 29 PHE E N 1
ATOM 5309 C CA . PHE E 2 29 ? -4.08030 -29.66726 -13.52081 1.000 57.36174 29 PHE E CA 1
ATOM 5310 C C . PHE E 2 29 ? -5.46092 -29.54387 -12.88742 1.000 58.19848 29 PHE E C 1
ATOM 5311 O O . PHE E 2 29 ? -6.03326 -28.44871 -12.86910 1.000 57.91909 29 PHE E O 1
ATOM 5319 N N . THR E 2 30 ? -6.00853 -30.64115 -12.36223 1.000 59.84942 30 THR E N 1
ATOM 5320 C CA . THR E 2 30 ? -7.32878 -30.60357 -11.74579 1.000 61.12121 30 THR E CA 1
ATOM 5321 C C . THR E 2 30 ? -7.32420 -29.91950 -10.38612 1.000 62.13032 30 THR E C 1
ATOM 5322 O O . THR E 2 30 ? -8.39929 -29.70368 -9.81872 1.000 62.56594 30 THR E O 1
ATOM 5326 N N . ARG E 2 31 ? -6.15211 -29.57976 -9.85447 1.000 63.52100 31 ARG E N 1
ATOM 5327 C CA . ARG E 2 31 ? -6.04523 -28.93899 -8.55112 1.000 65.65423 31 ARG E CA 1
ATOM 5328 C C . ARG E 2 31 ? -6.14115 -27.42113 -8.63088 1.000 64.26805 31 ARG E C 1
ATOM 5329 O O . ARG E 2 31 ? -6.64236 -26.78811 -7.69404 1.000 65.82280 31 ARG E O 1
ATOM 5337 N N . TYR E 2 32 ? -5.68928 -26.82310 -9.72771 1.000 60.64360 32 TYR E N 1
ATOM 5338 C CA . TYR E 2 32 ? -5.62391 -25.37715 -9.85946 1.000 58.73941 32 TYR E CA 1
ATOM 5339 C C . TYR E 2 32 ? -6.65520 -24.87617 -10.86067 1.000 58.05935 32 TYR E C 1
ATOM 5340 O O . TYR E 2 32 ? -7.08097 -25.60531 -11.76084 1.000 60.27057 32 TYR E O 1
ATOM 5349 N N . ALA E 2 33 ? -7.05209 -23.61981 -10.68953 1.000 55.20900 33 ALA E N 1
ATOM 5350 C CA . ALA E 2 33 ? -7.86050 -22.92182 -11.67493 1.000 53.66224 33 ALA E CA 1
ATOM 5351 C C . ALA E 2 33 ? -6.95513 -22.26547 -12.71253 1.000 53.79067 33 ALA E C 1
ATOM 5352 O O . ALA E 2 33 ? -5.78640 -21.96878 -12.45371 1.000 54.15862 33 ALA E O 1
ATOM 5354 N N . MET E 2 34 ? -7.50923 -22.04274 -13.90029 1.000 51.45954 34 MET E N 1
ATOM 5355 C CA . MET E 2 34 ? -6.74850 -21.51864 -15.02289 1.000 50.19103 34 MET E CA 1
ATOM 5356 C C . MET E 2 34 ? -7.35376 -20.21262 -15.51684 1.000 50.85346 34 MET E C 1
ATOM 5357 O O . MET E 2 34 ? -8.52270 -19.90749 -15.26582 1.000 52.71574 34 MET E O 1
ATOM 5362 N N . SER E 2 35 ? -6.53763 -19.44383 -16.23471 1.000 49.84899 35 SER E N 1
ATOM 5363 C CA . SER E 2 35 ? -6.94988 -18.13273 -16.70928 1.000 34.44724 35 SER E CA 1
ATOM 5364 C C . SER E 2 35 ? -6.24453 -17.81859 -18.01962 1.000 44.64408 35 SER E C 1
ATOM 5365 O O . SER E 2 35 ? -5.23782 -18.43793 -18.37333 1.000 48.99724 35 SER E O 1
ATOM 5368 N N . TRP E 2 36 ? -6.79173 -16.84084 -18.73710 1.000 39.98726 36 TRP E N 1
ATOM 5369 C CA . TRP E 2 36 ? -6.19004 -16.30771 -19.95268 1.000 40.49650 36 TRP E CA 1
ATOM 5370 C C . TRP E 2 36 ? -5.90756 -14.82872 -19.74210 1.000 44.14084 36 TRP E C 1
ATOM 5371 O O . TRP E 2 36 ? -6.82203 -14.05862 -19.43013 1.000 45.60237 36 TRP E O 1
ATOM 5382 N N . VAL E 2 37 ? -4.64973 -14.43395 -19.91176 1.000 44.57238 37 VAL E N 1
ATOM 5383 C CA . VAL E 2 37 ? -4.23551 -13.04053 -19.80475 1.000 34.72735 37 VAL E CA 1
ATOM 5384 C C . VAL E 2 37 ? -3.58647 -12.63979 -21.12049 1.000 34.94228 37 VAL E C 1
ATOM 5385 O O . VAL E 2 37 ? -2.69717 -13.33982 -21.61575 1.000 44.78927 37 VAL E O 1
ATOM 5389 N N . ARG E 2 38 ? -4.03015 -11.52323 -21.68664 1.000 35.44675 38 ARG E N 1
ATOM 5390 C CA . ARG E 2 38 ? -3.49676 -11.03367 -22.94743 1.000 46.87789 38 ARG E CA 1
ATOM 5391 C C . ARG E 2 38 ? -2.77136 -9.71184 -22.73411 1.000 47.60639 38 ARG E C 1
ATOM 5392 O O . ARG E 2 38 ? -3.08602 -8.95080 -21.81464 1.000 50.44273 38 ARG E O 1
ATOM 5400 N N . GLN E 2 39 ? -1.78777 -9.44928 -23.59112 1.000 45.69058 39 GLN E N 1
ATOM 5401 C CA . GLN E 2 39 ? -1.01917 -8.20936 -23.55547 1.000 48.61419 39 GLN E CA 1
ATOM 5402 C C . GLN E 2 39 ? -1.27753 -7.46186 -24.85674 1.000 51.03246 39 GLN E C 1
ATOM 5403 O O . GLN E 2 39 ? -0.89441 -7.93077 -25.93409 1.000 52.24163 39 GLN E O 1
ATOM 5409 N N . THR E 2 40 ? -1.93459 -6.30566 -24.75466 1.000 49.47757 40 THR E N 1
ATOM 5410 C CA . THR E 2 40 ? -2.26087 -5.51068 -25.92542 1.000 49.65041 40 THR E CA 1
ATOM 5411 C C . THR E 2 40 ? -0.98177 -5.04242 -26.61803 1.000 52.08835 40 THR E C 1
ATOM 5412 O O . THR E 2 40 ? 0.09239 -5.03046 -26.01115 1.000 52.64058 40 THR E O 1
ATOM 5416 N N . PRO E 2 41 ? -1.06828 -4.65705 -27.89638 1.000 53.96801 41 PRO E N 1
ATOM 5417 C CA . PRO E 2 41 ? 0.12145 -4.11203 -28.57125 1.000 55.12185 41 PRO E CA 1
ATOM 5418 C C . PRO E 2 41 ? 0.70091 -2.89366 -27.87638 1.000 55.08424 41 PRO E C 1
ATOM 5419 O O . PRO E 2 41 ? 1.88408 -2.59257 -28.07207 1.000 55.49168 41 PRO E O 1
ATOM 5423 N N . GLU E 2 42 ? -0.08862 -2.18938 -27.06708 1.000 56.00242 42 GLU E N 1
ATOM 5424 C CA . GLU E 2 42 ? 0.40065 -1.07732 -26.26467 1.000 57.87895 42 GLU E CA 1
ATOM 5425 C C . GLU E 2 42 ? 1.14251 -1.53952 -25.01491 1.000 56.70043 42 GLU E C 1
ATOM 5426 O O . GLU E 2 42 ? 1.46257 -0.70566 -24.15930 1.000 55.97730 42 GLU E O 1
ATOM 5432 N N . LYS E 2 43 ? 1.40575 -2.84401 -24.89476 1.000 57.30462 43 LYS E N 1
ATOM 5433 C CA . LYS E 2 43 ? 2.13260 -3.42004 -23.76013 1.000 57.93950 43 LYS E CA 1
ATOM 5434 C C . LYS E 2 43 ? 1.38942 -3.20157 -22.44410 1.000 58.01527 43 LYS E C 1
ATOM 5435 O O . LYS E 2 43 ? 1.98953 -2.87212 -21.41929 1.000 59.35429 43 LYS E O 1
ATOM 5441 N N . ARG E 2 44 ? 0.07211 -3.39289 -22.46745 1.000 54.62246 44 ARG E N 1
ATOM 5442 C CA . ARG E 2 44 ? -0.75390 -3.31758 -21.26782 1.000 53.29977 44 ARG E CA 1
ATOM 5443 C C . ARG E 2 44 ? -1.37176 -4.68515 -21.01780 1.000 51.73922 44 ARG E C 1
ATOM 5444 O O . ARG E 2 44 ? -2.06399 -5.22709 -21.88694 1.000 50.28221 44 ARG E O 1
ATOM 5452 N N . LEU E 2 45 ? -1.11805 -5.23988 -19.83677 1.000 50.35905 45 LEU E N 1
ATOM 5453 C CA . LEU E 2 45 ? -1.67378 -6.53238 -19.47048 1.000 48.70403 45 LEU E CA 1
ATOM 5454 C C . LEU E 2 45 ? -3.15426 -6.39479 -19.14129 1.000 48.29769 45 LEU E C 1
ATOM 5455 O O . LEU E 2 45 ? -3.57105 -5.44804 -18.46790 1.000 48.37632 45 LEU E O 1
ATOM 5460 N N . GLU E 2 46 ? -3.95109 -7.34501 -19.62684 1.000 37.48486 46 GLU E N 1
ATOM 5461 C CA . GLU E 2 46 ? -5.39768 -7.30817 -19.44682 1.000 37.59668 46 GLU E CA 1
ATOM 5462 C C . GLU E 2 46 ? -5.91342 -8.72560 -19.25384 1.000 37.59929 46 GLU E C 1
ATOM 5463 O O . GLU E 2 46 ? -5.80584 -9.55491 -20.16183 1.000 36.34579 46 GLU E O 1
ATOM 5469 N N . TRP E 2 47 ? -6.46892 -8.99887 -18.07515 1.000 37.51900 47 TRP E N 1
ATOM 5470 C CA . TRP E 2 47 ? -7.05211 -10.30479 -17.79815 1.000 36.04243 47 TRP E CA 1
ATOM 5471 C C . TRP E 2 47 ? -8.28966 -10.52345 -18.65836 1.000 36.19970 47 TRP E C 1
ATOM 5472 O O . TRP E 2 47 ? -9.08256 -9.60415 -18.87876 1.000 47.81097 47 TRP E O 1
ATOM 5483 N N . VAL E 2 48 ? -8.45575 -11.75062 -19.14781 1.000 35.72078 48 VAL E N 1
ATOM 5484 C CA . VAL E 2 48 ? -9.56122 -12.05595 -20.04995 1.000 40.64425 48 VAL E CA 1
ATOM 5485 C C . VAL E 2 48 ? -10.59279 -12.93183 -19.35125 1.000 35.91238 48 VAL E C 1
ATOM 5486 O O . VAL E 2 48 ? -11.72991 -12.50356 -19.12206 1.000 36.47129 48 VAL E O 1
ATOM 5490 N N . ALA E 2 49 ? -10.21035 -14.16017 -19.00804 1.000 35.42283 49 ALA E N 1
ATOM 5491 C CA . ALA E 2 49 ? -11.15623 -15.12879 -18.47889 1.000 44.85154 49 ALA E CA 1
ATOM 5492 C C . ALA E 2 49 ? -10.48782 -15.99958 -17.42317 1.000 35.23948 49 ALA E C 1
ATOM 5493 O O . ALA E 2 49 ? -9.26233 -16.03518 -17.29558 1.000 34.89429 49 ALA E O 1
ATOM 5495 N N . THR E 2 50 ? -11.32088 -16.71138 -16.66339 1.000 35.83731 50 THR E N 1
ATOM 5496 C CA . THR E 2 50 ? -10.86905 -17.61684 -15.61516 1.000 35.51707 50 THR E CA 1
ATOM 5497 C C . THR E 2 50 ? -11.90134 -18.72566 -15.46876 1.000 40.81246 50 THR E C 1
ATOM 5498 O O . THR E 2 50 ? -13.10639 -18.46044 -15.47365 1.000 41.40972 50 THR E O 1
ATOM 5502 N N . ILE E 2 51 ? -11.42782 -19.96420 -15.35215 1.000 40.69801 51 ILE E N 1
ATOM 5503 C CA . ILE E 2 51 ? -12.29547 -21.13042 -15.24937 1.000 36.52457 51 ILE E CA 1
ATOM 5504 C C . ILE E 2 51 ? -11.91635 -21.91848 -14.00334 1.000 41.93337 51 ILE E C 1
ATOM 5505 O O . ILE E 2 51 ? -10.73817 -21.99299 -13.63637 1.000 36.67442 51 ILE E O 1
ATOM 5510 N N . SER E 2 52 ? -12.92036 -22.49162 -13.34386 1.000 43.09867 52 SER E N 1
ATOM 5511 C CA . SER E 2 52 ? -12.68096 -23.29112 -12.15369 1.000 38.33316 52 SER E CA 1
ATOM 5512 C C . SER E 2 52 ? -12.00168 -24.60686 -12.52041 1.000 54.60386 52 SER E C 1
ATOM 5513 O O . SER E 2 52 ? -12.05128 -25.06790 -13.66405 1.000 38.35180 52 SER E O 1
ATOM 5516 N N . ASN E 2 53 ? -11.36321 -25.21839 -11.51995 1.000 53.83688 53 ASN E N 1
ATOM 5517 C CA . ASN E 2 53 ? -10.61076 -26.44446 -11.76621 1.000 51.89085 53 ASN E CA 1
ATOM 5518 C C . ASN E 2 53 ? -11.50432 -27.56226 -12.28490 1.000 53.65486 53 ASN E C 1
ATOM 5519 O O . ASN E 2 53 ? -11.03086 -28.45872 -12.99348 1.000 54.71681 53 ASN E O 1
ATOM 5524 N N . GLY E 2 54 ? -12.78985 -27.52929 -11.94906 1.000 54.18666 54 GLY E N 1
ATOM 5525 C CA . GLY E 2 54 ? -13.71777 -28.53923 -12.42175 1.000 54.28743 54 GLY E CA 1
ATOM 5526 C C . GLY E 2 54 ? -14.52423 -28.06099 -13.60840 1.000 53.46952 54 GLY E C 1
ATOM 5527 O O . GLY E 2 54 ? -15.27576 -28.83097 -14.21723 1.000 54.13634 54 GLY E O 1
ATOM 5528 N N . GLY E 2 55 ? -14.38399 -26.77911 -13.94059 1.000 52.23012 55 GLY E N 1
ATOM 5529 C CA . GLY E 2 55 ? -14.98375 -26.21618 -15.12524 1.000 52.34120 55 GLY E CA 1
ATOM 5530 C C . GLY E 2 55 ? -16.38686 -25.68359 -14.95673 1.000 54.25920 55 GLY E C 1
ATOM 5531 O O . GLY E 2 55 ? -16.94835 -25.16691 -15.92847 1.000 53.52073 55 GLY E O 1
ATOM 5532 N N . SER E 2 56 ? -16.97474 -25.78563 -13.76344 1.000 56.37148 56 SER E N 1
ATOM 5533 C CA . SER E 2 56 ? -18.34762 -25.32470 -13.57199 1.000 58.86061 56 SER E CA 1
ATOM 5534 C C . SER E 2 56 ? -18.43077 -23.80652 -13.64518 1.000 58.70761 56 SER E C 1
ATOM 5535 O O . SER E 2 56 ? -19.15815 -23.24665 -14.47666 1.000 60.66437 56 SER E O 1
ATOM 5538 N N . TYR E 2 57 ? -17.69480 -23.12324 -12.77391 1.000 57.58445 57 TYR E N 1
ATOM 5539 C CA . TYR E 2 57 ? -17.68744 -21.66790 -12.74191 1.000 58.15634 57 TYR E CA 1
ATOM 5540 C C . TYR E 2 57 ? -16.64422 -21.13311 -13.71673 1.000 59.06173 57 TYR E C 1
ATOM 5541 O O . TYR E 2 57 ? -15.50571 -21.60470 -13.74131 1.000 60.20840 57 TYR E O 1
ATOM 5550 N N . THR E 2 58 ? -17.04641 -20.15935 -14.52228 1.000 58.67793 58 THR E N 1
ATOM 5551 C CA . THR E 2 58 ? -16.18766 -19.48801 -15.48493 1.000 56.04678 58 THR E CA 1
ATOM 5552 C C . THR E 2 58 ? -16.29987 -18.00105 -15.22248 1.000 49.01172 58 THR E C 1
ATOM 5553 O O . THR E 2 58 ? -17.37475 -17.53691 -14.87480 1.000 47.86492 58 THR E O 1
ATOM 5557 N N . TYR E 2 59 ? -15.21585 -17.24898 -15.37019 1.000 43.24164 59 TYR E N 1
ATOM 5558 C CA . TYR E 2 59 ? -15.28357 -15.80261 -15.19171 1.000 40.35625 59 TYR E CA 1
ATOM 5559 C C . TYR E 2 59 ? -14.70408 -15.11866 -16.41801 1.000 38.40953 59 TYR E C 1
ATOM 5560 O O . TYR E 2 59 ? -13.69287 -15.56456 -16.95836 1.000 36.60884 59 TYR E O 1
ATOM 5569 N N . TYR E 2 60 ? -15.35936 -14.05205 -16.86812 1.000 37.78445 60 TYR E N 1
ATOM 5570 C CA . TYR E 2 60 ? -15.00052 -13.39513 -18.11562 1.000 42.40631 60 TYR E CA 1
ATOM 5571 C C . TYR E 2 60 ? -14.84364 -11.89719 -17.90880 1.000 44.28943 60 TYR E C 1
ATOM 5572 O O . TYR E 2 60 ? -15.47811 -11.30251 -17.03457 1.000 44.91664 60 TYR E O 1
ATOM 5581 N N . LEU E 2 61 ? -13.98596 -11.29634 -18.73018 1.000 47.68561 61 LEU E N 1
ATOM 5582 C CA . LEU E 2 61 ? -13.90660 -9.84544 -18.79912 1.000 52.24725 61 LEU E CA 1
ATOM 5583 C C . LEU E 2 61 ? -15.21178 -9.28362 -19.34590 1.000 60.46605 61 LEU E C 1
ATOM 5584 O O . LEU E 2 61 ? -15.79199 -9.82739 -20.28993 1.000 62.61341 61 LEU E O 1
ATOM 5589 N N . ASP E 2 62 ? -15.66846 -8.18138 -18.74476 1.000 65.86635 62 ASP E N 1
ATOM 5590 C CA . ASP E 2 62 ? -16.99189 -7.64989 -19.05993 1.000 70.58736 62 ASP E CA 1
ATOM 5591 C C . ASP E 2 62 ? -17.12575 -7.29337 -20.53694 1.000 68.81181 62 ASP E C 1
ATOM 5592 O O . ASP E 2 62 ? -18.19162 -7.49375 -21.13252 1.000 69.14408 62 ASP E O 1
ATOM 5597 N N . SER E 2 63 ? -16.05908 -6.77017 -21.14909 1.000 64.84128 63 SER E N 1
ATOM 5598 C CA . SER E 2 63 ? -16.12248 -6.41588 -22.56209 1.000 63.19064 63 SER E CA 1
ATOM 5599 C C . SER E 2 63 ? -16.13169 -7.63990 -23.46971 1.000 61.05700 63 SER E C 1
ATOM 5600 O O . SER E 2 63 ? -16.61120 -7.55197 -24.60507 1.000 61.53911 63 SER E O 1
ATOM 5603 N N . VAL E 2 64 ? -15.62477 -8.78109 -22.99472 1.000 58.85673 64 VAL E N 1
ATOM 5604 C CA . VAL E 2 64 ? -15.47946 -9.95838 -23.84603 1.000 58.48011 64 VAL E CA 1
ATOM 5605 C C . VAL E 2 64 ? -16.66507 -10.90981 -23.75024 1.000 56.59079 64 VAL E C 1
ATOM 5606 O O . VAL E 2 64 ? -16.76349 -11.83963 -24.56698 1.000 56.29690 64 VAL E O 1
ATOM 5610 N N . LYS E 2 65 ? -17.58164 -10.68902 -22.80731 1.000 55.85039 65 LYS E N 1
ATOM 5611 C CA . LYS E 2 65 ? -18.70216 -11.59786 -22.59964 1.000 53.46031 65 LYS E CA 1
ATOM 5612 C C . LYS E 2 65 ? -19.55621 -11.71953 -23.85715 1.000 54.48084 65 LYS E C 1
ATOM 5613 O O . LYS E 2 65 ? -19.70736 -10.77055 -24.63121 1.000 55.25760 65 LYS E O 1
ATOM 5619 N N . GLY E 2 66 ? -20.12450 -12.91021 -24.05060 1.000 55.08981 66 GLY E N 1
ATOM 5620 C CA . GLY E 2 66 ? -20.93956 -13.19768 -25.20857 1.000 55.05220 66 GLY E CA 1
ATOM 5621 C C . GLY E 2 66 ? -20.17462 -13.57731 -26.45499 1.000 54.30980 66 GLY E C 1
ATOM 5622 O O . GLY E 2 66 ? -20.80075 -13.96836 -27.44880 1.000 55.92283 66 GLY E O 1
ATOM 5623 N N . ARG E 2 67 ? -18.84887 -13.47908 -26.44270 1.000 52.52887 67 ARG E N 1
ATOM 5624 C CA . ARG E 2 67 ? -18.02502 -13.78408 -27.60622 1.000 53.81669 67 ARG E CA 1
ATOM 5625 C C . ARG E 2 67 ? -16.96513 -14.83563 -27.32740 1.000 52.48814 67 ARG E C 1
ATOM 5626 O O . ARG E 2 67 ? -16.73392 -15.70933 -28.16756 1.000 52.03655 67 ARG E O 1
ATOM 5634 N N . PHE E 2 68 ? -16.30952 -14.77134 -26.17291 1.000 51.76850 68 PHE E N 1
ATOM 5635 C CA . PHE E 2 68 ? -15.29999 -15.74439 -25.78786 1.000 49.77838 68 PHE E CA 1
ATOM 5636 C C . PHE E 2 68 ? -15.91954 -16.80496 -24.88901 1.000 49.00630 68 PHE E C 1
ATOM 5637 O O . PHE E 2 68 ? -16.81141 -16.52194 -24.08521 1.000 38.60311 68 PHE E O 1
ATOM 5645 N N . THR E 2 69 ? -15.43260 -18.03463 -25.03173 1.000 49.38646 69 THR E N 1
ATOM 5646 C CA . THR E 2 69 ? -15.88763 -19.14785 -24.21095 1.000 47.74719 69 THR E CA 1
ATOM 5647 C C . THR E 2 69 ? -14.67598 -19.94082 -23.75120 1.000 47.53550 69 THR E C 1
ATOM 5648 O O . THR E 2 69 ? -13.85197 -20.35169 -24.57316 1.000 47.13300 69 THR E O 1
ATOM 5652 N N . LEU E 2 70 ? -14.57193 -20.15073 -22.44335 1.000 48.18067 70 LEU E N 1
ATOM 5653 C CA . LEU E 2 70 ? -13.42909 -20.81763 -21.83528 1.000 48.73469 70 LEU E CA 1
ATOM 5654 C C . LEU E 2 70 ? -13.83508 -22.22731 -21.42704 1.000 46.81807 70 LEU E C 1
ATOM 5655 O O . LEU E 2 70 ? -14.73602 -22.40268 -20.59974 1.000 46.92381 70 LEU E O 1
ATOM 5660 N N . SER E 2 71 ? -13.17630 -23.22354 -22.01137 1.000 45.99924 71 SER E N 1
ATOM 5661 C CA . SER E 2 71 ? -13.41994 -24.62552 -21.70761 1.000 46.31316 71 SER E CA 1
ATOM 5662 C C . SER E 2 71 ? -12.15870 -25.25430 -21.12804 1.000 46.92985 71 SER E C 1
ATOM 5663 O O . SER E 2 71 ? -11.09171 -24.63692 -21.07544 1.000 49.08508 71 SER E O 1
ATOM 5666 N N . ARG E 2 72 ? -12.29245 -26.50378 -20.69161 1.000 45.52974 72 ARG E N 1
ATOM 5667 C CA . ARG E 2 72 ? -11.20404 -27.18684 -19.99777 1.000 44.08633 72 ARG E CA 1
ATOM 5668 C C . ARG E 2 72 ? -11.42569 -28.68744 -20.09424 1.000 44.35975 72 ARG E C 1
ATOM 5669 O O . ARG E 2 72 ? -12.47571 -29.18495 -19.67476 1.000 44.15613 72 ARG E O 1
ATOM 5677 N N . ASP E 2 73 ? -10.44724 -29.40354 -20.64107 1.000 44.09619 73 ASP E N 1
ATOM 5678 C CA . ASP E 2 73 ? -10.47910 -30.86124 -20.73812 1.000 44.87920 73 ASP E CA 1
ATOM 5679 C C . ASP E 2 73 ? -9.47361 -31.40424 -19.72509 1.000 45.81543 73 ASP E C 1
ATOM 5680 O O . ASP E 2 73 ? -8.28315 -31.53397 -20.01604 1.000 46.10666 73 ASP E O 1
ATOM 5685 N N . ASN E 2 74 ? -9.96597 -31.72531 -18.52665 1.000 46.54019 74 ASN E N 1
ATOM 5686 C CA . ASN E 2 74 ? -9.10343 -32.22580 -17.46304 1.000 47.65764 74 ASN E CA 1
ATOM 5687 C C . ASN E 2 74 ? -8.53535 -33.60680 -17.75743 1.000 49.16846 74 ASN E C 1
ATOM 5688 O O . ASN E 2 74 ? -7.62350 -34.04411 -17.04709 1.000 49.02397 74 ASN E O 1
ATOM 5693 N N . ALA E 2 75 ? -9.04633 -34.30200 -18.77437 1.000 50.94792 75 ALA E N 1
ATOM 5694 C CA . ALA E 2 75 ? -8.46401 -35.58113 -19.15902 1.000 52.39392 75 ALA E CA 1
ATOM 5695 C C . ALA E 2 75 ? -7.19856 -35.39897 -19.98639 1.000 53.35467 75 ALA E C 1
ATOM 5696 O O . ALA E 2 75 ? -6.31712 -36.26466 -19.96202 1.000 55.62900 75 ALA E O 1
ATOM 5698 N N . LYS E 2 76 ? -7.08785 -34.28809 -20.71363 1.000 53.40773 76 LYS E N 1
ATOM 5699 C CA . LYS E 2 76 ? -5.91034 -33.98873 -21.51598 1.000 53.87456 76 LYS E CA 1
ATOM 5700 C C . LYS E 2 76 ? -5.06632 -32.85855 -20.94323 1.000 53.70634 76 LYS E C 1
ATOM 5701 O O . LYS E 2 76 ? -4.06699 -32.47938 -21.56469 1.000 53.06915 76 LYS E O 1
ATOM 5707 N N . ASN E 2 77 ? -5.43912 -32.31286 -19.78199 1.000 54.05430 77 ASN E N 1
ATOM 5708 C CA . ASN E 2 77 ? -4.71488 -31.20440 -19.15460 1.000 53.30239 77 ASN E CA 1
ATOM 5709 C C . ASN E 2 77 ? -4.61164 -30.00572 -20.09502 1.000 52.12160 77 ASN E C 1
ATOM 5710 O O . ASN E 2 77 ? -3.57121 -29.35123 -20.18795 1.000 51.64773 77 ASN E O 1
ATOM 5715 N N . THR E 2 78 ? -5.70093 -29.71219 -20.79695 1.000 52.45828 78 THR E N 1
ATOM 5716 C CA . THR E 2 78 ? -5.72652 -28.63922 -21.77764 1.000 52.87804 78 THR E CA 1
ATOM 5717 C C . THR E 2 78 ? -6.98042 -27.80010 -21.58728 1.000 50.30451 78 THR E C 1
ATOM 5718 O O . THR E 2 78 ? -8.07658 -28.33848 -21.40529 1.000 48.44405 78 THR E O 1
ATOM 5722 N N . LEU E 2 79 ? -6.81053 -26.48151 -21.61852 1.000 49.30565 79 LEU E N 1
ATOM 5723 C CA . LEU E 2 79 ? -7.92075 -25.54218 -21.59988 1.000 49.38460 79 LEU E CA 1
ATOM 5724 C C . LEU E 2 79 ? -7.98578 -24.80668 -22.93161 1.000 47.68341 79 LEU E C 1
ATOM 5725 O O . LEU E 2 79 ? -6.96990 -24.62155 -23.60743 1.000 35.60722 79 LEU E O 1
ATOM 5730 N N . TYR E 2 80 ? -9.19161 -24.38516 -23.30371 1.000 47.83846 80 TYR E N 1
ATOM 5731 C CA . TYR E 2 80 ? -9.43484 -23.80153 -24.61397 1.000 47.85177 80 TYR E CA 1
ATOM 5732 C C . TYR E 2 80 ? -10.17508 -22.47952 -24.48044 1.000 45.77097 80 TYR E C 1
ATOM 5733 O O . TYR E 2 80 ? -11.10307 -22.35332 -23.67590 1.000 41.84926 80 TYR E O 1
ATOM 5742 N N . LEU E 2 81 ? -9.76250 -21.50195 -25.28490 1.000 48.04200 81 LEU E N 1
ATOM 5743 C CA . LEU E 2 81 ? -10.41327 -20.19727 -25.36947 1.000 50.11024 81 LEU E CA 1
ATOM 5744 C C . LEU E 2 81 ? -11.02882 -20.08043 -26.76038 1.000 53.88692 81 LEU E C 1
ATOM 5745 O O . LEU E 2 81 ? -10.32371 -19.83225 -27.74302 1.000 54.59412 81 LEU E O 1
ATOM 5750 N N . GLN E 2 82 ? -12.34459 -20.27064 -26.83849 1.000 56.60087 82 GLN E N 1
ATOM 5751 C CA . GLN E 2 82 ? -13.07937 -20.16376 -28.09769 1.000 57.11703 82 GLN E CA 1
ATOM 5752 C C . GLN E 2 82 ? -13.40807 -18.69648 -28.33698 1.000 56.02688 82 GLN E C 1
ATOM 5753 O O . GLN E 2 82 ? -14.37594 -18.16470 -27.78911 1.000 56.11816 82 GLN E O 1
ATOM 5759 N N . MET E 2 83 ? -12.59614 -18.03611 -29.15672 1.000 55.31315 83 MET E N 1
ATOM 5760 C CA . MET E 2 83 ? -12.78502 -16.62758 -29.47707 1.000 55.90484 83 MET E CA 1
ATOM 5761 C C . MET E 2 83 ? -13.65779 -16.51154 -30.72069 1.000 57.90880 83 MET E C 1
ATOM 5762 O O . MET E 2 83 ? -13.29291 -17.01546 -31.78751 1.000 60.51347 83 MET E O 1
ATOM 5767 N N . SER E 2 84 ? -14.80659 -15.85258 -30.58247 1.000 57.13562 84 SER E N 1
ATOM 5768 C CA . SER E 2 84 ? -15.75128 -15.68596 -31.67684 1.000 56.73382 84 SER E CA 1
ATOM 5769 C C . SER E 2 84 ? -16.14069 -14.21939 -31.80054 1.000 55.92804 84 SER E C 1
ATOM 5770 O O . SER E 2 84 ? -16.01782 -13.44224 -30.85031 1.000 55.21642 84 SER E O 1
ATOM 5773 N N . SER E 2 85 ? -16.62285 -13.85570 -32.99071 1.000 56.17634 85 SER E N 1
ATOM 5774 C CA . SER E 2 85 ? -17.00977 -12.48087 -33.30781 1.000 57.70864 85 SER E CA 1
ATOM 5775 C C . SER E 2 85 ? -15.88384 -11.51119 -32.95399 1.000 58.33536 85 SER E C 1
ATOM 5776 O O . SER E 2 85 ? -16.07795 -10.51110 -32.25809 1.000 58.55290 85 SER E O 1
ATOM 5779 N N . LEU E 2 86 ? -14.68872 -11.82499 -33.44941 1.000 56.93790 86 LEU E N 1
ATOM 5780 C CA . LEU E 2 86 ? -13.48315 -11.12132 -33.03276 1.000 55.23093 86 LEU E CA 1
ATOM 5781 C C . LEU E 2 86 ? -13.49669 -9.67290 -33.50325 1.000 55.61344 86 LEU E C 1
ATOM 5782 O O . LEU E 2 86 ? -13.77739 -9.38512 -34.67098 1.000 45.20868 86 LEU E O 1
ATOM 5787 N N . ARG E 2 87 ? -13.19253 -8.76400 -32.58454 1.000 54.04909 87 ARG E N 1
ATOM 5788 C CA . ARG E 2 87 ? -13.07154 -7.34571 -32.87715 1.000 53.38542 87 ARG E CA 1
ATOM 5789 C C . ARG E 2 87 ? -11.60466 -6.97382 -33.06558 1.000 52.44220 87 ARG E C 1
ATOM 5790 O O . ARG E 2 87 ? -10.69575 -7.76255 -32.79726 1.000 50.59295 87 ARG E O 1
ATOM 5798 N N . SER E 2 88 ? -11.38239 -5.74164 -33.53000 1.000 53.62393 88 SER E N 1
ATOM 5799 C CA . SER E 2 88 ? -10.01912 -5.25180 -33.70577 1.000 46.38104 88 SER E CA 1
ATOM 5800 C C . SER E 2 88 ? -9.28104 -5.13850 -32.37712 1.000 54.28758 88 SER E C 1
ATOM 5801 O O . SER E 2 88 ? -8.05504 -5.28973 -32.33768 1.000 44.74294 88 SER E O 1
ATOM 5804 N N . GLU E 2 89 ? -10.00308 -4.88289 -31.28468 1.000 53.92441 89 GLU E N 1
ATOM 5805 C CA . GLU E 2 89 ? -9.39001 -4.70786 -29.97382 1.000 52.08555 89 GLU E CA 1
ATOM 5806 C C . GLU E 2 89 ? -8.92079 -6.01775 -29.35518 1.000 47.66146 89 GLU E C 1
ATOM 5807 O O . GLU E 2 89 ? -8.23324 -5.98717 -28.32836 1.000 44.97053 89 GLU E O 1
ATOM 5813 N N . ASP E 2 90 ? -9.27826 -7.15640 -29.94230 1.000 46.87652 90 ASP E N 1
ATOM 5814 C CA . ASP E 2 90 ? -8.84788 -8.45967 -29.45740 1.000 45.15898 90 ASP E CA 1
ATOM 5815 C C . ASP E 2 90 ? -7.45614 -8.83715 -29.94614 1.000 45.65612 90 ASP E C 1
ATOM 5816 O O . ASP E 2 90 ? -7.03372 -9.98292 -29.75477 1.000 43.64472 90 ASP E O 1
ATOM 5821 N N . THR E 2 91 ? -6.74538 -7.90308 -30.57336 1.000 47.22550 91 THR E N 1
ATOM 5822 C CA . THR E 2 91 ? -5.38325 -8.13422 -31.04044 1.000 40.94973 91 THR E CA 1
ATOM 5823 C C . THR E 2 91 ? -4.44170 -8.03695 -29.84764 1.000 58.12990 91 THR E C 1
ATOM 5824 O O . THR E 2 91 ? -4.27393 -6.95756 -29.27331 1.000 40.77868 91 THR E O 1
ATOM 5828 N N . ALA E 2 92 ? -3.82949 -9.15613 -29.46956 1.000 56.27049 92 ALA E N 1
ATOM 5829 C CA . ALA E 2 92 ? -2.95819 -9.18794 -28.30080 1.000 53.41725 92 ALA E CA 1
ATOM 5830 C C . ALA E 2 92 ? -2.18736 -10.50043 -28.29153 1.000 53.27405 92 ALA E C 1
ATOM 5831 O O . ALA E 2 92 ? -2.49351 -11.43249 -29.04012 1.000 52.89662 92 ALA E O 1
ATOM 5833 N N . MET E 2 93 ? -1.17742 -10.55545 -27.42456 1.000 54.31655 93 MET E N 1
ATOM 5834 C CA . MET E 2 93 ? -0.39787 -11.76810 -27.18058 1.000 53.78729 93 MET E CA 1
ATOM 5835 C C . MET E 2 93 ? -1.03418 -12.49486 -26.00194 1.000 53.15130 93 MET E C 1
ATOM 5836 O O . MET E 2 93 ? -0.78230 -12.16095 -24.84197 1.000 54.43350 93 MET E O 1
ATOM 5841 N N . TYR E 2 94 ? -1.86424 -13.49189 -26.29823 1.000 50.22268 94 TYR E N 1
ATOM 5842 C CA . TYR E 2 94 ? -2.65444 -14.16408 -25.27352 1.000 47.74809 94 TYR E CA 1
ATOM 5843 C C . TYR E 2 94 ? -1.79269 -15.16845 -24.51756 1.000 46.49083 94 TYR E C 1
ATOM 5844 O O . TYR E 2 94 ? -1.29861 -16.13854 -25.10237 1.000 34.85869 94 TYR E O 1
ATOM 5853 N N . TYR E 2 95 ? -1.61844 -14.93599 -23.21894 1.000 45.72472 95 TYR E N 1
ATOM 5854 C CA . TYR E 2 95 ? -0.88101 -15.83744 -22.34450 1.000 44.47670 95 TYR E CA 1
ATOM 5855 C C . TYR E 2 95 ? -1.86147 -16.69227 -21.55460 1.000 45.19155 95 TYR E C 1
ATOM 5856 O O . TYR E 2 95 ? -2.84491 -16.17894 -21.01030 1.000 45.54533 95 TYR E O 1
ATOM 5865 N N . CYS E 2 96 ? -1.58779 -17.98903 -21.49282 1.000 46.75188 96 CYS E N 1
ATOM 5866 C CA . CYS E 2 96 ? -2.34282 -18.92063 -20.66754 1.000 48.43028 96 CYS E CA 1
ATOM 5867 C C . CYS E 2 96 ? -1.57412 -19.13460 -19.37083 1.000 51.75117 96 CYS E C 1
ATOM 5868 O O . CYS E 2 96 ? -0.44668 -19.64009 -19.39058 1.000 52.89525 96 CYS E O 1
ATOM 5871 N N . ALA E 2 97 ? -2.17358 -18.73834 -18.25139 1.000 54.62212 97 ALA E N 1
ATOM 5872 C CA . ALA E 2 97 ? -1.47694 -18.71478 -16.97540 1.000 55.89644 97 ALA E CA 1
ATOM 5873 C C . ALA E 2 97 ? -2.25016 -19.50251 -15.92911 1.000 55.34954 97 ALA E C 1
ATOM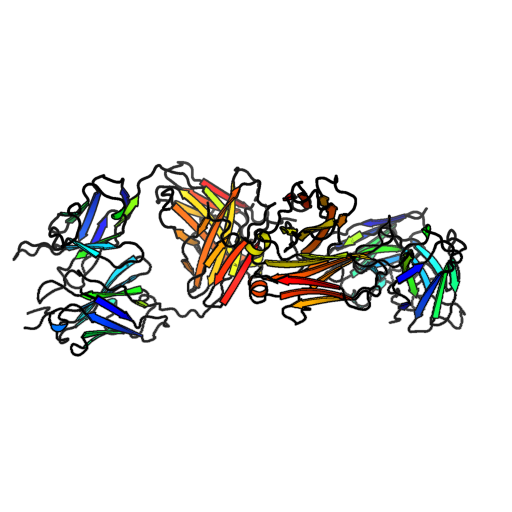 5874 O O . ALA E 2 97 ? -3.47788 -19.61146 -15.98676 1.000 55.50140 97 ALA E O 1
ATOM 5876 N N . ARG E 2 98 ? -1.50979 -20.04659 -14.96712 1.000 52.25366 98 ARG E N 1
ATOM 5877 C CA . ARG E 2 98 ? -2.08702 -20.79426 -13.85981 1.000 51.05626 98 ARG E CA 1
ATOM 5878 C C . ARG E 2 98 ? -2.40112 -19.84654 -12.70907 1.000 50.82278 98 ARG E C 1
ATOM 5879 O O . ARG E 2 98 ? -1.54539 -19.05994 -12.29029 1.000 52.35293 98 ARG E O 1
ATOM 5887 N N . ARG E 2 99 ? -3.63026 -19.92023 -12.20926 1.000 53.03941 99 ARG E N 1
ATOM 5888 C CA . ARG E 2 99 ? -4.05487 -19.08477 -11.09786 1.000 50.53810 99 ARG E CA 1
ATOM 5889 C C . ARG E 2 99 ? -3.55256 -19.65748 -9.77680 1.000 49.93693 99 ARG E C 1
ATOM 5890 O O . ARG E 2 99 ? -3.45541 -20.87527 -9.59889 1.000 51.50760 99 ARG E O 1
ATOM 5898 N N . GLU E 2 100 ? -3.22582 -18.76345 -8.84825 1.000 45.71370 100 GLU E N 1
ATOM 5899 C CA . GLU E 2 100 ? -2.72707 -19.13111 -7.53343 1.000 44.90241 100 GLU E CA 1
ATOM 5900 C C . GLU E 2 100 ? -3.76876 -18.80418 -6.46544 1.000 46.14440 100 GLU E C 1
ATOM 5901 O O . GLU E 2 100 ? -4.95266 -18.60254 -6.75853 1.000 47.46676 100 GLU E O 1
ATOM 5907 N N . GLY E 2 101 ? -3.32023 -18.76117 -5.21215 1.000 41.01741 101 GLY E N 1
ATOM 5908 C CA . GLY E 2 101 ? -4.19547 -18.38123 -4.11993 1.000 55.36112 101 GLY E CA 1
ATOM 5909 C C . GLY E 2 101 ? -5.15105 -19.49056 -3.70883 1.000 56.36112 101 GLY E C 1
ATOM 5910 O O . GLY E 2 101 ? -4.86666 -20.68260 -3.84531 1.000 58.05121 101 GLY E O 1
ATOM 5911 N N . GLY E 2 102 ? -6.30550 -19.07676 -3.19436 1.000 55.23881 102 GLY E N 1
ATOM 5912 C CA . GLY E 2 102 ? -7.31414 -19.98239 -2.69720 1.000 58.66046 102 GLY E CA 1
ATOM 5913 C C . GLY E 2 102 ? -8.43554 -20.21613 -3.68814 1.000 61.02240 102 GLY E C 1
ATOM 5914 O O . GLY E 2 102 ? -8.29374 -20.00528 -4.89799 1.000 60.93907 102 GLY E O 1
ATOM 5915 N N . GLN E 2 103 ? -9.57479 -20.66085 -3.16057 1.000 61.52031 103 GLN E N 1
ATOM 5916 C CA . GLN E 2 103 ? -10.73832 -20.98527 -3.97374 1.000 63.16678 103 GLN E CA 1
ATOM 5917 C C . GLN E 2 103 ? -11.67303 -19.80320 -4.18127 1.000 63.68083 103 GLN E C 1
ATOM 5918 O O . GLN E 2 103 ? -12.58005 -19.89172 -5.01550 1.000 65.56464 103 GLN E O 1
ATOM 5924 N N . ALA E 2 104 ? -11.47800 -18.70990 -3.45150 1.000 62.36617 104 ALA E N 1
ATOM 5925 C CA . ALA E 2 104 ? -12.36589 -17.55847 -3.49985 1.000 62.10311 104 ALA E CA 1
ATOM 5926 C C . ALA E 2 104 ? -11.67936 -16.40582 -4.21673 1.000 59.20888 104 ALA E C 1
ATOM 5927 O O . ALA E 2 104 ? -10.58673 -15.98425 -3.82206 1.000 56.84849 104 ALA E O 1
ATOM 5929 N N . GLY E 2 105 ? -12.32062 -15.90543 -5.26828 1.000 60.31218 105 GLY E N 1
ATOM 5930 C CA . GLY E 2 105 ? -11.85894 -14.72688 -5.95800 1.000 59.86842 105 GLY E CA 1
ATOM 5931 C C . GLY E 2 105 ? -10.60697 -14.95086 -6.77402 1.000 59.96989 105 GLY E C 1
ATOM 5932 O O . GLY E 2 105 ? -10.06246 -16.05655 -6.83514 1.000 61.78408 105 GLY E O 1
ATOM 5933 N N . PRO E 2 106 ? -10.12904 -13.89746 -7.42492 1.000 59.33879 106 PRO E N 1
ATOM 5934 C CA . PRO E 2 106 ? -8.90959 -14.00739 -8.22563 1.000 56.77138 106 PRO E CA 1
ATOM 5935 C C . PRO E 2 106 ? -7.66823 -13.92273 -7.34777 1.000 54.85244 106 PRO E C 1
ATOM 5936 O O . PRO E 2 106 ? -7.72055 -13.55988 -6.17210 1.000 55.95052 106 PRO E O 1
ATOM 5940 N N . ALA E 2 107 ? -6.53525 -14.26686 -7.94938 1.000 52.64017 107 ALA E N 1
ATOM 5941 C CA . ALA E 2 107 ? -5.25623 -14.19663 -7.26060 1.000 53.48087 107 ALA E CA 1
ATOM 5942 C C . ALA E 2 107 ? -4.17081 -13.90064 -8.28830 1.000 52.46288 107 ALA E C 1
ATOM 5943 O O . ALA E 2 107 ? -4.45527 -13.59902 -9.45125 1.000 54.08461 107 ALA E O 1
ATOM 5945 N N . TRP E 2 108 ? -2.91972 -13.98301 -7.85075 1.000 50.88056 108 TRP E N 1
ATOM 5946 C CA . TRP E 2 108 ? -1.78370 -13.69716 -8.70758 1.000 48.51717 108 TRP E CA 1
ATOM 5947 C C . TRP E 2 108 ? -1.48907 -14.88557 -9.62106 1.000 46.91956 108 TRP E C 1
ATOM 5948 O O . TRP E 2 108 ? -2.05264 -15.97335 -9.47785 1.000 46.73120 108 TRP E O 1
ATOM 5959 N N . PHE E 2 109 ? -0.58438 -14.66640 -10.57295 1.000 45.91986 109 PHE E N 1
ATOM 5960 C CA . PHE E 2 109 ? -0.19664 -15.68789 -11.53863 1.000 33.71126 109 PHE E CA 1
ATOM 5961 C C . PHE E 2 109 ? 1.31307 -15.86190 -11.49021 1.000 41.15841 109 PHE E C 1
ATOM 5962 O O . PHE E 2 109 ? 2.05672 -14.90197 -11.71426 1.000 41.13715 109 PHE E O 1
ATOM 5970 N N . VAL E 2 110 ? 1.76297 -17.07906 -11.20691 1.000 41.40294 110 VAL E N 1
ATOM 5971 C CA . VAL E 2 110 ? 3.18730 -17.38334 -11.10388 1.000 40.31782 110 VAL E CA 1
ATOM 5972 C C . VAL E 2 110 ? 3.73042 -17.97131 -12.39851 1.000 39.76779 110 VAL E C 1
ATOM 5973 O O . VAL E 2 110 ? 4.78324 -17.55714 -12.88288 1.000 39.54679 110 VAL E O 1
ATOM 5977 N N . TYR E 2 111 ? 3.02437 -18.94015 -12.97433 1.000 38.50770 111 TYR E N 1
ATOM 5978 C CA . TYR E 2 111 ? 3.49274 -19.65872 -14.15344 1.000 37.71212 111 TYR E CA 1
ATOM 5979 C C . TYR E 2 111 ? 2.74809 -19.14522 -15.37983 1.000 38.47150 111 TYR E C 1
ATOM 5980 O O . TYR E 2 111 ? 1.53270 -19.32919 -15.50207 1.000 39.58509 111 TYR E O 1
ATOM 5989 N N . TRP E 2 112 ? 3.47998 -18.49653 -16.27869 1.000 38.12341 112 TRP E N 1
ATOM 5990 C CA . TRP E 2 112 ? 2.95691 -18.01885 -17.54740 1.000 31.91823 112 TRP E CA 1
ATOM 5991 C C . TRP E 2 112 ? 3.55099 -18.84610 -18.67979 1.000 32.10379 112 TRP E C 1
ATOM 5992 O O . TRP E 2 112 ? 4.56436 -19.52982 -18.51296 1.000 56.18421 112 TRP E O 1
ATOM 6003 N N . GLY E 2 113 ? 2.90570 -18.78023 -19.84407 1.000 32.14146 113 GLY E N 1
ATOM 6004 C CA . GLY E 2 113 ? 3.35964 -19.49502 -21.01424 1.000 34.40552 113 GLY E CA 1
ATOM 6005 C C . GLY E 2 113 ? 4.05840 -18.58884 -22.01913 1.000 33.60258 113 GLY E C 1
ATOM 6006 O O . GLY E 2 113 ? 4.26419 -17.39790 -21.80120 1.000 32.93788 113 GLY E O 1
ATOM 6007 N N . GLN E 2 114 ? 4.42729 -19.19431 -23.15123 1.000 35.69896 114 GLN E N 1
ATOM 6008 C CA . GLN E 2 114 ? 5.07974 -18.43812 -24.21522 1.000 36.22973 114 GLN E CA 1
ATOM 6009 C C . GLN E 2 114 ? 4.13560 -17.42199 -24.84737 1.000 37.99279 114 GLN E C 1
ATOM 6010 O O . GLN E 2 114 ? 4.57697 -16.34531 -25.26411 1.000 36.50266 114 GLN E O 1
ATOM 6012 N N . GLY E 2 115 ? 2.85180 -17.73808 -24.92729 1.000 41.31087 115 GLY E N 1
ATOM 6013 C CA . GLY E 2 115 ? 1.87495 -16.83054 -25.50958 1.000 42.30252 115 GLY E CA 1
ATOM 6014 C C . GLY E 2 115 ? 1.65331 -17.08392 -26.98732 1.000 46.79170 115 GLY E C 1
ATOM 6015 O O . GLY E 2 115 ? 2.55184 -17.48401 -27.72712 1.000 47.98719 115 GLY E O 1
ATOM 6016 N N . THR E 2 116 ? 0.41774 -16.85088 -27.42321 1.000 48.21573 116 THR E N 1
ATOM 6017 C CA . THR E 2 116 ? 0.04149 -16.95708 -28.82468 1.000 51.71861 116 THR E CA 1
ATOM 6018 C C . THR E 2 116 ? -0.51499 -15.62084 -29.28905 1.000 48.75637 116 THR E C 1
ATOM 6019 O O . THR E 2 116 ? -1.30046 -14.98440 -28.58015 1.000 49.54556 116 THR E O 1
ATOM 6023 N N . LEU E 2 117 ? -0.10255 -15.19518 -30.47761 1.000 44.54361 117 LEU E N 1
ATOM 6024 C CA . LEU E 2 117 ? -0.51829 -13.90948 -31.01434 1.000 42.07028 117 LEU E CA 1
ATOM 6025 C C . LEU E 2 117 ? -1.77375 -14.07788 -31.86151 1.000 43.21973 117 LEU E C 1
ATOM 6026 O O . LEU E 2 117 ? -1.86566 -15.00024 -32.67917 1.000 44.21898 117 LEU E O 1
ATOM 6031 N N . VAL E 2 118 ? -2.73763 -13.18654 -31.65807 1.000 41.90035 118 VAL E N 1
ATOM 6032 C CA . VAL E 2 118 ? -3.95717 -13.12689 -32.45575 1.000 41.55591 118 VAL E CA 1
ATOM 6033 C C . VAL E 2 118 ? -4.00548 -11.74776 -33.09759 1.000 40.78627 118 VAL E C 1
ATOM 6034 O O . VAL E 2 118 ? -4.00967 -10.73104 -32.39202 1.000 41.41339 118 VAL E O 1
ATOM 6038 N N . THR E 2 119 ? -4.03564 -11.70937 -34.42839 1.000 40.10415 119 THR E N 1
ATOM 6039 C CA . THR E 2 119 ? -4.00382 -10.45650 -35.18384 1.000 38.44357 119 THR E CA 1
ATOM 6040 C C . THR E 2 119 ? -5.30076 -10.32230 -35.97531 1.000 37.71943 119 THR E C 1
ATOM 6041 O O . THR E 2 119 ? -5.47569 -10.96645 -37.01463 1.000 37.02526 119 THR E O 1
ATOM 6045 N N . VAL E 2 120 ? -6.19931 -9.47478 -35.48634 1.000 38.06840 120 VAL E N 1
ATOM 6046 C CA . VAL E 2 120 ? -7.47302 -9.21220 -36.14564 1.000 38.35784 120 VAL E CA 1
ATOM 6047 C C . VAL E 2 120 ? -7.28557 -8.01176 -37.06582 1.000 36.38692 120 VAL E C 1
ATOM 6048 O O . VAL E 2 120 ? -7.07868 -6.88790 -36.60134 1.000 35.48148 120 VAL E O 1
ATOM 6052 N N . SER E 2 121 ? -7.36119 -8.24733 -38.37389 1.000 36.14454 121 SER E N 1
ATOM 6053 C CA . SER E 2 121 ? -7.13708 -7.18559 -39.34598 1.000 35.76159 121 SER E CA 1
ATOM 6054 C C . SER E 2 121 ? -7.81171 -7.55578 -40.65637 1.000 37.54949 121 SER E C 1
ATOM 6055 O O . SER E 2 121 ? -7.62907 -8.66942 -41.15714 1.000 37.77564 121 SER E O 1
ATOM 6058 N N . ALA E 2 122 ? -8.58324 -6.62132 -41.20622 1.000 38.70173 122 ALA E N 1
ATOM 6059 C CA . ALA E 2 122 ? -9.20483 -6.80754 -42.50893 1.000 41.44600 122 ALA E CA 1
ATOM 6060 C C . ALA E 2 122 ? -8.22669 -6.61588 -43.65811 1.000 33.58484 122 ALA E C 1
ATOM 6061 O O . ALA E 2 122 ? -8.60887 -6.81406 -44.81618 1.000 34.25251 122 ALA E O 1
ATOM 6063 N N . ALA E 2 123 ? -6.98428 -6.24272 -43.36815 1.000 31.88913 123 ALA E N 1
ATOM 6064 C CA . ALA E 2 123 ? -6.01551 -5.97000 -44.41647 1.000 38.94624 123 ALA E CA 1
ATOM 6065 C C . ALA E 2 123 ? -5.52690 -7.26158 -45.05747 1.000 39.59680 123 ALA E C 1
ATOM 6066 O O . ALA E 2 123 ? -5.39379 -8.29995 -44.40436 1.000 41.37879 123 ALA E O 1
ATOM 6068 N N . LYS E 2 124 ? -5.26389 -7.18724 -46.35421 1.000 39.06676 124 LYS E N 1
ATOM 6069 C CA . LYS E 2 124 ? -4.68901 -8.29319 -47.09967 1.000 40.75460 124 LYS E CA 1
ATOM 6070 C C . LYS E 2 124 ? -3.19177 -8.07232 -47.28139 1.000 38.53450 124 LYS E C 1
ATOM 6071 O O . LYS E 2 124 ? -2.65772 -6.99618 -47.00398 1.000 38.89143 124 LYS E O 1
ATOM 6077 N N . THR E 2 125 ? -2.50944 -9.11725 -47.74680 1.000 37.24842 125 THR E N 1
ATOM 6078 C CA . THR E 2 125 ? -1.07307 -9.02248 -47.96806 1.000 35.58247 125 THR E CA 1
ATOM 6079 C C . THR E 2 125 ? -0.76798 -7.97796 -49.03319 1.000 36.20341 125 THR E C 1
ATOM 6080 O O . THR E 2 125 ? -1.13690 -8.14020 -50.20103 1.000 38.84850 125 THR E O 1
ATOM 6084 N N . THR E 2 126 ? -0.09796 -6.89924 -48.63112 1.000 34.08764 126 THR E N 1
ATOM 6085 C CA . THR E 2 126 ? 0.19335 -5.78136 -49.51104 1.000 33.99209 126 THR E CA 1
ATOM 6086 C C . THR E 2 126 ? 1.69284 -5.50988 -49.50444 1.000 24.67751 126 THR E C 1
ATOM 6087 O O . THR E 2 126 ? 2.30366 -5.43124 -48.42432 1.000 24.14968 126 THR E O 1
ATOM 6091 N N . PRO E 2 127 ? 2.32365 -5.37304 -50.67283 1.000 24.49213 127 PRO E N 1
ATOM 6092 C CA . PRO E 2 127 ? 3.74829 -5.05660 -50.69603 1.000 23.77146 127 PRO E CA 1
ATOM 6093 C C . PRO E 2 127 ? 3.98434 -3.61264 -50.27881 1.000 23.24957 127 PRO E C 1
ATOM 6094 O O . PRO E 2 127 ? 3.12600 -2.74338 -50.49825 1.000 23.52740 127 PRO E O 1
ATOM 6098 N N . PRO E 2 128 ? 5.13074 -3.31886 -49.67741 1.000 22.68134 128 PRO E N 1
ATOM 6099 C CA . PRO E 2 128 ? 5.41977 -1.93776 -49.28245 1.000 22.80680 128 PRO E CA 1
ATOM 6100 C C . PRO E 2 128 ? 5.90364 -1.09512 -50.44885 1.000 22.35502 128 PRO E C 1
ATOM 6101 O O . PRO E 2 128 ? 6.51092 -1.58615 -51.40220 1.000 22.39936 128 PRO E O 1
ATOM 6105 N N . SER E 2 129 ? 5.62470 0.19771 -50.35445 1.000 22.40740 129 SER E N 1
ATOM 6106 C CA . SER E 2 129 ? 6.19541 1.19361 -51.25054 1.000 22.45633 129 SER E CA 1
ATOM 6107 C C . SER E 2 129 ? 7.38367 1.82714 -50.53520 1.000 22.16207 129 SER E C 1
ATOM 6108 O O . SER E 2 129 ? 7.20511 2.62296 -49.60921 1.000 25.47406 129 SER E O 1
ATOM 6111 N N . VAL E 2 130 ? 8.59085 1.46042 -50.95182 1.000 22.05321 130 VAL E N 1
ATOM 6112 C CA . VAL E 2 130 ? 9.81097 1.87994 -50.26798 1.000 33.56022 130 VAL E CA 1
ATOM 6113 C C . VAL E 2 130 ? 10.35152 3.13294 -50.94832 1.000 22.27616 130 VAL E C 1
ATOM 6114 O O . VAL E 2 130 ? 10.58371 3.14463 -52.16272 1.000 22.50121 130 VAL E O 1
ATOM 6118 N N . TYR E 2 131 ? 10.54897 4.19311 -50.16142 1.000 22.39499 131 TYR E N 1
ATOM 6119 C CA . TYR E 2 131 ? 10.85986 5.50363 -50.70190 1.000 32.78838 131 TYR E CA 1
ATOM 6120 C C . TYR E 2 131 ? 12.16876 6.04668 -50.13908 1.000 30.67836 131 TYR E C 1
ATOM 6121 O O . TYR E 2 131 ? 12.42860 5.92733 -48.93620 1.000 28.08095 131 TYR E O 1
ATOM 6130 N N . PRO E 2 132 ? 13.00326 6.65284 -50.97856 1.000 32.58090 132 PRO E N 1
ATOM 6131 C CA . PRO E 2 132 ? 14.25518 7.23381 -50.49062 1.000 34.47922 132 PRO E CA 1
ATOM 6132 C C . PRO E 2 132 ? 14.01786 8.54210 -49.75711 1.000 37.10751 132 PRO E C 1
ATOM 6133 O O . PRO E 2 132 ? 13.07489 9.28474 -50.03844 1.000 40.86601 132 PRO E O 1
ATOM 6137 N N . LEU E 2 133 ? 14.89648 8.81439 -48.79780 1.000 34.03017 133 LEU E N 1
ATOM 6138 C CA . LEU E 2 133 ? 14.85280 10.03112 -47.99055 1.000 30.23769 133 LEU E CA 1
ATOM 6139 C C . LEU E 2 133 ? 16.17484 10.76344 -48.19303 1.000 29.50117 133 LEU E C 1
ATOM 6140 O O . LEU E 2 133 ? 17.16341 10.47661 -47.51435 1.000 28.66075 133 LEU E O 1
ATOM 6145 N N . ALA E 2 134 ? 16.18733 11.70968 -49.12786 1.000 30.66568 134 ALA E N 1
ATOM 6146 C CA . ALA E 2 134 ? 17.37766 12.49428 -49.41939 1.000 28.39739 134 ALA E CA 1
ATOM 6147 C C . ALA E 2 134 ? 17.27185 13.88239 -48.79944 1.000 52.48383 134 ALA E C 1
ATOM 6148 O O . ALA E 2 134 ? 16.18556 14.47174 -48.78070 1.000 56.05422 134 ALA E O 1
ATOM 6150 N N . PRO E 2 135 ? 18.37082 14.42913 -48.28298 1.000 49.91765 135 PRO E N 1
ATOM 6151 C CA . PRO E 2 135 ? 18.31714 15.77210 -47.69710 1.000 50.67167 135 PRO E CA 1
ATOM 6152 C C . PRO E 2 135 ? 18.05602 16.83272 -48.75398 1.000 56.48604 135 PRO E C 1
ATOM 6153 O O . PRO E 2 135 ? 18.44750 16.69798 -49.91689 1.000 56.09221 135 PRO E O 1
ATOM 6157 N N . GLY E 2 136 ? 17.37454 17.89608 -48.33691 1.000 63.42174 136 GLY E N 1
ATOM 6158 C CA . GLY E 2 136 ? 17.03510 19.00019 -49.21801 1.000 70.64099 136 GLY E CA 1
ATOM 6159 C C . GLY E 2 136 ? 17.86448 20.23206 -48.89363 1.000 78.04108 136 GLY E C 1
ATOM 6160 O O . GLY E 2 136 ? 17.88533 20.69273 -47.75197 1.000 81.72556 136 GLY E O 1
ATOM 6161 N N . SER E 2 137 ? 18.53936 20.75369 -49.91279 1.000 80.85303 137 SER E N 1
ATOM 6162 C CA . SER E 2 137 ? 19.36987 21.94239 -49.75250 1.000 85.58494 137 SER E CA 1
ATOM 6163 C C . SER E 2 137 ? 18.52329 23.20783 -49.63559 1.000 89.05176 137 SER E C 1
ATOM 6164 O O . SER E 2 137 ? 18.64627 23.95871 -48.66763 1.000 91.28449 137 SER E O 1
ATOM 6167 N N . GLN E 2 140 ? 24.72224 19.92665 -46.69664 1.000 106.73072 140 GLN E N 1
ATOM 6168 C CA . GLN E 2 140 ? 25.87443 19.09551 -46.34676 1.000 105.94324 140 GLN E CA 1
ATOM 6169 C C . GLN E 2 140 ? 26.83212 19.83806 -45.41937 1.000 115.68275 140 GLN E C 1
ATOM 6170 O O . GLN E 2 140 ? 28.01138 19.49764 -45.34278 1.000 124.34611 140 GLN E O 1
ATOM 6176 N N . THR E 2 141 ? 26.31607 20.84561 -44.71146 1.000 114.78052 141 THR E N 1
ATOM 6177 C CA . THR E 2 141 ? 27.18389 21.70848 -43.91220 1.000 118.14491 141 THR E CA 1
ATOM 6178 C C . THR E 2 141 ? 27.83524 20.95422 -42.75469 1.000 117.96779 141 THR E C 1
ATOM 6179 O O . THR E 2 141 ? 28.99882 21.21388 -42.43018 1.000 120.21399 141 THR E O 1
ATOM 6183 N N . ASN E 2 142 ? 27.12526 20.01224 -42.13772 1.000 106.68890 142 ASN E N 1
ATOM 6184 C CA . ASN E 2 142 ? 27.69924 19.26741 -41.02582 1.000 100.43353 142 ASN E CA 1
ATOM 6185 C C . ASN E 2 142 ? 28.66545 18.19801 -41.53012 1.000 93.04803 142 ASN E C 1
ATOM 6186 O O . ASN E 2 142 ? 28.73480 17.89186 -42.72160 1.000 92.30395 142 ASN E O 1
ATOM 6191 N N . SER E 2 143 ? 29.41646 17.61866 -40.59061 1.000 84.79454 143 SER E N 1
ATOM 6192 C CA . SER E 2 143 ? 30.36755 16.55828 -40.90628 1.000 76.89815 143 SER E CA 1
ATOM 6193 C C . SER E 2 143 ? 29.70295 15.19933 -41.09286 1.000 69.09907 143 SER E C 1
ATOM 6194 O O . SER E 2 143 ? 30.37758 14.24727 -41.50090 1.000 67.66679 143 SER E O 1
ATOM 6197 N N . MET E 2 144 ? 28.40727 15.08371 -40.80389 1.000 59.96217 144 MET E N 1
ATOM 6198 C CA . MET E 2 144 ? 27.69860 13.80825 -40.86566 1.000 56.84591 144 MET E CA 1
ATOM 6199 C C . MET E 2 144 ? 26.32150 14.05366 -41.46725 1.000 55.27283 144 MET E C 1
ATOM 6200 O O . MET E 2 144 ? 25.48511 14.72108 -40.85110 1.000 57.13422 144 MET E O 1
ATOM 6205 N N . VAL E 2 145 ? 26.08807 13.51975 -42.66604 1.000 50.04572 145 VAL E N 1
ATOM 6206 C CA . VAL E 2 145 ? 24.77973 13.58469 -43.30669 1.000 44.89021 145 VAL E CA 1
ATOM 6207 C C . VAL E 2 145 ? 23.97187 12.37292 -42.86647 1.000 39.93809 145 VAL E C 1
ATOM 6208 O O . VAL E 2 145 ? 24.51697 11.29124 -42.62336 1.000 39.48402 145 VAL E O 1
ATOM 6212 N N . THR E 2 146 ? 22.65876 12.55151 -42.74008 1.000 37.46726 146 THR E N 1
ATOM 6213 C CA . THR E 2 146 ? 21.76374 11.48205 -42.31232 1.000 34.95117 146 THR E CA 1
ATOM 6214 C C . THR E 2 146 ? 20.80242 11.15703 -43.44596 1.000 32.86965 146 THR E C 1
ATOM 6215 O O . THR E 2 146 ? 20.08565 12.03955 -43.92965 1.000 33.25813 146 THR E O 1
ATOM 6219 N N . LEU E 2 147 ? 20.79764 9.89956 -43.87306 1.000 31.87846 147 LEU E N 1
ATOM 6220 C CA . LEU E 2 147 ? 19.89590 9.42127 -44.90740 1.000 32.42329 147 LEU E CA 1
ATOM 6221 C C . LEU E 2 147 ? 18.83370 8.52652 -44.28602 1.000 33.32827 147 LEU E C 1
ATOM 6222 O O . LEU E 2 147 ? 19.02014 7.95873 -43.20718 1.000 33.99784 147 LEU E O 1
ATOM 6227 N N . GLY E 2 148 ? 17.70591 8.40553 -44.98156 1.000 32.74378 148 GLY E N 1
ATOM 6228 C CA . GLY E 2 148 ? 16.58674 7.64428 -44.47277 1.000 33.14632 148 GLY E CA 1
ATOM 6229 C C . GLY E 2 148 ? 15.98132 6.76078 -45.54360 1.000 33.53635 148 GLY E C 1
ATOM 6230 O O . GLY E 2 148 ? 16.37456 6.79975 -46.71090 1.000 32.61360 148 GLY E O 1
ATOM 6231 N N . CYS E 2 149 ? 15.00400 5.96805 -45.11779 1.000 37.32103 149 CYS E N 1
ATOM 6232 C CA . CYS E 2 149 ? 14.31306 5.04423 -46.00274 1.000 34.37910 149 CYS E CA 1
ATOM 6233 C C . CYS E 2 149 ? 12.90802 4.84522 -45.46083 1.000 32.45518 149 CYS E C 1
ATOM 6234 O O . CYS E 2 149 ? 12.74332 4.47645 -44.29540 1.000 27.98016 149 CYS E O 1
ATOM 6237 N N . LEU E 2 150 ? 11.90623 5.10241 -46.29606 1.000 36.71386 150 LEU E N 1
ATOM 6238 C CA . LEU E 2 150 ? 10.50590 5.04204 -45.89406 1.000 40.70890 150 LEU E CA 1
ATOM 6239 C C . LEU E 2 150 ? 9.87837 3.76692 -46.44218 1.000 24.30927 150 LEU E C 1
ATOM 6240 O O . LEU E 2 150 ? 9.86868 3.55163 -47.65812 1.000 23.96169 150 LEU E O 1
ATOM 6245 N N . VAL E 2 151 ? 9.35067 2.93385 -45.54655 1.000 24.47838 151 VAL E N 1
ATOM 6246 C CA . VAL E 2 151 ? 8.72213 1.66080 -45.89854 1.000 29.18416 151 VAL E CA 1
ATOM 6247 C C . VAL E 2 151 ? 7.27984 1.73016 -45.41160 1.000 29.22383 151 VAL E C 1
ATOM 6248 O O . VAL E 2 151 ? 6.99998 1.45220 -44.23915 1.000 25.43866 151 VAL E O 1
ATOM 6252 N N . LYS E 2 152 ? 6.35693 2.08931 -46.30325 1.000 30.61448 152 LYS E N 1
ATOM 6253 C CA . LYS E 2 152 ? 4.96820 2.32323 -45.93338 1.000 34.08188 152 LYS E CA 1
ATOM 6254 C C . LYS E 2 152 ? 4.02808 1.41530 -46.71836 1.000 34.94159 152 LYS E C 1
ATOM 6255 O O . LYS E 2 152 ? 4.34571 0.94680 -47.81524 1.000 33.91290 152 LYS E O 1
ATOM 6261 N N . GLY E 2 153 ? 2.85498 1.17717 -46.13232 1.000 37.94223 153 GLY E N 1
ATOM 6262 C CA . GLY E 2 153 ? 1.77605 0.47186 -46.79690 1.000 36.47860 153 GLY E CA 1
ATOM 6263 C C . GLY E 2 153 ? 2.02234 -1.00140 -47.04461 1.000 35.88133 153 GLY E C 1
ATOM 6264 O O . GLY E 2 153 ? 1.83308 -1.48098 -48.16697 1.000 36.87260 153 GLY E O 1
ATOM 6265 N N . TYR E 2 154 ? 2.43465 -1.73508 -46.01135 1.000 33.57958 154 TYR E N 1
ATOM 6266 C CA . TYR E 2 154 ? 2.67712 -3.16538 -46.12707 1.000 32.43589 154 TYR E CA 1
ATOM 6267 C C . TYR E 2 154 ? 1.93196 -3.91029 -45.03033 1.000 33.59908 154 TYR E C 1
ATOM 6268 O O . TYR E 2 154 ? 1.72832 -3.39263 -43.92860 1.000 33.21678 154 TYR E O 1
ATOM 6277 N N . PHE E 2 155 ? 1.52972 -5.14238 -45.34840 1.000 33.93676 155 PHE E N 1
ATOM 6278 C CA . PHE E 2 155 ? 0.84739 -6.00270 -44.39572 1.000 36.03484 155 PHE E CA 1
ATOM 6279 C C . PHE E 2 155 ? 0.99743 -7.43891 -44.85982 1.000 35.80369 155 PHE E C 1
ATOM 6280 O O . PHE E 2 155 ? 0.95497 -7.68636 -46.07144 1.000 35.70497 155 PHE E O 1
ATOM 6288 N N . PRO E 2 156 ? 1.21433 -8.39802 -43.95134 1.000 28.72666 156 PRO E N 1
ATOM 6289 C CA . PRO E 2 156 ? 1.52341 -8.12613 -42.54724 1.000 29.10473 156 PRO E CA 1
ATOM 6290 C C . PRO E 2 156 ? 3.01835 -7.90411 -42.37040 1.000 36.78865 156 PRO E C 1
ATOM 6291 O O . PRO E 2 156 ? 3.76085 -7.96277 -43.35176 1.000 36.86927 156 PRO E O 1
ATOM 6295 N N . GLU E 2 157 ? 3.45714 -7.64448 -41.15178 1.000 35.14836 157 GLU E N 1
ATOM 6296 C CA . GLU E 2 157 ? 4.88018 -7.56090 -40.86773 1.000 34.42030 157 GLU E CA 1
ATOM 6297 C C . GLU E 2 157 ? 5.41526 -8.95033 -40.55289 1.000 34.69421 157 GLU E C 1
ATOM 6298 O O . GLU E 2 157 ? 4.64844 -9.89464 -40.34468 1.000 35.72453 157 GLU E O 1
ATOM 6304 N N . PRO E 2 158 ? 6.74754 -9.13262 -40.51428 1.000 33.17891 158 PRO E N 1
ATOM 6305 C CA . PRO E 2 158 ? 7.87828 -8.19628 -40.53022 1.000 31.76756 158 PRO E CA 1
ATOM 6306 C C . PRO E 2 158 ? 8.35317 -7.72436 -41.90252 1.000 29.58432 158 PRO E C 1
ATOM 6307 O O . PRO E 2 158 ? 7.99103 -8.27902 -42.94091 1.000 29.77167 158 PRO E O 1
ATOM 6311 N N . VAL E 2 159 ? 9.16726 -6.67405 -41.87539 1.000 26.96167 159 VAL E N 1
ATOM 6312 C CA . VAL E 2 159 ? 10.00629 -6.27216 -42.99457 1.000 26.40388 159 VAL E CA 1
ATOM 6313 C C . VAL E 2 159 ? 11.44978 -6.32055 -42.52001 1.000 29.15306 159 VAL E C 1
ATOM 6314 O O . VAL E 2 159 ? 11.74188 -5.99389 -41.36448 1.000 30.94370 159 VAL E O 1
ATOM 6318 N N . THR E 2 160 ? 12.34730 -6.74262 -43.40185 1.000 30.73033 160 THR E N 1
ATOM 6319 C CA . THR E 2 160 ? 13.77702 -6.71765 -43.12739 1.000 33.96859 160 THR E CA 1
ATOM 6320 C C . THR E 2 160 ? 14.36737 -5.49729 -43.81977 1.000 34.88709 160 THR E C 1
ATOM 6321 O O . THR E 2 160 ? 14.20874 -5.33304 -45.03377 1.000 32.62105 160 THR E O 1
ATOM 6325 N N . VAL E 2 161 ? 15.02896 -4.63755 -43.04889 1.000 38.77944 161 VAL E N 1
ATOM 6326 C CA . VAL E 2 161 ? 15.55788 -3.37286 -43.55031 1.000 37.94240 161 VAL E CA 1
ATOM 6327 C C . VAL E 2 161 ? 17.01617 -3.26410 -43.12709 1.000 38.90251 161 VAL E C 1
ATOM 6328 O O . VAL E 2 161 ? 17.31098 -3.08875 -41.93805 1.000 41.05656 161 VAL E O 1
ATOM 6332 N N . THR E 2 162 ? 17.92573 -3.36374 -44.09449 1.000 35.09932 162 THR E N 1
ATOM 6333 C CA . THR E 2 162 ? 19.35189 -3.17890 -43.86928 1.000 32.90848 162 THR E CA 1
ATOM 6334 C C . THR E 2 162 ? 19.87967 -2.14569 -44.85503 1.000 31.55573 162 THR E C 1
ATOM 6335 O O . THR E 2 162 ? 19.21651 -1.78652 -45.83181 1.000 29.82454 162 THR E O 1
ATOM 6339 N N . TRP E 2 163 ? 21.09166 -1.67015 -44.59195 1.000 33.07409 163 TRP E N 1
ATOM 6340 C CA . TRP E 2 163 ? 21.76074 -0.69849 -45.44616 1.000 34.12680 163 TRP E CA 1
ATOM 6341 C C . TRP E 2 163 ? 22.99383 -1.34896 -46.05376 1.000 34.63524 163 TRP E C 1
ATOM 6342 O O . TRP E 2 163 ? 23.90539 -1.75590 -45.32481 1.000 36.05063 163 TRP E O 1
ATOM 6353 N N . ASN E 2 164 ? 23.01529 -1.44243 -47.38440 1.000 34.02989 164 ASN E N 1
ATOM 6354 C CA . ASN E 2 164 ? 24.12603 -2.04424 -48.12039 1.000 34.59627 164 ASN E CA 1
ATOM 6355 C C . ASN E 2 164 ? 24.40009 -3.46727 -47.63414 1.000 35.83582 164 ASN E C 1
ATOM 6356 O O . ASN E 2 164 ? 25.54268 -3.85419 -47.37324 1.000 37.71239 164 ASN E O 1
ATOM 6361 N N . SER E 2 165 ? 23.32343 -4.24719 -47.51069 1.000 35.70034 165 SER E N 1
ATOM 6362 C CA . SER E 2 165 ? 23.39799 -5.65147 -47.10136 1.000 36.54345 165 SER E CA 1
ATOM 6363 C C . SER E 2 165 ? 24.03030 -5.79655 -45.72058 1.000 40.35493 165 SER E C 1
ATOM 6364 O O . SER E 2 165 ? 24.74367 -6.76128 -45.44176 1.000 42.67878 165 SER E O 1
ATOM 6367 N N . GLY E 2 166 ? 23.76697 -4.82498 -44.84980 1.000 40.32479 166 GLY E N 1
ATOM 6368 C CA . GLY E 2 166 ? 24.23084 -4.88061 -43.48109 1.000 29.02381 166 GLY E CA 1
ATOM 6369 C C . GLY E 2 166 ? 25.65103 -4.41821 -43.25854 1.000 38.78937 166 GLY E C 1
ATOM 6370 O O . GLY E 2 166 ? 26.13055 -4.46797 -42.11678 1.000 40.74086 166 GLY E O 1
ATOM 6371 N N . SER E 2 167 ? 26.34511 -3.97206 -44.30638 1.000 37.98231 167 SER E N 1
ATOM 6372 C CA . SER E 2 167 ? 27.68737 -3.43051 -44.12294 1.000 37.98696 167 SER E CA 1
ATOM 6373 C C . SER E 2 167 ? 27.66740 -2.06844 -43.44259 1.000 38.14512 167 SER E C 1
ATOM 6374 O O . SER E 2 167 ? 28.68324 -1.65819 -42.87739 1.000 39.05134 167 SER E O 1
ATOM 6377 N N . LEU E 2 168 ? 26.54043 -1.36245 -43.48074 1.000 39.37267 168 LEU E N 1
ATOM 6378 C CA . LEU E 2 168 ? 26.34688 -0.14218 -42.69640 1.000 39.27213 168 LEU E CA 1
ATOM 6379 C C . LEU E 2 168 ? 25.52814 -0.53501 -41.47120 1.000 41.06853 168 LEU E C 1
ATOM 6380 O O . LEU E 2 168 ? 24.30048 -0.56119 -41.50934 1.000 42.49634 168 LEU E O 1
ATOM 6385 N N . SER E 2 169 ? 26.21877 -0.87496 -40.38152 1.000 43.05522 169 SER E N 1
ATOM 6386 C CA . SER E 2 169 ? 25.56577 -1.30338 -39.15042 1.000 43.43420 169 SER E CA 1
ATOM 6387 C C . SER E 2 169 ? 25.50702 -0.18614 -38.11833 1.000 42.67926 169 SER E C 1
ATOM 6388 O O . SER E 2 169 ? 24.44761 0.07125 -37.54108 1.000 41.46366 169 SER E O 1
ATOM 6391 N N . SER E 2 170 ? 26.62974 0.48493 -37.87787 1.000 40.99549 170 SER E N 1
ATOM 6392 C CA . SER E 2 170 ? 26.67120 1.58872 -36.93427 1.000 41.75532 170 SER E CA 1
ATOM 6393 C C . SER E 2 170 ? 26.07325 2.83786 -37.55789 1.000 37.54162 170 SER E C 1
ATOM 6394 O O . SER E 2 170 ? 26.15283 3.04984 -38.76917 1.000 35.38765 170 SER E O 1
ATOM 6397 N N . GLY E 2 171 ? 25.47870 3.67319 -36.70976 1.000 36.38262 171 GLY E N 1
ATOM 6398 C CA . GLY E 2 171 ? 24.80402 4.86324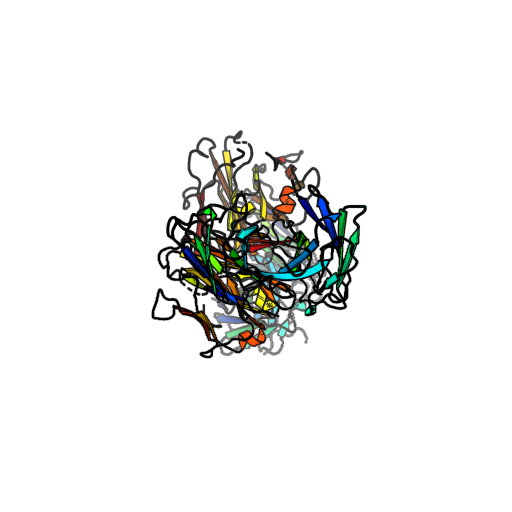 -37.19643 1.000 36.44834 171 GLY E CA 1
ATOM 6399 C C . GLY E 2 171 ? 23.53172 4.57025 -37.95501 1.000 36.30580 171 GLY E C 1
ATOM 6400 O O . GLY E 2 171 ? 23.13806 5.35767 -38.81910 1.000 35.55536 171 GLY E O 1
ATOM 6401 N N . VAL E 2 172 ? 22.88094 3.44915 -37.65870 1.000 37.48396 172 VAL E N 1
ATOM 6402 C CA . VAL E 2 172 ? 21.66215 3.03299 -38.33944 1.000 37.32486 172 VAL E CA 1
ATOM 6403 C C . VAL E 2 172 ? 20.55703 2.89204 -37.30145 1.000 36.91741 172 VAL E C 1
ATOM 6404 O O . VAL E 2 172 ? 20.75389 2.25471 -36.26019 1.000 39.21904 172 VAL E O 1
ATOM 6408 N N . HIS E 2 173 ? 19.39978 3.48898 -37.58194 1.000 35.43364 173 HIS E N 1
ATOM 6409 C CA . HIS E 2 173 ? 18.24419 3.42185 -36.69342 1.000 36.15433 173 HIS E CA 1
ATOM 6410 C C . HIS E 2 173 ? 17.05732 2.88692 -37.47754 1.000 35.54212 173 HIS E C 1
ATOM 6411 O O . HIS E 2 173 ? 16.68091 3.46673 -38.49898 1.000 35.12564 173 HIS E O 1
ATOM 6418 N N . THR E 2 174 ? 16.47098 1.78902 -37.00417 1.000 36.03572 174 THR E N 1
ATOM 6419 C CA . THR E 2 174 ? 15.26964 1.20959 -37.59941 1.000 37.11556 174 THR E CA 1
ATOM 6420 C C . THR E 2 174 ? 14.11471 1.40588 -36.62351 1.000 37.90374 174 THR E C 1
ATOM 6421 O O . THR E 2 174 ? 14.06087 0.75696 -35.57323 1.000 37.66215 174 THR E O 1
ATOM 6425 N N . PHE E 2 175 ? 13.19814 2.30033 -36.97043 1.000 40.54254 175 PHE E N 1
ATOM 6426 C CA . PHE E 2 175 ? 12.12805 2.66863 -36.06194 1.000 42.55474 175 PHE E CA 1
ATOM 6427 C C . PHE E 2 175 ? 10.99034 1.65505 -36.12927 1.000 42.09495 175 PHE E C 1
ATOM 6428 O O . PHE E 2 175 ? 10.70432 1.10621 -37.19558 1.000 43.86451 175 PHE E O 1
ATOM 6436 N N . PRO E 2 176 ? 10.33865 1.38531 -34.99476 1.000 40.08167 176 PRO E N 1
ATOM 6437 C CA . PRO E 2 176 ? 9.25839 0.39078 -34.97541 1.000 39.15562 176 PRO E CA 1
ATOM 6438 C C . PRO E 2 176 ? 8.13064 0.75488 -35.92887 1.000 37.93498 176 PRO E C 1
ATOM 6439 O O . PRO E 2 176 ? 7.89594 1.92566 -36.23691 1.000 38.61071 176 PRO E O 1
ATOM 6443 N N . ALA E 2 177 ? 7.43416 -0.27391 -36.40122 1.000 35.67587 177 ALA E N 1
ATOM 6444 C CA . ALA E 2 177 ? 6.34863 -0.06887 -37.34715 1.000 33.68614 177 ALA E CA 1
ATOM 6445 C C . ALA E 2 177 ? 5.12774 0.50871 -36.64359 1.000 33.86219 177 ALA E C 1
ATOM 6446 O O . ALA E 2 177 ? 4.82481 0.16061 -35.49909 1.000 32.58542 177 ALA E O 1
ATOM 6448 N N . VAL E 2 178 ? 4.42814 1.40119 -37.33786 1.000 35.34955 178 VAL E N 1
ATOM 6449 C CA . VAL E 2 178 ? 3.22484 2.04257 -36.82704 1.000 39.64946 178 VAL E CA 1
ATOM 6450 C C . VAL E 2 178 ? 2.06701 1.69267 -37.75034 1.000 43.50127 178 VAL E C 1
ATOM 6451 O O . VAL E 2 178 ? 2.22462 1.65846 -38.97592 1.000 42.59378 178 VAL E O 1
ATOM 6455 N N . LEU E 2 179 ? 0.90769 1.42471 -37.15675 1.000 48.79233 179 LEU E N 1
ATOM 6456 C CA . LEU E 2 179 ? -0.27676 1.05206 -37.91602 1.000 51.80047 179 LEU E CA 1
ATOM 6457 C C . LEU E 2 179 ? -0.93492 2.29624 -38.50272 1.000 56.19965 179 LEU E C 1
ATOM 6458 O O . LEU E 2 179 ? -1.23121 3.25255 -37.77909 1.000 57.71290 179 LEU E O 1
ATOM 6463 N N . GLN E 2 180 ? -1.16397 2.27960 -39.81657 1.000 59.45989 180 GLN E N 1
ATOM 6464 C CA . GLN E 2 180 ? -1.79123 3.39564 -40.52299 1.000 65.77507 180 GLN E CA 1
ATOM 6465 C C . GLN E 2 180 ? -2.80650 2.83808 -41.50983 1.000 67.51123 180 GLN E C 1
ATOM 6466 O O . GLN E 2 180 ? -2.42138 2.24592 -42.52354 1.000 67.13162 180 GLN E O 1
ATOM 6472 N N . SER E 2 181 ? -4.09342 3.03785 -41.22008 1.000 67.86248 181 SER E N 1
ATOM 6473 C CA . SER E 2 181 ? -5.18145 2.62886 -42.10909 1.000 67.18731 181 SER E CA 1
ATOM 6474 C C . SER E 2 181 ? -5.08977 1.13993 -42.43797 1.000 63.94369 181 SER E C 1
ATOM 6475 O O . SER E 2 181 ? -5.08100 0.73082 -43.60189 1.000 62.70541 181 SER E O 1
ATOM 6478 N N . ASP E 2 182 ? -5.00519 0.32711 -41.38685 1.000 61.99785 182 ASP E N 1
ATOM 6479 C CA . ASP E 2 182 ? -4.85453 -1.12370 -41.46279 1.000 60.43980 182 ASP E CA 1
ATOM 6480 C C . ASP E 2 182 ? -3.55349 -1.55547 -42.13352 1.000 59.59914 182 ASP E C 1
ATOM 6481 O O . ASP E 2 182 ? -3.39651 -2.73564 -42.46406 1.000 58.71088 182 ASP E O 1
ATOM 6486 N N . LEU E 2 183 ? -2.60973 -0.63877 -42.33604 1.000 59.63593 183 LEU E N 1
ATOM 6487 C CA . LEU E 2 183 ? -1.33496 -0.95703 -42.96094 1.000 31.20506 183 LEU E CA 1
ATOM 6488 C C . LEU E 2 183 ? -0.19583 -0.43045 -42.10092 1.000 36.20894 183 LEU E C 1
ATOM 6489 O O . LEU E 2 183 ? -0.35677 0.53668 -41.35286 1.000 39.43548 183 LEU E O 1
ATOM 6494 N N . TYR E 2 184 ? 0.95876 -1.07626 -42.21436 1.000 32.67599 184 TYR E N 1
ATOM 6495 C CA . TYR E 2 184 ? 2.12028 -0.71013 -41.41857 1.000 31.14903 184 TYR E CA 1
ATOM 6496 C C . TYR E 2 184 ? 3.02367 0.24394 -42.18895 1.000 29.04257 184 TYR E C 1
ATOM 6497 O O . TYR E 2 184 ? 3.13336 0.17602 -43.41593 1.000 28.07719 184 TYR E O 1
ATOM 6506 N N . THR E 2 185 ? 3.66533 1.14559 -41.45070 1.000 28.43547 185 THR E N 1
ATOM 6507 C CA . THR E 2 185 ? 4.61938 2.08646 -42.01595 1.000 29.15655 185 THR E CA 1
ATOM 6508 C C . THR E 2 185 ? 5.82225 2.16945 -41.08897 1.000 30.77342 185 THR E C 1
ATOM 6509 O O . THR E 2 185 ? 5.67215 2.16500 -39.86375 1.000 32.63791 185 THR E O 1
ATOM 6513 N N . LEU E 2 186 ? 7.01294 2.23609 -41.68066 1.000 30.26652 186 LEU E N 1
ATOM 6514 C CA . LEU E 2 186 ? 8.25551 2.15112 -40.92985 1.000 30.79689 186 LEU E CA 1
ATOM 6515 C C . LEU E 2 186 ? 9.32345 2.95856 -41.65575 1.000 28.75521 186 LEU E C 1
ATOM 6516 O O . LEU E 2 186 ? 9.23919 3.18802 -42.86488 1.000 25.59520 186 LEU E O 1
ATOM 6521 N N . SER E 2 187 ? 10.33318 3.39224 -40.90317 1.000 28.24083 187 SER E N 1
ATOM 6522 C CA . SER E 2 187 ? 11.43082 4.16037 -41.46802 1.000 29.17570 187 SER E CA 1
ATOM 6523 C C . SER E 2 187 ? 12.73938 3.74703 -40.81350 1.000 31.59442 187 SER E C 1
ATOM 6524 O O . SER E 2 187 ? 12.76490 3.29885 -39.66465 1.000 33.20474 187 SER E O 1
ATOM 6527 N N . SER E 2 188 ? 13.82888 3.89998 -41.56303 1.000 33.46215 188 SER E N 1
ATOM 6528 C CA . SER E 2 188 ? 15.16003 3.58994 -41.06147 1.000 32.98919 188 SER E CA 1
ATOM 6529 C C . SER E 2 188 ? 16.11473 4.70015 -41.47092 1.000 32.35999 188 SER E C 1
ATOM 6530 O O . SER E 2 188 ? 16.09798 5.14267 -42.62353 1.000 32.00658 188 SER E O 1
ATOM 6533 N N . SER E 2 189 ? 16.94138 5.14811 -40.52932 1.000 32.77183 189 SER E N 1
ATOM 6534 C CA . SER E 2 189 ? 17.85623 6.25993 -40.74797 1.000 31.58999 189 SER E CA 1
ATOM 6535 C C . SER E 2 189 ? 19.29330 5.78304 -40.61256 1.000 30.84851 189 SER E C 1
ATOM 6536 O O . SER E 2 189 ? 19.62715 5.06861 -39.66215 1.000 30.43028 189 SER E O 1
ATOM 6539 N N . VAL E 2 190 ? 20.14127 6.19446 -41.55217 1.000 30.16062 190 VAL E N 1
ATOM 6540 C CA . VAL E 2 190 ? 21.56877 5.90373 -41.51657 1.000 30.22051 190 VAL E CA 1
ATOM 6541 C C . VAL E 2 190 ? 22.32418 7.22564 -41.57363 1.000 32.59097 190 VAL E C 1
ATOM 6542 O O . VAL E 2 190 ? 22.00570 8.09590 -42.39284 1.000 31.53009 190 VAL E O 1
ATOM 6546 N N . THR E 2 191 ? 23.30339 7.38416 -40.68786 1.000 34.80557 191 THR E N 1
ATOM 6547 C CA . THR E 2 191 ? 24.16738 8.55655 -40.66036 1.000 36.73234 191 THR E CA 1
ATOM 6548 C C . THR E 2 191 ? 25.56306 8.14800 -41.10878 1.000 38.28042 191 THR E C 1
ATOM 6549 O O . THR E 2 191 ? 26.14817 7.21259 -40.55346 1.000 31.18574 191 THR E O 1
ATOM 6553 N N . VAL E 2 192 ? 26.08739 8.84464 -42.11189 1.000 40.14024 192 VAL E N 1
ATOM 6554 C CA . VAL E 2 192 ? 27.36899 8.48806 -42.71754 1.000 41.42448 192 VAL E CA 1
ATOM 6555 C C . VAL E 2 192 ? 28.22767 9.74175 -42.81369 1.000 41.66699 192 VAL E C 1
ATOM 6556 O O . VAL E 2 192 ? 27.71540 10.87090 -42.74928 1.000 32.49284 192 VAL E O 1
ATOM 6560 N N . PRO E 2 193 ? 29.54613 9.57707 -42.94860 1.000 41.76573 193 PRO E N 1
ATOM 6561 C CA . PRO E 2 193 ? 30.41037 10.73922 -43.18331 1.000 44.64916 193 PRO E CA 1
ATOM 6562 C C . PRO E 2 193 ? 30.01049 11.48561 -44.44771 1.000 47.06225 193 PRO E C 1
ATOM 6563 O O . PRO E 2 193 ? 29.47335 10.90872 -45.39555 1.000 45.52421 193 PRO E O 1
ATOM 6567 N N . SER E 2 194 ? 30.28483 12.79169 -44.45149 1.000 52.69406 194 SER E N 1
ATOM 6568 C CA . SER E 2 194 ? 29.86943 13.63946 -45.56269 1.000 56.38174 194 SER E CA 1
ATOM 6569 C C . SER E 2 194 ? 30.78570 13.50267 -46.77090 1.000 61.77175 194 SER E C 1
ATOM 6570 O O . SER E 2 194 ? 30.32999 13.66983 -47.90752 1.000 61.33459 194 SER E O 1
ATOM 6573 N N . SER E 2 195 ? 32.06703 13.20073 -46.55457 1.000 68.11908 195 SER E N 1
ATOM 6574 C CA . SER E 2 195 ? 32.99252 13.03294 -47.66799 1.000 70.07981 195 SER E CA 1
ATOM 6575 C C . SER E 2 195 ? 32.72752 11.76625 -48.47253 1.000 68.44320 195 SER E C 1
ATOM 6576 O O . SER E 2 195 ? 33.37688 11.56296 -49.50432 1.000 69.04206 195 SER E O 1
ATOM 6579 N N . THR E 2 196 ? 31.79456 10.91960 -48.03509 1.000 64.58007 196 THR E N 1
ATOM 6580 C CA . THR E 2 196 ? 31.45314 9.68978 -48.74303 1.000 63.17578 196 THR E CA 1
ATOM 6581 C C . THR E 2 196 ? 30.20517 9.85948 -49.60445 1.000 60.68282 196 THR E C 1
ATOM 6582 O O . THR E 2 196 ? 30.24575 9.62981 -50.81666 1.000 61.88154 196 THR E O 1
ATOM 6586 N N . TRP E 2 197 ? 29.08831 10.25641 -48.99407 1.000 56.06314 197 TRP E N 1
ATOM 6587 C CA . TRP E 2 197 ? 27.86304 10.48662 -49.74680 1.000 55.34180 197 TRP E CA 1
ATOM 6588 C C . TRP E 2 197 ? 27.87864 11.89161 -50.34765 1.000 59.89083 197 TRP E C 1
ATOM 6589 O O . TRP E 2 197 ? 28.34277 12.83547 -49.70229 1.000 59.78816 197 TRP E O 1
ATOM 6600 N N . PRO E 2 198 ? 27.37641 12.06603 -51.58136 1.000 65.44735 198 PRO E N 1
ATOM 6601 C CA . PRO E 2 198 ? 26.75403 11.05463 -52.43822 1.000 30.03957 198 PRO E CA 1
ATOM 6602 C C . PRO E 2 198 ? 27.69436 10.41151 -53.45346 1.000 30.51692 198 PRO E C 1
ATOM 6603 O O . PRO E 2 198 ? 27.22110 9.76415 -54.38739 1.000 30.00287 198 PRO E O 1
ATOM 6607 N N . SER E 2 199 ? 29.00472 10.59210 -53.28149 1.000 31.63903 199 SER E N 1
ATOM 6608 C CA . SER E 2 199 ? 29.94970 9.94494 -54.18405 1.000 32.32247 199 SER E CA 1
ATOM 6609 C C . SER E 2 199 ? 29.95466 8.43529 -53.99395 1.000 31.79527 199 SER E C 1
ATOM 6610 O O . SER E 2 199 ? 30.12787 7.68923 -54.96427 1.000 31.89629 199 SER E O 1
ATOM 6613 N N . GLU E 2 200 ? 29.75590 7.97076 -52.76628 1.000 31.36497 200 GLU E N 1
ATOM 6614 C CA . GLU E 2 200 ? 29.66176 6.55214 -52.46602 1.000 30.93146 200 GLU E CA 1
ATOM 6615 C C . GLU E 2 200 ? 28.19907 6.13954 -52.35278 1.000 29.51859 200 GLU E C 1
ATOM 6616 O O . GLU E 2 200 ? 27.34612 6.91644 -51.91517 1.000 28.96994 200 GLU E O 1
ATOM 6622 N N . THR E 2 201 ? 27.91829 4.90361 -52.75485 1.000 29.09148 201 THR E N 1
ATOM 6623 C CA . THR E 2 201 ? 26.54911 4.42044 -52.88358 1.000 27.90920 201 THR E CA 1
ATOM 6624 C C . THR E 2 201 ? 26.02192 3.91181 -51.54644 1.000 27.41618 201 THR E C 1
ATOM 6625 O O . THR E 2 201 ? 26.63439 3.04274 -50.91553 1.000 41.81487 201 THR E O 1
ATOM 6629 N N . VAL E 2 202 ? 24.88742 4.45998 -51.12061 1.000 26.68374 202 VAL E N 1
ATOM 6630 C CA . VAL E 2 202 ? 24.16627 3.99742 -49.94027 1.000 28.67174 202 VAL E CA 1
ATOM 6631 C C . VAL E 2 202 ? 22.81713 3.48060 -50.41805 1.000 29.34135 202 VAL E C 1
ATOM 6632 O O . VAL E 2 202 ? 21.95158 4.26634 -50.82700 1.000 28.86243 202 VAL E O 1
ATOM 6636 N N . THR E 2 203 ? 22.63763 2.16449 -50.37505 1.000 30.38326 203 THR E N 1
ATOM 6637 C CA . THR E 2 203 ? 21.44005 1.51384 -50.88614 1.000 30.47934 203 THR E CA 1
ATOM 6638 C C . THR E 2 203 ? 20.62613 0.94909 -49.73194 1.000 33.29413 203 THR E C 1
ATOM 6639 O O . THR E 2 203 ? 21.16868 0.26852 -48.85467 1.000 34.61405 203 THR E O 1
ATOM 6643 N N . CYS E 2 204 ? 19.32765 1.23437 -49.74016 1.000 35.83278 204 CYS E N 1
ATOM 6644 C CA . CYS E 2 204 ? 18.40633 0.73409 -48.72946 1.000 37.33486 204 CYS E CA 1
ATOM 6645 C C . CYS E 2 204 ? 17.81728 -0.59095 -49.19899 1.000 37.85261 204 CYS E C 1
ATOM 6646 O O . CYS E 2 204 ? 17.18483 -0.65306 -50.25878 1.000 39.65729 204 CYS E O 1
ATOM 6649 N N . ASN E 2 205 ? 18.02415 -1.64450 -48.41339 1.000 35.89085 205 ASN E N 1
ATOM 6650 C CA . ASN E 2 205 ? 17.53911 -2.97904 -48.74195 1.000 34.20798 205 ASN E CA 1
ATOM 6651 C C . ASN E 2 205 ? 16.32886 -3.30232 -47.87681 1.000 34.28482 205 ASN E C 1
ATOM 6652 O O . ASN E 2 205 ? 16.44284 -3.37827 -46.64907 1.000 23.55885 205 ASN E O 1
ATOM 6657 N N . VAL E 2 206 ? 15.17818 -3.49664 -48.51735 1.000 34.48984 206 VAL E N 1
ATOM 6658 C CA . VAL E 2 206 ? 13.93814 -3.84831 -47.83710 1.000 33.33030 206 VAL E CA 1
ATOM 6659 C C . VAL E 2 206 ? 13.39785 -5.13337 -48.44511 1.000 32.21983 206 VAL E C 1
ATOM 6660 O O . VAL E 2 206 ? 13.42496 -5.31212 -49.66771 1.000 29.65405 206 VAL E O 1
ATOM 6664 N N . ALA E 2 207 ? 12.90006 -6.02347 -47.58822 1.000 36.35870 207 ALA E N 1
ATOM 6665 C CA . ALA E 2 207 ? 12.37838 -7.31575 -48.01895 1.000 34.78259 207 ALA E CA 1
ATOM 6666 C C . ALA E 2 207 ? 11.13474 -7.64713 -47.21010 1.000 35.00325 207 ALA E C 1
ATOM 6667 O O . ALA E 2 207 ? 11.20366 -7.76124 -45.98279 1.000 33.90417 207 ALA E O 1
ATOM 6669 N N . HIS E 2 208 ? 10.00169 -7.80113 -47.89735 1.000 35.34298 208 HIS E N 1
ATOM 6670 C CA . HIS E 2 208 ? 8.75971 -8.23009 -47.27165 1.000 37.67803 208 HIS E CA 1
ATOM 6671 C C . HIS E 2 208 ? 8.54070 -9.70071 -47.60327 1.000 37.83717 208 HIS E C 1
ATOM 6672 O O . HIS E 2 208 ? 8.15387 -10.02448 -48.73706 1.000 24.73100 208 HIS E O 1
ATOM 6679 N N . PRO E 2 209 ? 8.77652 -10.62681 -46.66952 1.000 37.46596 209 PRO E N 1
ATOM 6680 C CA . PRO E 2 209 ? 8.62772 -12.05241 -47.00147 1.000 36.65575 209 PRO E CA 1
ATOM 6681 C C . PRO E 2 209 ? 7.18693 -12.48210 -47.20495 1.000 35.43601 209 PRO E C 1
ATOM 6682 O O . PRO E 2 209 ? 6.95171 -13.48886 -47.88428 1.000 36.05530 209 PRO E O 1
ATOM 6686 N N . ALA E 2 210 ? 6.21826 -11.75313 -46.64529 1.000 32.00783 210 ALA E N 1
ATOM 6687 C CA . ALA E 2 210 ? 4.82147 -12.14819 -46.78314 1.000 31.78391 210 ALA E CA 1
ATOM 6688 C C . ALA E 2 210 ? 4.31018 -11.93443 -48.20101 1.000 31.64253 210 ALA E C 1
ATOM 6689 O O . ALA E 2 210 ? 3.38047 -12.62519 -48.63230 1.000 32.91593 210 ALA E O 1
ATOM 6691 N N . SER E 2 211 ? 4.89198 -10.98811 -48.93481 1.000 31.59658 211 SER E N 1
ATOM 6692 C CA . SER E 2 211 ? 4.53498 -10.74990 -50.32579 1.000 33.99192 211 SER E CA 1
ATOM 6693 C C . SER E 2 211 ? 5.64516 -11.13791 -51.29089 1.000 35.52324 211 SER E C 1
ATOM 6694 O O . SER E 2 211 ? 5.50789 -10.90205 -52.49638 1.000 36.25432 211 SER E O 1
ATOM 6697 N N . SER E 2 212 ? 6.73528 -11.72791 -50.79191 1.000 37.76628 212 SER E N 1
ATOM 6698 C CA . SER E 2 212 ? 7.87222 -12.15109 -51.61307 1.000 38.14226 212 SER E CA 1
ATOM 6699 C C . SER E 2 212 ? 8.48055 -10.98909 -52.39154 1.000 34.00060 212 SER E C 1
ATOM 6700 O O . SER E 2 212 ? 8.99171 -11.17084 -53.49879 1.000 33.40734 212 SER E O 1
ATOM 6703 N N . THR E 2 213 ? 8.44237 -9.78913 -51.82270 1.000 33.22378 213 THR E N 1
ATOM 6704 C CA . THR E 2 213 ? 8.96405 -8.60134 -52.48092 1.000 34.99635 213 THR E CA 1
ATOM 6705 C C . THR E 2 213 ? 10.26389 -8.16167 -51.82285 1.000 37.20655 213 THR E C 1
ATOM 6706 O O . THR E 2 213 ? 10.40513 -8.21341 -50.59688 1.000 38.76562 213 THR E O 1
ATOM 6710 N N . LYS E 2 214 ? 11.21724 -7.75338 -52.65334 1.000 37.22174 214 LYS E N 1
ATOM 6711 C CA . LYS E 2 214 ? 12.45696 -7.14560 -52.20104 1.000 35.17634 214 LYS E CA 1
ATOM 6712 C C . LYS E 2 214 ? 12.73725 -5.94590 -53.08833 1.000 30.78379 214 LYS E C 1
ATOM 6713 O O . LYS E 2 214 ? 12.47828 -5.98438 -54.29404 1.000 29.55915 214 LYS E O 1
ATOM 6719 N N . VAL E 2 215 ? 13.26110 -4.88253 -52.49112 1.000 29.38021 215 VAL E N 1
ATOM 6720 C CA . VAL E 2 215 ? 13.59662 -3.67038 -53.22660 1.000 27.83087 215 VAL E CA 1
ATOM 6721 C C . VAL E 2 215 ? 14.87092 -3.08770 -52.63612 1.000 25.64029 215 VAL E C 1
ATOM 6722 O O . VAL E 2 215 ? 14.98649 -2.93596 -51.41554 1.000 25.49598 215 VAL E O 1
ATOM 6726 N N . ASP E 2 216 ? 15.83114 -2.78218 -53.50023 1.000 25.14518 216 ASP E N 1
ATOM 6727 C CA . ASP E 2 216 ? 17.10357 -2.18390 -53.11082 1.000 24.49189 216 ASP E CA 1
ATOM 6728 C C . ASP E 2 216 ? 17.09256 -0.73845 -53.59534 1.000 23.94408 216 ASP E C 1
ATOM 6729 O O . ASP E 2 216 ? 17.31322 -0.47217 -54.78000 1.000 24.05295 216 ASP E O 1
ATOM 6734 N N . LYS E 2 217 ? 16.83552 0.19203 -52.67844 1.000 25.65267 217 LYS E N 1
ATOM 6735 C CA . LYS E 2 217 ? 16.64892 1.59880 -53.01579 1.000 27.28479 217 LYS E CA 1
ATOM 6736 C C . LYS E 2 217 ? 17.94554 2.36705 -52.78864 1.000 28.92685 217 LYS E C 1
ATOM 6737 O O . LYS E 2 217 ? 18.43606 2.44587 -51.65739 1.000 23.29377 217 LYS E O 1
ATOM 6743 N N . LYS E 2 218 ? 18.48241 2.94517 -53.85896 1.000 23.48559 218 LYS E N 1
ATOM 6744 C CA . LYS E 2 218 ? 19.69147 3.75559 -53.79037 1.000 31.99130 218 LYS E CA 1
ATOM 6745 C C . LYS E 2 218 ? 19.31187 5.19386 -53.45509 1.000 29.76006 218 LYS E C 1
ATOM 6746 O O . LYS E 2 218 ? 18.54409 5.82557 -54.18997 1.000 29.53163 218 LYS E O 1
ATOM 6752 N N . ILE E 2 219 ? 19.84288 5.70557 -52.34663 1.000 28.15644 219 ILE E N 1
ATOM 6753 C CA . ILE E 2 219 ? 19.51983 7.05889 -51.90159 1.000 27.86665 219 ILE E CA 1
ATOM 6754 C C . ILE E 2 219 ? 20.21326 8.04762 -52.83437 1.000 27.75302 219 ILE E C 1
ATOM 6755 O O . ILE E 2 219 ? 21.44021 8.17523 -52.82065 1.000 29.14071 219 ILE E O 1
ATOM 6760 N N . VAL E 2 220 ? 19.42739 8.75099 -53.64211 1.000 27.45127 220 VAL E N 1
ATOM 6761 C CA . VAL E 2 220 ? 19.95044 9.67229 -54.64741 1.000 29.07104 220 VAL E CA 1
ATOM 6762 C C . VAL E 2 220 ? 19.68012 11.09912 -54.18545 1.000 34.36465 220 VAL E C 1
ATOM 6763 O O . VAL E 2 220 ? 18.59090 11.37727 -53.66439 1.000 37.60786 220 VAL E O 1
ATOM 6767 N N . PRO E 2 221 ? 20.63296 12.02330 -54.33092 1.000 36.49914 221 PRO E N 1
ATOM 6768 C CA . PRO E 2 221 ? 20.37141 13.41655 -53.94797 1.000 37.50140 221 PRO E CA 1
ATOM 6769 C C . PRO E 2 221 ? 19.18547 13.99300 -54.70294 1.000 40.11558 221 PRO E C 1
ATOM 6770 O O . PRO E 2 221 ? 18.92490 13.64416 -55.85598 1.000 39.75452 221 PRO E O 1
ATOM 6774 N N . ARG E 2 222 ? 18.46472 14.88910 -54.03330 1.000 43.55841 222 ARG E N 1
ATOM 6775 C CA . ARG E 2 222 ? 17.35172 15.57377 -54.67380 1.000 46.33096 222 ARG E CA 1
ATOM 6776 C C . ARG E 2 222 ? 17.83539 16.35524 -55.88777 1.000 48.70164 222 ARG E C 1
ATOM 6777 O O . ARG E 2 222 ? 18.86328 17.03706 -55.84155 1.000 49.67834 222 ARG E O 1
ATOM 6785 N N . ASP E 2 223 ? 17.08708 16.24918 -56.98109 1.000 50.50216 223 ASP E N 1
ATOM 6786 C CA . ASP E 2 223 ? 17.38273 16.97281 -58.21110 1.000 54.88807 223 ASP E CA 1
ATOM 6787 C C . ASP E 2 223 ? 16.41801 18.14830 -58.31798 1.000 58.20852 223 ASP E C 1
ATOM 6788 O O . ASP E 2 223 ? 15.22623 17.96230 -58.58528 1.000 59.35928 223 ASP E O 1
ATOM 6793 N N . CYS E 2 224 ? 16.93523 19.35523 -58.09816 1.000 60.57988 224 CYS E N 1
ATOM 6794 C CA . CYS E 2 224 ? 16.14389 20.57590 -58.14200 1.000 63.38461 224 CYS E CA 1
ATOM 6795 C C . CYS E 2 224 ? 16.32324 21.34760 -59.44352 1.000 64.24543 224 CYS E C 1
ATOM 6796 O O . CYS E 2 224 ? 15.95869 22.52625 -59.50922 1.000 65.17042 224 CYS E O 1
ATOM 6799 N N . GLY E 2 225 ? 16.86798 20.71235 -60.47637 1.000 63.61482 225 GLY E N 1
ATOM 6800 C CA . GLY E 2 225 ? 17.08211 21.37112 -61.75122 1.000 64.92955 225 GLY E CA 1
ATOM 6801 C C . GLY E 2 225 ? 16.11144 20.93882 -62.83308 1.000 64.26511 225 GLY E C 1
ATOM 6802 O O . GLY E 2 225 ? 16.23632 21.34147 -63.99035 1.000 64.65922 225 GLY E O 1
ATOM 6803 N N . VAL F 3 9 ? -20.80677 -18.30355 -0.28695 1.000 99.78489 75 VAL F N 1
ATOM 6804 C CA . VAL F 3 9 ? -19.75620 -19.06064 -0.96087 1.000 101.37206 75 VAL F CA 1
ATOM 6805 C C . VAL F 3 9 ? -19.67373 -18.67772 -2.43322 1.000 102.62570 75 VAL F C 1
ATOM 6806 O O . VAL F 3 9 ? -19.90778 -19.50952 -3.30683 1.000 104.18770 75 VAL F O 1
ATOM 6810 N N . THR F 3 10 ? -19.35060 -17.41790 -2.70872 1.000 106.40700 76 THR F N 1
ATOM 6811 C CA . THR F 3 10 ? -19.22764 -16.93166 -4.07407 1.000 109.78888 76 THR F CA 1
ATOM 6812 C C . THR F 3 10 ? -17.79684 -16.49095 -4.32557 1.000 107.91392 76 THR F C 1
ATOM 6813 O O . THR F 3 10 ? -17.01946 -16.26286 -3.39427 1.000 113.79914 76 THR F O 1
ATOM 6817 N N . GLY F 3 11 ? -17.46382 -16.41079 -5.60866 1.000 94.23503 77 GLY F N 1
ATOM 6818 C CA . GLY F 3 11 ? -16.07812 -16.35302 -6.01971 1.000 90.31611 77 GLY F CA 1
ATOM 6819 C C . GLY F 3 11 ? -15.42543 -17.70983 -6.04090 1.000 85.98286 77 GLY F C 1
ATOM 6820 O O . GLY F 3 11 ? -14.19926 -17.79939 -5.98743 1.000 85.45541 77 GLY F O 1
ATOM 6821 N N . ILE F 3 12 ? -16.22518 -18.77290 -6.10580 1.000 82.09652 78 ILE F N 1
ATOM 6822 C CA . ILE F 3 12 ? -15.73121 -20.14369 -6.01283 1.000 80.60679 78 ILE F CA 1
ATOM 6823 C C . ILE F 3 12 ? -14.95096 -20.46469 -7.28390 1.000 76.75521 78 ILE F C 1
ATOM 6824 O O . ILE F 3 12 ? -15.52776 -20.57429 -8.36961 1.000 79.17315 78 ILE F O 1
ATOM 6829 N N . ARG F 3 13 ? -13.63271 -20.61224 -7.14780 1.000 73.08778 79 ARG F N 1
ATOM 6830 C CA . ARG F 3 13 ? -12.76058 -20.89816 -8.27428 1.000 68.83284 79 ARG F CA 1
ATOM 6831 C C . ARG F 3 13 ? -12.02403 -22.22372 -8.16064 1.000 66.75563 79 ARG F C 1
ATOM 6832 O O . ARG F 3 13 ? -11.42667 -22.66181 -9.15079 1.000 65.97501 79 ARG F O 1
ATOM 6840 N N . ILE F 3 14 ? -12.03848 -22.87065 -6.99752 1.000 66.48259 80 ILE F N 1
ATOM 6841 C CA . ILE F 3 14 ? -11.42698 -24.18690 -6.81415 1.000 63.28953 80 ILE F CA 1
ATOM 6842 C C . ILE F 3 14 ? -12.48934 -25.07663 -6.17340 1.000 97.94763 80 ILE F C 1
ATOM 6843 O O . ILE F 3 14 ? -12.66457 -25.08483 -4.95043 1.000 99.99256 80 ILE F O 1
ATOM 6848 N N . GLU F 3 15 ? -13.21123 -25.82576 -6.99884 1.000 96.90804 81 GLU F N 1
ATOM 6849 C CA . GLU F 3 15 ? -14.15131 -26.82305 -6.51613 1.0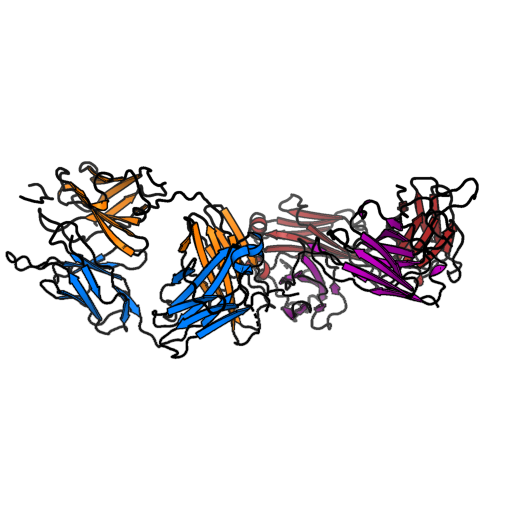00 96.96773 81 GLU F CA 1
ATOM 6850 C C . GLU F 3 15 ? -13.47130 -28.18884 -6.43899 1.000 101.46724 81 GLU F C 1
ATOM 6851 O O . GLU F 3 15 ? -12.33519 -28.37232 -6.88118 1.000 100.57117 81 GLU F O 1
ATOM 6857 N N . ASP F 3 16 ? -14.18179 -29.15641 -5.86507 1.000 43.52303 82 ASP F N 1
ATOM 6858 C CA . ASP F 3 16 ? -13.64177 -30.50592 -5.71075 1.000 49.97614 82 ASP F CA 1
ATOM 6859 C C . ASP F 3 16 ? -13.43805 -31.19477 -7.05919 1.000 53.61623 82 ASP F C 1
ATOM 6860 O O . ASP F 3 16 ? -14.23647 -31.03231 -7.98258 1.000 54.92723 82 ASP F O 1
#

Radius of gyration: 38.96 Å; Cα contacts (8 Å, |Δi|>4): 2395; chains: 6; bounding box: 75×76×127 Å

Foldseek 3Di:
DKAKAKPDQEAADAAQAKDKIKIFIPWFQADPVVRFGFKWKWWDAPPGDTHTAAGSQAHGDPPHDPQWGGDDGTGMIMIMGGRHHPVRQTKMKMWGDSDPPIDIYPIYGYAYDDDFDFWDKDKDWADVVVLVVFKIKIKIKTDFGDDPDKFKFKAFQRHTDDPQKDKDKDDQDPPHRGIMMMIIRMDTSVVVVVTFKIKMWMDDPVDPDIDIDIGTPPGD/DKAKDKDFADEDAQQDKTKIKIAIDDDQLLVWKKFKWWAAPVRDIGTAKIAHSVRPDIGGDPVQPPFWDWDADSVRRMTMIIGGSHDQRNFTWMKMFTFDDDRDDGHDTDDIHPTGGHGYFPDDADAWDKDWAADPPCPDQKDKTKIKTDFGDDDDKDKDKPNPPQDPQKDKADWDADPRGTMTMMMHMDGPVCPPVPWIWIWMAGVVVGDIDIHTHDHDDDD/DPPDDDDD/DKAKEKPDQEAADAAFAKDKIKIFIPWFQADPVVRWGQKWKWWDAPPGDIHTAAGRQFHGDPPHDPQWGKHDGTGMIMTMGHRHHPVRQTKMKMWGDSDPPIDIYPIYGYAYDDDFDFWDKDKDWFDPVQVVVQKTKIKIKTWFGDDPDKDKWKAFPNHTDDPQKDKDKDAQDPPHRGIMMMIMRIDTNVVVVVTFKIKMWMDDPVDNHIDIDIGTPVD/DKAWAKDWADEDAQFAKIKMKIAIDDDQQLVFKKFKWWQFPVRRIDTAKIAHSVRPDIGGDPVQPPAWDWAADSVRRMIMIIGGNHHQRPFTFMKIFIFDDDDDDGHDTDDIHPTDTHGHFPDDADAWDKDWAADDPQPDQKDKTKIKTWFGPDDDKDKDKPVPPQPPQKAKDDWDADPRITITMMMHIDGRVQPPVPWIWIWIAGVVVRDIDTHTRDHDDPD/DPPDDDDD

Secondary structure (DSSP, 8-state):
---EEEE-SEEEE-TTS-EEEEEEESS--EETTTTEE-EEEEEE-TTS--EEEEETTTEEPTTS-TTEEEEEETTEEEEEESS--GGG-SEEEEEE-SSSSPEE---EEEEE----B--EEEEEPPPHHHHTTTEEEEEEEEEEEBSS--EEEEEETTEEE-TTEEEEEPPPPTTT--EEEEEEEEEEHHHHHH--EEEEEEEETTEEEEEEEEEETT--/--EEEEE---EE-TT--EEEEEEEESS-GGGS-EEEEEE-TT--EEEEEEE-TTSS-EEE-GGGTTTEEEEEETTTTEEEEEE-S--TT--EEEEEEEE-S-SBS---EEEE---EEEEE-----BPPEEEEE------SSEEEEEEEEEEEBSS--EEEEGGGTB-TTEEEEEEEEETTEEEEEEEEEEETTTTTTS--EEEEEETTTTEEEEEE-------/--SB-S--/-PPEEEE-SEEEE-TTS-EEEEEEESS--B-TTT--B-EEEEEE-TTS--EEEEETTTEE-TTS-TTEEEEEETTEEEEEETT--GGG-SEEEEEE-SSSSPEE---EEEEE----B--EEEEEPPPHHHHHTTEEEEEEEEEEEBSS---EEEEETTEEE-TTEEEEEPPPPTTT--EEEEEEEEEEHHHHHT--EEEEEE--TT-SSPEEEEEETT-/--EEEEE--EEE-TT--EEEEEEEESS-TTTS-EEEEEE-TTS-EEEEEEE-TTSS-EEE-TTTTTTEEEEEETTTTEEEEEE-S--GGG-EEEEEEEB-S-SBS---B------EEEEE-----B--EEEEE------SSEEEEEEEEEEEBS---EEEETTTT--TTEEEPPPEEETTEEEEEEEEEEETTTTTTS--EEEEEETTTTEEEEEE-------/--SB----